Protein AF-0000000074325320 (afdb_homodimer)

Sequence (1544 aa):
MGFNKTQNYIDIVIRLAAIDDVLNDMISSFLSYLEGIYRSEEESKYSKPMLWIGMYIALASLICILAMVGDLLHGLRTRKLWFPCKYFTINAASLTVIAVAMKLPVDLTTSMPGTVDQVAKLGSLAFMCSMMANLLPSLATMDSKELFTNIVALVVLVITLVVNICIEIATGVVKGVVFNEAYVRVYRITRPDIYPMPIGISKYLNKIAAIYVTLLLMLLLIHICSSLAILKSKQIIESKYQNNRARALKAQQSGHLTLQMLKQHVSKYWIMGGTGSPQFITVCSATTSASGVICVLITLSHIVTVLLTRPELKSKYCESDYQWSMLVILVTQCIGVVVGTIAPLSRCFAALSFKMSIKQIWNHINVFKTESYWIQKLSDWKQSSIPIPFRSHKCKVVIENLKFLILIFLIGVQKAVVVTCKMISLIPFFFMICVLYCLRCLKRIDVKCCASGADDTHEPENYNDFSQYVLQLHEEQELHERTLKSLLKSGKSLIQKAEKQQPTNLMKLLAKKSSGFEGLKKFDNNDHELTVLSKEYHCWSLPVVTLTTIVVSLPNFKKIADNFLESVSEAFIYVKLVEESLNATSDYVSIQKAAKTLWLEVDIYHKWLGHKLNDFASKKNIRQILEEFNKTAKNIVTEVGSTESEGPNDDSICRSIVCANSMFRLTKTIMDSYKDNIDQVSEEDLFAELSSMISDIAAACLTNLPQVIALKCHSSEIEKREANVCATAQLLGETSEIINILKDCVPASLINNPGDLPYIDKWRDHLTAPAPMGFNKTQNYIDIVIRLAAIDDVLNDMISSFLSYLEGIYRSEEESKYSKPMLWIGMYIALASLICILAMVGDLLHGLRTRKLWFPCKYFTINAASLTVIAVAMKLPVDLTTSMPGTVDQVAKLGSLAFMCSMMANLLPSLATMDSKELFTNIVALVVLVITLVVNICIEIATGVVKGVVFNEAYVRVYRITRPDIYPMPIGISKYLNKIAAIYVTLLLMLLLIHICSSLAILKSKQIIESKYQNNRARALKAQQSGHLTLQMLKQHVSKYWIMGGTGSPQFITVCSATTSASGVICVLITLSHIVTVLLTRPELKSKYCESDYQWSMLVILVTQCIGVVVGTIAPLSRCFAALSFKMSIKQIWNHINVFKTESYWIQKLSDWKQSSIPIPFRSHKCKVVIENLKFLILIFLIGVQKAVVVTCKMISLIPFFFMICVLYCLRCLKRIDVKCCASGADDTHEPENYNDFSQYVLQLHEEQELHERTLKSLLKSGKSLIQKAEKQQPTNLMKLLAKKSSGFEGLKKFDNNDHELTVLSKEYHCWSLPVVTLTTIVVSLPNFKKIADNFLESVSEAFIYVKLVEESLNATSDYVSIQKAAKTLWLEVDIYHKWLGHKLNDFASKKNIRQILEEFNKTAKNIVTEVGSTESEGPNDDSICRSIVCANSMFRLTKTIMDSYKDNIDQVSEEDLFAELSSMISDIAAACLTNLPQVIALKCHSSEIEKREANVCATAQLLGETSEIINILKDCVPASLINNPGDLPYIDKWRDHLTAPAP

Radius of gyration: 39.44 Å; Cα contacts (8 Å, |Δi|>4): 1846; chains: 2; bounding box: 99×122×86 Å

Nearest PDB structures (foldseek):
  8uby-assembly1_A  TM=1.655E-01  e=1.741E-01  Homo sapiens
  6oop-assembly1_A  TM=1.467E-01  e=3.807E-01  Escherichia coli
  7n6g-assembly1_1T  TM=9.194E-02  e=7.295E+00  Chlamydomonas reinhardtii
  8uby-assembly1_A  TM=1.676E-01  e=1.726E-01  Homo sapiens
  6oop-assembly1_A  TM=1.447E-01  e=4.222E-01  Escherichia coli

Organism: Artemisia annua (NCBI:txid35608)

Structure (mmCIF, N/CA/C/O backbone):
data_AF-0000000074325320-model_v1
#
loop_
_entity.id
_entity.type
_entity.pdbx_description
1 polymer 'Uncharacterized protein'
#
loop_
_atom_site.group_PDB
_atom_site.id
_atom_site.type_symbol
_atom_site.label_atom_id
_atom_site.label_alt_id
_atom_site.label_comp_id
_atom_site.label_asym_id
_atom_site.label_entity_id
_atom_site.label_seq_id
_atom_site.pdbx_PDB_ins_code
_atom_site.Cartn_x
_atom_site.Cartn_y
_atom_site.Cartn_z
_atom_site.occupancy
_atom_site.B_iso_or_equiv
_atom_site.auth_seq_id
_atom_site.auth_comp_id
_atom_site.auth_asym_id
_atom_site.auth_atom_id
_atom_site.pdbx_PDB_model_num
ATOM 1 N N . MET A 1 1 ? 19.406 -37.688 -35.688 1 25.41 1 MET A N 1
ATOM 2 C CA . MET A 1 1 ? 18.219 -38.219 -36.344 1 25.41 1 MET A CA 1
ATOM 3 C C . MET A 1 1 ? 17.391 -39.062 -35.375 1 25.41 1 MET A C 1
ATOM 5 O O . MET A 1 1 ? 17.719 -40.219 -35.125 1 25.41 1 MET A O 1
ATOM 9 N N . GLY A 1 2 ? 17.047 -38.719 -34.156 1 38.66 2 GLY A N 1
ATOM 10 C CA . GLY A 1 2 ? 16.516 -39.5 -33.062 1 38.66 2 GLY A CA 1
ATOM 11 C C . GLY A 1 2 ? 15.305 -40.344 -33.469 1 38.66 2 GLY A C 1
ATOM 12 O O . GLY A 1 2 ? 14.32 -39.781 -33.969 1 38.66 2 GLY A O 1
ATOM 13 N N . PHE A 1 3 ? 15.422 -41.469 -33.781 1 47.88 3 PHE A N 1
ATOM 14 C CA . PHE A 1 3 ? 14.492 -42.5 -34.25 1 47.88 3 PHE A CA 1
ATOM 15 C C . PHE A 1 3 ? 13.242 -42.531 -33.375 1 47.88 3 PHE A C 1
ATOM 17 O O . PHE A 1 3 ? 13.328 -42.5 -32.156 1 47.88 3 PHE A O 1
ATOM 24 N N . ASN A 1 4 ? 11.984 -42.062 -33.875 1 72.12 4 ASN A N 1
ATOM 25 C CA . ASN A 1 4 ? 10.648 -41.969 -33.281 1 72.12 4 ASN A CA 1
ATOM 26 C C . ASN A 1 4 ? 10.227 -43.312 -32.688 1 72.12 4 ASN A C 1
ATOM 28 O O . ASN A 1 4 ? 10.164 -44.312 -33.406 1 72.12 4 ASN A O 1
ATOM 32 N N . LYS A 1 5 ? 10.484 -43.625 -31.359 1 78.44 5 LYS A N 1
ATOM 33 C CA . LYS A 1 5 ? 10.109 -44.812 -30.609 1 78.44 5 LYS A CA 1
ATOM 34 C C . LYS A 1 5 ? 8.789 -45.406 -31.109 1 78.44 5 LYS A C 1
ATOM 36 O O . LYS A 1 5 ? 8.617 -46.625 -31.172 1 78.44 5 LYS A O 1
ATOM 41 N N . THR A 1 6 ? 8.039 -44.5 -31.594 1 82.25 6 THR A N 1
ATOM 42 C CA . THR A 1 6 ? 6.727 -44.938 -32.062 1 82.25 6 THR A CA 1
ATOM 43 C C . THR A 1 6 ? 6.844 -45.688 -33.375 1 82.25 6 THR A C 1
ATOM 45 O O . THR A 1 6 ? 6.246 -46.75 -33.562 1 82.25 6 THR A O 1
ATOM 48 N N . GLN A 1 7 ? 7.719 -45.188 -34.25 1 81.38 7 GLN A N 1
ATOM 49 C CA . GLN A 1 7 ? 7.902 -45.844 -35.531 1 81.38 7 GLN A CA 1
ATOM 50 C C . GLN A 1 7 ? 8.602 -47.188 -35.375 1 81.38 7 GLN A C 1
ATOM 52 O O . GLN A 1 7 ? 8.242 -48.156 -36.062 1 81.38 7 GLN A O 1
ATOM 57 N N . ASN A 1 8 ? 9.453 -47.25 -34.469 1 85.56 8 ASN A N 1
ATOM 58 C CA . ASN A 1 8 ? 10.156 -48.5 -34.219 1 85.56 8 ASN A CA 1
ATOM 59 C C . ASN A 1 8 ? 9.227 -49.562 -33.656 1 85.56 8 ASN A C 1
ATOM 61 O O . ASN A 1 8 ? 9.344 -50.75 -34 1 85.56 8 ASN A O 1
ATOM 65 N N . TYR A 1 9 ? 8.336 -49.125 -32.844 1 88.44 9 TYR A N 1
ATOM 66 C CA . TYR A 1 9 ? 7.375 -50.062 -32.281 1 88.44 9 TYR A CA 1
ATOM 67 C C . TYR A 1 9 ? 6.438 -50.594 -33.344 1 88.44 9 TYR A C 1
ATOM 69 O O . TYR A 1 9 ? 6.129 -51.781 -33.375 1 88.44 9 TYR A O 1
ATOM 77 N N . ILE A 1 10 ? 6.074 -49.75 -34.281 1 84.94 10 ILE A N 1
ATOM 78 C CA . ILE A 1 10 ? 5.203 -50.156 -35.375 1 84.94 10 ILE A CA 1
ATOM 79 C C . ILE A 1 10 ? 5.945 -51.156 -36.281 1 84.94 10 ILE A C 1
ATOM 81 O O . ILE A 1 10 ? 5.383 -52.188 -36.688 1 84.94 10 ILE A O 1
ATOM 85 N N . ASP A 1 11 ? 7.207 -50.906 -36.438 1 85.94 11 ASP A N 1
ATOM 86 C CA . ASP A 1 11 ? 8.016 -51.781 -37.312 1 85.94 11 ASP A CA 1
ATOM 87 C C . ASP A 1 11 ? 8.18 -53.188 -36.688 1 85.94 11 ASP A C 1
ATOM 89 O O . ASP A 1 11 ? 8.141 -54.188 -37.375 1 85.94 11 ASP A O 1
ATOM 93 N N . ILE A 1 12 ? 8.203 -53.188 -35.375 1 88.75 12 ILE A N 1
ATOM 94 C CA . ILE A 1 12 ? 8.367 -54.469 -34.688 1 88.75 12 ILE A CA 1
ATOM 95 C C . ILE A 1 12 ? 7.059 -55.25 -34.75 1 88.75 12 ILE A C 1
ATOM 97 O O . ILE A 1 12 ? 7.07 -56.469 -34.875 1 88.75 12 ILE A O 1
ATOM 101 N N . VAL A 1 13 ? 5.965 -54.625 -34.656 1 88.94 13 VAL A N 1
ATOM 102 C CA . VAL A 1 13 ? 4.672 -55.281 -34.688 1 88.94 13 VAL A CA 1
ATOM 103 C C . VAL A 1 13 ? 4.391 -55.812 -36.094 1 88.94 13 VAL A C 1
ATOM 105 O O . VAL A 1 13 ? 3.836 -56.906 -36.25 1 88.94 13 VAL A O 1
ATOM 108 N N . ILE A 1 14 ? 4.832 -55.062 -37.094 1 85.12 14 ILE A N 1
ATOM 109 C CA . ILE A 1 14 ? 4.656 -55.5 -38.469 1 85.12 14 ILE A CA 1
ATOM 110 C C . ILE A 1 14 ? 5.52 -56.75 -38.719 1 85.12 14 ILE A C 1
ATOM 112 O O . ILE A 1 14 ? 5.082 -57.688 -39.406 1 85.12 14 ILE A O 1
ATOM 116 N N . ARG A 1 15 ? 6.668 -56.875 -38.188 1 88.19 15 ARG A N 1
ATOM 117 C CA . ARG A 1 15 ? 7.543 -58.031 -38.312 1 88.19 15 ARG A CA 1
ATOM 118 C C . ARG A 1 15 ? 6.961 -59.219 -37.594 1 88.19 15 ARG A C 1
ATOM 120 O O . ARG A 1 15 ? 7.074 -60.375 -38.062 1 88.19 15 ARG A O 1
ATOM 127 N N . LEU A 1 16 ? 6.301 -58.875 -36.531 1 89.31 16 LEU A N 1
ATOM 128 C CA . LEU A 1 16 ? 5.648 -59.938 -35.781 1 89.31 16 LEU A CA 1
ATOM 129 C C . LEU A 1 16 ? 4.457 -60.5 -36.562 1 89.31 16 LEU A C 1
ATOM 131 O O . LEU A 1 16 ? 4.211 -61.719 -36.531 1 89.31 16 LEU A O 1
ATOM 135 N N . ALA A 1 17 ? 3.764 -59.625 -37.219 1 86.88 17 ALA A N 1
ATOM 136 C CA . ALA A 1 17 ? 2.588 -60.062 -37.969 1 86.88 17 ALA A CA 1
ATOM 137 C C . ALA A 1 17 ? 2.982 -60.938 -39.156 1 86.88 17 ALA A C 1
ATOM 139 O O . ALA A 1 17 ? 2.17 -61.688 -39.656 1 86.88 17 ALA A O 1
ATOM 140 N N . ALA A 1 18 ? 4.23 -60.875 -39.562 1 83.25 18 ALA A N 1
ATOM 141 C CA . ALA A 1 18 ? 4.711 -61.656 -40.719 1 83.25 18 ALA A CA 1
ATOM 142 C C . ALA A 1 18 ? 5.059 -63.062 -40.281 1 83.25 18 ALA A C 1
ATOM 144 O O . ALA A 1 18 ? 5.266 -63.938 -41.156 1 83.25 18 ALA A O 1
ATOM 145 N N . ILE A 1 19 ? 4.98 -63.281 -39 1 84.5 19 ILE A N 1
ATOM 146 C CA . ILE A 1 19 ? 5.285 -64.625 -38.531 1 84.5 19 ILE A CA 1
ATOM 147 C C . ILE A 1 19 ? 4.004 -65.438 -38.438 1 84.5 19 ILE A C 1
ATOM 149 O O . ILE A 1 19 ? 3.039 -65.062 -37.781 1 84.5 19 ILE A O 1
ATOM 153 N N . ASP A 1 20 ? 3.85 -66.562 -39.156 1 78.44 20 ASP A N 1
ATOM 154 C CA . ASP A 1 20 ? 2.652 -67.375 -39.375 1 78.44 20 ASP A CA 1
ATOM 155 C C . ASP A 1 20 ? 2.127 -67.938 -38.062 1 78.44 20 ASP A C 1
ATOM 157 O O . ASP A 1 20 ? 0.915 -68.062 -37.875 1 78.44 20 ASP A O 1
ATOM 161 N N . ASP A 1 21 ? 2.936 -68.25 -37.031 1 80.25 21 ASP A N 1
ATOM 162 C CA . ASP A 1 21 ? 2.506 -68.938 -35.812 1 80.25 21 ASP A CA 1
ATOM 163 C C . ASP A 1 21 ? 1.921 -67.938 -34.781 1 80.25 21 ASP A C 1
ATOM 165 O O . ASP A 1 21 ? 1.393 -68.312 -33.75 1 80.25 21 ASP A O 1
ATOM 169 N N . VAL A 1 22 ? 1.87 -66.625 -35.125 1 84 22 VAL A N 1
ATOM 170 C CA . VAL A 1 22 ? 1.406 -65.688 -34.125 1 84 22 VAL A CA 1
ATOM 171 C C . VAL A 1 22 ? -0.075 -65.375 -34.344 1 84 22 VAL A C 1
ATOM 173 O O . VAL A 1 22 ? -0.489 -65.062 -35.469 1 84 22 VAL A O 1
ATOM 176 N N . LEU A 1 23 ? -0.894 -65.5 -33.281 1 82.12 23 LEU A N 1
ATOM 177 C CA . LEU A 1 23 ? -2.342 -65.312 -33.312 1 82.12 23 LEU A CA 1
ATOM 178 C C . LEU A 1 23 ? -2.701 -63.875 -33.562 1 82.12 23 LEU A C 1
ATOM 180 O O . LEU A 1 23 ? -2.016 -62.969 -33.062 1 82.12 23 LEU A O 1
ATOM 184 N N . ASN A 1 24 ? -3.729 -63.688 -34.25 1 83.25 24 ASN A N 1
ATOM 185 C CA . ASN A 1 24 ? -4.234 -62.344 -34.562 1 83.25 24 ASN A CA 1
ATOM 186 C C . ASN A 1 24 ? -4.652 -61.594 -33.312 1 83.25 24 ASN A C 1
ATOM 188 O O . ASN A 1 24 ? -4.543 -60.375 -33.25 1 83.25 24 ASN A O 1
ATOM 192 N N . ASP A 1 25 ? -4.984 -62.344 -32.312 1 85.88 25 ASP A N 1
ATOM 193 C CA . ASP A 1 25 ? -5.391 -61.719 -31.062 1 85.88 25 ASP A CA 1
ATOM 194 C C . ASP A 1 25 ? -4.199 -61.062 -30.359 1 85.88 25 ASP A C 1
ATOM 196 O O . ASP A 1 25 ? -4.328 -60 -29.75 1 85.88 25 ASP A O 1
ATOM 200 N N . MET A 1 26 ? -3.121 -61.625 -30.547 1 87.19 26 MET A N 1
ATOM 201 C CA . MET A 1 26 ? -1.904 -61.094 -29.922 1 87.19 26 MET A CA 1
ATOM 202 C C . MET A 1 26 ? -1.443 -59.844 -30.641 1 87.19 26 MET A C 1
ATOM 204 O O . MET A 1 26 ? -1.017 -58.875 -30 1 87.19 26 MET A O 1
ATOM 208 N N . ILE A 1 27 ? -1.6 -59.875 -31.906 1 86.88 27 ILE A N 1
ATOM 209 C CA . ILE A 1 27 ? -1.219 -58.688 -32.688 1 86.88 27 ILE A CA 1
ATOM 210 C C . ILE A 1 27 ? -2.135 -57.531 -32.344 1 86.88 27 ILE A C 1
ATOM 212 O O . ILE A 1 27 ? -1.669 -56.406 -32.156 1 86.88 27 ILE A O 1
ATOM 216 N N . SER A 1 28 ? -3.363 -57.875 -32.156 1 85.44 28 SER A N 1
ATOM 217 C CA . SER A 1 28 ? -4.32 -56.812 -31.781 1 85.44 28 SER A CA 1
ATOM 218 C C . SER A 1 28 ? -4.039 -56.281 -30.391 1 85.44 28 SER A C 1
ATOM 220 O O . SER A 1 28 ? -4.211 -55.062 -30.156 1 85.44 28 SER A O 1
ATOM 222 N N . SER A 1 29 ? -3.561 -57.062 -29.594 1 86.06 29 SER A N 1
ATOM 223 C CA . SER A 1 29 ? -3.23 -56.625 -28.25 1 86.06 29 SER A CA 1
ATOM 224 C C . SER A 1 29 ? -2.01 -55.719 -28.234 1 86.06 29 SER A C 1
ATOM 226 O O . SER A 1 29 ? -1.993 -54.719 -27.531 1 86.06 29 SER A O 1
ATOM 228 N N . PHE A 1 30 ? -1.052 -56 -29.031 1 87.5 30 PHE A N 1
ATOM 229 C CA . PHE A 1 30 ? 0.136 -55.156 -29.109 1 87.5 30 PHE A CA 1
ATOM 230 C C . PHE A 1 30 ? -0.187 -53.812 -29.766 1 87.5 30 PHE A C 1
ATOM 232 O O . PHE A 1 30 ? 0.361 -52.781 -29.375 1 87.5 30 PHE A O 1
ATOM 239 N N . LEU A 1 31 ? -1.115 -53.844 -30.625 1 84.56 31 LEU A N 1
ATOM 240 C CA . LEU A 1 31 ? -1.494 -52.625 -31.297 1 84.56 31 LEU A CA 1
ATOM 241 C C . LEU A 1 31 ? -2.252 -51.688 -30.359 1 84.56 31 LEU A C 1
ATOM 243 O O . LEU A 1 31 ? -2.195 -50.469 -30.516 1 84.56 31 LEU A O 1
ATOM 247 N N . SER A 1 32 ? -2.826 -52.219 -29.344 1 81.44 32 SER A N 1
ATOM 248 C CA . SER A 1 32 ? -3.586 -51.406 -28.391 1 81.44 32 SER A CA 1
ATOM 249 C C . SER A 1 32 ? -2.662 -50.562 -27.531 1 81.44 32 SER A C 1
ATOM 251 O O . SER A 1 32 ? -3.086 -49.562 -26.953 1 81.44 32 SER A O 1
ATOM 253 N N . TYR A 1 33 ? -1.385 -50.906 -27.469 1 84.88 33 TYR A N 1
ATOM 254 C CA . TYR A 1 33 ? -0.439 -50.188 -26.625 1 84.88 33 TYR A CA 1
ATOM 255 C C . TYR A 1 33 ? 0.268 -49.094 -27.422 1 84.88 33 TYR A C 1
ATOM 257 O O . TYR A 1 33 ? 1.038 -48.312 -26.859 1 84.88 33 TYR A O 1
ATOM 265 N N . LEU A 1 34 ? -0.052 -49.094 -28.703 1 81.06 34 LEU A N 1
ATOM 266 C CA . LEU A 1 34 ? 0.57 -48.094 -29.578 1 81.06 34 LEU A CA 1
ATOM 267 C C . LEU A 1 34 ? 0.236 -46.688 -29.109 1 81.06 34 LEU A C 1
ATOM 269 O O . LEU A 1 34 ? 1.097 -45.812 -29.125 1 81.06 34 LEU A O 1
ATOM 273 N N . GLU A 1 35 ? -0.924 -46.438 -28.641 1 75.19 35 GLU A N 1
ATOM 274 C CA . GLU A 1 35 ? -1.331 -45.125 -28.156 1 75.19 35 GLU A CA 1
ATOM 275 C C . GLU A 1 35 ? -0.546 -44.719 -26.922 1 75.19 35 GLU A C 1
ATOM 277 O O . GLU A 1 35 ? -0.151 -43.562 -26.766 1 75.19 35 GLU A O 1
ATOM 282 N N . GLY A 1 36 ? -0.355 -45.656 -26.047 1 74.31 36 GLY A N 1
ATOM 283 C CA . GLY A 1 36 ? 0.408 -45.375 -24.844 1 74.31 36 GLY A CA 1
ATOM 284 C C . GLY A 1 36 ? 1.861 -45.031 -25.125 1 74.31 36 GLY A C 1
ATOM 285 O O . GLY A 1 36 ? 2.43 -44.156 -24.484 1 74.31 36 GLY A O 1
ATOM 286 N N . ILE A 1 37 ? 2.381 -45.719 -26.078 1 79.06 37 ILE A N 1
ATOM 287 C CA . ILE A 1 37 ? 3.773 -45.469 -26.438 1 79.06 37 ILE A CA 1
ATOM 288 C C . ILE A 1 37 ? 3.908 -44.094 -27.094 1 79.06 37 ILE A C 1
ATOM 290 O O . ILE A 1 37 ? 4.855 -43.375 -26.812 1 79.06 37 ILE A O 1
ATOM 294 N N . TYR A 1 38 ? 3.051 -43.781 -27.922 1 74.75 38 TYR A N 1
ATOM 295 C CA . TYR A 1 38 ? 3.055 -42.469 -28.562 1 74.75 38 TYR A CA 1
ATOM 296 C C . TYR A 1 38 ? 2.947 -41.344 -27.516 1 74.75 38 TYR A C 1
ATOM 298 O O . TYR A 1 38 ? 3.672 -40.375 -27.578 1 74.75 38 TYR A O 1
ATOM 306 N N . ARG A 1 39 ? 2.047 -41.5 -26.609 1 73.06 39 ARG A N 1
ATOM 307 C CA . ARG A 1 39 ? 1.854 -40.531 -25.547 1 73.06 39 ARG A CA 1
ATOM 308 C C . ARG A 1 39 ? 3.125 -40.344 -24.734 1 73.06 39 ARG A C 1
ATOM 310 O O . ARG A 1 39 ? 3.482 -39.219 -24.359 1 73.06 39 ARG A O 1
ATOM 317 N N . SER A 1 40 ? 3.734 -41.406 -24.406 1 73.5 40 SER A N 1
ATOM 318 C CA . SER A 1 40 ? 4.965 -41.344 -23.625 1 73.5 40 SER A CA 1
ATOM 319 C C . SER A 1 40 ? 6.066 -40.594 -24.391 1 73.5 40 SER A C 1
ATOM 321 O O . SER A 1 40 ? 6.84 -39.844 -23.781 1 73.5 40 SER A O 1
ATOM 323 N N . GLU A 1 41 ? 6.18 -40.875 -25.688 1 75.81 41 GLU A N 1
ATOM 324 C CA . GLU A 1 41 ? 7.18 -40.188 -26.5 1 75.81 41 GLU A CA 1
ATOM 325 C C . GLU A 1 41 ? 6.914 -38.688 -26.547 1 75.81 41 GLU A C 1
ATOM 327 O O . GLU A 1 41 ? 7.844 -37.875 -26.438 1 75.81 41 GLU A O 1
ATOM 332 N N . GLU A 1 42 ? 5.73 -38.312 -26.688 1 73.31 42 GLU A N 1
ATOM 333 C CA . GLU A 1 42 ? 5.375 -36.875 -26.719 1 73.31 42 GLU A CA 1
ATOM 334 C C . GLU A 1 42 ? 5.625 -36.219 -25.375 1 73.31 42 GLU A C 1
ATOM 336 O O . GLU A 1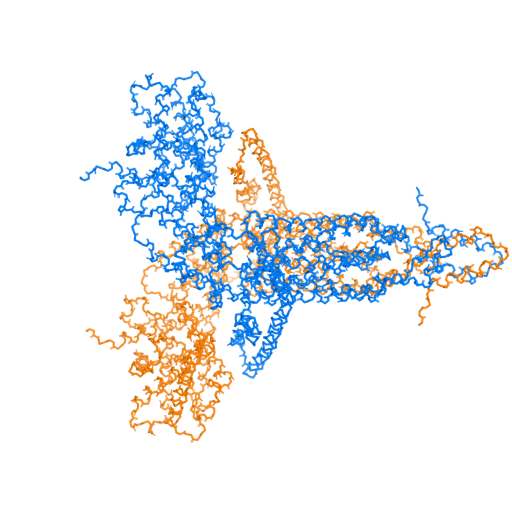 42 ? 6.109 -35.094 -25.312 1 73.31 42 GLU A O 1
ATOM 341 N N . GLU A 1 43 ? 5.27 -36.875 -24.344 1 73 43 GLU A N 1
ATOM 342 C CA . GLU A 1 43 ? 5.465 -36.312 -23.016 1 73 43 GLU A CA 1
ATOM 343 C C . GLU A 1 43 ? 6.949 -36.156 -22.703 1 73 43 GLU A C 1
ATOM 345 O O . GLU A 1 43 ? 7.328 -35.219 -21.984 1 73 43 GLU A O 1
ATOM 350 N N . SER A 1 44 ? 7.723 -37.031 -23.188 1 73.81 44 SER A N 1
ATOM 351 C CA . SER A 1 44 ? 9.164 -36.875 -22.984 1 73.81 44 SER A CA 1
ATOM 352 C C . SER A 1 44 ? 9.688 -35.625 -23.672 1 73.81 44 SER A C 1
ATOM 354 O O . SER A 1 44 ? 10.648 -35 -23.203 1 73.81 44 SER A O 1
ATOM 356 N N . LYS A 1 45 ? 9.062 -35.25 -24.766 1 75 45 LYS A N 1
ATOM 357 C CA . LYS A 1 45 ? 9.43 -34 -25.438 1 75 45 LYS A CA 1
ATOM 358 C C . LYS A 1 45 ? 8.984 -32.781 -24.641 1 75 45 LYS A C 1
ATOM 360 O O . LYS A 1 45 ? 9.703 -31.766 -24.578 1 75 45 LYS A O 1
ATOM 365 N N . TYR A 1 46 ? 7.844 -32.969 -23.969 1 76.19 46 TYR A N 1
ATOM 366 C CA . TYR A 1 46 ? 7.301 -31.859 -23.188 1 76.19 46 TYR A CA 1
ATOM 367 C C . TYR A 1 46 ? 8.156 -31.594 -21.953 1 76.19 46 TYR A C 1
ATOM 369 O O . TYR A 1 46 ? 8.141 -30.484 -21.406 1 76.19 46 TYR A O 1
ATOM 377 N N . SER A 1 47 ? 8.961 -32.562 -21.547 1 78.56 47 SER A N 1
ATOM 378 C CA . SER A 1 47 ? 9.688 -32.469 -20.281 1 78.56 47 SER A CA 1
ATOM 379 C C . SER A 1 47 ? 11.094 -31.891 -20.484 1 78.56 47 SER A C 1
ATOM 381 O O . SER A 1 47 ? 11.812 -31.625 -19.531 1 78.56 47 SER A O 1
ATOM 383 N N . LYS A 1 48 ? 11.508 -31.562 -21.688 1 80.12 48 LYS A N 1
ATOM 384 C CA . LYS A 1 48 ? 12.859 -31.094 -21.984 1 80.12 48 LYS A CA 1
ATOM 385 C C . LYS A 1 48 ? 13.148 -29.766 -21.297 1 80.12 48 LYS A C 1
ATOM 387 O O . LYS A 1 48 ? 14.227 -29.578 -20.719 1 80.12 48 LYS A O 1
ATOM 392 N N . PRO A 1 49 ? 12.203 -28.906 -21.203 1 87.19 49 PRO A N 1
ATOM 393 C CA . PRO A 1 49 ? 12.492 -27.609 -20.594 1 87.19 49 PRO A CA 1
ATOM 394 C C . PRO A 1 49 ? 12.43 -27.656 -19.062 1 87.19 49 PRO A C 1
ATOM 396 O O . PRO A 1 49 ? 12.742 -26.672 -18.406 1 87.19 49 PRO A O 1
ATOM 399 N N . MET A 1 50 ? 12.172 -28.75 -18.469 1 88.88 50 MET A N 1
ATOM 400 C CA . MET A 1 50 ? 11.922 -28.844 -17.031 1 88.88 50 MET A CA 1
ATOM 401 C C . MET A 1 50 ? 13.203 -28.594 -16.25 1 88.88 50 MET A C 1
ATOM 403 O O . MET A 1 50 ? 13.156 -28.125 -15.109 1 88.88 50 MET A O 1
ATOM 407 N N . LEU A 1 51 ? 14.359 -28.938 -16.922 1 89.56 51 LEU A N 1
ATOM 408 C CA . LEU A 1 51 ? 15.633 -28.641 -16.266 1 89.56 51 LEU A CA 1
ATOM 409 C C . LEU A 1 51 ? 15.789 -27.156 -16 1 89.56 51 LEU A C 1
ATOM 411 O O . LEU A 1 51 ? 16.203 -26.75 -14.914 1 89.56 51 LEU A O 1
ATOM 415 N N . TRP A 1 52 ? 15.359 -26.328 -16.969 1 89.12 52 TRP A N 1
ATOM 416 C CA . TRP A 1 52 ? 15.484 -24.875 -16.844 1 89.12 52 TRP A CA 1
ATOM 417 C C . TRP A 1 52 ? 14.438 -24.312 -15.891 1 89.12 52 TRP A C 1
ATOM 419 O O . TRP A 1 52 ? 14.68 -23.328 -15.195 1 89.12 52 TRP A O 1
ATOM 429 N N . ILE A 1 53 ? 13.312 -24.922 -15.836 1 90.12 53 ILE A N 1
ATOM 430 C CA . ILE A 1 53 ? 12.289 -24.516 -14.883 1 90.12 53 ILE A CA 1
ATOM 431 C C . ILE A 1 53 ? 12.766 -24.797 -13.461 1 90.12 53 ILE A C 1
ATOM 433 O O . ILE A 1 53 ? 12.516 -24 -12.555 1 90.12 53 ILE A O 1
ATOM 437 N N . GLY A 1 54 ? 13.492 -25.906 -13.336 1 92.44 54 GLY A N 1
ATOM 438 C CA . GLY A 1 54 ? 14.07 -26.203 -12.031 1 92.44 54 GLY A CA 1
ATOM 439 C C . GLY A 1 54 ? 15.086 -25.156 -11.586 1 92.44 54 GLY A C 1
ATOM 440 O O . GLY A 1 54 ? 15.109 -24.766 -10.422 1 92.44 54 GLY A O 1
ATOM 441 N N . MET A 1 55 ? 15.828 -24.656 -12.547 1 93.81 55 MET A N 1
ATOM 442 C CA . MET A 1 55 ? 16.797 -23.625 -12.219 1 93.81 55 MET A CA 1
ATOM 443 C C . MET A 1 55 ? 16.109 -22.312 -11.859 1 93.81 55 MET A C 1
ATOM 445 O O . MET A 1 55 ? 16.594 -21.562 -11.008 1 93.81 55 MET A O 1
ATOM 449 N N . TYR A 1 56 ? 15.016 -22.078 -12.492 1 93.12 56 TYR A N 1
ATOM 450 C CA . TYR A 1 56 ? 14.227 -20.891 -12.18 1 93.12 56 TYR A CA 1
ATOM 451 C C . TYR A 1 56 ? 13.672 -20.953 -10.758 1 93.12 56 TYR A C 1
ATOM 453 O O . TYR A 1 56 ? 13.664 -19.953 -10.039 1 93.12 56 TYR A O 1
ATOM 461 N N . ILE A 1 57 ? 13.289 -22.125 -10.336 1 94.5 57 ILE A N 1
ATOM 462 C CA . ILE A 1 57 ? 12.789 -22.328 -8.984 1 94.5 57 ILE A CA 1
ATOM 463 C C . ILE A 1 57 ? 13.922 -22.125 -7.98 1 94.5 57 ILE A C 1
ATOM 465 O O . ILE A 1 57 ? 13.734 -21.453 -6.961 1 94.5 57 ILE A O 1
ATOM 469 N N . ALA A 1 58 ? 15.102 -22.609 -8.328 1 97 58 ALA A N 1
ATOM 470 C CA . ALA A 1 58 ? 16.25 -22.453 -7.441 1 97 58 ALA A CA 1
ATOM 471 C C . ALA A 1 58 ? 16.672 -21 -7.32 1 97 58 ALA A C 1
ATOM 473 O O . ALA A 1 58 ? 17 -20.531 -6.23 1 97 58 ALA A O 1
ATOM 474 N N . LEU A 1 59 ? 16.594 -20.312 -8.445 1 96.31 59 LEU A N 1
ATOM 475 C CA . LEU A 1 59 ? 16.969 -18.891 -8.43 1 96.31 59 LEU A CA 1
ATOM 476 C C . LEU A 1 59 ? 15.969 -18.078 -7.602 1 96.31 59 LEU A C 1
ATOM 478 O O . LEU A 1 59 ? 16.359 -17.203 -6.836 1 96.31 59 LEU A O 1
ATOM 482 N N . ALA A 1 60 ? 14.719 -18.328 -7.762 1 96.31 60 ALA A N 1
ATOM 483 C CA . ALA A 1 60 ? 13.695 -17.656 -6.965 1 96.31 60 ALA A CA 1
ATOM 484 C C . ALA A 1 60 ? 13.891 -17.938 -5.477 1 96.31 60 ALA A C 1
ATOM 486 O O . ALA A 1 60 ? 13.742 -17.031 -4.645 1 96.31 60 ALA A O 1
ATOM 487 N N . SER A 1 61 ? 14.242 -19.188 -5.125 1 97.75 61 SER A N 1
ATOM 488 C CA . SER A 1 61 ? 14.508 -19.547 -3.736 1 97.75 61 SER A CA 1
ATOM 489 C C . SER A 1 61 ? 15.727 -18.812 -3.195 1 97.75 61 SER A C 1
ATOM 491 O O . SER A 1 61 ? 15.734 -18.375 -2.045 1 97.75 61 SER A O 1
ATOM 493 N N . LEU A 1 62 ? 16.703 -18.656 -4.078 1 97.81 62 LEU A N 1
ATOM 494 C CA . LEU A 1 62 ? 17.906 -17.938 -3.668 1 97.81 62 LEU A CA 1
ATOM 495 C C . LEU A 1 62 ? 17.609 -16.484 -3.377 1 97.81 62 LEU A C 1
ATOM 497 O O . LEU A 1 62 ? 18.156 -15.906 -2.434 1 97.81 62 LEU A O 1
ATOM 501 N N . ILE A 1 63 ? 16.719 -15.875 -4.113 1 97 63 ILE A N 1
ATOM 502 C CA . ILE A 1 63 ? 16.344 -14.484 -3.9 1 97 63 ILE A CA 1
ATOM 503 C C . ILE A 1 63 ? 15.656 -14.336 -2.545 1 97 63 ILE A C 1
ATOM 505 O O . ILE A 1 63 ? 15.93 -13.391 -1.803 1 97 63 ILE A O 1
ATOM 509 N N . CYS A 1 64 ? 14.82 -15.289 -2.195 1 97 64 CYS A N 1
ATOM 510 C CA . CYS A 1 64 ? 14.156 -15.266 -0.897 1 97 64 CYS A CA 1
ATOM 511 C C . CYS A 1 64 ? 15.164 -15.445 0.234 1 97 64 CYS A C 1
ATOM 513 O O . CYS A 1 64 ? 15.086 -14.758 1.254 1 97 64 CYS A O 1
ATOM 515 N N . ILE A 1 65 ? 16.172 -16.344 0.022 1 98.12 65 ILE A N 1
ATOM 516 C CA . ILE A 1 65 ? 17.188 -16.594 1.034 1 98.12 65 ILE A CA 1
ATOM 517 C C . ILE A 1 65 ? 18.047 -15.359 1.229 1 98.12 65 ILE A C 1
ATOM 519 O O . ILE A 1 65 ? 18.344 -14.969 2.361 1 98.12 65 ILE A O 1
ATOM 523 N N . LEU A 1 66 ? 18.359 -14.727 0.148 1 97.19 66 LEU A N 1
ATOM 524 C CA . LEU A 1 66 ? 19.188 -13.531 0.237 1 97.19 66 LEU A CA 1
ATOM 525 C C . LEU A 1 66 ? 18.453 -12.414 0.975 1 97.19 66 LEU A C 1
ATOM 527 O O . LEU A 1 66 ? 19.062 -11.664 1.739 1 97.19 66 LEU A O 1
ATOM 531 N N . ALA A 1 67 ? 17.203 -12.32 0.778 1 96.75 67 ALA A N 1
ATOM 532 C CA . ALA A 1 67 ? 16.422 -11.32 1.494 1 96.75 67 ALA A CA 1
ATOM 533 C C . ALA A 1 67 ? 16.359 -11.633 2.988 1 96.75 67 ALA A C 1
ATOM 535 O O . ALA A 1 67 ? 16.484 -10.734 3.82 1 96.75 67 ALA A O 1
ATOM 536 N N . MET A 1 68 ? 16.234 -12.867 3.352 1 96.56 68 MET A N 1
ATOM 537 C CA . MET A 1 68 ? 16.203 -13.266 4.758 1 96.56 68 MET A CA 1
ATOM 538 C C . MET A 1 68 ? 17.562 -13.023 5.41 1 96.56 68 MET A C 1
ATOM 540 O O . MET A 1 68 ? 17.641 -12.547 6.547 1 96.56 68 MET A O 1
ATOM 544 N N . VAL A 1 69 ? 18.609 -13.344 4.629 1 96.31 69 VAL A N 1
ATOM 545 C CA . VAL A 1 69 ? 19.953 -13.125 5.137 1 96.31 69 VAL A CA 1
ATOM 546 C C . VAL A 1 69 ? 20.219 -11.625 5.27 1 96.31 69 VAL A C 1
ATOM 548 O O . VAL A 1 69 ? 20.891 -11.188 6.203 1 96.31 69 VAL A O 1
ATOM 551 N N . GLY A 1 70 ? 19.703 -10.875 4.34 1 95.62 70 GLY A N 1
ATOM 552 C CA . GLY A 1 70 ? 19.812 -9.43 4.453 1 95.62 70 GLY A CA 1
ATOM 553 C C . GLY A 1 70 ? 19.234 -8.883 5.746 1 95.62 70 GLY A C 1
ATOM 554 O O . GLY A 1 70 ? 19.812 -8 6.375 1 95.62 70 GLY A O 1
ATOM 555 N N . ASP A 1 71 ? 18.141 -9.406 6.172 1 94.62 71 ASP A N 1
ATOM 556 C CA . ASP A 1 71 ? 17.516 -8.992 7.43 1 94.62 71 ASP A CA 1
ATOM 557 C C . ASP A 1 71 ? 18.375 -9.414 8.625 1 94.62 71 ASP A C 1
ATOM 559 O O . ASP A 1 71 ? 18.484 -8.68 9.609 1 94.62 71 ASP A O 1
ATOM 563 N N . LEU A 1 72 ? 18.938 -10.602 8.547 1 94.12 72 LEU A N 1
ATOM 564 C CA . LEU A 1 72 ? 19.812 -11.094 9.609 1 94.12 72 LEU A CA 1
ATOM 565 C C . LEU A 1 72 ? 21.031 -10.203 9.766 1 94.12 72 LEU A C 1
ATOM 567 O O . LEU A 1 72 ? 21.375 -9.805 10.875 1 94.12 72 LEU A O 1
ATOM 571 N N . LEU A 1 73 ? 21.594 -9.859 8.688 1 92.62 73 LEU A N 1
ATOM 572 C CA . LEU A 1 73 ? 22.797 -9.023 8.719 1 92.62 73 LEU A CA 1
ATOM 573 C C . LEU A 1 73 ? 22.453 -7.613 9.188 1 92.62 73 LEU A C 1
ATOM 575 O O . LEU A 1 73 ? 23.219 -7 9.93 1 92.62 73 LEU A O 1
ATOM 579 N N . HIS A 1 74 ? 21.344 -7.191 8.758 1 89.62 74 HIS A N 1
ATOM 580 C CA . HIS A 1 74 ? 20.906 -5.867 9.195 1 89.62 74 HIS A CA 1
ATOM 581 C C . HIS A 1 74 ? 20.656 -5.84 10.695 1 89.62 74 HIS A C 1
ATOM 583 O O . HIS A 1 74 ? 21.031 -4.875 11.375 1 89.62 74 HIS A O 1
ATOM 589 N N . GLY A 1 75 ? 20.047 -6.875 11.18 1 86.56 75 GLY A N 1
ATOM 590 C CA . GLY A 1 75 ? 19.812 -6.961 12.609 1 86.56 75 GLY A CA 1
ATOM 591 C C . GLY A 1 75 ? 21.094 -7.059 13.422 1 86.56 75 GLY A C 1
ATOM 592 O O . GLY A 1 75 ? 21.219 -6.418 14.469 1 86.56 75 GLY A O 1
ATOM 593 N N . LEU A 1 76 ? 22.078 -7.738 12.867 1 86.56 76 LEU A N 1
ATOM 594 C CA . LEU A 1 76 ? 23.359 -7.895 13.555 1 86.56 76 LEU A CA 1
ATOM 595 C C . LEU A 1 76 ? 24.156 -6.602 13.508 1 86.56 76 LEU A C 1
ATOM 597 O O . LEU A 1 76 ? 24.797 -6.223 14.492 1 86.56 76 LEU A O 1
ATOM 601 N N . ARG A 1 77 ? 24.031 -5.875 12.43 1 81.44 77 ARG A N 1
ATOM 602 C CA . ARG A 1 77 ? 24.75 -4.617 12.266 1 81.44 77 ARG A CA 1
ATOM 603 C C . ARG A 1 77 ? 24.172 -3.529 13.164 1 81.44 77 ARG A C 1
ATOM 605 O O . ARG A 1 77 ? 24.906 -2.719 13.727 1 81.44 77 ARG A O 1
ATOM 612 N N . THR A 1 78 ? 22.891 -3.549 13.344 1 77.06 78 THR A N 1
ATOM 613 C CA . THR A 1 78 ? 22.234 -2.521 14.148 1 77.06 78 THR A CA 1
ATOM 614 C C . THR A 1 78 ? 22.031 -3.006 15.578 1 77.06 78 THR A C 1
ATOM 616 O O . THR A 1 78 ? 21.453 -2.293 16.406 1 77.06 78 THR A O 1
ATOM 619 N N . ARG A 1 79 ? 22.516 -4.246 15.961 1 76.56 79 ARG A N 1
ATOM 620 C CA . ARG A 1 79 ? 22.438 -4.852 17.281 1 76.56 79 ARG A CA 1
ATOM 621 C C . ARG A 1 79 ? 21 -4.953 17.766 1 76.56 79 ARG A C 1
ATOM 623 O O . ARG A 1 79 ? 20.688 -4.609 18.906 1 76.56 79 ARG A O 1
ATOM 630 N N . LYS A 1 80 ? 20.141 -5.137 16.859 1 80.81 80 LYS A N 1
ATOM 631 C CA . LYS A 1 80 ? 18.75 -5.453 17.188 1 80.81 80 LYS A CA 1
ATOM 632 C C . LYS A 1 80 ? 18.5 -6.957 17.109 1 80.81 80 LYS A C 1
ATOM 634 O O . LYS A 1 80 ? 18.219 -7.5 16.047 1 80.81 80 LYS A O 1
ATOM 639 N N . LEU A 1 81 ? 18.469 -7.594 18.203 1 77.94 81 LEU A N 1
ATOM 640 C CA . LEU A 1 81 ? 18.453 -9.055 18.266 1 77.94 81 LEU A CA 1
ATOM 641 C C . LEU A 1 81 ? 17.047 -9.594 18 1 77.94 81 LEU A C 1
ATOM 643 O O . LEU A 1 81 ? 16.859 -10.805 17.938 1 77.94 81 LEU A O 1
ATOM 647 N N . TRP A 1 82 ? 16.109 -8.703 17.766 1 82.38 82 TRP A N 1
ATOM 648 C CA . TRP A 1 82 ? 14.797 -9.18 17.375 1 82.38 82 TRP A CA 1
ATOM 649 C C . TRP A 1 82 ? 14.617 -9.117 15.867 1 82.38 82 TRP A C 1
ATOM 651 O O . TRP A 1 82 ? 13.609 -9.594 15.336 1 82.38 82 TRP A O 1
ATOM 661 N N . PHE A 1 83 ? 15.555 -8.734 15.055 1 86.69 83 PHE A N 1
ATOM 662 C CA . PHE A 1 83 ? 15.711 -8.828 13.609 1 86.69 83 PHE A CA 1
ATOM 663 C C . PHE A 1 83 ? 14.453 -8.328 12.898 1 86.69 83 PHE A C 1
ATOM 665 O O . PHE A 1 83 ? 13.633 -9.125 12.445 1 86.69 83 PHE A O 1
ATOM 672 N N . PRO A 1 84 ? 14.336 -7.043 12.742 1 88.5 84 PRO A N 1
ATOM 673 C CA . PRO A 1 84 ? 13.203 -6.492 11.992 1 88.5 84 PRO A CA 1
ATOM 674 C C . PRO A 1 84 ? 13.227 -6.879 10.516 1 88.5 84 PRO A C 1
ATOM 676 O O . PRO A 1 84 ? 14.281 -7.219 9.977 1 88.5 84 PRO A O 1
ATOM 679 N N . CYS A 1 85 ? 12.086 -6.969 9.93 1 91.88 85 CYS A N 1
ATOM 680 C CA . CYS A 1 85 ? 11.961 -7.27 8.508 1 91.88 85 CYS A CA 1
ATOM 681 C C . CYS A 1 85 ? 12.102 -6.004 7.672 1 91.88 85 CYS A C 1
ATOM 683 O O . CYS A 1 85 ? 11.18 -5.191 7.609 1 91.88 85 CYS A O 1
ATOM 685 N N . LYS A 1 86 ? 13.25 -5.785 7.094 1 90.12 86 LYS A N 1
ATOM 686 C CA . LYS A 1 86 ? 13.477 -4.617 6.246 1 90.12 86 LYS A CA 1
ATOM 687 C C . LYS A 1 86 ? 13.461 -5 4.77 1 90.12 86 LYS A C 1
ATOM 689 O O . LYS A 1 86 ? 12.914 -4.273 3.941 1 90.12 86 LYS A O 1
ATOM 694 N N . TYR A 1 87 ? 14 -6.184 4.484 1 92.19 87 TYR A N 1
ATOM 695 C CA . TYR A 1 87 ? 14.164 -6.578 3.088 1 92.19 87 TYR A CA 1
ATOM 696 C C . TYR A 1 87 ? 13.133 -7.633 2.701 1 92.19 87 TYR A C 1
ATOM 698 O O . TYR A 1 87 ? 12.492 -7.527 1.652 1 92.19 87 TYR A O 1
ATOM 706 N N . PHE A 1 88 ? 12.922 -8.578 3.516 1 94.88 88 PHE A N 1
ATOM 707 C CA . PHE A 1 88 ? 11.945 -9.625 3.232 1 94.88 88 PHE A CA 1
ATOM 708 C C . PHE A 1 88 ? 10.586 -9.281 3.818 1 94.88 88 PHE A C 1
ATOM 710 O O . PHE A 1 88 ? 10.25 -9.711 4.922 1 94.88 88 PHE A O 1
ATOM 717 N N . THR A 1 89 ? 9.805 -8.57 3.088 1 94.88 89 THR A N 1
ATOM 718 C CA . THR A 1 89 ? 8.477 -8.125 3.506 1 94.88 89 THR A CA 1
ATOM 719 C C . THR A 1 89 ? 7.398 -8.695 2.592 1 94.88 89 THR A C 1
ATOM 721 O O . THR A 1 89 ? 7.66 -8.984 1.422 1 94.88 89 THR A O 1
ATOM 724 N N . ILE A 1 90 ? 6.285 -8.883 3.176 1 94.81 90 ILE A N 1
ATOM 725 C CA . ILE A 1 90 ? 5.176 -9.43 2.398 1 94.81 90 ILE A CA 1
ATOM 726 C C . ILE A 1 90 ? 4.594 -8.344 1.497 1 94.81 90 ILE A C 1
ATOM 728 O O . ILE A 1 90 ? 4.098 -7.324 1.983 1 94.81 90 ILE A O 1
ATOM 732 N N . ASN A 1 91 ? 4.738 -8.414 0.309 1 93.75 91 ASN A N 1
ATOM 733 C CA . ASN A 1 91 ? 4.16 -7.547 -0.711 1 93.75 91 ASN A CA 1
ATOM 734 C C . ASN A 1 91 ? 3.887 -8.305 -2.006 1 93.75 91 ASN A C 1
ATOM 736 O O . ASN A 1 91 ? 4.102 -9.523 -2.076 1 93.75 91 ASN A O 1
ATOM 740 N N . ALA A 1 92 ? 3.373 -7.652 -2.984 1 94 92 ALA A N 1
ATOM 741 C CA . ALA A 1 92 ? 3.008 -8.312 -4.238 1 94 92 ALA A CA 1
ATOM 742 C C . ALA A 1 92 ? 4.23 -8.922 -4.91 1 94 92 ALA A C 1
ATOM 744 O O . ALA A 1 92 ? 4.16 -10.031 -5.449 1 94 92 ALA A O 1
ATOM 745 N N . ALA A 1 93 ? 5.383 -8.242 -4.84 1 94.38 93 ALA A N 1
ATOM 746 C CA . ALA A 1 93 ? 6.605 -8.734 -5.477 1 94.38 93 ALA A CA 1
ATOM 747 C C . ALA A 1 93 ? 7.133 -9.977 -4.758 1 94.38 93 ALA A C 1
ATOM 749 O O . ALA A 1 93 ? 7.469 -10.977 -5.398 1 94.38 93 ALA A O 1
ATOM 750 N N . SER A 1 94 ? 7.219 -9.891 -3.459 1 95.38 94 SER A N 1
ATOM 751 C CA . SER A 1 94 ? 7.719 -11.039 -2.701 1 95.38 94 SER A CA 1
ATOM 752 C C . SER A 1 94 ? 6.785 -12.234 -2.834 1 95.38 94 SER A C 1
ATOM 754 O O . SER A 1 94 ? 7.246 -13.375 -2.959 1 95.38 94 SER A O 1
ATOM 756 N N . LEU A 1 95 ? 5.465 -12.008 -2.832 1 95.81 95 LEU A N 1
ATOM 757 C CA . LEU A 1 95 ? 4.512 -13.102 -2.953 1 95.81 95 LEU A CA 1
ATOM 758 C C . LEU A 1 95 ? 4.609 -13.758 -4.328 1 95.81 95 LEU A C 1
ATOM 760 O O . LEU A 1 95 ? 4.441 -14.977 -4.453 1 95.81 95 LEU A O 1
ATOM 764 N N . THR A 1 96 ? 4.918 -12.984 -5.297 1 93.81 96 THR A N 1
ATOM 765 C CA . THR A 1 96 ? 5.09 -13.539 -6.633 1 93.81 96 THR A CA 1
ATOM 766 C C . THR A 1 96 ? 6.363 -14.383 -6.707 1 93.81 96 THR A C 1
ATOM 768 O O . THR A 1 96 ? 6.359 -15.469 -7.289 1 93.81 96 THR A O 1
ATOM 771 N N . VAL A 1 97 ? 7.441 -13.938 -6.113 1 94.38 97 VAL A N 1
ATOM 772 C CA . VAL A 1 97 ? 8.695 -14.68 -6.098 1 94.38 97 VAL A CA 1
ATOM 773 C C . VAL A 1 97 ? 8.523 -15.961 -5.281 1 94.38 97 VAL A C 1
ATOM 775 O O . VAL A 1 97 ? 9.031 -17.016 -5.66 1 94.38 97 VAL A O 1
ATOM 778 N N . ILE A 1 98 ? 7.766 -15.859 -4.223 1 96 98 ILE A N 1
ATOM 779 C CA . ILE A 1 98 ? 7.496 -17.031 -3.393 1 96 98 ILE A CA 1
ATOM 780 C C . ILE A 1 98 ? 6.676 -18.047 -4.18 1 96 98 ILE A C 1
ATOM 782 O O . ILE A 1 98 ? 6.934 -19.25 -4.117 1 96 98 ILE A O 1
ATOM 786 N N . ALA A 1 99 ? 5.727 -17.531 -4.926 1 93.81 99 ALA A N 1
ATOM 787 C CA . ALA A 1 99 ? 4.91 -18.438 -5.734 1 93.81 99 ALA A CA 1
ATOM 788 C C . ALA A 1 99 ? 5.762 -19.188 -6.75 1 93.81 99 ALA A C 1
ATOM 790 O O . ALA A 1 99 ? 5.531 -20.359 -7.012 1 93.81 99 ALA A O 1
ATOM 791 N N . VAL A 1 100 ? 6.785 -18.531 -7.27 1 92.5 100 VAL A N 1
ATOM 792 C CA . VAL A 1 100 ? 7.688 -19.188 -8.211 1 92.5 100 VAL A CA 1
ATOM 793 C C . VAL A 1 100 ? 8.555 -20.203 -7.48 1 92.5 100 VAL A C 1
ATOM 795 O O . VAL A 1 100 ? 8.797 -21.297 -7.988 1 92.5 100 VAL A O 1
ATOM 798 N N . ALA A 1 101 ? 8.953 -19.875 -6.332 1 95.25 101 ALA A N 1
ATOM 799 C CA . ALA A 1 101 ? 9.789 -20.781 -5.535 1 95.25 101 ALA A CA 1
ATOM 800 C C . ALA A 1 101 ? 9.008 -22.031 -5.129 1 95.25 101 ALA A C 1
ATOM 802 O O . ALA A 1 101 ? 9.602 -23.078 -4.883 1 95.25 101 ALA A O 1
ATOM 803 N N . MET A 1 102 ? 7.66 -21.906 -5.109 1 94.94 102 MET A N 1
ATOM 804 C CA . MET A 1 102 ? 6.812 -23.016 -4.66 1 94.94 102 MET A CA 1
ATOM 805 C C . MET A 1 102 ? 6.191 -23.734 -5.852 1 94.94 102 MET A C 1
ATOM 807 O O . MET A 1 102 ? 5.195 -24.453 -5.699 1 94.94 102 MET A O 1
ATOM 811 N N . LYS A 1 103 ? 6.789 -23.641 -6.949 1 90.25 103 LYS A N 1
ATOM 812 C CA . LYS A 1 103 ? 6.23 -24.25 -8.156 1 90.25 103 LYS A CA 1
ATOM 813 C C . LYS A 1 103 ? 6.32 -25.781 -8.094 1 90.25 103 LYS A C 1
ATOM 815 O O . LYS A 1 103 ? 5.473 -26.469 -8.648 1 90.25 103 LYS A O 1
ATOM 820 N N . LEU A 1 104 ? 7.273 -26.312 -7.332 1 89.5 104 LEU A N 1
ATOM 821 C CA . LEU A 1 104 ? 7.488 -27.766 -7.289 1 89.5 104 LEU A CA 1
ATOM 822 C C . LEU A 1 104 ? 6.297 -28.469 -6.648 1 89.5 104 LEU A C 1
ATOM 824 O O . LEU A 1 104 ? 5.742 -29.406 -7.227 1 89.5 104 LEU A O 1
ATOM 828 N N . PRO A 1 105 ? 5.824 -27.953 -5.512 1 88.06 105 PRO A N 1
ATOM 829 C CA . PRO A 1 105 ? 4.652 -28.594 -4.914 1 88.06 105 PRO A CA 1
ATOM 830 C C . PRO A 1 105 ? 3.375 -28.344 -5.719 1 88.06 105 PRO A C 1
ATOM 832 O O . PRO A 1 105 ? 2.385 -29.062 -5.539 1 88.06 105 PRO A O 1
ATOM 835 N N . VAL A 1 106 ? 3.387 -27.422 -6.621 1 85.25 106 VAL A N 1
ATOM 836 C CA . VAL A 1 106 ? 2.195 -27.094 -7.398 1 85.25 106 VAL A CA 1
ATOM 837 C C . VAL A 1 106 ? 2.203 -27.875 -8.711 1 85.25 106 VAL A C 1
ATOM 839 O O . VAL A 1 106 ? 1.179 -27.969 -9.391 1 85.25 106 VAL A O 1
ATOM 842 N N . ASP A 1 107 ? 3.291 -28.516 -8.977 1 83.38 107 ASP A N 1
ATOM 843 C CA . ASP A 1 107 ? 3.412 -29.328 -10.18 1 83.38 107 ASP A CA 1
ATOM 844 C C . ASP A 1 107 ? 2.795 -30.703 -9.977 1 83.38 107 ASP A C 1
ATOM 846 O O . ASP A 1 107 ? 3.395 -31.562 -9.336 1 83.38 107 ASP A O 1
ATOM 850 N N . LEU A 1 108 ? 1.669 -30.984 -10.555 1 78.75 108 LEU A N 1
ATOM 851 C CA . LEU A 1 108 ? 0.903 -32.188 -10.305 1 78.75 108 LEU A CA 1
ATOM 852 C C . LEU A 1 108 ? 1.139 -33.219 -11.406 1 78.75 108 LEU A C 1
ATOM 854 O O . LEU A 1 108 ? 0.896 -34.438 -11.211 1 78.75 108 LEU A O 1
ATOM 858 N N . THR A 1 109 ? 1.65 -32.812 -12.594 1 76.94 109 THR A N 1
ATOM 859 C CA . THR A 1 109 ? 1.576 -33.688 -13.75 1 76.94 109 THR A CA 1
ATOM 860 C C . THR A 1 109 ? 2.961 -34.219 -14.125 1 76.94 109 THR A C 1
ATOM 862 O O . THR A 1 109 ? 3.084 -35.188 -14.891 1 76.94 109 THR A O 1
ATOM 865 N N . THR A 1 110 ? 3.967 -33.625 -13.523 1 77.38 110 THR A N 1
ATOM 866 C CA . THR A 1 110 ? 5.312 -34.062 -13.883 1 77.38 110 THR A CA 1
ATOM 867 C C . THR A 1 110 ? 5.711 -35.281 -13.062 1 77.38 110 THR A C 1
ATOM 869 O O . THR A 1 110 ? 5.438 -35.375 -11.867 1 77.38 110 THR A O 1
ATOM 872 N N . SER A 1 111 ? 6.254 -36.219 -13.719 1 74 111 SER A N 1
ATOM 873 C CA . SER A 1 111 ? 6.672 -37.438 -13.062 1 74 111 SER A CA 1
ATOM 874 C C . SER A 1 111 ? 7.855 -37.219 -12.133 1 74 111 SER A C 1
ATOM 876 O O . SER A 1 111 ? 8.898 -36.719 -12.562 1 74 111 SER A O 1
ATOM 878 N N . MET A 1 112 ? 7.641 -37.406 -10.883 1 78.62 112 MET A N 1
ATOM 879 C CA . MET A 1 112 ? 8.672 -37.281 -9.859 1 78.62 112 MET A CA 1
ATOM 880 C C . MET A 1 112 ? 8.727 -38.5 -8.969 1 78.62 112 MET A C 1
ATOM 882 O O . MET A 1 112 ? 8.391 -38.438 -7.785 1 78.62 112 MET A O 1
ATOM 886 N N . PRO A 1 113 ? 9.203 -39.562 -9.547 1 69.88 113 PRO A N 1
ATOM 887 C CA . PRO A 1 113 ? 9.125 -40.844 -8.812 1 69.88 113 PRO A CA 1
ATOM 888 C C . PRO A 1 113 ? 10.273 -41.031 -7.828 1 69.88 113 PRO A C 1
ATOM 890 O O . PRO A 1 113 ? 10.18 -41.844 -6.91 1 69.88 113 PRO A O 1
ATOM 893 N N . GLY A 1 114 ? 11.344 -40.281 -7.891 1 72.94 114 GLY A N 1
ATOM 894 C CA . GLY A 1 114 ? 12.516 -40.5 -7.055 1 72.94 114 GLY A CA 1
ATOM 895 C C . GLY A 1 114 ? 12.32 -40 -5.625 1 72.94 114 GLY A C 1
ATOM 896 O O . GLY A 1 114 ? 11.453 -39.188 -5.359 1 72.94 114 GLY A O 1
ATOM 897 N N . THR A 1 115 ? 12.992 -40.594 -4.703 1 77.06 115 THR A N 1
ATOM 898 C CA . THR A 1 115 ? 12.961 -40.188 -3.307 1 77.06 115 THR A CA 1
ATOM 899 C C . THR A 1 115 ? 13.438 -38.75 -3.162 1 77.06 115 THR A C 1
ATOM 901 O O . THR A 1 115 ? 12.922 -38 -2.328 1 77.06 115 THR A O 1
ATOM 904 N N . VAL A 1 116 ? 14.414 -38.438 -4.039 1 80.69 116 VAL A N 1
ATOM 905 C CA . VAL A 1 116 ? 14.938 -37.062 -4 1 80.69 116 VAL A CA 1
ATOM 906 C C . VAL A 1 116 ? 13.836 -36.062 -4.375 1 80.69 116 VAL A C 1
ATOM 908 O O . VAL A 1 116 ? 13.75 -35 -3.807 1 80.69 116 VAL A O 1
ATOM 911 N N . ASP A 1 117 ? 12.969 -36.469 -5.258 1 83.62 117 ASP A N 1
ATOM 912 C CA . ASP A 1 117 ? 11.859 -35.625 -5.684 1 83.62 117 ASP A CA 1
ATOM 913 C C . ASP A 1 117 ? 10.875 -35.406 -4.539 1 83.62 117 ASP A C 1
ATOM 915 O O . ASP A 1 117 ? 10.406 -34.281 -4.332 1 83.62 117 ASP A O 1
ATOM 919 N N . GLN A 1 118 ? 10.656 -36.406 -3.795 1 83.12 118 GLN A N 1
ATOM 920 C CA . GLN A 1 118 ? 9.703 -36.281 -2.693 1 83.12 118 GLN A CA 1
ATOM 921 C C . GLN A 1 118 ? 10.266 -35.438 -1.555 1 83.12 118 GLN A C 1
ATOM 923 O O . GLN A 1 118 ? 9.555 -34.656 -0.958 1 83.12 118 GLN A O 1
ATOM 928 N N . VAL A 1 119 ? 11.5 -35.719 -1.323 1 87.31 119 VAL A N 1
ATOM 929 C CA . VAL A 1 119 ? 12.133 -34.938 -0.252 1 87.31 119 VAL A CA 1
ATOM 930 C C . VAL A 1 119 ? 12.242 -33.469 -0.657 1 87.31 119 VAL A C 1
ATOM 932 O O . VAL A 1 119 ? 12.109 -32.594 0.184 1 87.31 119 VAL A O 1
ATOM 935 N N . ALA A 1 120 ? 12.438 -33.25 -1.934 1 89.81 120 ALA A N 1
ATOM 936 C CA . ALA A 1 120 ? 12.492 -31.875 -2.42 1 89.81 120 ALA A CA 1
ATOM 937 C C . ALA A 1 120 ? 11.141 -31.188 -2.281 1 89.81 120 ALA A C 1
ATOM 939 O O . ALA A 1 120 ? 11.07 -30.016 -1.929 1 89.81 120 ALA A O 1
ATOM 940 N N . LYS A 1 121 ? 10.102 -31.859 -2.562 1 89.31 121 LYS A N 1
ATOM 941 C CA . LYS A 1 121 ? 8.758 -31.312 -2.406 1 89.31 121 LYS A CA 1
ATOM 942 C C . LYS A 1 121 ? 8.461 -31 -0.942 1 89.31 121 LYS A C 1
ATOM 944 O O . LYS A 1 121 ? 7.887 -29.953 -0.628 1 89.31 121 LYS A O 1
ATOM 949 N N . LEU A 1 122 ? 8.852 -31.906 -0.089 1 90.19 122 LEU A N 1
ATOM 950 C CA . LEU A 1 122 ? 8.695 -31.672 1.341 1 90.19 122 LEU A CA 1
ATOM 951 C C . LEU A 1 122 ? 9.57 -30.5 1.796 1 90.19 122 LEU A C 1
ATOM 953 O O . LEU A 1 122 ? 9.18 -29.719 2.666 1 90.19 122 LEU A O 1
ATOM 957 N N . GLY A 1 123 ? 10.742 -30.516 1.188 1 93.44 123 GLY A N 1
ATOM 958 C CA . GLY A 1 123 ? 11.633 -29.406 1.489 1 93.44 123 GLY A CA 1
ATOM 959 C C . GLY A 1 123 ? 11.047 -28.062 1.115 1 93.44 123 GLY A C 1
ATOM 960 O O . GLY A 1 123 ? 11.242 -27.062 1.826 1 93.44 123 GLY A O 1
ATOM 961 N N . SER A 1 124 ? 10.281 -28 0.063 1 95.31 124 SER A N 1
ATOM 962 C CA . SER A 1 124 ? 9.625 -26.766 -0.34 1 95.31 124 SER A CA 1
ATOM 963 C C . SER A 1 124 ? 8.57 -26.344 0.673 1 95.31 124 SER A C 1
ATOM 965 O O . SER A 1 124 ? 8.398 -25.156 0.944 1 95.31 124 SER A O 1
ATOM 967 N N . LEU A 1 125 ? 7.914 -27.312 1.258 1 95.69 125 LEU A N 1
ATOM 968 C CA . LEU A 1 125 ? 6.922 -27 2.281 1 95.69 125 LEU A CA 1
ATOM 969 C C . LEU A 1 125 ? 7.598 -26.469 3.541 1 95.69 125 LEU A C 1
ATOM 971 O O . LEU A 1 125 ? 7.113 -25.516 4.148 1 95.69 125 LEU A O 1
ATOM 975 N N . ALA A 1 126 ? 8.695 -27.141 3.83 1 96.88 126 ALA A N 1
ATOM 976 C CA . ALA A 1 126 ? 9.453 -26.656 4.98 1 96.88 126 ALA A CA 1
ATOM 977 C C . ALA A 1 126 ? 9.984 -25.25 4.738 1 96.88 126 ALA A C 1
ATOM 979 O O . ALA A 1 126 ? 9.969 -24.406 5.645 1 96.88 126 ALA A O 1
ATOM 980 N N . PHE A 1 127 ? 10.414 -24.984 3.531 1 97.5 127 PHE A N 1
ATOM 981 C CA . PHE A 1 127 ? 10.906 -23.672 3.15 1 97.5 127 PHE A CA 1
ATOM 982 C C . PHE A 1 127 ? 9.797 -22.625 3.24 1 97.5 127 PHE A C 1
ATOM 984 O O . PHE A 1 127 ? 10.031 -21.5 3.689 1 97.5 127 PHE A O 1
ATOM 991 N N . MET A 1 128 ? 8.578 -23 2.861 1 98.06 128 MET A N 1
ATOM 992 C CA . MET A 1 128 ? 7.43 -22.094 2.959 1 98.06 128 MET A CA 1
ATOM 993 C C . MET A 1 128 ? 7.137 -21.75 4.414 1 98.06 128 MET A C 1
ATOM 995 O O . MET A 1 128 ? 6.859 -20.594 4.73 1 98.06 128 MET A O 1
ATOM 999 N N . CYS A 1 129 ? 7.262 -22.719 5.273 1 97.25 129 CYS A N 1
ATOM 1000 C CA . CYS A 1 129 ? 7.043 -22.469 6.695 1 97.25 129 CYS A CA 1
ATOM 1001 C C . CYS A 1 129 ? 8.094 -21.516 7.254 1 97.25 129 CYS A C 1
ATOM 1003 O O . CYS A 1 129 ? 7.762 -20.594 7.988 1 97.25 129 CYS A O 1
ATOM 1005 N N . SER A 1 130 ? 9.297 -21.75 6.832 1 97.25 130 SER A N 1
ATOM 1006 C CA . SER A 1 130 ? 10.375 -20.891 7.301 1 97.25 130 SER A CA 1
ATOM 1007 C C . SER A 1 130 ? 10.188 -19.453 6.809 1 97.25 130 SER A C 1
ATOM 1009 O O . SER A 1 130 ? 10.391 -18.5 7.566 1 97.25 130 SER A O 1
ATOM 1011 N N . MET A 1 131 ? 9.797 -19.344 5.594 1 97.69 131 MET A N 1
ATOM 1012 C CA . MET A 1 131 ? 9.57 -18.016 5.043 1 97.69 131 MET A CA 1
ATOM 1013 C C . MET A 1 131 ? 8.414 -17.328 5.758 1 97.69 131 MET A C 1
ATOM 1015 O O . MET A 1 131 ? 8.5 -16.141 6.082 1 97.69 131 MET A O 1
ATOM 1019 N N . MET A 1 132 ? 7.336 -18.031 6.047 1 97.56 132 MET A N 1
ATOM 1020 C CA . MET A 1 132 ? 6.172 -17.453 6.715 1 97.56 132 MET A CA 1
ATOM 1021 C C . MET A 1 132 ? 6.527 -17 8.125 1 97.56 132 MET A C 1
ATOM 1023 O O . MET A 1 132 ? 6.074 -15.945 8.57 1 97.56 132 MET A O 1
ATOM 1027 N N . ALA A 1 133 ? 7.355 -17.781 8.766 1 96.81 133 ALA A N 1
ATOM 1028 C CA . ALA A 1 133 ? 7.789 -17.391 10.102 1 96.81 133 ALA A CA 1
ATOM 1029 C C . ALA A 1 133 ? 8.633 -16.125 10.055 1 96.81 133 ALA A C 1
ATOM 1031 O O . ALA A 1 133 ? 8.531 -15.273 10.938 1 96.81 133 ALA A O 1
ATOM 1032 N N . ASN A 1 134 ? 9.422 -15.977 9 1 96.19 134 ASN A N 1
ATOM 1033 C CA . ASN A 1 134 ? 10.258 -14.789 8.828 1 96.19 134 ASN A CA 1
ATOM 1034 C C . ASN A 1 134 ? 9.43 -13.57 8.453 1 96.19 134 ASN A C 1
ATOM 1036 O O . ASN A 1 134 ? 9.789 -12.438 8.797 1 96.19 134 ASN A O 1
ATOM 1040 N N . LEU A 1 135 ? 8.281 -13.773 7.844 1 96.81 135 LEU A N 1
ATOM 1041 C CA . LEU A 1 135 ? 7.48 -12.68 7.289 1 96.81 135 LEU A CA 1
ATOM 1042 C C . LEU A 1 135 ? 6.496 -12.148 8.32 1 96.81 135 LEU A C 1
ATOM 1044 O O . LEU A 1 135 ? 5.883 -11.102 8.117 1 96.81 135 LEU A O 1
ATOM 1048 N N . LEU A 1 136 ? 6.348 -12.719 9.453 1 96.25 136 LEU A N 1
ATOM 1049 C CA . LEU A 1 136 ? 5.301 -12.398 10.414 1 96.25 136 LEU A CA 1
ATOM 1050 C C . LEU A 1 136 ? 5.426 -10.953 10.891 1 96.25 136 LEU A C 1
ATOM 1052 O O . LEU A 1 136 ? 4.453 -10.195 10.844 1 96.25 136 LEU A O 1
ATOM 1056 N N . PRO A 1 137 ? 6.629 -10.484 11.211 1 94.19 137 PRO A N 1
ATOM 1057 C CA . PRO A 1 137 ? 6.719 -9.102 11.68 1 94.19 137 PRO A CA 1
ATOM 1058 C C . PRO A 1 137 ? 6.469 -8.078 10.57 1 94.19 137 PRO A C 1
ATOM 1060 O O . PRO A 1 137 ? 6.156 -6.922 10.844 1 94.19 137 PRO A O 1
ATOM 1063 N N . SER A 1 138 ? 6.598 -8.484 9.32 1 94.88 138 SER A N 1
ATOM 1064 C CA . SER A 1 138 ? 6.418 -7.57 8.203 1 94.88 138 SER A CA 1
ATOM 1065 C C . SER A 1 138 ? 4.961 -7.133 8.07 1 94.88 138 SER A C 1
ATOM 1067 O O . SER A 1 138 ? 4.664 -6.129 7.426 1 94.88 138 SER A O 1
ATOM 1069 N N . LEU A 1 139 ? 4.008 -7.836 8.719 1 95.44 139 LEU A N 1
ATOM 1070 C CA . LEU A 1 139 ? 2.59 -7.496 8.688 1 95.44 139 LEU A CA 1
ATOM 1071 C C . LEU A 1 139 ? 2.342 -6.152 9.367 1 95.44 139 LEU A C 1
ATOM 1073 O O . LEU A 1 139 ? 1.361 -5.473 9.062 1 95.44 139 LEU A O 1
ATOM 1077 N N . ALA A 1 140 ? 3.229 -5.77 10.18 1 94.06 140 ALA A N 1
ATOM 1078 C CA . ALA A 1 140 ? 3.033 -4.57 11 1 94.06 140 ALA A CA 1
ATOM 1079 C C . ALA A 1 140 ? 3.482 -3.318 10.25 1 94.06 140 ALA A C 1
ATOM 1081 O O . ALA A 1 140 ? 3.221 -2.197 10.695 1 94.06 140 ALA A O 1
ATOM 1082 N N . THR A 1 141 ? 4.129 -3.436 9.125 1 90.31 141 THR A N 1
ATOM 1083 C CA . THR A 1 141 ? 4.66 -2.283 8.406 1 90.31 141 THR A CA 1
ATOM 1084 C C . THR A 1 141 ? 3.688 -1.836 7.312 1 90.31 141 THR A C 1
ATOM 1086 O O . THR A 1 141 ? 3.953 -0.867 6.598 1 90.31 141 THR A O 1
ATOM 1089 N N . MET A 1 142 ? 2.586 -2.455 7.238 1 90.38 142 MET A N 1
ATOM 1090 C CA . MET A 1 142 ? 1.665 -2.199 6.133 1 90.38 142 MET A CA 1
ATOM 1091 C C . MET A 1 142 ? 0.425 -1.456 6.621 1 90.38 142 MET A C 1
ATOM 1093 O O . MET A 1 142 ? 0.083 -1.518 7.801 1 90.38 142 MET A O 1
ATOM 1097 N N . ASP A 1 143 ? -0.2 -0.744 5.625 1 88.19 143 ASP A N 1
ATOM 1098 C CA . ASP A 1 143 ? -1.487 -0.117 5.906 1 88.19 143 ASP A CA 1
ATOM 1099 C C . ASP A 1 143 ? -2.613 -1.15 5.906 1 88.19 143 ASP A C 1
ATOM 1101 O O . ASP A 1 143 ? -2.414 -2.293 5.488 1 88.19 143 ASP A O 1
ATOM 1105 N N . SER A 1 144 ? -3.729 -0.76 6.418 1 89.44 144 SER A N 1
ATOM 1106 C CA . SER A 1 144 ? -4.84 -1.688 6.609 1 89.44 144 SER A CA 1
ATOM 1107 C C . SER A 1 144 ? -5.277 -2.303 5.285 1 89.44 144 SER A C 1
ATOM 1109 O O . SER A 1 144 ? -5.547 -3.504 5.211 1 89.44 144 SER A O 1
ATOM 1111 N N . LYS A 1 145 ? -5.367 -1.612 4.211 1 86.88 145 LYS A N 1
ATOM 1112 C CA . LYS A 1 145 ? -5.781 -2.135 2.914 1 86.88 145 LYS A CA 1
ATOM 1113 C C . LYS A 1 145 ? -4.738 -3.09 2.344 1 86.88 145 LYS A C 1
ATOM 1115 O O . LYS A 1 145 ? -5.078 -4.156 1.833 1 86.88 145 LYS A O 1
ATOM 1120 N N . GLU A 1 146 ? -3.488 -2.629 2.404 1 90.62 146 GLU A N 1
ATOM 1121 C CA . GLU A 1 146 ? -2.395 -3.475 1.937 1 90.62 146 GLU A CA 1
ATOM 1122 C C . GLU A 1 146 ? -2.318 -4.77 2.738 1 90.62 146 GLU A C 1
ATOM 1124 O O . GLU A 1 146 ? -2.09 -5.844 2.174 1 90.62 146 GLU A O 1
ATOM 1129 N N . LEU A 1 147 ? -2.557 -4.59 4.059 1 93.88 147 LEU A N 1
ATOM 1130 C CA . LEU A 1 147 ? -2.539 -5.754 4.938 1 93.88 147 LEU A CA 1
ATOM 1131 C C . LEU A 1 147 ? -3.623 -6.754 4.539 1 93.88 147 LEU A C 1
ATOM 1133 O O . LEU A 1 147 ? -3.367 -7.957 4.469 1 93.88 147 LEU A O 1
ATOM 1137 N N . PHE A 1 148 ? -4.828 -6.301 4.207 1 93.56 148 PHE A N 1
ATOM 1138 C CA . PHE A 1 148 ? -5.941 -7.164 3.826 1 93.56 148 PHE A CA 1
ATOM 1139 C C . PHE A 1 148 ? -5.645 -7.883 2.516 1 93.56 148 PHE A C 1
ATOM 1141 O O . PHE A 1 148 ? -5.816 -9.102 2.416 1 93.56 148 PHE A O 1
ATOM 1148 N N . THR A 1 149 ? -5.172 -7.191 1.477 1 93.81 149 THR A N 1
ATOM 1149 C CA . THR A 1 149 ? -4.922 -7.801 0.174 1 93.81 149 THR A CA 1
ATOM 1150 C C . THR A 1 149 ? -3.75 -8.773 0.25 1 93.81 149 THR A C 1
ATOM 1152 O O . THR A 1 149 ? -3.773 -9.836 -0.386 1 93.81 149 THR A O 1
ATOM 1155 N N . ASN A 1 150 ? -2.709 -8.414 1.024 1 95.5 150 ASN A N 1
ATOM 1156 C CA . ASN A 1 150 ? -1.562 -9.305 1.164 1 95.5 150 ASN A CA 1
ATOM 1157 C C . ASN A 1 150 ? -1.934 -10.586 1.9 1 95.5 150 ASN A C 1
ATOM 1159 O O . ASN A 1 150 ? -1.475 -11.672 1.538 1 95.5 150 ASN A O 1
ATOM 1163 N N . ILE A 1 151 ? -2.793 -10.469 2.932 1 96.12 151 ILE A N 1
ATOM 1164 C CA . ILE A 1 151 ? -3.197 -11.656 3.678 1 96.12 151 ILE A CA 1
ATOM 1165 C C . ILE A 1 151 ? -4.09 -12.539 2.805 1 96.12 151 ILE A C 1
ATOM 1167 O O . ILE A 1 151 ? -3.963 -13.766 2.816 1 96.12 151 ILE A O 1
ATOM 1171 N N . VAL A 1 152 ? -4.953 -11.914 2.031 1 94.94 152 VAL A N 1
ATOM 1172 C CA . VAL A 1 152 ? -5.805 -12.688 1.128 1 94.94 152 VAL A CA 1
ATOM 1173 C C . VAL A 1 152 ? -4.938 -13.43 0.113 1 94.94 152 VAL A C 1
ATOM 1175 O O . VAL A 1 152 ? -5.164 -14.609 -0.161 1 94.94 152 VAL A O 1
ATOM 1178 N N . ALA A 1 153 ? -3.959 -12.727 -0.381 1 96.38 153 ALA A N 1
ATOM 1179 C CA . ALA A 1 153 ? -3.043 -13.352 -1.331 1 96.38 153 ALA A CA 1
ATOM 1180 C C . ALA A 1 153 ? -2.293 -14.516 -0.687 1 96.38 153 ALA A C 1
ATOM 1182 O O . ALA A 1 153 ? -2.141 -15.578 -1.294 1 96.38 153 ALA A O 1
ATOM 1183 N N . LEU A 1 154 ? -1.855 -14.328 0.519 1 96.62 154 LEU A N 1
ATOM 1184 C CA . LEU A 1 154 ? -1.141 -15.375 1.238 1 96.62 154 LEU A CA 1
ATOM 1185 C C . LEU A 1 154 ? -2.047 -16.578 1.491 1 96.62 154 LEU A C 1
ATOM 1187 O O . LEU A 1 154 ? -1.618 -17.719 1.345 1 96.62 154 LEU A O 1
ATOM 1191 N N . VAL A 1 155 ? -3.314 -16.312 1.827 1 96.12 155 VAL A N 1
ATOM 1192 C CA . VAL A 1 155 ? -4.273 -17.391 2.086 1 96.12 155 VAL A CA 1
ATOM 1193 C C . VAL A 1 155 ? -4.488 -18.203 0.815 1 96.12 155 VAL A C 1
ATOM 1195 O O . VAL A 1 155 ? -4.461 -19.438 0.851 1 96.12 155 VAL A O 1
ATOM 1198 N N . VAL A 1 156 ? -4.582 -17.547 -0.268 1 92.94 156 VAL A N 1
ATOM 1199 C CA . VAL A 1 156 ? -4.805 -18.25 -1.531 1 92.94 156 VAL A CA 1
ATOM 1200 C C . VAL A 1 156 ? -3.574 -19.078 -1.888 1 92.94 156 VAL A C 1
ATOM 1202 O O . VAL A 1 156 ? -3.695 -20.234 -2.314 1 92.94 156 VAL A O 1
ATOM 1205 N N . LEU A 1 157 ? -2.443 -18.531 -1.676 1 94.06 157 LEU A N 1
ATOM 1206 C CA . LEU A 1 157 ? -1.203 -19.219 -1.993 1 94.06 157 LEU A CA 1
ATOM 1207 C C . LEU A 1 157 ? -1.04 -20.469 -1.124 1 94.06 157 LEU A C 1
ATOM 1209 O O . LEU A 1 157 ? -0.805 -21.562 -1.638 1 94.06 157 LEU A O 1
ATOM 1213 N N . VAL A 1 158 ? -1.262 -20.344 0.178 1 95.75 158 VAL A N 1
ATOM 1214 C CA . VAL A 1 158 ? -1.036 -21.438 1.114 1 95.75 158 VAL A CA 1
ATOM 1215 C C . VAL A 1 158 ? -2.111 -22.5 0.929 1 95.75 158 VAL A C 1
ATOM 1217 O O . VAL A 1 158 ? -1.812 -23.703 0.928 1 95.75 158 VAL A O 1
ATOM 1220 N N . ILE A 1 159 ? -3.312 -22.094 0.704 1 92.5 159 ILE A N 1
ATOM 1221 C CA . ILE A 1 159 ? -4.383 -23.078 0.515 1 92.5 159 ILE A CA 1
ATOM 1222 C C . ILE A 1 159 ? -4.168 -23.828 -0.792 1 92.5 159 ILE A C 1
ATOM 1224 O O . ILE A 1 159 ? -4.418 -25.031 -0.865 1 92.5 159 ILE A O 1
ATOM 1228 N N . THR A 1 160 ? -3.695 -23.141 -1.791 1 89.81 160 THR A N 1
ATOM 1229 C CA . THR A 1 160 ? -3.385 -23.812 -3.049 1 89.81 160 THR A CA 1
ATOM 1230 C C . THR A 1 160 ? -2.273 -24.844 -2.852 1 89.81 160 THR A C 1
ATOM 1232 O O . THR A 1 160 ? -2.346 -25.953 -3.385 1 89.81 160 THR A O 1
ATOM 1235 N N . LEU A 1 161 ? -1.289 -24.531 -2.086 1 92.56 161 LEU A N 1
ATOM 1236 C CA . LEU A 1 161 ? -0.188 -25.438 -1.802 1 92.56 161 LEU A CA 1
ATOM 1237 C C . LEU A 1 161 ? -0.683 -26.672 -1.04 1 92.56 161 LEU A C 1
ATOM 1239 O O . LEU A 1 161 ? -0.337 -27.797 -1.386 1 92.56 161 LEU A O 1
ATOM 1243 N N . VAL A 1 162 ? -1.523 -26.422 -0.069 1 92.19 162 VAL A N 1
ATOM 1244 C CA . VAL A 1 162 ? -2.025 -27.484 0.783 1 92.19 162 VAL A CA 1
ATOM 1245 C C . VAL A 1 162 ? -2.916 -28.422 -0.034 1 92.19 162 VAL A C 1
ATOM 1247 O O . VAL A 1 162 ? -2.777 -29.641 0.041 1 92.19 162 VAL A O 1
ATOM 1250 N N . VAL A 1 163 ? -3.76 -27.891 -0.874 1 89 163 VAL A N 1
ATOM 1251 C CA . VAL A 1 163 ? -4.66 -28.703 -1.69 1 89 163 VAL A CA 1
ATOM 1252 C C . VAL A 1 163 ? -3.848 -29.531 -2.689 1 89 163 VAL A C 1
ATOM 1254 O O . VAL A 1 163 ? -4.125 -30.703 -2.896 1 89 163 VAL A O 1
ATOM 1257 N N . ASN A 1 164 ? -2.807 -28.938 -3.209 1 87.88 164 ASN A N 1
ATOM 1258 C CA . ASN A 1 164 ? -1.984 -29.656 -4.184 1 87.88 164 ASN A CA 1
ATOM 1259 C C . ASN A 1 164 ? -1.218 -30.797 -3.537 1 87.88 164 ASN A C 1
ATOM 1261 O O . ASN A 1 164 ? -1.115 -31.891 -4.117 1 87.88 164 ASN A O 1
ATOM 1265 N N . ILE A 1 165 ? -0.748 -30.578 -2.367 1 87.25 165 ILE A N 1
ATOM 1266 C CA . ILE A 1 165 ? -0.019 -31.641 -1.678 1 87.25 165 ILE A CA 1
ATOM 1267 C C . ILE A 1 165 ? -0.981 -32.75 -1.29 1 87.25 165 ILE A C 1
ATOM 1269 O O . ILE A 1 165 ? -0.638 -33.938 -1.382 1 87.25 165 ILE A O 1
ATOM 1273 N N . CYS A 1 166 ? -2.16 -32.406 -0.975 1 85.19 166 CYS A N 1
ATOM 1274 C CA . CYS A 1 166 ? -3.16 -33.406 -0.639 1 85.19 166 CYS A CA 1
ATOM 1275 C C . CYS A 1 166 ? -3.543 -34.219 -1.866 1 85.19 166 CYS A C 1
ATOM 1277 O O . CYS A 1 166 ? -3.729 -35.438 -1.773 1 85.19 166 CYS A O 1
ATOM 1279 N N . ILE A 1 167 ? -3.58 -33.562 -2.98 1 85.06 167 ILE A N 1
ATOM 1280 C CA . ILE A 1 167 ? -3.873 -34.25 -4.227 1 85.06 167 ILE A CA 1
ATOM 1281 C C . ILE A 1 167 ? -2.717 -35.188 -4.578 1 85.06 167 ILE A C 1
ATOM 1283 O O . ILE A 1 167 ? -2.938 -36.312 -4.996 1 85.06 167 ILE A O 1
ATOM 1287 N N . GLU A 1 168 ? -1.549 -34.75 -4.328 1 82.75 168 GLU A N 1
ATOM 1288 C CA . GLU A 1 168 ? -0.374 -35.562 -4.637 1 82.75 168 GLU A CA 1
ATOM 1289 C C . GLU A 1 168 ? -0.292 -36.781 -3.729 1 82.75 168 GLU A C 1
ATOM 1291 O O . GLU A 1 168 ? 0.125 -37.844 -4.164 1 82.75 168 GLU A O 1
ATOM 1296 N N . ILE A 1 169 ? -0.689 -36.594 -2.521 1 77.38 169 ILE A N 1
ATOM 1297 C CA . ILE A 1 169 ? -0.71 -37.719 -1.589 1 77.38 169 ILE A CA 1
ATOM 1298 C C . ILE A 1 169 ? -1.792 -38.719 -2.004 1 77.38 169 ILE A C 1
ATOM 1300 O O . ILE A 1 169 ? -1.568 -39.938 -1.984 1 77.38 169 ILE A O 1
ATOM 1304 N N . ALA A 1 170 ? -2.879 -38.219 -2.551 1 78.19 170 ALA A N 1
ATOM 1305 C CA . ALA A 1 170 ? -4.008 -39.062 -2.924 1 78.19 170 ALA A CA 1
ATOM 1306 C C . ALA A 1 170 ? -3.727 -39.781 -4.23 1 78.19 170 ALA A C 1
ATOM 1308 O O . ALA A 1 170 ? -4.145 -40.938 -4.402 1 78.19 170 ALA A O 1
ATOM 1309 N N . THR A 1 171 ? -3.004 -39.125 -5.215 1 75.06 171 THR A N 1
ATOM 1310 C CA . THR A 1 171 ? -2.754 -39.688 -6.527 1 75.06 171 THR A CA 1
ATOM 1311 C C . THR A 1 171 ? -1.48 -40.531 -6.508 1 75.06 171 THR A C 1
ATOM 1313 O O . THR A 1 171 ? -1.252 -41.344 -7.406 1 75.06 171 THR A O 1
ATOM 1316 N N . GLY A 1 172 ? -0.779 -40.406 -5.504 1 63.12 172 GLY A N 1
ATOM 1317 C CA . GLY A 1 172 ? 0.404 -41.25 -5.34 1 63.12 172 GLY A CA 1
ATOM 1318 C C . GLY A 1 172 ? 1.64 -40.656 -6 1 63.12 172 GLY A C 1
ATOM 1319 O O . GLY A 1 172 ? 2.611 -41.375 -6.254 1 63.12 172 GLY A O 1
ATOM 1320 N N . VAL A 1 173 ? 1.46 -39.406 -6.52 1 57.75 173 VAL A N 1
ATOM 1321 C CA . VAL A 1 173 ? 2.641 -38.781 -7.074 1 57.75 173 VAL A CA 1
ATOM 1322 C C . VAL A 1 173 ? 3.738 -38.688 -6.016 1 57.75 173 VAL A C 1
ATOM 1324 O O . VAL A 1 173 ? 4.918 -38.875 -6.324 1 57.75 173 VAL A O 1
ATOM 1327 N N . VAL A 1 174 ? 3.332 -38.344 -4.867 1 53.44 174 VAL A N 1
ATOM 1328 C CA . VAL A 1 174 ? 4.25 -38.312 -3.732 1 53.44 174 VAL A CA 1
ATOM 1329 C C . VAL A 1 174 ? 4.297 -39.688 -3.08 1 53.44 174 VAL A C 1
ATOM 1331 O O . VAL A 1 174 ? 5 -39.875 -2.088 1 53.44 174 VAL A O 1
ATOM 1334 N N . LYS A 1 175 ? 3.467 -40.625 -3.725 1 48.66 175 LYS A N 1
ATOM 1335 C CA . LYS A 1 175 ? 3.566 -41.969 -3.133 1 48.66 175 LYS A CA 1
ATOM 1336 C C . LYS A 1 175 ? 4.992 -42.5 -3.217 1 48.66 175 LYS A C 1
ATOM 1338 O O . LYS A 1 175 ? 5.668 -42.344 -4.234 1 48.66 175 LYS A O 1
ATOM 1343 N N . GLY A 1 176 ? 5.582 -42.469 -2.293 1 39.91 176 GLY A N 1
ATOM 1344 C CA . GLY A 1 176 ? 6.711 -43.375 -2.15 1 39.91 176 GLY A CA 1
ATOM 1345 C C . GLY A 1 176 ? 6.613 -44.594 -3.047 1 39.91 176 GLY A C 1
ATOM 1346 O O . GLY A 1 176 ? 5.52 -44.969 -3.455 1 39.91 176 GLY A O 1
ATOM 1347 N N . VAL A 1 177 ? 7.598 -44.688 -3.857 1 38.81 177 VAL A N 1
ATOM 1348 C CA . VAL A 1 177 ? 7.859 -45.906 -4.652 1 38.81 177 VAL A CA 1
ATOM 1349 C C . VAL A 1 177 ? 7.109 -47.094 -4.059 1 38.81 177 VAL A C 1
ATOM 1351 O O . VAL A 1 177 ? 7.543 -47.656 -3.059 1 38.81 177 VAL A O 1
ATOM 1354 N N . VAL A 1 178 ? 6.062 -46.906 -3.471 1 38.19 178 VAL A N 1
ATOM 1355 C CA . VAL A 1 178 ? 5.641 -48.281 -3.387 1 38.19 178 VAL A CA 1
ATOM 1356 C C . VAL A 1 178 ? 5.988 -49.031 -4.688 1 38.19 178 VAL A C 1
ATOM 1358 O O . VAL A 1 178 ? 5.48 -48.656 -5.754 1 38.19 178 VAL A O 1
ATOM 1361 N N . PHE A 1 179 ? 7.156 -49.125 -4.941 1 40.97 179 PHE A N 1
ATOM 1362 C CA . PHE A 1 179 ? 7.492 -50.062 -6 1 40.97 179 PHE A CA 1
ATOM 1363 C C . PHE A 1 179 ? 6.344 -51.031 -6.254 1 40.97 179 PHE A C 1
ATOM 1365 O O . PHE A 1 179 ? 6.105 -51.938 -5.461 1 40.97 179 PHE A O 1
ATOM 1372 N N . ASN A 1 180 ? 5.34 -50.438 -6.695 1 45.78 180 ASN A N 1
ATOM 1373 C CA . ASN A 1 180 ? 4.316 -51.312 -7.246 1 45.78 180 ASN A CA 1
ATOM 1374 C C . ASN A 1 180 ? 4.926 -52.594 -7.789 1 45.78 180 ASN A C 1
ATOM 1376 O O . ASN A 1 180 ? 6.043 -52.594 -8.32 1 45.78 180 ASN A O 1
ATOM 1380 N N . GLU A 1 181 ? 4.578 -53.625 -7.207 1 53.44 181 GLU A N 1
ATOM 1381 C CA . GLU A 1 181 ? 4.996 -54.938 -7.695 1 53.44 181 GLU A CA 1
ATOM 1382 C C . GLU A 1 181 ? 5.25 -54.938 -9.203 1 53.44 181 GLU A C 1
ATOM 1384 O O . GLU A 1 181 ? 6.191 -55.562 -9.688 1 53.44 181 GLU A O 1
ATOM 1389 N N . ALA A 1 182 ? 4.582 -53.938 -9.758 1 55.16 182 ALA A N 1
ATOM 1390 C CA . ALA A 1 182 ? 4.734 -53.875 -11.211 1 55.16 182 ALA A CA 1
ATOM 1391 C C . ALA A 1 182 ? 6.043 -53.188 -11.594 1 55.16 182 ALA A C 1
ATOM 1393 O O . ALA A 1 182 ? 6.727 -53.625 -12.531 1 55.16 182 ALA A O 1
ATOM 1394 N N . TYR A 1 183 ? 6.426 -52.156 -10.789 1 58.59 183 TYR A N 1
ATOM 1395 C CA . TYR A 1 183 ? 7.68 -51.469 -11.07 1 58.59 183 TYR A CA 1
ATOM 1396 C C . TYR A 1 183 ? 8.875 -52.406 -10.859 1 58.59 183 TYR A C 1
ATOM 1398 O O . TYR A 1 183 ? 9.773 -52.469 -11.695 1 58.59 183 TYR A O 1
ATOM 1406 N N . VAL A 1 184 ? 8.734 -52.969 -9.688 1 60.22 184 VAL A N 1
ATOM 1407 C CA . VAL A 1 184 ? 9.797 -53.906 -9.367 1 60.22 184 VAL A CA 1
ATOM 1408 C C . VAL A 1 184 ? 9.898 -54.969 -10.461 1 60.22 184 VAL A C 1
ATOM 1410 O O . VAL A 1 184 ? 10.992 -55.375 -10.867 1 60.22 184 VAL A O 1
ATOM 1413 N N . ARG A 1 185 ? 8.852 -55.438 -10.953 1 64.19 185 ARG A N 1
ATOM 1414 C CA . ARG A 1 185 ? 8.836 -56.469 -11.984 1 64.19 185 ARG A CA 1
ATOM 1415 C C . ARG A 1 185 ? 9.414 -55.938 -13.297 1 64.19 185 ARG A C 1
ATOM 1417 O O . ARG A 1 185 ? 10.211 -56.625 -13.945 1 64.19 185 ARG A O 1
ATOM 1424 N N . VAL A 1 186 ? 8.977 -54.688 -13.523 1 64.38 186 VAL A N 1
ATOM 1425 C CA . VAL A 1 186 ? 9.469 -54.094 -14.766 1 64.38 186 VAL A CA 1
ATOM 1426 C C . VAL A 1 186 ? 10.984 -53.875 -14.672 1 64.38 186 VAL A C 1
ATOM 1428 O O . VAL A 1 186 ? 11.711 -54.188 -15.617 1 64.38 186 VAL A O 1
ATOM 1431 N N . TYR A 1 187 ? 11.359 -53.469 -13.5 1 62.62 187 TYR A N 1
ATOM 1432 C CA . TYR A 1 187 ? 12.781 -53.188 -13.352 1 62.62 187 TYR A CA 1
ATOM 1433 C C . TYR A 1 187 ? 13.586 -54.469 -13.297 1 62.62 187 TYR A C 1
ATOM 1435 O O . TYR A 1 187 ? 14.695 -54.562 -13.82 1 62.62 187 TYR A O 1
ATOM 1443 N N . ARG A 1 188 ? 13.023 -55.438 -12.633 1 64.62 188 ARG A N 1
ATOM 1444 C CA . ARG A 1 188 ? 13.688 -56.719 -12.555 1 64.62 188 ARG A CA 1
ATOM 1445 C C . ARG A 1 188 ? 13.859 -57.344 -13.945 1 64.62 188 ARG A C 1
ATOM 1447 O O . ARG A 1 188 ? 14.859 -58 -14.227 1 64.62 188 ARG A O 1
ATOM 1454 N N . ILE A 1 189 ? 12.898 -56.969 -14.664 1 66.81 189 ILE A N 1
ATOM 1455 C CA . ILE A 1 189 ? 12.914 -57.562 -16 1 66.81 189 ILE A CA 1
ATOM 1456 C C . ILE A 1 189 ? 13.836 -56.75 -16.906 1 66.81 189 ILE A C 1
ATOM 1458 O O . ILE A 1 189 ? 14.625 -57.312 -17.656 1 66.81 189 ILE A O 1
ATOM 1462 N N . THR A 1 190 ? 13.695 -55.406 -16.734 1 63 190 THR A N 1
ATOM 1463 C CA . THR A 1 190 ? 14.406 -54.562 -17.703 1 63 190 THR A CA 1
ATOM 1464 C C . THR A 1 190 ? 15.828 -54.281 -17.219 1 63 190 THR A C 1
ATOM 1466 O O . THR A 1 190 ? 16.734 -54.062 -18.016 1 63 190 THR A O 1
ATOM 1469 N N . ARG A 1 191 ? 16.031 -54 -15.852 1 61.19 191 ARG A N 1
ATOM 1470 C CA . ARG A 1 191 ? 17.344 -53.75 -15.305 1 61.19 191 ARG A CA 1
ATOM 1471 C C . ARG A 1 191 ? 17.656 -54.656 -14.117 1 61.19 191 ARG A C 1
ATOM 1473 O O . ARG A 1 191 ? 17.609 -54.219 -12.969 1 61.19 191 ARG A O 1
ATOM 1480 N N . PRO A 1 192 ? 17.844 -55.906 -14.375 1 55.91 192 PRO A N 1
ATOM 1481 C CA . PRO A 1 192 ? 18.078 -56.875 -13.281 1 55.91 192 PRO A CA 1
ATOM 1482 C C . PRO A 1 192 ? 19.219 -56.438 -12.367 1 55.91 192 PRO A C 1
ATOM 1484 O O . PRO A 1 192 ? 19.328 -56.906 -11.234 1 55.91 192 PRO A O 1
ATOM 1487 N N . ASP A 1 193 ? 20.031 -55.594 -12.742 1 54.16 193 ASP A N 1
ATOM 1488 C CA . ASP A 1 193 ? 21.219 -55.25 -11.969 1 54.16 193 ASP A CA 1
ATOM 1489 C C . ASP A 1 193 ? 20.875 -54.219 -10.898 1 54.16 193 ASP A C 1
ATOM 1491 O O . ASP A 1 193 ? 21.703 -53.906 -10.031 1 54.16 193 ASP A O 1
ATOM 1495 N N . ILE A 1 194 ? 19.812 -53.625 -11.055 1 50.12 194 ILE A N 1
ATOM 1496 C CA . ILE A 1 194 ? 19.562 -52.531 -10.133 1 50.12 194 ILE A CA 1
ATOM 1497 C C . ILE A 1 194 ? 18.625 -53 -9.016 1 50.12 194 ILE A C 1
ATOM 1499 O O . ILE A 1 194 ? 17.516 -53.438 -9.281 1 50.12 194 ILE A O 1
ATOM 1503 N N . TYR A 1 195 ? 19.156 -53.344 -7.867 1 46.19 195 TYR A N 1
ATOM 1504 C CA . TYR A 1 195 ? 18.422 -53.719 -6.684 1 46.19 195 TYR A CA 1
ATOM 1505 C C . TYR A 1 195 ? 17.469 -52.625 -6.227 1 46.19 195 TYR A C 1
ATOM 1507 O O . TYR A 1 195 ? 17.891 -51.469 -6.074 1 46.19 195 TYR A O 1
ATOM 1515 N N . PRO A 1 196 ? 16.172 -52.906 -6.352 1 48.88 196 PRO A N 1
ATOM 1516 C CA . PRO A 1 196 ? 15.219 -51.875 -5.906 1 48.88 196 PRO A CA 1
ATOM 1517 C C . PRO A 1 196 ? 15.406 -51.5 -4.441 1 48.88 196 PRO A C 1
ATOM 1519 O O . PRO A 1 196 ? 15.625 -52.375 -3.596 1 48.88 196 PRO A O 1
ATOM 1522 N N . MET A 1 197 ? 15.906 -50.5 -4.078 1 47.66 197 MET A N 1
ATOM 1523 C CA . MET A 1 197 ? 16.125 -50.031 -2.719 1 47.66 197 MET A CA 1
ATOM 1524 C C . MET A 1 197 ? 14.867 -50.219 -1.866 1 47.66 197 MET A C 1
ATOM 1526 O O . MET A 1 197 ? 13.75 -50.125 -2.361 1 47.66 197 MET A O 1
ATOM 1530 N N . PRO A 1 198 ? 15.094 -50.688 -0.601 1 45.72 198 PRO A N 1
ATOM 1531 C CA . PRO A 1 198 ? 14.055 -51 0.377 1 45.72 198 PRO A CA 1
ATOM 1532 C C . PRO A 1 198 ? 13.016 -49.906 0.522 1 45.72 198 PRO A C 1
ATOM 1534 O O . PRO A 1 198 ? 13.344 -48.719 0.381 1 45.72 198 PRO A O 1
ATOM 1537 N N . ILE A 1 199 ? 11.648 -50.156 0.531 1 45.91 199 ILE A N 1
ATOM 1538 C CA . ILE A 1 199 ? 10.273 -49.688 0.704 1 45.91 199 ILE A CA 1
ATOM 1539 C C . ILE A 1 199 ? 10.203 -48.75 1.913 1 45.91 199 ILE A C 1
ATOM 1541 O O . ILE A 1 199 ? 9.273 -47.969 2.031 1 45.91 199 ILE A O 1
ATOM 1545 N N . GLY A 1 200 ? 11.023 -48.812 2.885 1 46.56 200 GLY A N 1
ATOM 1546 C CA . GLY A 1 200 ? 10.695 -48.406 4.242 1 46.56 200 GLY A CA 1
ATOM 1547 C C . GLY A 1 200 ? 10.547 -46.906 4.398 1 46.56 200 GLY A C 1
ATOM 1548 O O . GLY A 1 200 ? 9.711 -46.438 5.172 1 46.56 200 GLY A O 1
ATOM 1549 N N . ILE A 1 201 ? 11.164 -46.094 3.635 1 54.72 201 ILE A N 1
ATOM 1550 C CA . ILE A 1 201 ? 11.172 -44.688 4.004 1 54.72 201 ILE A CA 1
ATOM 1551 C C . ILE A 1 201 ? 9.961 -44 3.393 1 54.72 201 ILE A C 1
ATOM 1553 O O . ILE A 1 201 ? 9.453 -43 3.943 1 54.72 201 ILE A O 1
ATOM 1557 N N . SER A 1 202 ? 9.406 -44.625 2.383 1 59.44 202 SER A N 1
ATOM 1558 C CA . SER A 1 202 ? 8.32 -44 1.662 1 59.44 202 SER A CA 1
ATOM 1559 C C . SER A 1 202 ? 7.051 -43.938 2.508 1 59.44 202 SER A C 1
ATOM 1561 O O . SER A 1 202 ? 6.266 -43 2.398 1 59.44 202 SER A O 1
ATOM 1563 N N . LYS A 1 203 ? 6.855 -45.031 3.414 1 62.25 203 LYS A N 1
ATOM 1564 C CA . LYS A 1 203 ? 5.664 -45.031 4.258 1 62.25 203 LYS A CA 1
ATOM 1565 C C . LYS A 1 203 ? 5.684 -43.844 5.238 1 62.25 203 LYS A C 1
ATOM 1567 O O . LYS A 1 203 ? 4.629 -43.312 5.598 1 62.25 203 LYS A O 1
ATOM 1572 N N . TYR A 1 204 ? 6.812 -43.344 5.574 1 74.06 204 TYR A N 1
ATOM 1573 C CA . TYR A 1 204 ? 6.879 -42.312 6.609 1 74.06 204 TYR A CA 1
ATOM 1574 C C . TYR A 1 204 ? 6.809 -40.938 6.004 1 74.06 204 TYR A C 1
ATOM 1576 O O . TYR A 1 204 ? 6.559 -39.938 6.707 1 74.06 204 TYR A O 1
ATOM 1584 N N . LEU A 1 205 ? 6.898 -40.938 4.727 1 78.12 205 LEU A N 1
ATOM 1585 C CA . LEU A 1 205 ? 6.91 -39.625 4.07 1 78.12 205 LEU A CA 1
ATOM 1586 C C . LEU A 1 205 ? 5.516 -39.031 4.062 1 78.12 205 LEU A C 1
ATOM 1588 O O . LEU A 1 205 ? 5.371 -37.812 4.176 1 78.12 205 LEU A O 1
ATOM 1592 N N . ASN A 1 206 ? 4.477 -39.875 4.051 1 79.75 206 ASN A N 1
ATOM 1593 C CA . ASN A 1 206 ? 3.113 -39.375 4.09 1 79.75 206 ASN A CA 1
ATOM 1594 C C . ASN A 1 206 ? 2.777 -38.781 5.453 1 79.75 206 ASN A C 1
ATOM 1596 O O . ASN A 1 206 ? 2.094 -37.75 5.539 1 79.75 206 ASN A O 1
ATOM 1600 N N . LYS A 1 207 ? 3.305 -39.406 6.414 1 83.75 207 LYS A N 1
ATOM 1601 C CA . LYS A 1 207 ? 3.064 -38.906 7.754 1 83.75 207 LYS A CA 1
ATOM 1602 C C . LYS A 1 207 ? 3.818 -37.594 7.98 1 83.75 207 LYS A C 1
ATOM 1604 O O . LYS A 1 207 ? 3.301 -36.656 8.617 1 83.75 207 LYS A O 1
ATOM 1609 N N . ILE A 1 208 ? 4.984 -37.5 7.48 1 87.31 208 ILE A N 1
ATOM 1610 C CA . ILE A 1 208 ? 5.785 -36.312 7.602 1 87.31 208 ILE A CA 1
ATOM 1611 C C . ILE A 1 208 ? 5.125 -35.156 6.824 1 87.31 208 ILE A C 1
ATOM 1613 O O . ILE A 1 208 ? 5.102 -34.031 7.281 1 87.31 208 ILE A O 1
ATOM 1617 N N . ALA A 1 209 ? 4.527 -35.5 5.664 1 88.62 209 ALA A N 1
ATOM 1618 C CA . ALA A 1 209 ? 3.824 -34.5 4.867 1 88.62 209 ALA A CA 1
ATOM 1619 C C . ALA A 1 209 ? 2.623 -33.938 5.625 1 88.62 209 ALA A C 1
ATOM 1621 O O . ALA A 1 209 ? 2.35 -32.75 5.57 1 88.62 209 ALA A O 1
ATOM 1622 N N . ALA A 1 210 ? 1.927 -34.844 6.332 1 88.94 210 ALA A N 1
ATOM 1623 C CA . ALA A 1 210 ? 0.769 -34.406 7.109 1 88.94 210 ALA A CA 1
ATOM 1624 C C . ALA A 1 210 ? 1.185 -33.469 8.234 1 88.94 210 ALA A C 1
ATOM 1626 O O . ALA A 1 210 ? 0.478 -32.5 8.531 1 88.94 210 ALA A O 1
ATOM 1627 N N . ILE A 1 211 ? 2.32 -33.719 8.789 1 91.69 211 ILE A N 1
ATOM 1628 C CA . ILE A 1 211 ? 2.836 -32.875 9.844 1 91.69 211 ILE A CA 1
ATOM 1629 C C . ILE A 1 211 ? 3.191 -31.5 9.273 1 91.69 211 ILE A C 1
ATOM 1631 O O . ILE A 1 211 ? 2.848 -30.469 9.852 1 91.69 211 ILE A O 1
ATOM 1635 N N . TYR A 1 212 ? 3.846 -31.5 8.141 1 93.81 212 TYR A N 1
ATOM 1636 C CA . TYR A 1 212 ? 4.242 -30.234 7.523 1 93.81 212 TYR A CA 1
ATOM 1637 C C . TYR A 1 212 ? 3.02 -29.406 7.164 1 93.81 212 TYR A C 1
ATOM 1639 O O . TYR A 1 212 ? 3.006 -28.188 7.387 1 93.81 212 TYR A O 1
ATOM 1647 N N . VAL A 1 213 ? 1.959 -30.047 6.66 1 94.12 213 VAL A N 1
ATOM 1648 C CA . VAL A 1 213 ? 0.738 -29.359 6.266 1 94.12 213 VAL A CA 1
ATOM 1649 C C . VAL A 1 213 ? 0.062 -28.766 7.5 1 94.12 213 VAL A C 1
ATOM 1651 O O . VAL A 1 213 ? -0.414 -27.625 7.465 1 94.12 213 VAL A O 1
ATOM 1654 N N . THR A 1 214 ? 0.039 -29.531 8.586 1 94.31 214 THR A N 1
ATOM 1655 C CA . THR A 1 214 ? -0.584 -29.047 9.812 1 94.31 214 THR A CA 1
ATOM 1656 C C . THR A 1 214 ? 0.156 -27.828 10.344 1 94.31 214 THR A C 1
ATOM 1658 O O . THR A 1 214 ? -0.468 -26.844 10.75 1 94.31 214 THR A O 1
ATOM 1661 N N . LEU A 1 215 ? 1.484 -27.875 10.289 1 95.44 215 LEU A N 1
ATOM 1662 C CA . LEU A 1 215 ? 2.279 -26.75 10.766 1 95.44 215 LEU A CA 1
ATOM 1663 C C . LEU A 1 215 ? 2.098 -25.531 9.867 1 95.44 215 LEU A C 1
ATOM 1665 O O . LEU A 1 215 ? 2.039 -24.406 10.352 1 95.44 215 LEU A O 1
ATOM 1669 N N . LEU A 1 216 ? 1.994 -25.781 8.594 1 96.5 216 LEU A N 1
ATOM 1670 C CA . LEU A 1 216 ? 1.777 -24.703 7.637 1 96.5 216 LEU A CA 1
ATOM 1671 C C . LEU A 1 216 ? 0.431 -24.016 7.875 1 96.5 216 LEU A C 1
ATOM 1673 O O . LEU A 1 216 ? 0.337 -22.797 7.855 1 96.5 216 LEU A O 1
ATOM 1677 N N . LEU A 1 217 ? -0.59 -24.797 8.148 1 96.44 217 LEU A N 1
ATOM 1678 C CA . LEU A 1 217 ? -1.921 -24.25 8.398 1 96.44 217 LEU A CA 1
ATOM 1679 C C . LEU A 1 217 ? -1.957 -23.5 9.727 1 96.44 217 LEU A C 1
ATOM 1681 O O . LEU A 1 217 ? -2.631 -22.484 9.852 1 96.44 217 LEU A O 1
ATOM 1685 N N . MET A 1 218 ? -1.255 -24.016 10.695 1 96 218 MET A N 1
ATOM 1686 C CA . MET A 1 218 ? -1.162 -23.312 11.977 1 96 218 MET A CA 1
ATOM 1687 C C . MET A 1 218 ? -0.493 -21.953 11.797 1 96 218 MET A C 1
ATOM 1689 O O . MET A 1 218 ? -0.943 -20.953 12.367 1 96 218 MET A O 1
ATOM 1693 N N . LEU A 1 219 ? 0.53 -21.953 11.016 1 97.25 219 LEU A N 1
ATOM 1694 C CA . LEU A 1 219 ? 1.213 -20.688 10.758 1 97.25 219 LEU A CA 1
ATOM 1695 C C . LEU A 1 219 ? 0.297 -19.719 10.023 1 97.25 219 LEU A C 1
ATOM 1697 O O . LEU A 1 219 ? 0.322 -18.516 10.289 1 97.25 219 LEU A O 1
ATOM 1701 N N . LEU A 1 220 ? -0.483 -20.234 9.102 1 97.69 220 LEU A N 1
ATOM 1702 C CA . LEU A 1 220 ? -1.431 -19.375 8.383 1 97.69 220 LEU A CA 1
ATOM 1703 C C . LEU A 1 220 ? -2.443 -18.766 9.344 1 97.69 220 LEU A C 1
ATOM 1705 O O . LEU A 1 220 ? -2.746 -17.578 9.258 1 97.69 220 LEU A O 1
ATOM 1709 N N . LEU A 1 221 ? -2.932 -19.578 10.281 1 96.94 221 LEU A N 1
ATOM 1710 C CA . LEU A 1 221 ? -3.879 -19.078 11.273 1 96.94 221 LEU A CA 1
ATOM 1711 C C . LEU A 1 221 ? -3.236 -18 12.148 1 96.94 221 LEU A C 1
ATOM 1713 O O . LEU A 1 221 ? -3.879 -17 12.484 1 96.94 221 LEU A O 1
ATOM 1717 N N . ILE A 1 222 ? -1.982 -18.203 12.445 1 97.12 222 ILE A N 1
ATOM 1718 C CA . ILE A 1 222 ? -1.244 -17.234 13.25 1 97.12 222 ILE A CA 1
ATOM 1719 C C . ILE A 1 222 ? -1.13 -15.914 12.484 1 97.12 222 ILE A C 1
ATOM 1721 O O . ILE A 1 222 ? -1.297 -14.844 13.062 1 97.12 222 ILE A O 1
ATOM 1725 N N . HIS A 1 223 ? -0.873 -16 11.188 1 97.5 223 HIS A N 1
ATOM 1726 C CA . HIS A 1 223 ? -0.777 -14.797 10.367 1 97.5 223 HIS A CA 1
ATOM 1727 C C . HIS A 1 223 ? -2.102 -14.039 10.336 1 97.5 223 HIS A C 1
ATOM 1729 O O . HIS A 1 223 ? -2.127 -12.812 10.477 1 97.5 223 HIS A O 1
ATOM 1735 N N . ILE A 1 224 ? -3.197 -14.75 10.242 1 96.44 224 ILE A N 1
ATOM 1736 C CA . ILE A 1 224 ? -4.516 -14.133 10.164 1 96.44 224 ILE A CA 1
ATOM 1737 C C . ILE A 1 224 ? -4.859 -13.484 11.5 1 96.44 224 ILE A C 1
ATOM 1739 O O . ILE A 1 224 ? -5.273 -12.32 11.547 1 96.44 224 ILE A O 1
ATOM 1743 N N . CYS A 1 225 ? -4.586 -14.141 12.555 1 96.19 225 CYS A N 1
ATOM 1744 C CA . CYS A 1 225 ? -4.898 -13.641 13.891 1 96.19 225 CYS A CA 1
ATOM 1745 C C . CYS A 1 225 ? -4.016 -12.445 14.242 1 96.19 225 CYS A C 1
ATOM 1747 O O . CYS A 1 225 ? -4.492 -11.461 14.812 1 96.19 225 CYS A O 1
ATOM 1749 N N . SER A 1 226 ? -2.787 -12.562 13.883 1 95.62 226 SER A N 1
ATOM 1750 C CA . SER A 1 226 ? -1.867 -11.469 14.172 1 95.62 226 SER A CA 1
ATOM 1751 C C . SER A 1 226 ? -2.24 -10.211 13.398 1 95.62 226 SER A C 1
ATOM 1753 O O . SER A 1 226 ? -2.08 -9.094 13.898 1 95.62 226 SER A O 1
ATOM 1755 N N . SER A 1 227 ? -2.729 -10.344 12.172 1 95.69 227 SER A N 1
ATOM 1756 C CA . SER A 1 227 ? -3.113 -9.195 11.359 1 95.69 227 SER A CA 1
ATOM 1757 C C . SER A 1 227 ? -4.238 -8.398 12.023 1 95.69 227 SER A C 1
ATOM 1759 O O . SER A 1 227 ? -4.23 -7.168 12 1 95.69 227 SER A O 1
ATOM 1761 N N . LEU A 1 228 ? -5.184 -9.047 12.68 1 94.06 228 LEU A N 1
ATOM 1762 C CA . LEU A 1 228 ? -6.297 -8.383 13.352 1 94.06 228 LEU A CA 1
ATOM 1763 C C . LEU A 1 228 ? -5.82 -7.668 14.609 1 94.06 228 LEU A C 1
ATOM 1765 O O . LEU A 1 228 ? -6.27 -6.559 14.906 1 94.06 228 LEU A O 1
ATOM 1769 N N . ALA A 1 229 ? -4.898 -8.242 15.266 1 93.75 229 ALA A N 1
ATOM 1770 C CA . ALA A 1 229 ? -4.367 -7.652 16.484 1 93.75 229 ALA A CA 1
ATOM 1771 C C . ALA A 1 229 ? -3.502 -6.438 16.172 1 93.75 229 ALA A C 1
ATOM 1773 O O . ALA A 1 229 ? -3.471 -5.477 16.953 1 93.75 229 ALA A O 1
ATOM 1774 N N . ILE A 1 230 ? -2.793 -6.484 15.078 1 94.19 230 ILE A N 1
ATOM 1775 C CA . ILE A 1 230 ? -1.892 -5.406 14.695 1 94.19 230 ILE A CA 1
ATOM 1776 C C . ILE A 1 230 ? -2.697 -4.141 14.406 1 94.19 230 ILE A C 1
ATOM 1778 O O . ILE A 1 230 ? -2.275 -3.037 14.75 1 94.19 230 ILE A O 1
ATOM 1782 N N . LEU A 1 231 ? -3.859 -4.289 13.82 1 92.62 231 LEU A N 1
ATOM 1783 C CA . LEU A 1 231 ? -4.699 -3.143 13.5 1 92.62 231 LEU A CA 1
ATOM 1784 C C . LEU A 1 231 ? -5.082 -2.379 14.758 1 92.62 231 LEU A C 1
ATOM 1786 O O . LEU A 1 231 ? -4.969 -1.15 14.805 1 92.62 231 LEU A O 1
ATOM 1790 N N . LYS A 1 232 ? -5.414 -3.021 15.773 1 89.38 232 LYS A N 1
ATOM 1791 C CA . LYS A 1 232 ? -5.82 -2.365 17.016 1 89.38 232 LYS A CA 1
ATOM 1792 C C . LYS A 1 232 ? -4.609 -1.872 17.797 1 89.38 232 LYS A C 1
ATOM 1794 O O . LYS A 1 232 ? -4.645 -0.791 18.391 1 89.38 232 LYS A O 1
ATOM 1799 N N . SER A 1 233 ? -3.59 -2.705 17.781 1 91 233 SER A N 1
ATOM 1800 C CA . SER A 1 233 ? -2.383 -2.301 18.5 1 91 233 SER A CA 1
ATOM 1801 C C . SER A 1 233 ? -1.82 -0.998 17.938 1 91 233 SER A C 1
ATOM 1803 O O . SER A 1 233 ? -1.331 -0.154 18.688 1 91 233 SER A O 1
ATOM 1805 N N . LYS A 1 234 ? -1.878 -0.823 16.672 1 91.25 234 LYS A N 1
ATOM 1806 C CA . LYS A 1 234 ? -1.4 0.407 16.047 1 91.25 234 LYS A CA 1
ATOM 1807 C C . LYS A 1 234 ? -2.225 1.609 16.5 1 91.25 234 LYS A C 1
ATOM 1809 O O . LYS A 1 234 ? -1.677 2.684 16.75 1 91.25 234 LYS A O 1
ATOM 1814 N N . GLN A 1 235 ? -3.486 1.377 16.641 1 87.06 235 GLN A N 1
ATOM 1815 C CA . GLN A 1 235 ? -4.363 2.461 17.078 1 87.06 235 GLN A CA 1
ATOM 1816 C C . GLN A 1 235 ? -4.078 2.863 18.516 1 87.06 235 GLN A C 1
ATOM 1818 O O . GLN A 1 235 ? -4.02 4.051 18.844 1 87.06 235 GLN A O 1
ATOM 1823 N N . ILE A 1 236 ? -3.836 1.911 19.312 1 85.88 236 ILE A N 1
ATOM 1824 C CA . ILE A 1 236 ? -3.57 2.17 20.734 1 85.88 236 ILE A CA 1
ATOM 1825 C C . ILE A 1 236 ? -2.234 2.893 20.875 1 85.88 236 ILE A C 1
ATOM 1827 O O . ILE A 1 236 ? -2.133 3.885 21.609 1 85.88 236 ILE A O 1
ATOM 1831 N N . ILE A 1 237 ? -1.295 2.447 20.156 1 90.75 237 ILE A N 1
ATOM 1832 C CA . ILE A 1 237 ? 0.049 3.006 20.25 1 90.75 237 ILE A CA 1
ATOM 1833 C C . ILE A 1 237 ? 0.063 4.422 19.688 1 90.75 237 ILE A C 1
ATOM 1835 O O . ILE A 1 237 ? 0.765 5.297 20.203 1 90.75 237 ILE A O 1
ATOM 1839 N N . GLU A 1 238 ? -0.716 4.605 18.641 1 89.5 238 GLU A N 1
ATOM 1840 C CA . GLU A 1 238 ? -0.798 5.941 18.062 1 89.5 238 GLU A CA 1
ATOM 1841 C C . GLU A 1 238 ? -1.395 6.938 19.047 1 89.5 238 GLU A C 1
ATOM 1843 O O . GLU A 1 238 ? -0.918 8.07 19.156 1 89.5 238 GLU A O 1
ATOM 1848 N N . SER A 1 239 ? -2.379 6.496 19.75 1 84 239 SER A N 1
ATOM 1849 C CA . SER A 1 239 ? -2.99 7.371 20.734 1 84 239 SER A CA 1
ATOM 1850 C C . SER A 1 239 ? -2.02 7.684 21.875 1 84 239 SER A C 1
ATOM 1852 O O . SER A 1 239 ? -1.9 8.836 22.297 1 84 239 SER A O 1
ATOM 1854 N N . LYS A 1 240 ? -1.366 6.734 22.297 1 85.19 240 LYS A N 1
ATOM 1855 C CA . LYS A 1 240 ? -0.393 6.93 23.375 1 85.19 240 LYS A CA 1
ATOM 1856 C C . LYS A 1 240 ? 0.764 7.809 22.906 1 85.19 240 LYS A C 1
ATOM 1858 O O . LYS A 1 240 ? 1.271 8.633 23.672 1 85.19 240 LYS A O 1
ATOM 1863 N N . TYR A 1 241 ? 1.196 7.641 21.656 1 91.19 241 TYR A N 1
ATOM 1864 C CA . TYR A 1 241 ? 2.275 8.445 21.094 1 91.19 241 TYR A CA 1
ATOM 1865 C C . TYR A 1 241 ? 1.891 9.914 21.031 1 91.19 241 TYR A C 1
ATOM 1867 O O . TYR A 1 241 ? 2.691 10.789 21.391 1 91.19 241 TYR A O 1
ATOM 1875 N N . GLN A 1 242 ? 0.713 10.141 20.656 1 86.94 242 GLN A N 1
ATOM 1876 C CA . GLN A 1 242 ? 0.269 11.523 20.547 1 86.94 242 GLN A CA 1
ATOM 1877 C C . GLN A 1 242 ? 0.215 12.188 21.922 1 86.94 242 GLN A C 1
ATOM 1879 O O . GLN A 1 242 ? 0.584 13.359 22.062 1 86.94 242 GLN A O 1
ATOM 1884 N N . ASN A 1 243 ? -0.166 11.445 22.891 1 83.56 243 ASN A N 1
ATOM 1885 C CA . ASN A 1 243 ? -0.215 11.969 24.25 1 83.56 243 ASN A CA 1
ATOM 1886 C C . ASN A 1 243 ? 1.183 12.266 24.781 1 83.56 243 ASN A C 1
ATOM 1888 O O . ASN A 1 243 ? 1.416 13.328 25.375 1 83.56 243 ASN A O 1
ATOM 1892 N N . ASN A 1 244 ? 2.025 11.344 24.531 1 88.31 244 ASN A N 1
ATOM 1893 C CA . ASN A 1 244 ? 3.389 11.516 25.031 1 88.31 244 ASN A CA 1
ATOM 1894 C C . ASN A 1 244 ? 4.137 12.586 24.25 1 88.31 244 ASN A C 1
ATOM 1896 O O . ASN A 1 244 ? 4.992 13.281 24.797 1 88.31 244 ASN A O 1
ATOM 1900 N N . ARG A 1 245 ? 3.844 12.719 23 1 88.88 245 ARG A N 1
ATOM 1901 C CA . ARG A 1 245 ? 4.445 13.781 22.188 1 88.88 245 ARG A CA 1
ATOM 1902 C C . ARG A 1 245 ? 4.027 15.156 22.703 1 88.88 245 ARG A C 1
ATOM 1904 O O . ARG A 1 245 ? 4.855 16.062 22.781 1 88.88 245 ARG A O 1
ATOM 1911 N N . ALA A 1 246 ? 2.748 15.281 23.031 1 84.62 246 ALA A N 1
ATOM 1912 C CA . ALA A 1 246 ? 2.268 16.547 23.578 1 84.62 246 ALA A CA 1
ATOM 1913 C C . ALA A 1 246 ? 2.984 16.891 24.891 1 84.62 246 ALA A C 1
ATOM 1915 O O . ALA A 1 246 ? 3.342 18.047 25.125 1 84.62 246 ALA A O 1
ATOM 1916 N N . ARG A 1 247 ? 3.279 15.953 25.625 1 83.94 247 ARG A N 1
ATOM 1917 C CA . ARG A 1 247 ? 4.008 16.141 26.875 1 83.94 247 ARG A CA 1
ATOM 1918 C C . ARG A 1 247 ? 5.449 16.562 26.609 1 83.94 247 ARG A C 1
ATOM 1920 O O . ARG A 1 247 ? 5.984 17.438 27.297 1 83.94 247 ARG A O 1
ATOM 1927 N N . ALA A 1 248 ? 5.98 15.891 25.609 1 85.44 248 ALA A N 1
ATOM 1928 C CA . ALA A 1 248 ? 7.367 16.188 25.266 1 85.44 248 ALA A CA 1
ATOM 1929 C C . ALA A 1 248 ? 7.508 17.594 24.703 1 85.44 248 ALA A C 1
ATOM 1931 O O . ALA A 1 248 ? 8.492 18.297 24.984 1 85.44 248 ALA A O 1
ATOM 1932 N N . LEU A 1 249 ? 6.551 18.016 23.906 1 84.44 249 LEU A N 1
ATOM 1933 C CA . LEU A 1 249 ? 6.574 19.359 23.328 1 84.44 249 LEU A CA 1
ATOM 1934 C C . LEU A 1 249 ? 6.379 20.422 24.391 1 84.44 249 LEU A C 1
ATOM 1936 O O . LEU A 1 249 ? 6.992 21.5 24.328 1 84.44 249 LEU A O 1
ATOM 1940 N N . LYS A 1 250 ? 5.598 20.156 25.312 1 77.25 250 LYS A N 1
ATOM 1941 C CA . LYS A 1 250 ? 5.375 21.094 26.406 1 77.25 250 LYS A CA 1
ATOM 1942 C C . LYS A 1 250 ? 6.637 21.266 27.234 1 77.25 250 LYS A C 1
ATOM 1944 O O . LYS A 1 250 ? 6.934 22.375 27.703 1 77.25 250 LYS A O 1
ATOM 1949 N N . ALA A 1 251 ? 7.348 20.25 27.281 1 71.88 251 ALA A N 1
ATOM 1950 C CA . ALA A 1 251 ? 8.57 20.297 28.078 1 71.88 251 ALA A CA 1
ATOM 1951 C C . ALA A 1 251 ? 9.68 21.047 27.344 1 71.88 251 ALA A C 1
ATOM 1953 O O . ALA A 1 251 ? 10.594 21.578 27.969 1 71.88 251 ALA A O 1
ATOM 1954 N N . GLN A 1 252 ? 9.633 21.156 25.938 1 67.44 252 GLN A N 1
ATOM 1955 C CA . GLN A 1 252 ? 10.664 21.766 25.094 1 67.44 252 GLN A CA 1
ATOM 1956 C C . GLN A 1 252 ? 10.461 23.281 25 1 67.44 252 GLN A C 1
ATOM 1958 O O . GLN A 1 252 ? 11.406 24.016 24.703 1 67.44 252 GLN A O 1
ATOM 1963 N N . GLN A 1 253 ? 9.234 23.891 25.094 1 59.59 253 GLN A N 1
ATOM 1964 C CA . GLN A 1 253 ? 8.891 25.266 24.766 1 59.59 253 GLN A CA 1
ATOM 1965 C C . GLN A 1 253 ? 9.805 26.25 25.5 1 59.59 253 GLN A C 1
ATOM 1967 O O . GLN A 1 253 ? 9.93 27.406 25.094 1 59.59 253 GLN A O 1
ATOM 1972 N N . SER A 1 254 ? 10.688 25.812 26.453 1 55.34 254 SER A N 1
ATOM 1973 C CA . SER A 1 254 ? 11.336 26.953 27.078 1 55.34 254 SER A CA 1
ATOM 1974 C C . SER A 1 254 ? 12.766 27.125 26.594 1 55.34 254 SER A C 1
ATOM 1976 O O . SER A 1 254 ? 13.578 26.188 26.688 1 55.34 254 SER A O 1
ATOM 1978 N N . GLY A 1 255 ? 13.195 28.234 25.656 1 57.47 255 GLY A N 1
ATOM 1979 C CA . GLY A 1 255 ? 14.477 28.906 25.453 1 57.47 255 GLY A CA 1
ATOM 1980 C C . GLY A 1 255 ? 15.242 28.344 24.266 1 57.47 255 GLY A C 1
ATOM 1981 O O . GLY A 1 255 ? 14.68 27.625 23.438 1 57.47 255 GLY A O 1
ATOM 1982 N N . HIS A 1 256 ? 16.516 28.625 24.078 1 65.5 256 HIS A N 1
ATOM 1983 C CA . HIS A 1 256 ? 17.516 28.234 23.094 1 65.5 256 HIS A CA 1
ATOM 1984 C C . HIS A 1 256 ? 17.859 26.75 23.203 1 65.5 256 HIS A C 1
ATOM 1986 O O . HIS A 1 256 ? 18.109 26.25 24.312 1 65.5 256 HIS A O 1
ATOM 1992 N N . LEU A 1 257 ? 17.609 25.938 22.062 1 80 257 LEU A N 1
ATOM 1993 C CA . LEU A 1 257 ? 17.859 24.5 22.031 1 80 257 LEU A CA 1
ATOM 1994 C C . LEU A 1 257 ? 19.359 24.219 22.188 1 80 257 LEU A C 1
ATOM 1996 O O . LEU A 1 257 ? 20.125 24.469 21.266 1 80 257 LEU A O 1
ATOM 2000 N N . THR A 1 258 ? 19.781 23.922 23.422 1 84.56 258 THR A N 1
ATOM 2001 C CA . THR A 1 258 ? 21.156 23.516 23.688 1 84.56 258 THR A CA 1
ATOM 2002 C C . THR A 1 258 ? 21.391 22.062 23.25 1 84.56 258 THR A C 1
ATOM 2004 O O . THR A 1 258 ? 20.438 21.344 22.938 1 84.56 258 THR A O 1
ATOM 2007 N N . LEU A 1 259 ? 22.641 21.75 23.062 1 90.75 259 LEU A N 1
ATOM 2008 C CA . LEU A 1 259 ? 23 20.391 22.641 1 90.75 259 LEU A CA 1
ATOM 2009 C C . LEU A 1 259 ? 22.484 19.359 23.641 1 90.75 259 LEU A C 1
ATOM 2011 O O . LEU A 1 259 ? 22.016 18.297 23.234 1 90.75 259 LEU A O 1
ATOM 2015 N N . GLN A 1 260 ? 22.531 19.625 24.875 1 88.12 260 GLN A N 1
ATOM 2016 C CA . GLN A 1 260 ? 22.062 18.703 25.906 1 88.12 260 GLN A CA 1
ATOM 2017 C C . GLN A 1 260 ? 20.547 18.531 25.828 1 88.12 260 GLN A C 1
ATOM 2019 O O . GLN A 1 260 ? 20.031 17.422 26.031 1 88.12 260 GLN A O 1
ATOM 2024 N N . MET A 1 261 ? 19.953 19.625 25.547 1 88.38 261 MET A N 1
ATOM 2025 C CA . MET A 1 261 ? 18.5 19.562 25.391 1 88.38 261 MET A CA 1
ATOM 2026 C C . MET A 1 261 ? 18.109 18.734 24.172 1 88.38 261 MET A C 1
ATOM 2028 O O . MET A 1 261 ? 17.125 18 24.203 1 88.38 261 MET A O 1
ATOM 2032 N N . LEU A 1 262 ? 18.922 18.875 23.172 1 92.19 262 LEU A N 1
AT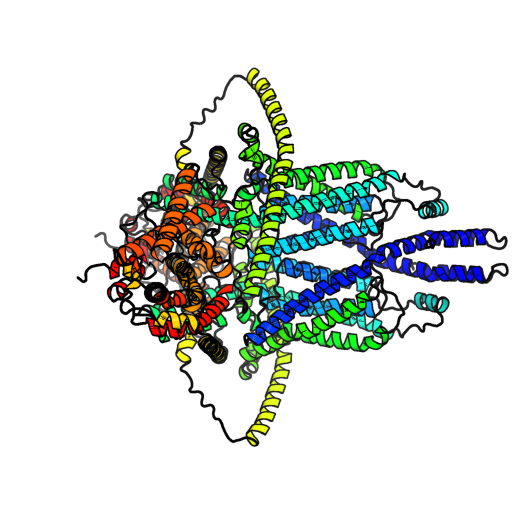OM 2033 C CA . LEU A 1 262 ? 18.672 18.125 21.953 1 92.19 262 LEU A CA 1
ATOM 2034 C C . LEU A 1 262 ? 18.891 16.625 22.172 1 92.19 262 LEU A C 1
ATOM 2036 O O . LEU A 1 262 ? 18.141 15.797 21.656 1 92.19 262 LEU A O 1
ATOM 2040 N N . LYS A 1 263 ? 19.922 16.328 22.906 1 91.25 263 LYS A N 1
ATOM 2041 C CA . LYS A 1 263 ? 20.188 14.93 23.219 1 91.25 263 LYS A CA 1
ATOM 2042 C C . LYS A 1 263 ? 19.047 14.312 24.016 1 91.25 263 LYS A C 1
ATOM 2044 O O . LYS A 1 263 ? 18.641 13.18 23.766 1 91.25 263 LYS A O 1
ATOM 2049 N N . GLN A 1 264 ? 18.5 15.062 24.922 1 89.25 264 GLN A N 1
ATOM 2050 C CA . GLN A 1 264 ? 17.359 14.586 25.703 1 89.25 264 GLN A CA 1
ATOM 2051 C C . GLN A 1 264 ? 16.109 14.438 24.828 1 89.25 264 GLN A C 1
ATOM 2053 O O . GLN A 1 264 ? 15.359 13.477 24.984 1 89.25 264 GLN A O 1
ATOM 2058 N N . HIS A 1 265 ? 16 15.414 23.969 1 90.69 265 HIS A N 1
ATOM 2059 C CA . HIS A 1 265 ? 14.859 15.383 23.062 1 90.69 265 HIS A CA 1
ATOM 2060 C C . HIS A 1 265 ? 14.922 14.172 22.141 1 90.69 265 HIS A C 1
ATOM 2062 O O . HIS A 1 265 ? 13.93 13.453 21.984 1 90.69 265 HIS A O 1
ATOM 2068 N N . VAL A 1 266 ? 16.031 13.922 21.609 1 92.88 266 VAL A N 1
ATOM 2069 C CA . VAL A 1 266 ? 16.203 12.797 20.703 1 92.88 266 VAL A CA 1
ATOM 2070 C C . VAL A 1 266 ? 16.047 11.477 21.453 1 92.88 266 VAL A C 1
ATOM 2072 O O . VAL A 1 266 ? 15.469 10.523 20.938 1 92.88 266 VAL A O 1
ATOM 2075 N N . SER A 1 267 ? 16.5 11.445 22.672 1 91.69 267 SER A N 1
ATOM 2076 C CA . SER A 1 267 ? 16.375 10.234 23.484 1 91.69 267 SER A CA 1
ATOM 2077 C C . SER A 1 267 ? 14.922 9.922 23.797 1 91.69 267 SER A C 1
ATOM 2079 O O . SER A 1 267 ? 14.516 8.758 23.797 1 91.69 267 SER A O 1
ATOM 2081 N N . LYS A 1 268 ? 14.164 10.953 24.109 1 90.75 268 LYS A N 1
ATOM 2082 C CA . LYS A 1 268 ? 12.742 10.758 24.359 1 90.75 268 LYS A CA 1
ATOM 2083 C C . LYS A 1 268 ? 12.047 10.156 23.141 1 90.75 268 LYS A C 1
ATOM 2085 O O . LYS A 1 268 ? 11.297 9.18 23.266 1 90.75 268 LYS A O 1
ATOM 2090 N N . TYR A 1 269 ? 12.344 10.703 21.984 1 93 269 TYR A N 1
ATOM 2091 C CA . TYR A 1 269 ? 11.727 10.211 20.75 1 93 269 TYR A CA 1
ATOM 2092 C C . TYR A 1 269 ? 12.281 8.844 20.375 1 93 269 TYR A C 1
ATOM 2094 O O . TYR A 1 269 ? 11.586 8.031 19.766 1 93 269 TYR A O 1
ATOM 2102 N N . TRP A 1 270 ? 13.523 8.625 20.766 1 92.69 270 TRP A N 1
ATOM 2103 C CA . TRP A 1 270 ? 14.133 7.32 20.547 1 92.69 270 TRP A CA 1
ATOM 2104 C C . TRP A 1 270 ? 13.391 6.227 21.297 1 92.69 270 TRP A C 1
ATOM 2106 O O . TRP A 1 270 ? 13.109 5.164 20.75 1 92.69 270 TRP A O 1
ATOM 2116 N N . ILE A 1 271 ? 13.047 6.5 22.453 1 91 271 ILE A N 1
ATOM 2117 C CA . ILE A 1 271 ? 12.336 5.539 23.297 1 91 271 ILE A CA 1
ATOM 2118 C C . ILE A 1 271 ? 10.914 5.344 22.75 1 91 271 ILE A C 1
ATOM 2120 O O . ILE A 1 271 ? 10.445 4.211 22.609 1 91 271 ILE A O 1
ATOM 2124 N N . MET A 1 272 ? 10.273 6.445 22.359 1 91.69 272 MET A N 1
ATOM 2125 C CA . MET A 1 272 ? 8.922 6.352 21.828 1 91.69 272 MET A CA 1
ATOM 2126 C C . MET A 1 272 ? 8.914 5.625 20.484 1 91.69 272 MET A C 1
ATOM 2128 O O . MET A 1 272 ? 8.031 4.805 20.234 1 91.69 272 MET A O 1
ATOM 2132 N N . GLY A 1 273 ? 9.875 5.957 19.688 1 90.75 273 GLY A N 1
ATOM 2133 C CA . GLY A 1 273 ? 9.961 5.32 18.375 1 90.75 273 GLY A CA 1
ATOM 2134 C C . GLY A 1 273 ? 10.312 3.848 18.453 1 90.75 273 GLY A C 1
ATOM 2135 O O . GLY A 1 273 ? 9.773 3.035 17.703 1 90.75 273 GLY A O 1
ATOM 2136 N N . GLY A 1 274 ? 11.172 3.439 19.344 1 88.44 274 GLY A N 1
ATOM 2137 C CA . GLY A 1 274 ? 11.578 2.051 19.5 1 88.44 274 GLY A CA 1
ATOM 2138 C C . GLY A 1 274 ? 10.5 1.179 20.109 1 88.44 274 GLY A C 1
ATOM 2139 O O . GLY A 1 274 ? 10.195 0.103 19.594 1 88.44 274 GLY A O 1
ATOM 2140 N N . THR A 1 275 ? 9.891 1.698 21.125 1 88.25 275 THR A N 1
ATOM 2141 C CA . THR A 1 275 ? 8.867 0.914 21.812 1 88.25 275 THR A CA 1
ATOM 2142 C C . THR A 1 275 ? 7.543 0.973 21.062 1 88.25 275 THR A C 1
ATOM 2144 O O . THR A 1 275 ? 6.719 0.064 21.172 1 88.25 275 THR A O 1
ATOM 2147 N N . GLY A 1 276 ? 7.379 2.047 20.359 1 89.06 276 GLY A N 1
ATOM 2148 C CA . GLY A 1 276 ? 6.133 2.203 19.625 1 89.06 276 GLY A CA 1
ATOM 2149 C C . GLY A 1 276 ? 6.207 1.656 18.203 1 89.06 276 GLY A C 1
ATOM 2150 O O . GLY A 1 276 ? 5.27 1.818 17.422 1 89.06 276 GLY A O 1
ATOM 2151 N N . SER A 1 277 ? 7.32 1.012 17.906 1 90.25 277 SER A N 1
ATOM 2152 C CA . SER A 1 277 ? 7.426 0.404 16.594 1 90.25 277 SER A CA 1
ATOM 2153 C C . SER A 1 277 ? 6.488 -0.789 16.453 1 90.25 277 SER A C 1
ATOM 2155 O O . SER A 1 277 ? 6.492 -1.692 17.297 1 90.25 277 SER A O 1
ATOM 2157 N N . PRO A 1 278 ? 5.672 -0.758 15.406 1 92 278 PRO A N 1
ATOM 2158 C CA . PRO A 1 278 ? 4.723 -1.86 15.242 1 92 278 PRO A CA 1
ATOM 2159 C C . PRO A 1 278 ? 5.41 -3.215 15.086 1 92 278 PRO A C 1
ATOM 2161 O O . PRO A 1 278 ? 4.883 -4.234 15.539 1 92 278 PRO A O 1
ATOM 2164 N N . GLN A 1 279 ? 6.559 -3.305 14.492 1 92.25 279 GLN A N 1
ATOM 2165 C CA . GLN A 1 279 ? 7.27 -4.57 14.344 1 92.25 279 GLN A CA 1
ATOM 2166 C C . GLN A 1 279 ? 7.746 -5.09 15.695 1 92.25 279 GLN A C 1
ATOM 2168 O O . GLN A 1 279 ? 7.707 -6.297 15.953 1 92.25 279 GLN A O 1
ATOM 2173 N N . PHE A 1 280 ? 8.211 -4.203 16.5 1 89.06 280 PHE A N 1
ATOM 2174 C CA . PHE A 1 280 ? 8.68 -4.598 17.828 1 89.06 280 PHE A CA 1
ATOM 2175 C C . PHE A 1 280 ? 7.539 -5.16 18.672 1 89.06 280 PHE A C 1
ATOM 2177 O O . PHE A 1 280 ? 7.703 -6.172 19.359 1 89.06 280 PHE A O 1
ATOM 2184 N N . ILE A 1 281 ? 6.438 -4.543 18.594 1 88.62 281 ILE A N 1
ATOM 2185 C CA . ILE A 1 281 ? 5.262 -4.98 19.344 1 88.62 281 ILE A CA 1
ATOM 2186 C C . ILE A 1 281 ? 4.836 -6.367 18.875 1 88.62 281 ILE A C 1
ATOM 2188 O O . ILE A 1 281 ? 4.477 -7.223 19.688 1 88.62 281 ILE A O 1
ATOM 2192 N N . THR A 1 282 ? 4.871 -6.582 17.594 1 90.88 282 THR A N 1
ATOM 2193 C CA . THR A 1 282 ? 4.5 -7.875 17.031 1 90.88 282 THR A CA 1
ATOM 2194 C C . THR A 1 282 ? 5.5 -8.953 17.453 1 90.88 282 THR A C 1
ATOM 2196 O O . THR A 1 282 ? 5.113 -10.086 17.734 1 90.88 282 THR A O 1
ATOM 2199 N N . VAL A 1 283 ? 6.758 -8.633 17.469 1 90.12 283 VAL A N 1
ATOM 2200 C CA . VAL A 1 283 ? 7.809 -9.586 17.828 1 90.12 283 VAL A CA 1
ATOM 2201 C C . VAL A 1 283 ? 7.66 -9.992 19.297 1 90.12 283 VAL A C 1
ATOM 2203 O O . VAL A 1 283 ? 7.949 -11.133 19.672 1 90.12 283 VAL A O 1
ATOM 2206 N N . CYS A 1 284 ? 7.129 -9.07 20.094 1 84.38 284 CYS A N 1
ATOM 2207 C CA . CYS A 1 284 ? 6.965 -9.344 21.531 1 84.38 284 CYS A CA 1
ATOM 2208 C C . CYS A 1 284 ? 5.66 -10.086 21.797 1 84.38 284 CYS A C 1
ATOM 2210 O O . CYS A 1 284 ? 5.367 -10.445 22.938 1 84.38 284 CYS A O 1
ATOM 2212 N N . SER A 1 285 ? 5.023 -10.445 20.859 1 86.69 285 SER A N 1
ATOM 2213 C CA . SER A 1 285 ? 3.74 -11.125 21.016 1 86.69 285 SER A CA 1
ATOM 2214 C C . SER A 1 285 ? 3.926 -12.633 21.141 1 86.69 285 SER A C 1
ATOM 2216 O O . SER A 1 285 ? 4.969 -13.172 20.75 1 86.69 285 SER A O 1
ATOM 2218 N N . ALA A 1 286 ? 2.896 -13.258 21.688 1 86.44 286 ALA A N 1
ATOM 2219 C CA . ALA A 1 286 ? 2.912 -14.703 21.875 1 86.44 286 ALA A CA 1
ATOM 2220 C C . ALA A 1 286 ? 2.867 -15.422 20.531 1 86.44 286 ALA A C 1
ATOM 2222 O O . ALA A 1 286 ? 3.43 -16.516 20.375 1 86.44 286 ALA A O 1
ATOM 2223 N N . THR A 1 287 ? 2.307 -14.844 19.531 1 91.19 287 THR A N 1
ATOM 2224 C CA . THR A 1 287 ? 2.164 -15.484 18.219 1 91.19 287 THR A CA 1
ATOM 2225 C C . THR A 1 287 ? 3.516 -15.586 17.516 1 91.19 287 THR A C 1
ATOM 2227 O O . THR A 1 287 ? 3.795 -16.562 16.828 1 91.19 287 THR A O 1
ATOM 2230 N N . THR A 1 288 ? 4.348 -14.586 17.688 1 91.25 288 THR A N 1
ATOM 2231 C CA . THR A 1 288 ? 5.664 -14.641 17.062 1 91.25 288 THR A CA 1
ATOM 2232 C C . THR A 1 288 ? 6.551 -15.672 17.766 1 91.25 288 THR A C 1
ATOM 2234 O O . THR A 1 288 ? 7.344 -16.359 17.109 1 91.25 288 THR A O 1
ATOM 2237 N N . SER A 1 289 ? 6.426 -15.805 19.047 1 90.19 289 SER A N 1
ATOM 2238 C CA . SER A 1 289 ? 7.164 -16.844 19.766 1 90.19 289 SER A CA 1
ATOM 2239 C C . SER A 1 289 ? 6.746 -18.234 19.312 1 90.19 289 SER A C 1
ATOM 2241 O O . SER A 1 289 ? 7.594 -19.094 19.078 1 90.19 289 SER A O 1
ATOM 2243 N N . ALA A 1 290 ? 5.457 -18.375 19.219 1 93.12 290 ALA A N 1
ATOM 2244 C CA . ALA A 1 290 ? 4.949 -19.672 18.75 1 93.12 290 ALA A CA 1
ATOM 2245 C C . ALA A 1 290 ? 5.438 -19.969 17.328 1 93.12 290 ALA A C 1
ATOM 2247 O O . ALA A 1 290 ? 5.785 -21.109 17.016 1 93.12 290 ALA A O 1
ATOM 2248 N N . SER A 1 291 ? 5.465 -18.984 16.484 1 94.56 291 SER A N 1
ATOM 2249 C CA . SER A 1 291 ? 5.938 -19.172 15.109 1 94.56 291 SER A CA 1
ATOM 2250 C C . SER A 1 291 ? 7.406 -19.578 15.078 1 94.56 291 SER A C 1
ATOM 2252 O O . SER A 1 291 ? 7.816 -20.375 14.227 1 94.56 291 SER A O 1
ATOM 2254 N N . GLY A 1 292 ? 8.188 -19.047 16.031 1 94.25 292 GLY A N 1
ATOM 2255 C CA . GLY A 1 292 ? 9.578 -19.469 16.141 1 94.25 292 GLY A CA 1
ATOM 2256 C C . GLY A 1 292 ? 9.727 -20.938 16.547 1 94.25 292 GLY A C 1
ATOM 2257 O O . GLY A 1 292 ? 10.562 -21.641 15.977 1 94.25 292 GLY A O 1
ATOM 2258 N N . VAL A 1 293 ? 8.898 -21.375 17.406 1 93.56 293 VAL A N 1
ATOM 2259 C CA . VAL A 1 293 ? 8.938 -22.766 17.844 1 93.56 293 VAL A CA 1
ATOM 2260 C C . VAL A 1 293 ? 8.523 -23.672 16.688 1 93.56 293 VAL A C 1
ATOM 2262 O O . VAL A 1 293 ? 9.156 -24.703 16.438 1 93.56 293 VAL A O 1
ATOM 2265 N N . ILE A 1 294 ? 7.52 -23.25 15.984 1 94.81 294 ILE A N 1
ATOM 2266 C CA . ILE A 1 294 ? 7.035 -24.031 14.852 1 94.81 294 ILE A CA 1
ATOM 2267 C C . ILE A 1 294 ? 8.117 -24.109 13.773 1 94.81 294 ILE A C 1
ATOM 2269 O O . ILE A 1 294 ? 8.32 -25.156 13.164 1 94.81 294 ILE A O 1
ATOM 2273 N N . CYS A 1 295 ? 8.773 -23.016 13.594 1 95.19 295 CYS A N 1
ATOM 2274 C CA . CYS A 1 295 ? 9.844 -22.969 12.602 1 95.19 295 CYS A CA 1
ATOM 2275 C C . CYS A 1 295 ? 10.977 -23.922 12.984 1 95.19 295 CYS A C 1
ATOM 2277 O O . CYS A 1 295 ? 11.508 -24.625 12.125 1 95.19 295 CYS A O 1
ATOM 2279 N N . VAL A 1 296 ? 11.328 -24.078 14.242 1 94.06 296 VAL A N 1
ATOM 2280 C CA . VAL A 1 296 ? 12.383 -24.969 14.703 1 94.06 296 VAL A CA 1
ATOM 2281 C C . VAL A 1 296 ? 11.938 -26.422 14.555 1 94.06 296 VAL A C 1
ATOM 2283 O O . VAL A 1 296 ? 12.711 -27.266 14.117 1 94.06 296 VAL A O 1
ATOM 2286 N N . LEU A 1 297 ? 10.703 -26.641 14.891 1 93.5 297 LEU A N 1
ATOM 2287 C CA . LEU A 1 297 ? 10.172 -27.984 14.766 1 93.5 297 LEU A CA 1
ATOM 2288 C C . LEU A 1 297 ? 10.219 -28.469 13.32 1 93.5 297 LEU A C 1
ATOM 2290 O O . LEU A 1 297 ? 10.609 -29.594 13.039 1 93.5 297 LEU A O 1
ATOM 2294 N N . ILE A 1 298 ? 9.906 -27.594 12.406 1 95.19 298 ILE A N 1
ATOM 2295 C CA . ILE A 1 298 ? 9.883 -27.953 10.992 1 95.19 298 ILE A CA 1
ATOM 2296 C C . ILE A 1 298 ? 11.312 -28.125 10.484 1 95.19 298 ILE A C 1
ATOM 2298 O O . ILE A 1 298 ? 11.578 -29.016 9.672 1 95.19 298 ILE A O 1
ATOM 2302 N N . THR A 1 299 ? 12.18 -27.328 10.969 1 96.06 299 THR A N 1
ATOM 2303 C CA . THR A 1 299 ? 13.578 -27.438 10.547 1 96.06 299 THR A CA 1
ATOM 2304 C C . THR A 1 299 ? 14.195 -28.734 11.039 1 96.06 299 THR A C 1
ATOM 2306 O O . THR A 1 299 ? 14.867 -29.438 10.281 1 96.06 299 THR A O 1
ATOM 2309 N N . LEU A 1 300 ? 13.945 -29.109 12.258 1 93.62 300 LEU A N 1
ATOM 2310 C CA . LEU A 1 300 ? 14.477 -30.359 12.812 1 93.62 300 LEU A CA 1
ATOM 2311 C C . LEU A 1 300 ? 13.898 -31.562 12.078 1 93.62 300 LEU A C 1
ATOM 2313 O O . LEU A 1 300 ? 14.625 -32.5 11.734 1 93.62 300 LEU A O 1
ATOM 2317 N N . SER A 1 301 ? 12.602 -31.484 11.844 1 92.62 301 SER A N 1
ATOM 2318 C CA . SER A 1 301 ? 11.961 -32.562 11.117 1 92.62 301 SER A CA 1
ATOM 2319 C C . SER A 1 301 ? 12.531 -32.688 9.711 1 92.62 301 SER A C 1
ATOM 2321 O O . SER A 1 301 ? 12.734 -33.812 9.219 1 92.62 301 SER A O 1
ATOM 2323 N N . HIS A 1 302 ? 12.812 -31.594 9.109 1 93.69 302 HIS A N 1
ATOM 2324 C CA . HIS A 1 302 ? 13.328 -31.609 7.75 1 93.69 302 HIS A CA 1
ATOM 2325 C C . HIS A 1 302 ? 14.766 -32.125 7.715 1 93.69 302 HIS A C 1
ATOM 2327 O O . HIS A 1 302 ? 15.133 -32.906 6.82 1 93.69 302 HIS A O 1
ATOM 2333 N N . ILE A 1 303 ? 15.594 -31.75 8.68 1 93.25 303 ILE A N 1
ATOM 2334 C CA . ILE A 1 303 ? 16.984 -32.219 8.75 1 93.25 303 ILE A CA 1
ATOM 2335 C C . ILE A 1 303 ? 17 -33.719 8.961 1 93.25 303 ILE A C 1
ATOM 2337 O O . ILE A 1 303 ? 17.766 -34.438 8.305 1 93.25 303 ILE A O 1
ATOM 2341 N N . VAL A 1 304 ? 16.156 -34.219 9.766 1 89.44 304 VAL A N 1
ATOM 2342 C CA . VAL A 1 304 ? 16.078 -35.656 10.031 1 89.44 304 VAL A CA 1
ATOM 2343 C C . VAL A 1 304 ? 15.633 -36.375 8.766 1 89.44 304 VAL A C 1
ATOM 2345 O O . VAL A 1 304 ? 16.172 -37.438 8.43 1 89.44 304 VAL A O 1
ATOM 2348 N N . THR A 1 305 ? 14.688 -35.781 8.078 1 88.5 305 THR A N 1
ATOM 2349 C CA . THR A 1 305 ? 14.188 -36.375 6.855 1 88.5 305 THR A CA 1
ATOM 2350 C C . THR A 1 305 ? 15.273 -36.438 5.789 1 88.5 305 THR A C 1
ATOM 2352 O O . THR A 1 305 ? 15.445 -37.438 5.098 1 88.5 305 THR A O 1
ATOM 2355 N N . VAL A 1 306 ? 16.047 -35.375 5.688 1 87.88 306 VAL A N 1
ATOM 2356 C CA . VAL A 1 306 ? 17.109 -35.312 4.695 1 87.88 306 VAL A CA 1
ATOM 2357 C C . VAL A 1 306 ? 18.219 -36.281 5.07 1 87.88 306 VAL A C 1
ATOM 2359 O O . VAL A 1 306 ? 18.781 -36.969 4.207 1 87.88 306 VAL A O 1
ATOM 2362 N N . LEU A 1 307 ? 18.531 -36.438 6.324 1 86.44 307 LEU A N 1
ATOM 2363 C CA . LEU A 1 307 ? 19.578 -37.344 6.781 1 86.44 307 LEU A CA 1
ATOM 2364 C C . LEU A 1 307 ? 19.172 -38.812 6.605 1 86.44 307 LEU A C 1
ATOM 2366 O O . LEU A 1 307 ? 20 -39.656 6.258 1 86.44 307 LEU A O 1
ATOM 2370 N N . LEU A 1 308 ? 17.953 -39.062 6.758 1 80.38 308 LEU A N 1
ATOM 2371 C CA . LEU A 1 308 ? 17.453 -40.438 6.613 1 80.38 308 LEU A CA 1
ATOM 2372 C C . LEU A 1 308 ? 17.406 -40.844 5.145 1 80.38 308 LEU A C 1
ATOM 2374 O O . LEU A 1 308 ? 17.516 -42.031 4.824 1 80.38 308 LEU A O 1
ATOM 2378 N N . THR A 1 309 ? 17.312 -39.844 4.27 1 77.62 309 THR A N 1
ATOM 2379 C CA . THR A 1 309 ? 17.188 -40.156 2.85 1 77.62 309 THR A CA 1
ATOM 2380 C C . THR A 1 309 ? 18.531 -40 2.146 1 77.62 309 THR A C 1
ATOM 2382 O O . THR A 1 309 ? 18.656 -40.281 0.95 1 77.62 309 THR A O 1
ATOM 2385 N N . ARG A 1 310 ? 19.625 -39.719 2.752 1 77.5 310 ARG A N 1
ATOM 2386 C CA . ARG A 1 310 ? 20.938 -39.469 2.199 1 77.5 310 ARG A CA 1
ATOM 2387 C C . ARG A 1 310 ? 21.469 -40.656 1.421 1 77.5 310 ARG A C 1
ATOM 2389 O O . ARG A 1 310 ? 21.984 -40.5 0.312 1 77.5 310 ARG A O 1
ATOM 2396 N N . PRO A 1 311 ? 21.219 -41.844 1.857 1 70.38 311 PRO A N 1
ATOM 2397 C CA . PRO A 1 311 ? 21.75 -43 1.093 1 70.38 311 PRO A CA 1
ATOM 2398 C C . PRO A 1 311 ? 21.047 -43.156 -0.252 1 70.38 311 PRO A C 1
ATOM 2400 O O . PRO A 1 311 ? 21.656 -43.688 -1.203 1 70.38 311 PRO A O 1
ATOM 2403 N N . GLU A 1 312 ? 19.953 -42.656 -0.325 1 67.5 312 GLU A N 1
ATOM 2404 C CA . GLU A 1 312 ? 19.172 -42.812 -1.549 1 67.5 312 GLU A CA 1
ATOM 2405 C C . GLU A 1 312 ? 19.469 -41.719 -2.541 1 67.5 312 GLU A C 1
ATOM 2407 O O . GLU A 1 312 ? 19.156 -41.812 -3.729 1 67.5 312 GLU A O 1
ATOM 2412 N N . LEU A 1 313 ? 19.984 -40.594 -2.109 1 68.69 313 LEU A N 1
ATOM 2413 C CA . LEU A 1 313 ? 20.297 -39.469 -2.961 1 68.69 313 LEU A CA 1
ATOM 2414 C C . LEU A 1 313 ? 21.328 -39.844 -4.016 1 68.69 313 LEU A C 1
ATOM 2416 O O . LEU A 1 313 ? 21.344 -39.281 -5.113 1 68.69 313 LEU A O 1
ATOM 2420 N N . LYS A 1 314 ? 22.188 -40.844 -3.756 1 57.16 314 LYS A N 1
ATOM 2421 C CA . LYS A 1 314 ? 23.266 -41.25 -4.656 1 57.16 314 LYS A CA 1
ATOM 2422 C C . LYS A 1 314 ? 22.766 -42.312 -5.645 1 57.16 314 LYS A C 1
ATOM 2424 O O . LYS A 1 314 ? 23.469 -42.656 -6.602 1 57.16 314 LYS A O 1
ATOM 2429 N N . SER A 1 315 ? 21.562 -42.781 -5.379 1 54.97 315 SER A N 1
ATOM 2430 C CA . SER A 1 315 ? 21.156 -43.875 -6.242 1 54.97 315 SER A CA 1
ATOM 2431 C C . SER A 1 315 ? 20.578 -43.375 -7.559 1 54.97 315 SER A C 1
ATOM 2433 O O . SER A 1 315 ? 19.828 -42.406 -7.574 1 54.97 315 SER A O 1
ATOM 2435 N N . LYS A 1 316 ? 21.312 -43.438 -8.703 1 52.03 316 LYS A N 1
ATOM 2436 C CA . LYS A 1 316 ? 21.109 -43.031 -10.094 1 52.03 316 LYS A CA 1
ATOM 2437 C C . LYS A 1 316 ? 19.75 -43.531 -10.609 1 52.03 316 LYS A C 1
ATOM 2439 O O . LYS A 1 316 ? 19.516 -43.562 -11.812 1 52.03 316 LYS A O 1
ATOM 2444 N N . TYR A 1 317 ? 18.891 -44.062 -9.734 1 47.78 317 TYR A N 1
ATOM 2445 C CA . TYR A 1 317 ? 17.828 -44.906 -10.289 1 47.78 317 TYR A CA 1
ATOM 2446 C C . TYR A 1 317 ? 16.859 -44.062 -11.125 1 47.78 317 TYR A C 1
ATOM 2448 O O . TYR A 1 317 ? 16.406 -44.5 -12.18 1 47.78 317 TYR A O 1
ATOM 2456 N N . CYS A 1 318 ? 16 -43.188 -10.648 1 54.38 318 CYS A N 1
ATOM 2457 C CA . CYS A 1 318 ? 14.828 -42.688 -11.359 1 54.38 318 CYS A CA 1
ATOM 2458 C C . CYS A 1 318 ? 15.047 -41.25 -11.797 1 54.38 318 CYS A C 1
ATOM 2460 O O . CYS A 1 318 ? 15.375 -40.375 -10.969 1 54.38 318 CYS A O 1
ATOM 2462 N N . GLU A 1 319 ? 15.281 -41.219 -13.141 1 63.47 319 GLU A N 1
ATOM 2463 C CA . GLU A 1 319 ? 15.594 -39.906 -13.734 1 63.47 319 GLU A CA 1
ATOM 2464 C C . GLU A 1 319 ? 14.398 -38.969 -13.648 1 63.47 319 GLU A C 1
ATOM 2466 O O . GLU A 1 319 ? 13.305 -39.312 -14.109 1 63.47 319 GLU A O 1
ATOM 2471 N N . SER A 1 320 ? 14.234 -38.094 -12.688 1 76.38 320 SER A N 1
ATOM 2472 C CA . SER A 1 320 ? 13.289 -37 -12.609 1 76.38 320 SER A CA 1
ATOM 2473 C C . SER A 1 320 ? 13.305 -36.156 -13.883 1 76.38 320 SER A C 1
ATOM 2475 O O . SER A 1 320 ? 14.328 -36.094 -14.57 1 76.38 320 SER A O 1
ATOM 2477 N N . ASP A 1 321 ? 12.156 -35.781 -14.344 1 80.12 321 ASP A N 1
ATOM 2478 C CA . ASP A 1 321 ? 12.102 -34.875 -15.492 1 80.12 321 ASP A CA 1
ATOM 2479 C C . ASP A 1 321 ? 12.898 -33.594 -15.219 1 80.12 321 ASP A C 1
ATOM 2481 O O . ASP A 1 321 ? 13.391 -32.969 -16.156 1 80.12 321 ASP A O 1
ATOM 2485 N N . TYR A 1 322 ? 13.031 -33.312 -13.891 1 88.31 322 TYR A N 1
ATOM 2486 C CA . TYR A 1 322 ? 13.805 -32.125 -13.516 1 88.31 322 TYR A CA 1
ATOM 2487 C C . TYR A 1 322 ? 15.297 -32.406 -13.57 1 88.31 322 TYR A C 1
ATOM 2489 O O . TYR A 1 322 ? 16.109 -31.484 -13.492 1 88.31 322 TYR A O 1
ATOM 2497 N N . GLN A 1 323 ? 15.672 -33.656 -13.742 1 86.38 323 GLN A N 1
ATOM 2498 C CA . GLN A 1 323 ? 17.062 -34.094 -13.852 1 86.38 323 GLN A CA 1
ATOM 2499 C C . GLN A 1 323 ? 17.891 -33.594 -12.664 1 86.38 323 GLN A C 1
ATOM 2501 O O . GLN A 1 323 ? 17.469 -33.75 -11.516 1 86.38 323 GLN A O 1
ATOM 2506 N N . TRP A 1 324 ? 19.062 -32.906 -12.867 1 87.06 324 TRP A N 1
ATOM 2507 C CA . TRP A 1 324 ? 19.953 -32.562 -11.773 1 87.06 324 TRP A CA 1
ATOM 2508 C C . TRP A 1 324 ? 19.484 -31.266 -11.094 1 87.06 324 TRP A C 1
ATOM 2510 O O . TRP A 1 324 ? 19.938 -30.938 -10 1 87.06 324 TRP A O 1
ATOM 2520 N N . SER A 1 325 ? 18.562 -30.531 -11.711 1 91.62 325 SER A N 1
ATOM 2521 C CA . SER A 1 325 ? 18.062 -29.312 -11.086 1 91.62 325 SER A CA 1
ATOM 2522 C C . SER A 1 325 ? 17.281 -29.625 -9.812 1 91.62 325 SER A C 1
ATOM 2524 O O . SER A 1 325 ? 17.141 -28.766 -8.938 1 91.62 325 SER A O 1
ATOM 2526 N N . MET A 1 326 ? 16.828 -30.875 -9.656 1 90.88 326 MET A N 1
ATOM 2527 C CA . MET A 1 326 ? 16.125 -31.281 -8.445 1 90.88 326 MET A CA 1
ATOM 2528 C C . MET A 1 326 ? 17.047 -31.25 -7.238 1 90.88 326 MET A C 1
ATOM 2530 O O . MET A 1 326 ? 16.641 -30.859 -6.148 1 90.88 326 MET A O 1
ATOM 2534 N N . LEU A 1 327 ? 18.25 -31.688 -7.449 1 89.94 327 LEU A N 1
ATOM 2535 C CA . LEU A 1 327 ? 19.234 -31.672 -6.367 1 89.94 327 LEU A CA 1
ATOM 2536 C C . LEU A 1 327 ? 19.594 -30.234 -5.992 1 89.94 327 LEU A C 1
ATOM 2538 O O . LEU A 1 327 ? 19.797 -29.922 -4.812 1 89.94 327 LEU A O 1
ATOM 2542 N N . VAL A 1 328 ? 19.641 -29.359 -7.004 1 93.88 328 VAL A N 1
ATOM 2543 C CA . VAL A 1 328 ? 19.953 -27.969 -6.754 1 93.88 328 VAL A CA 1
ATOM 2544 C C . VAL A 1 328 ? 18.844 -27.312 -5.934 1 93.88 328 VAL A C 1
ATOM 2546 O O . VAL A 1 328 ? 19.109 -26.562 -5 1 93.88 328 VAL A O 1
ATOM 2549 N N . ILE A 1 329 ? 17.594 -27.641 -6.262 1 95.38 329 ILE A N 1
ATOM 2550 C CA . ILE A 1 329 ? 16.453 -27.109 -5.52 1 95.38 329 ILE A CA 1
ATOM 2551 C C . ILE A 1 329 ? 16.5 -27.625 -4.082 1 95.38 329 ILE A C 1
ATOM 2553 O O . ILE A 1 329 ? 16.328 -26.844 -3.137 1 95.38 329 ILE A O 1
ATOM 2557 N N . LEU A 1 330 ? 16.797 -28.938 -3.895 1 93.56 330 LEU A N 1
ATOM 2558 C CA . LEU A 1 330 ? 16.828 -29.547 -2.568 1 93.56 330 LEU A CA 1
ATOM 2559 C C . LEU A 1 330 ? 17.891 -28.891 -1.699 1 93.56 330 LEU A C 1
ATOM 2561 O O . LEU A 1 330 ? 17.625 -28.516 -0.557 1 93.56 330 LEU A O 1
ATOM 2565 N N . VAL A 1 331 ? 19.062 -28.672 -2.252 1 93.88 331 VAL A N 1
ATOM 2566 C CA . VAL A 1 331 ? 20.172 -28.109 -1.483 1 93.88 331 VAL A CA 1
ATOM 2567 C C . VAL A 1 331 ? 19.891 -26.641 -1.173 1 93.88 331 VAL A C 1
ATOM 2569 O O . VAL A 1 331 ? 20.062 -26.203 -0.037 1 93.88 331 VAL A O 1
ATOM 2572 N N . THR A 1 332 ? 19.391 -25.875 -2.15 1 96.81 332 THR A N 1
ATOM 2573 C CA . THR A 1 332 ? 19.125 -24.453 -1.964 1 96.81 332 THR A CA 1
ATOM 2574 C C . THR A 1 332 ? 18.047 -24.234 -0.911 1 96.81 332 THR A C 1
ATOM 2576 O O . THR A 1 332 ? 18.203 -23.422 0.002 1 96.81 332 THR A O 1
ATOM 2579 N N . GLN A 1 333 ? 17.031 -25 -0.999 1 97.25 333 GLN A N 1
ATOM 2580 C CA . GLN A 1 333 ? 15.93 -24.797 -0.068 1 97.25 333 GLN A CA 1
ATOM 2581 C C . GLN A 1 333 ? 16.266 -25.359 1.313 1 97.25 333 GLN A C 1
ATOM 2583 O O . GLN A 1 333 ? 15.781 -24.844 2.328 1 97.25 333 GLN A O 1
ATOM 2588 N N . CYS A 1 334 ? 17.125 -26.328 1.392 1 96.06 334 CYS A N 1
ATOM 2589 C CA . CYS A 1 334 ? 17.594 -26.797 2.689 1 96.06 334 CYS A CA 1
ATOM 2590 C C . CYS A 1 334 ? 18.406 -25.734 3.404 1 96.06 334 CYS A C 1
ATOM 2592 O O . CYS A 1 334 ? 18.203 -25.484 4.598 1 96.06 334 CYS A O 1
ATOM 2594 N N . ILE A 1 335 ? 19.234 -25.078 2.633 1 96.38 335 ILE A N 1
ATOM 2595 C CA . ILE A 1 335 ? 20 -23.969 3.189 1 96.38 335 ILE A CA 1
ATOM 2596 C C . ILE A 1 335 ? 19.047 -22.859 3.633 1 96.38 335 ILE A C 1
ATOM 2598 O O . ILE A 1 335 ? 19.219 -22.266 4.699 1 96.38 335 ILE A O 1
ATOM 2602 N N . GLY A 1 336 ? 18.062 -22.625 2.82 1 97.5 336 GLY A N 1
ATOM 2603 C CA . GLY A 1 336 ? 17.094 -21.609 3.152 1 97.5 336 GLY A CA 1
ATOM 2604 C C . GLY A 1 336 ? 16.328 -21.891 4.434 1 97.5 336 GLY A C 1
ATOM 2605 O O . GLY A 1 336 ? 16.062 -20.984 5.227 1 97.5 336 GLY A O 1
ATOM 2606 N N . VAL A 1 337 ? 15.992 -23.125 4.68 1 97.56 337 VAL A N 1
ATOM 2607 C CA . VAL A 1 337 ? 15.266 -23.531 5.879 1 97.56 337 VAL A CA 1
ATOM 2608 C C . VAL A 1 337 ? 16.156 -23.344 7.109 1 97.56 337 VAL A C 1
ATOM 2610 O O . VAL A 1 337 ? 15.703 -22.781 8.117 1 97.56 337 VAL A O 1
ATOM 2613 N N . VAL A 1 338 ? 17.406 -23.672 7.02 1 96.31 338 VAL A N 1
ATOM 2614 C CA . VAL A 1 338 ? 18.312 -23.594 8.156 1 96.31 338 VAL A CA 1
ATOM 2615 C C . VAL A 1 338 ? 18.625 -22.125 8.461 1 96.31 338 VAL A C 1
ATOM 2617 O O . VAL A 1 338 ? 18.453 -21.672 9.594 1 96.31 338 VAL A O 1
ATOM 2620 N N . VAL A 1 339 ? 18.906 -21.391 7.438 1 95.69 339 VAL A N 1
ATOM 2621 C CA . VAL A 1 339 ? 19.234 -19.969 7.621 1 95.69 339 VAL A CA 1
ATOM 2622 C C . VAL A 1 339 ? 17.984 -19.188 8.023 1 95.69 339 VAL A C 1
ATOM 2624 O O . VAL A 1 339 ? 18.062 -18.281 8.852 1 95.69 339 VAL A O 1
ATOM 2627 N N . GLY A 1 340 ? 16.922 -19.562 7.453 1 96.19 340 GLY A N 1
ATOM 2628 C CA . GLY A 1 340 ? 15.664 -18.875 7.73 1 96.19 340 GLY A CA 1
ATOM 2629 C C . GLY A 1 340 ? 15.156 -19.109 9.141 1 96.19 340 GLY A C 1
ATOM 2630 O O . GLY A 1 340 ? 14.312 -18.359 9.633 1 96.19 340 GLY A O 1
ATOM 2631 N N . THR A 1 341 ? 15.625 -20.031 9.859 1 95.88 341 THR A N 1
ATOM 2632 C CA . THR A 1 341 ? 15.164 -20.359 11.203 1 95.88 341 THR A CA 1
ATOM 2633 C C . THR A 1 341 ? 15.891 -19.516 12.25 1 95.88 341 THR A C 1
ATOM 2635 O O . THR A 1 341 ? 15.398 -19.344 13.367 1 95.88 341 THR A O 1
ATOM 2638 N N . ILE A 1 342 ? 16.891 -18.891 11.906 1 94.38 342 ILE A N 1
ATOM 2639 C CA . ILE A 1 342 ? 17.719 -18.172 12.859 1 94.38 342 ILE A CA 1
ATOM 2640 C C . ILE A 1 342 ? 16.969 -16.953 13.391 1 94.38 342 ILE A C 1
ATOM 2642 O O . ILE A 1 342 ? 16.875 -16.766 14.602 1 94.38 342 ILE A O 1
ATOM 2646 N N . ALA A 1 343 ? 16.391 -16.188 12.5 1 94.81 343 ALA A N 1
ATOM 2647 C CA . ALA A 1 343 ? 15.703 -14.969 12.906 1 94.81 343 ALA A CA 1
ATOM 2648 C C . ALA A 1 343 ? 14.469 -15.281 13.742 1 94.81 343 ALA A C 1
ATOM 2650 O O . ALA A 1 343 ? 14.297 -14.734 14.836 1 94.81 343 ALA A O 1
ATOM 2651 N N . PRO A 1 344 ? 13.633 -16.203 13.336 1 94.19 344 PRO A N 1
ATOM 2652 C CA . PRO A 1 344 ? 12.461 -16.516 14.148 1 94.19 344 PRO A CA 1
ATOM 2653 C C . PRO A 1 344 ? 12.828 -17.109 15.508 1 94.19 344 PRO A C 1
ATOM 2655 O O . PRO A 1 344 ? 12.148 -16.844 16.5 1 94.19 344 PRO A O 1
ATOM 2658 N N . LEU A 1 345 ? 13.867 -17.891 15.578 1 92 345 LEU A N 1
ATOM 2659 C CA . LEU A 1 345 ? 14.328 -18.453 16.844 1 92 345 LEU A CA 1
ATOM 2660 C C . LEU A 1 345 ? 14.82 -17.344 17.781 1 92 345 LEU A C 1
ATOM 2662 O O . LEU A 1 345 ? 14.508 -17.344 18.969 1 92 345 LEU A O 1
ATOM 2666 N N . SER A 1 346 ? 15.516 -16.453 17.234 1 89.88 346 SER A N 1
ATOM 2667 C CA . SER A 1 346 ? 16 -15.328 18.031 1 89.88 346 SER A CA 1
ATOM 2668 C C . SER A 1 346 ? 14.859 -14.453 18.516 1 89.88 346 SER A C 1
ATOM 2670 O O . SER A 1 346 ? 14.891 -13.961 19.656 1 89.88 346 SER A O 1
ATOM 2672 N N . ARG A 1 347 ? 13.93 -14.266 17.703 1 90.31 347 ARG A N 1
ATOM 2673 C CA . ARG A 1 347 ? 12.75 -13.5 18.094 1 90.31 347 ARG A CA 1
ATOM 2674 C C . ARG A 1 347 ? 12 -14.18 19.234 1 90.31 347 ARG A C 1
ATOM 2676 O O . ARG A 1 347 ? 11.469 -13.516 20.109 1 90.31 347 ARG A O 1
ATOM 2683 N N . CYS A 1 348 ? 11.906 -15.469 19.094 1 88.31 348 CYS A N 1
ATOM 2684 C CA . CYS A 1 348 ? 11.25 -16.25 20.141 1 88.31 348 CYS A CA 1
ATOM 2685 C C . CYS A 1 348 ? 11.922 -16.031 21.484 1 88.31 348 CYS A C 1
ATOM 2687 O O . CYS A 1 348 ? 11.258 -15.766 22.484 1 88.31 348 CYS A O 1
ATOM 2689 N N . PHE A 1 349 ? 13.227 -15.992 21.516 1 80.62 349 PHE A N 1
ATOM 2690 C CA . PHE A 1 349 ? 13.961 -15.812 22.766 1 80.62 349 PHE A CA 1
ATOM 2691 C C . PHE A 1 349 ? 13.891 -14.359 23.234 1 80.62 349 PHE A C 1
ATOM 2693 O O . PHE A 1 349 ? 13.836 -14.094 24.438 1 80.62 349 PHE A O 1
ATOM 2700 N N . ALA A 1 350 ? 13.836 -13.492 22.25 1 76.5 350 ALA A N 1
ATOM 2701 C CA . ALA A 1 350 ? 13.703 -12.078 22.609 1 76.5 350 ALA A CA 1
ATOM 2702 C C . ALA A 1 350 ? 12.344 -11.797 23.234 1 76.5 350 ALA A C 1
ATOM 2704 O O . ALA A 1 350 ? 12.25 -11.078 24.234 1 76.5 350 ALA A O 1
ATOM 2705 N N . ALA A 1 351 ? 11.352 -12.336 22.703 1 76.06 351 ALA A N 1
ATOM 2706 C CA . ALA A 1 351 ? 10 -12.156 23.234 1 76.06 351 ALA A CA 1
ATOM 2707 C C . ALA A 1 351 ? 9.883 -12.719 24.641 1 76.06 351 ALA A C 1
ATOM 2709 O O . ALA A 1 351 ? 9.258 -12.109 25.516 1 76.06 351 ALA A O 1
ATOM 2710 N N . LEU A 1 352 ? 10.5 -13.82 24.891 1 72.25 352 LEU A N 1
ATOM 2711 C CA . LEU A 1 352 ? 10.445 -14.469 26.203 1 72.25 352 LEU A CA 1
ATOM 2712 C C . LEU A 1 352 ? 11.273 -13.695 27.219 1 72.25 352 LEU A C 1
ATOM 2714 O O . LEU A 1 352 ? 10.891 -13.617 28.391 1 72.25 352 LEU A O 1
ATOM 2718 N N . SER A 1 353 ? 12.32 -13.156 26.734 1 67.25 353 SER A N 1
ATOM 2719 C CA . SER A 1 353 ? 13.172 -12.391 27.641 1 67.25 353 SER A CA 1
ATOM 2720 C C . SER A 1 353 ? 12.492 -11.102 28.094 1 67.25 353 SER A C 1
ATOM 2722 O O . SER A 1 353 ? 12.703 -10.641 29.203 1 67.25 353 SER A O 1
ATOM 2724 N N . PHE A 1 354 ? 11.625 -10.609 27.156 1 61.84 354 PHE A N 1
ATOM 2725 C CA . PHE A 1 354 ? 10.945 -9.359 27.469 1 61.84 354 PHE A CA 1
ATOM 2726 C C . PHE A 1 354 ? 9.734 -9.609 28.359 1 61.84 354 PHE A C 1
ATOM 2728 O O . PHE A 1 354 ? 9.383 -8.766 29.188 1 61.84 354 PHE A O 1
ATOM 2735 N N . LYS A 1 355 ? 8.969 -10.625 28.172 1 57.88 355 LYS A N 1
ATOM 2736 C CA . LYS A 1 355 ? 7.723 -10.867 28.875 1 57.88 355 LYS A CA 1
ATOM 2737 C C . LYS A 1 355 ? 7.977 -11.555 30.219 1 57.88 355 LYS A C 1
ATOM 2739 O O . LYS A 1 355 ? 7.234 -11.344 31.172 1 57.88 355 LYS A O 1
ATOM 2744 N N . MET A 1 356 ? 8.727 -12.688 30.328 1 51.81 356 MET A N 1
ATOM 2745 C CA . MET A 1 356 ? 8.555 -13.672 31.391 1 51.81 356 MET A CA 1
ATOM 2746 C C . MET A 1 356 ? 9.516 -13.391 32.531 1 51.81 356 MET A C 1
ATOM 2748 O O . MET A 1 356 ? 10.734 -13.414 32.344 1 51.81 356 MET A O 1
ATOM 2752 N N . SER A 1 357 ? 9.078 -12.422 33.344 1 50.12 357 SER A N 1
ATOM 2753 C CA . SER A 1 357 ? 9.672 -12.688 34.656 1 50.12 357 SER A CA 1
ATOM 2754 C C . SER A 1 357 ? 9.281 -14.062 35.188 1 50.12 357 SER A C 1
ATOM 2756 O O . SER A 1 357 ? 8.141 -14.5 35 1 50.12 357 SER A O 1
ATOM 2758 N N . ILE A 1 358 ? 10.211 -14.914 35.344 1 50.94 358 ILE A N 1
ATOM 2759 C CA . ILE A 1 358 ? 10.031 -16.266 35.844 1 50.94 358 ILE A CA 1
ATOM 2760 C C . ILE A 1 358 ? 8.859 -16.281 36.844 1 50.94 358 ILE A C 1
ATOM 2762 O O . ILE A 1 358 ? 8.062 -17.219 36.844 1 50.94 358 ILE A O 1
ATOM 2766 N N . LYS A 1 359 ? 8.781 -15.258 37.531 1 50.81 359 LYS A N 1
ATOM 2767 C CA . LYS A 1 359 ? 7.793 -15.211 38.594 1 50.81 359 LYS A CA 1
ATOM 2768 C C . LYS A 1 359 ? 6.375 -15.133 38.031 1 50.81 359 LYS A C 1
ATOM 2770 O O . LYS A 1 359 ? 5.445 -15.703 38.625 1 50.81 359 LYS A O 1
ATOM 2775 N N . GLN A 1 360 ? 6.219 -14.375 36.969 1 52.66 360 GLN A N 1
ATOM 2776 C CA . GLN A 1 360 ? 4.875 -14.18 36.438 1 52.66 360 GLN A CA 1
ATOM 2777 C C . GLN A 1 360 ? 4.363 -15.453 35.781 1 52.66 360 GLN A C 1
ATOM 2779 O O . GLN A 1 360 ? 3.156 -15.711 35.781 1 52.66 360 GLN A O 1
ATOM 2784 N N . ILE A 1 361 ? 5.297 -16.156 35.25 1 53.88 361 ILE A N 1
ATOM 2785 C CA . ILE A 1 361 ? 4.902 -17.406 34.625 1 53.88 361 ILE A CA 1
ATOM 2786 C C . ILE A 1 361 ? 4.316 -18.359 35.688 1 53.88 361 ILE A C 1
ATOM 2788 O O . ILE A 1 361 ? 3.383 -19.109 35.406 1 53.88 361 ILE A O 1
ATOM 2792 N N . TRP A 1 362 ? 5.027 -18.172 36.844 1 49.78 362 TRP A N 1
ATOM 2793 C CA . TRP A 1 362 ? 4.535 -19.062 37.875 1 49.78 362 TRP A CA 1
ATOM 2794 C C . TRP A 1 362 ? 3.133 -18.672 38.344 1 49.78 362 TRP A C 1
ATOM 2796 O O . TRP A 1 362 ? 2.434 -19.453 38.969 1 49.78 362 TRP A O 1
ATOM 2806 N N . ASN A 1 363 ? 2.941 -17.453 38.281 1 50.5 363 ASN A N 1
ATOM 2807 C CA . ASN A 1 363 ? 1.562 -17.141 38.625 1 50.5 363 ASN A CA 1
ATOM 2808 C C . ASN A 1 363 ? 0.595 -17.5 37.5 1 50.5 363 ASN A C 1
ATOM 2810 O O . ASN A 1 363 ? 0.361 -16.703 36.594 1 50.5 363 ASN A O 1
ATOM 2814 N N . HIS A 1 364 ? 0.473 -18.828 37.188 1 53 364 HIS A N 1
ATOM 2815 C CA . HIS A 1 364 ? -0.019 -19.781 36.188 1 53 364 HIS A CA 1
ATOM 2816 C C . HIS A 1 364 ? -1.256 -19.25 35.469 1 53 364 HIS A C 1
ATOM 2818 O O . HIS A 1 364 ? -1.357 -19.344 34.25 1 53 364 HIS A O 1
ATOM 2824 N N . ILE A 1 365 ? -2.309 -18.797 36.281 1 53.44 365 ILE A N 1
ATOM 2825 C CA . ILE A 1 365 ? -3.654 -18.672 35.719 1 53.44 365 ILE A CA 1
ATOM 2826 C C . ILE A 1 365 ? -3.744 -17.438 34.844 1 53.44 365 ILE A C 1
ATOM 2828 O O . ILE A 1 365 ? -4.422 -17.438 33.812 1 53.44 365 ILE A O 1
ATOM 2832 N N . ASN A 1 366 ? -2.918 -16.516 35.094 1 60.53 366 ASN A N 1
ATOM 2833 C CA . ASN A 1 366 ? -3.121 -15.25 34.406 1 60.53 366 ASN A CA 1
ATOM 2834 C C . ASN A 1 366 ? -2.316 -15.18 33.094 1 60.53 366 ASN A C 1
ATOM 2836 O O . ASN A 1 366 ? -2.521 -14.273 32.281 1 60.53 366 ASN A O 1
ATOM 2840 N N . VAL A 1 367 ? -1.532 -16.297 32.969 1 66.25 367 VAL A N 1
ATOM 2841 C CA . VAL A 1 367 ? -0.665 -16.266 31.781 1 66.25 367 VAL A CA 1
ATOM 2842 C C . VAL A 1 367 ? -1.473 -16.609 30.531 1 66.25 367 VAL A C 1
ATOM 2844 O O . VAL A 1 367 ? -1.153 -16.141 29.438 1 66.25 367 VAL A O 1
ATOM 2847 N N . PHE A 1 368 ? -2.535 -17.328 30.75 1 76.06 368 PHE A N 1
ATOM 2848 C CA . PHE A 1 368 ? -3.295 -17.781 29.594 1 76.06 368 PHE A CA 1
ATOM 2849 C C . PHE A 1 368 ? -4.457 -16.828 29.297 1 76.06 368 PHE A C 1
ATOM 2851 O O . PHE A 1 368 ? -5.25 -17.078 28.391 1 76.06 368 PHE A O 1
ATOM 2858 N N . LYS A 1 369 ? -4.426 -15.742 30.047 1 78.62 369 LYS A N 1
ATOM 2859 C CA . LYS A 1 369 ? -5.469 -14.758 29.781 1 78.62 369 LYS A CA 1
ATOM 2860 C C . LYS A 1 369 ? -5.152 -13.961 28.516 1 78.62 369 LYS A C 1
ATOM 2862 O O . LYS A 1 369 ? -4.008 -13.57 28.281 1 78.62 369 LYS A O 1
ATOM 2867 N N . THR A 1 370 ? -6.156 -13.906 27.672 1 85.56 370 THR A N 1
ATOM 2868 C CA . THR A 1 370 ? -5.992 -13.188 26.422 1 85.56 370 THR A CA 1
ATOM 2869 C C . THR A 1 370 ? -6.148 -11.688 26.625 1 85.56 370 THR A C 1
ATOM 2871 O O . THR A 1 370 ? -7.137 -11.234 27.219 1 85.56 370 THR A O 1
ATOM 2874 N N . GLU A 1 371 ? -5.164 -10.945 26.25 1 83.5 371 GLU A N 1
ATOM 2875 C CA . GLU A 1 371 ? -5.234 -9.492 26.344 1 83.5 371 GLU A CA 1
ATOM 2876 C C . GLU A 1 371 ? -6.375 -8.938 25.5 1 83.5 371 GLU A C 1
ATOM 2878 O O . GLU A 1 371 ? -6.719 -9.516 24.453 1 83.5 371 GLU A O 1
ATOM 2883 N N . SER A 1 372 ? -6.863 -7.805 25.812 1 82.88 372 SER A N 1
ATOM 2884 C CA . SER A 1 372 ? -8.07 -7.254 25.203 1 82.88 372 SER A CA 1
ATOM 2885 C C . SER A 1 372 ? -7.805 -6.805 23.766 1 82.88 372 SER A C 1
ATOM 2887 O O . SER A 1 372 ? -8.703 -6.836 22.922 1 82.88 372 SER A O 1
ATOM 2889 N N . TYR A 1 373 ? -6.559 -6.434 23.469 1 86.31 373 TYR A N 1
ATOM 2890 C CA . TYR A 1 373 ? -6.293 -5.883 22.141 1 86.31 373 TYR A CA 1
ATOM 2891 C C . TYR A 1 373 ? -6.395 -6.961 21.078 1 86.31 373 TYR A C 1
ATOM 2893 O O . TYR A 1 373 ? -6.562 -6.656 19.891 1 86.31 373 TYR A O 1
ATOM 2901 N N . TRP A 1 374 ? -6.328 -8.281 21.484 1 90.12 374 TRP A N 1
ATOM 2902 C CA . TRP A 1 374 ? -6.445 -9.383 20.531 1 90.12 374 TRP A CA 1
ATOM 2903 C C . TRP A 1 374 ? -7.871 -9.5 20 1 90.12 374 TRP A C 1
ATOM 2905 O O . TRP A 1 374 ? -8.086 -9.938 18.875 1 90.12 374 TRP A O 1
ATOM 2915 N N . ILE A 1 375 ? -8.812 -9.094 20.828 1 91.38 375 ILE A N 1
ATOM 2916 C CA . ILE A 1 375 ? -10.203 -9.359 20.469 1 91.38 375 ILE A CA 1
ATOM 2917 C C . ILE A 1 375 ? -10.953 -8.039 20.281 1 91.38 375 ILE A C 1
ATOM 2919 O O . ILE A 1 375 ? -12.094 -8.023 19.828 1 91.38 375 ILE A O 1
ATOM 2923 N N . GLN A 1 376 ? -10.367 -6.969 20.5 1 87.19 376 GLN A N 1
ATOM 2924 C CA . GLN A 1 376 ? -11.07 -5.691 20.578 1 87.19 376 GLN A CA 1
ATOM 2925 C C . GLN A 1 376 ? -11.648 -5.305 19.219 1 87.19 376 GLN A C 1
ATOM 2927 O O . GLN A 1 376 ? -12.758 -4.777 19.141 1 87.19 376 GLN A O 1
ATOM 2932 N N . LYS A 1 377 ? -10.938 -5.57 18.156 1 88.56 377 LYS A N 1
ATOM 2933 C CA . LYS A 1 377 ? -11.445 -5.199 16.844 1 88.56 377 LYS A CA 1
ATOM 2934 C C . LYS A 1 377 ? -12.695 -5.996 16.484 1 88.56 377 LYS A C 1
ATOM 2936 O O . LYS A 1 377 ? -13.656 -5.445 15.945 1 88.56 377 LYS A O 1
ATOM 2941 N N . LEU A 1 378 ? -12.648 -7.238 16.797 1 92 378 LEU A N 1
ATOM 2942 C CA . LEU A 1 378 ? -13.805 -8.094 16.547 1 92 378 LEU A CA 1
ATOM 2943 C C . LEU A 1 378 ? -14.969 -7.719 17.453 1 92 378 LEU A C 1
ATOM 2945 O O . LEU A 1 378 ? -16.125 -7.738 17.031 1 92 378 LEU A O 1
ATOM 2949 N N . SER A 1 379 ? -14.602 -7.312 18.625 1 88.25 379 SER A N 1
ATOM 2950 C CA . SER A 1 379 ? -15.633 -6.871 19.562 1 88.25 379 SER A CA 1
ATOM 2951 C C . SER A 1 379 ? -16.25 -5.555 19.125 1 88.25 379 SER A C 1
ATOM 2953 O O . SER A 1 379 ? -17.469 -5.355 19.266 1 88.25 379 SER A O 1
ATOM 2955 N N . ASP A 1 380 ? -15.414 -4.727 18.578 1 84.38 380 ASP A N 1
ATOM 2956 C CA . ASP A 1 380 ? -15.93 -3.467 18.047 1 84.38 380 ASP A CA 1
ATOM 2957 C C . ASP A 1 380 ? -16.875 -3.705 16.875 1 84.38 380 ASP A C 1
ATOM 2959 O O . ASP A 1 380 ? -17.906 -3.033 16.75 1 84.38 380 ASP A O 1
ATOM 2963 N N . TRP A 1 381 ? -16.531 -4.621 16.078 1 87.06 381 TRP A N 1
ATOM 2964 C CA . TRP A 1 381 ? -17.375 -4.941 14.938 1 87.06 381 TRP A CA 1
ATOM 2965 C C . TRP A 1 381 ? -18.688 -5.578 15.391 1 87.06 381 TRP A C 1
ATOM 2967 O O . TRP A 1 381 ? -19.734 -5.375 14.766 1 87.06 381 TRP A O 1
ATOM 2977 N N . LYS A 1 382 ? -18.578 -6.324 16.422 1 86.31 382 LYS A N 1
ATOM 2978 C CA . LYS A 1 382 ? -19.75 -6.98 16.969 1 86.31 382 LYS A CA 1
ATOM 2979 C C . LYS A 1 382 ? -20.75 -5.961 17.484 1 86.31 382 LYS A C 1
ATOM 2981 O O . LYS A 1 382 ? -21.969 -6.133 17.312 1 86.31 382 LYS A O 1
ATOM 2986 N N . GLN A 1 383 ? -20.219 -4.816 17.984 1 79.88 383 GLN A N 1
ATOM 2987 C CA . GLN A 1 383 ? -21.062 -3.809 18.609 1 79.88 383 GLN A CA 1
ATOM 2988 C C . GLN A 1 383 ? -21.5 -2.742 17.609 1 79.88 383 GLN A C 1
ATOM 2990 O O . GLN A 1 383 ? -22.328 -1.885 17.922 1 79.88 383 GLN A O 1
ATOM 2995 N N . SER A 1 384 ? -20.938 -2.828 16.422 1 79.5 384 SER A N 1
ATOM 2996 C CA . SER A 1 384 ? -21.312 -1.842 15.414 1 79.5 384 SER A CA 1
ATOM 2997 C C . SER A 1 384 ? -22.438 -2.352 14.531 1 79.5 384 SER A C 1
ATOM 2999 O O . SER A 1 384 ? -22.641 -3.562 14.406 1 79.5 384 SER A O 1
ATOM 3001 N N . SER A 1 385 ? -23.234 -1.352 14.07 1 78.12 385 SER A N 1
ATOM 3002 C CA . SER A 1 385 ? -24.328 -1.729 13.188 1 78.12 385 SER A CA 1
ATOM 3003 C C . SER A 1 385 ? -23.891 -1.782 11.734 1 78.12 385 SER A C 1
ATOM 3005 O O . SER A 1 385 ? -22.906 -1.133 11.352 1 78.12 385 SER A O 1
ATOM 3007 N N . ILE A 1 386 ? -24.516 -2.584 11.016 1 76.94 386 ILE A N 1
ATOM 3008 C CA . ILE A 1 386 ? -24.25 -2.654 9.578 1 76.94 386 ILE A CA 1
ATOM 3009 C C . ILE A 1 386 ? -24.828 -1.422 8.891 1 76.94 386 ILE A C 1
ATOM 3011 O O . ILE A 1 386 ? -26 -1.089 9.086 1 76.94 386 ILE A O 1
ATOM 3015 N N . PRO A 1 387 ? -23.969 -0.729 8.172 1 69.81 387 PRO A N 1
ATOM 3016 C CA . PRO A 1 387 ? -24.438 0.512 7.551 1 69.81 387 PRO A CA 1
ATOM 3017 C C . PRO A 1 387 ? -25.328 0.264 6.336 1 69.81 387 PRO A C 1
ATOM 3019 O O . PRO A 1 387 ? -25.062 0.788 5.25 1 69.81 387 PRO A O 1
ATOM 3022 N N . ILE A 1 388 ? -26.172 -0.8 6.344 1 66.38 388 ILE A N 1
ATOM 3023 C CA . ILE A 1 388 ? -27.078 -1.039 5.23 1 66.38 388 ILE A CA 1
ATOM 3024 C C . ILE A 1 388 ? -28.516 -0.771 5.672 1 66.38 388 ILE A C 1
ATOM 3026 O O . ILE A 1 388 ? -28.938 -1.233 6.73 1 66.38 388 ILE A O 1
ATOM 3030 N N . PRO A 1 389 ? -29.172 0.146 4.883 1 70.31 389 PRO A N 1
ATOM 3031 C CA . PRO A 1 389 ? -30.578 0.388 5.223 1 70.31 389 PRO A CA 1
ATOM 3032 C C . PRO A 1 389 ? -31.469 -0.818 4.934 1 70.31 389 PRO A C 1
ATOM 3034 O O . PRO A 1 389 ? -31.391 -1.402 3.85 1 70.31 389 PRO A O 1
ATOM 3037 N N . PHE A 1 390 ? -31.969 -1.396 5.988 1 70.44 390 PHE A N 1
ATOM 3038 C CA . PHE A 1 390 ? -32.875 -2.512 5.793 1 70.44 390 PHE A CA 1
ATOM 3039 C C . PHE A 1 390 ? -34.312 -2.021 5.75 1 70.44 390 PHE A C 1
ATOM 3041 O O . PHE A 1 390 ? -34.688 -1.082 6.461 1 70.44 390 PHE A O 1
ATOM 3048 N N . ARG A 1 391 ? -35.25 -2.621 4.773 1 65.12 391 ARG A N 1
ATOM 3049 C CA . ARG A 1 391 ? -36.625 -2.254 4.621 1 65.12 391 ARG A CA 1
ATOM 3050 C C . ARG A 1 391 ? -37.469 -2.84 5.75 1 65.12 391 ARG A C 1
ATOM 3052 O O . ARG A 1 391 ? -38.375 -2.168 6.281 1 65.12 391 ARG A O 1
ATOM 3059 N N . SER A 1 392 ? -37 -4.055 6.055 1 79.94 392 SER A N 1
ATOM 3060 C CA . SER A 1 392 ? -37.812 -4.742 7.066 1 79.94 392 SER A CA 1
ATOM 3061 C C . SER A 1 392 ? -37.031 -4.91 8.367 1 79.94 392 SER A C 1
ATOM 3063 O O . SER A 1 392 ? -35.844 -5.227 8.344 1 79.94 392 SER A O 1
ATOM 3065 N N . HIS A 1 393 ? -37.719 -4.586 9.484 1 79.12 393 HIS A N 1
ATOM 3066 C CA . HIS A 1 393 ? -37.125 -4.723 10.805 1 79.12 393 HIS A CA 1
ATOM 3067 C C . HIS A 1 393 ? -36.75 -6.172 11.094 1 79.12 393 HIS A C 1
ATOM 3069 O O . HIS A 1 393 ? -35.688 -6.438 11.695 1 79.12 393 HIS A O 1
ATOM 3075 N N . LYS A 1 394 ? -37.562 -7.016 10.594 1 81.75 394 LYS A N 1
ATOM 3076 C CA . LYS A 1 394 ? -37.281 -8.43 10.836 1 81.75 394 LYS A CA 1
ATOM 3077 C C . LYS A 1 394 ? -35.969 -8.852 10.164 1 81.75 394 LYS A C 1
ATOM 3079 O O . LYS A 1 394 ? -35.188 -9.586 10.75 1 81.75 394 LYS A O 1
ATOM 3084 N N . CYS A 1 395 ? -35.812 -8.398 8.961 1 84.06 395 CYS A N 1
ATOM 3085 C CA . CYS A 1 395 ? -34.594 -8.719 8.234 1 84.06 395 CYS A CA 1
ATOM 3086 C C . CYS A 1 395 ? -33.375 -8.109 8.922 1 84.06 395 CYS A C 1
ATOM 3088 O O . CYS A 1 395 ? -32.312 -8.727 8.977 1 84.06 395 CYS A O 1
ATOM 3090 N N . LYS A 1 396 ? -33.594 -6.992 9.469 1 83.88 396 LYS A N 1
ATOM 3091 C CA . LYS A 1 396 ? -32.531 -6.32 10.18 1 83.88 396 LYS A CA 1
ATOM 3092 C C . LYS A 1 396 ? -32.125 -7.09 11.43 1 83.88 396 LYS A C 1
ATOM 3094 O O . LYS A 1 396 ? -30.922 -7.246 11.711 1 83.88 396 LYS A O 1
ATOM 3099 N N . VAL A 1 397 ? -33.031 -7.582 12.094 1 86.38 397 VAL A N 1
ATOM 3100 C CA . VAL A 1 397 ? -32.75 -8.312 13.328 1 86.38 397 VAL A CA 1
ATOM 3101 C C . VAL A 1 397 ? -32.031 -9.625 13.008 1 86.38 397 VAL A C 1
ATOM 3103 O O . VAL A 1 397 ? -31.094 -10.008 13.703 1 86.38 397 VAL A O 1
ATOM 3106 N N . VAL A 1 398 ? -32.406 -10.227 11.906 1 89.31 398 VAL A N 1
ATOM 3107 C CA . VAL A 1 398 ? -31.828 -11.516 11.539 1 89.31 398 VAL A CA 1
ATOM 3108 C C . VAL A 1 398 ? -30.375 -11.312 11.109 1 89.31 398 VAL A C 1
ATOM 3110 O O . VAL A 1 398 ? -29.484 -12.078 11.5 1 89.31 398 VAL A O 1
ATOM 3113 N N . ILE A 1 399 ? -30.141 -10.328 10.305 1 89.44 399 ILE A N 1
ATOM 3114 C CA . ILE A 1 399 ? -28.797 -10.07 9.797 1 89.44 399 ILE A CA 1
ATOM 3115 C C . ILE A 1 399 ? -27.891 -9.664 10.945 1 89.44 399 ILE A C 1
ATOM 3117 O O . ILE A 1 399 ? -26.734 -10.094 11.008 1 89.44 399 ILE A O 1
ATOM 3121 N N . GLU A 1 400 ? -28.422 -8.938 11.82 1 87.56 400 GLU A N 1
ATOM 3122 C CA . GLU A 1 400 ? -27.625 -8.516 12.953 1 87.56 400 GLU A CA 1
ATOM 3123 C C . GLU A 1 400 ? -27.328 -9.695 13.891 1 87.56 400 GLU A C 1
ATOM 3125 O O . GLU A 1 400 ? -26.234 -9.789 14.445 1 87.56 400 GLU A O 1
ATOM 3130 N N . ASN A 1 401 ? -28.25 -10.562 13.992 1 88.19 401 ASN A N 1
ATOM 3131 C CA . ASN A 1 401 ? -28.016 -11.75 14.805 1 88.19 401 ASN A CA 1
ATOM 3132 C C . ASN A 1 401 ? -26.984 -12.68 14.172 1 88.19 401 ASN A C 1
ATOM 3134 O O . ASN A 1 401 ? -26.156 -13.258 14.867 1 88.19 401 ASN A O 1
ATOM 3138 N N . LEU A 1 402 ? -27.156 -12.766 12.891 1 91.88 402 LEU A N 1
ATOM 3139 C CA . LEU A 1 402 ? -26.172 -13.586 12.18 1 91.88 402 LEU A CA 1
ATOM 3140 C C . LEU A 1 402 ? -24.766 -12.992 12.32 1 91.88 402 LEU A C 1
ATOM 3142 O O . LEU A 1 402 ? -23.812 -13.727 12.547 1 91.88 402 LEU A O 1
ATOM 3146 N N . LYS A 1 403 ? -24.703 -11.773 12.156 1 90.69 403 LYS A N 1
ATOM 3147 C CA . LYS A 1 403 ? -23.422 -11.102 12.344 1 90.69 403 LYS A CA 1
ATOM 3148 C C . LYS A 1 403 ? -22.891 -11.312 13.758 1 90.69 403 LYS A C 1
ATOM 3150 O O . LYS A 1 403 ? -21.719 -11.609 13.945 1 90.69 403 LYS A O 1
ATOM 3155 N N . PHE A 1 404 ? -23.734 -11.242 14.688 1 90.19 404 PHE A N 1
ATOM 3156 C CA . PHE A 1 404 ? -23.359 -11.414 16.094 1 90.19 404 PHE A CA 1
ATOM 3157 C C . PHE A 1 404 ? -22.828 -12.82 16.344 1 90.19 404 PHE A C 1
ATOM 3159 O O . PHE A 1 404 ? -21.797 -13 16.984 1 90.19 404 PHE A O 1
ATOM 3166 N N . LEU A 1 405 ? -23.469 -13.75 15.734 1 92.75 405 LEU A N 1
ATOM 3167 C CA . LEU A 1 405 ? -23.078 -15.141 15.938 1 92.75 405 LEU A CA 1
ATOM 3168 C C . LEU A 1 405 ? -21.75 -15.43 15.258 1 92.75 405 LEU A C 1
ATOM 3170 O O . LEU A 1 405 ? -20.891 -16.125 15.828 1 92.75 405 LEU A O 1
ATOM 3174 N N . ILE A 1 406 ? -21.594 -14.93 14.125 1 94.62 406 ILE A N 1
ATOM 3175 C CA . ILE A 1 406 ? -20.344 -15.133 13.383 1 94.62 406 ILE A CA 1
ATOM 3176 C C . ILE A 1 406 ? -19.188 -14.477 14.117 1 94.62 406 ILE A C 1
ATOM 3178 O O . ILE A 1 406 ? -18.109 -15.062 14.242 1 94.62 406 ILE A O 1
ATOM 3182 N N . LEU A 1 407 ? -19.453 -13.383 14.648 1 94.19 407 LEU A N 1
ATOM 3183 C CA . LEU A 1 407 ? -18.391 -12.641 15.312 1 94.19 407 LEU A CA 1
ATOM 3184 C C . LEU A 1 407 ? -18.047 -13.266 16.656 1 94.19 407 LEU A C 1
ATOM 3186 O O . LEU A 1 407 ? -16.891 -13.266 17.078 1 94.19 407 LEU A O 1
ATOM 3190 N N . ILE A 1 408 ? -19 -13.875 17.297 1 93.88 408 ILE A N 1
ATOM 3191 C CA . ILE A 1 408 ? -18.734 -14.594 18.531 1 93.88 408 ILE A CA 1
ATOM 3192 C C . ILE A 1 408 ? -17.875 -15.812 18.25 1 93.88 408 ILE A C 1
ATOM 3194 O O . ILE A 1 408 ? -16.938 -16.109 19 1 93.88 408 ILE A O 1
ATOM 3198 N N . PHE A 1 409 ? -18.219 -16.422 17.172 1 94.19 409 PHE A N 1
ATOM 3199 C CA . PHE A 1 409 ? -17.453 -17.594 16.781 1 94.19 409 PHE A CA 1
ATOM 3200 C C . PHE A 1 409 ? -16.016 -17.188 16.422 1 94.19 409 PHE A C 1
ATOM 3202 O O . PHE A 1 409 ? -15.062 -17.844 16.859 1 94.19 409 PHE A O 1
ATOM 3209 N N . LEU A 1 410 ? -15.859 -16.094 15.742 1 95.19 410 LEU A N 1
ATOM 3210 C CA . LEU A 1 410 ? -14.539 -15.617 15.344 1 95.19 410 LEU A CA 1
ATOM 3211 C C . LEU A 1 410 ? -13.742 -15.156 16.562 1 95.19 410 LEU A C 1
ATOM 3213 O O . LEU A 1 410 ? -12.523 -15.336 16.625 1 95.19 410 LEU A O 1
ATOM 3217 N N . ILE A 1 411 ? -14.359 -14.555 17.484 1 95.75 411 ILE A N 1
ATOM 3218 C CA . ILE A 1 411 ? -13.703 -14.148 18.734 1 95.75 411 ILE A CA 1
ATOM 3219 C C . ILE A 1 411 ? -13.219 -15.383 19.484 1 95.75 411 ILE A C 1
ATOM 3221 O O . ILE A 1 411 ? -12.102 -15.398 20.016 1 95.75 411 ILE A O 1
ATOM 3225 N N . GLY A 1 412 ? -14.062 -16.422 19.453 1 94.56 412 GLY A N 1
ATOM 3226 C CA . GLY A 1 412 ? -13.648 -17.672 20.078 1 94.56 412 GLY A CA 1
ATOM 3227 C C . GLY A 1 412 ? -12.43 -18.297 19.422 1 94.56 412 GLY A C 1
ATOM 3228 O O . GLY A 1 412 ? -11.516 -18.766 20.109 1 94.56 412 GLY A O 1
ATOM 3229 N N . VAL A 1 413 ? -12.422 -18.281 18.172 1 94.5 413 VAL A N 1
ATOM 3230 C CA . VAL A 1 413 ? -11.297 -18.828 17.438 1 94.5 413 VAL A CA 1
ATOM 3231 C C . VAL A 1 413 ? -10.039 -18.016 17.719 1 94.5 413 VAL A C 1
ATOM 3233 O O . VAL A 1 413 ? -8.961 -18.578 17.922 1 94.5 413 VAL A O 1
ATOM 3236 N N . GLN A 1 414 ? -10.18 -16.703 17.734 1 95.31 414 GLN A N 1
ATOM 3237 C CA . GLN A 1 414 ? -9.055 -15.828 18.031 1 95.31 414 GLN A CA 1
ATOM 3238 C C . GLN A 1 414 ? -8.484 -16.109 19.422 1 95.31 414 GLN A C 1
ATOM 3240 O O . GLN A 1 414 ? -7.262 -16.203 19.594 1 95.31 414 GLN A O 1
ATOM 3245 N N . LYS A 1 415 ? -9.297 -16.312 20.375 1 94.19 415 LYS A N 1
ATOM 3246 C CA . LYS A 1 415 ? -8.859 -16.625 21.719 1 94.19 415 LYS A CA 1
ATOM 3247 C C . LYS A 1 415 ? -8.164 -17.984 21.766 1 94.19 415 LYS A C 1
ATOM 3249 O O . LYS A 1 415 ? -7.129 -18.141 22.422 1 94.19 415 LYS A O 1
ATOM 3254 N N . ALA A 1 416 ? -8.742 -18.859 21.078 1 94.44 416 ALA A N 1
ATOM 3255 C CA . ALA A 1 416 ? -8.188 -20.203 21.062 1 94.44 416 ALA A CA 1
ATOM 3256 C C . ALA A 1 416 ? -6.793 -20.219 20.438 1 94.44 416 ALA A C 1
ATOM 3258 O O . ALA A 1 416 ? -5.891 -20.906 20.922 1 94.44 416 ALA A O 1
ATOM 3259 N N . VAL A 1 417 ? -6.594 -19.5 19.406 1 94.31 417 VAL A N 1
ATOM 3260 C CA . VAL A 1 417 ? -5.301 -19.453 18.719 1 94.31 417 VAL A CA 1
ATOM 3261 C C . VAL A 1 417 ? -4.262 -18.812 19.641 1 94.31 417 VAL A C 1
ATOM 3263 O O . VAL A 1 417 ? -3.137 -19.297 19.75 1 94.31 417 VAL A O 1
ATOM 3266 N N . VAL A 1 418 ? -4.645 -17.734 20.266 1 93 418 VAL A N 1
ATOM 3267 C CA . VAL A 1 418 ? -3.713 -17.016 21.141 1 93 418 VAL A CA 1
ATOM 3268 C C . VAL A 1 418 ? -3.326 -17.906 22.312 1 93 418 VAL A C 1
ATOM 3270 O O . VAL A 1 418 ? -2.148 -18 22.672 1 93 418 VAL A O 1
ATOM 3273 N N . VAL A 1 419 ? -4.258 -18.641 22.891 1 92 419 VAL A N 1
ATOM 3274 C CA . VAL A 1 419 ? -3.982 -19.531 24.016 1 92 419 VAL A CA 1
ATOM 3275 C C . VAL A 1 419 ? -3.076 -20.672 23.562 1 92 419 VAL A C 1
ATOM 3277 O O . VAL A 1 419 ? -2.135 -21.031 24.266 1 92 419 VAL A O 1
ATOM 3280 N N . THR A 1 420 ? -3.393 -21.172 22.438 1 93.31 420 THR A N 1
ATOM 3281 C CA . THR A 1 420 ? -2.561 -22.25 21.891 1 93.31 420 THR A CA 1
ATOM 3282 C C . THR A 1 420 ? -1.134 -21.75 21.656 1 93.31 420 THR A C 1
ATOM 3284 O O . THR A 1 420 ? -0.172 -22.469 21.953 1 93.31 420 THR A O 1
ATOM 3287 N N . CYS A 1 421 ? -1.014 -20.562 21.172 1 92.25 421 CYS A N 1
ATOM 3288 C CA . CYS A 1 421 ? 0.31 -20 20.938 1 92.25 421 CYS A CA 1
ATOM 3289 C C . CYS A 1 421 ? 1.056 -19.781 22.25 1 92.25 421 CYS A C 1
ATOM 3291 O O . CYS A 1 421 ? 2.264 -20.016 22.312 1 92.25 421 CYS A O 1
ATOM 3293 N N . LYS A 1 422 ? 0.392 -19.359 23.25 1 88.38 422 LYS A N 1
ATOM 3294 C CA . LYS A 1 422 ? 1.01 -19.203 24.562 1 88.38 422 LYS A CA 1
ATOM 3295 C C . LYS A 1 422 ? 1.463 -20.547 25.125 1 88.38 422 LYS A C 1
ATOM 3297 O O . LYS A 1 422 ? 2.52 -20.641 25.75 1 88.38 422 LYS A O 1
ATOM 3302 N N . MET A 1 423 ? 0.712 -21.609 24.828 1 88.25 423 MET A N 1
ATOM 3303 C CA . MET A 1 423 ? 1.086 -22.953 25.25 1 88.25 423 MET A CA 1
ATOM 3304 C C . MET A 1 423 ? 2.334 -23.438 24.516 1 88.25 423 MET A C 1
ATOM 3306 O O . MET A 1 423 ? 3.23 -24.016 25.125 1 88.25 423 MET A O 1
ATOM 3310 N N . ILE A 1 424 ? 2.344 -23.125 23.297 1 88.88 424 ILE A N 1
ATOM 3311 C CA . ILE A 1 424 ? 3.486 -23.516 22.484 1 88.88 424 ILE A CA 1
ATOM 3312 C C . ILE A 1 424 ? 4.73 -22.766 22.922 1 88.88 424 ILE A C 1
ATOM 3314 O O . ILE A 1 424 ? 5.832 -23.312 22.953 1 88.88 424 ILE A O 1
ATOM 3318 N N . SER A 1 425 ? 4.547 -21.578 23.266 1 83.62 425 SER A N 1
ATOM 3319 C CA . SER A 1 425 ? 5.668 -20.719 23.641 1 83.62 425 SER A CA 1
ATOM 3320 C C . SER A 1 425 ? 6.254 -21.141 24.984 1 83.62 425 SER A C 1
ATOM 3322 O O . SER A 1 425 ? 7.363 -20.719 25.344 1 83.62 425 SER A O 1
ATOM 3324 N N . LEU A 1 426 ? 5.52 -21.953 25.719 1 79.81 426 LEU A N 1
ATOM 3325 C CA . LEU A 1 426 ? 6.016 -22.422 27 1 79.81 426 LEU A CA 1
ATOM 3326 C C . LEU A 1 426 ? 7.098 -23.484 26.812 1 79.81 426 LEU A C 1
ATOM 3328 O O . LEU A 1 426 ? 7.938 -23.672 27.703 1 79.81 426 LEU A O 1
ATOM 3332 N N . ILE A 1 427 ? 7.117 -24.031 25.688 1 78.19 427 ILE A N 1
ATOM 3333 C CA . ILE A 1 427 ? 8.078 -25.109 25.438 1 78.19 427 ILE A CA 1
ATOM 3334 C C . ILE A 1 427 ? 9.5 -24.547 25.484 1 78.19 427 ILE A C 1
ATOM 3336 O O . ILE A 1 427 ? 10.32 -25 26.281 1 78.19 427 ILE A O 1
ATOM 3340 N N . PRO A 1 428 ? 9.82 -23.609 24.656 1 74.5 428 PRO A N 1
ATOM 3341 C CA . PRO A 1 428 ? 11.172 -23.062 24.75 1 74.5 428 PRO A CA 1
ATOM 3342 C C . PRO A 1 428 ? 11.438 -22.375 26.078 1 74.5 428 PRO A C 1
ATOM 3344 O O . PRO A 1 428 ? 12.586 -22.266 26.516 1 74.5 428 PRO A O 1
ATOM 3347 N N . PHE A 1 429 ? 10.352 -21.953 26.656 1 69.56 429 PHE A N 1
ATOM 3348 C CA . PHE A 1 429 ? 10.492 -21.297 27.953 1 69.56 429 PHE A CA 1
ATOM 3349 C C . PHE A 1 429 ? 11.117 -22.25 28.969 1 69.56 429 PHE A C 1
ATOM 3351 O O . PHE A 1 429 ? 12.031 -21.859 29.703 1 69.56 429 PHE A O 1
ATOM 3358 N N . PHE A 1 430 ? 10.641 -23.422 28.938 1 69.81 430 PHE A N 1
ATOM 3359 C CA . PHE A 1 430 ? 11.188 -24.422 29.859 1 69.81 430 PHE A CA 1
ATOM 3360 C C . PHE A 1 430 ? 12.648 -24.719 29.516 1 69.81 430 PHE A C 1
ATOM 3362 O O . PHE A 1 430 ? 13.477 -24.891 30.406 1 69.81 430 PHE A O 1
ATOM 3369 N N . PHE A 1 431 ? 12.875 -24.625 28.297 1 69.38 431 PHE A N 1
ATOM 3370 C CA . PHE A 1 431 ? 14.242 -24.844 27.859 1 69.38 431 PHE A CA 1
ATOM 3371 C C . PHE A 1 431 ? 15.148 -23.688 28.281 1 69.38 431 PHE A C 1
ATOM 3373 O O . PHE A 1 431 ? 16.266 -23.906 28.734 1 69.38 431 PHE A O 1
ATOM 3380 N N . MET A 1 432 ? 14.648 -22.578 28.141 1 66.5 432 MET A N 1
ATOM 3381 C CA . MET A 1 432 ? 15.422 -21.391 28.5 1 66.5 432 MET A CA 1
ATOM 3382 C C . MET A 1 432 ? 15.695 -21.359 30 1 66.5 432 MET A C 1
ATOM 3384 O O . MET A 1 432 ? 16.797 -20.984 30.422 1 66.5 432 MET A O 1
ATOM 3388 N N . ILE A 1 433 ? 14.672 -21.719 30.75 1 63.97 433 ILE A N 1
ATOM 3389 C CA . ILE A 1 433 ? 14.852 -21.781 32.188 1 63.97 433 ILE A CA 1
ATOM 3390 C C . ILE A 1 433 ? 15.977 -22.766 32.531 1 63.97 433 ILE A C 1
ATOM 3392 O O . ILE A 1 433 ? 16.828 -22.484 33.375 1 63.97 433 ILE A O 1
ATOM 3396 N N . CYS A 1 434 ? 15.953 -23.766 31.75 1 64.12 434 CYS A N 1
ATOM 3397 C CA . CYS A 1 434 ? 16.984 -24.797 31.969 1 64.12 434 CYS A CA 1
ATOM 3398 C C . CYS A 1 434 ? 18.359 -24.266 31.594 1 64.12 434 CYS A C 1
ATOM 3400 O O . CYS A 1 434 ? 19.328 -24.469 32.312 1 64.12 434 CYS A O 1
ATOM 3402 N N . VAL A 1 435 ? 18.328 -23.516 30.531 1 62.88 435 VAL A N 1
ATOM 3403 C CA . VAL A 1 435 ? 19.594 -22.984 30.062 1 62.88 435 VAL A CA 1
ATOM 3404 C C . VAL A 1 435 ? 20.094 -21.906 31.016 1 62.88 435 VAL A C 1
ATOM 3406 O O . VAL A 1 435 ? 21.281 -21.875 31.359 1 62.88 435 VAL A O 1
ATOM 3409 N N . LEU A 1 436 ? 19.172 -21.031 31.359 1 60.91 436 LEU A N 1
ATOM 3410 C CA . LEU A 1 436 ? 19.547 -19.969 32.281 1 60.91 436 LEU A CA 1
ATOM 3411 C C . LEU A 1 436 ? 20 -20.562 33.625 1 60.91 436 LEU A C 1
ATOM 3413 O O . LEU A 1 436 ? 20.938 -20.062 34.25 1 60.91 436 LEU A O 1
ATOM 3417 N N . TYR A 1 437 ? 19.266 -21.531 34 1 61 437 TYR A N 1
ATOM 3418 C CA . TYR A 1 437 ? 19.656 -22.219 35.219 1 61 437 TYR A CA 1
ATOM 3419 C C . TYR A 1 437 ? 21.047 -22.828 35.062 1 61 437 TYR A C 1
ATOM 3421 O O . TYR A 1 437 ? 21.875 -22.734 36 1 61 437 TYR A O 1
ATOM 3429 N N . CYS A 1 438 ? 21.234 -23.312 33.906 1 61.78 438 CYS A N 1
ATOM 3430 C CA . CYS A 1 438 ? 22.547 -23.906 33.625 1 61.78 438 CYS A CA 1
ATOM 3431 C C . CYS A 1 438 ? 23.625 -22.828 33.594 1 61.78 438 CYS A C 1
ATOM 3433 O O . CYS A 1 438 ? 24.719 -23.016 34.125 1 61.78 438 CYS A O 1
ATOM 3435 N N . LEU A 1 439 ? 23.25 -21.781 33 1 59.62 439 LEU A N 1
ATOM 3436 C CA . LEU A 1 439 ? 24.219 -20.688 32.906 1 59.62 439 LEU A CA 1
ATOM 3437 C C . LEU A 1 439 ? 24.469 -20.094 34.281 1 59.62 439 LEU A C 1
ATOM 3439 O O . LEU A 1 439 ? 25.594 -19.719 34.594 1 59.62 439 LEU A O 1
ATOM 3443 N N . ARG A 1 440 ? 23.516 -19.844 35.062 1 59.53 440 ARG A N 1
ATOM 3444 C CA . ARG A 1 440 ? 23.672 -19.391 36.438 1 59.53 440 ARG A CA 1
ATOM 3445 C C . ARG A 1 440 ? 24.516 -20.375 37.25 1 59.53 440 ARG A C 1
ATOM 3447 O O . ARG A 1 440 ? 25.344 -19.969 38.062 1 59.53 440 ARG A O 1
ATOM 3454 N N . CYS A 1 441 ? 24.219 -21.562 36.938 1 60.25 441 CYS A N 1
ATOM 3455 C CA . CYS A 1 441 ? 25.031 -22.594 37.594 1 60.25 441 CYS A CA 1
ATOM 3456 C C . CYS A 1 441 ? 26.484 -22.484 37.156 1 60.25 441 CYS A C 1
ATOM 3458 O O . CYS A 1 441 ? 27.391 -22.609 38 1 60.25 441 CYS A O 1
ATOM 3460 N N . LEU A 1 442 ? 26.547 -22.141 35.938 1 59.56 442 LEU A N 1
ATOM 3461 C CA . LEU A 1 442 ? 27.906 -22 35.438 1 59.56 442 LEU A CA 1
ATOM 3462 C C . LEU A 1 442 ? 28.547 -20.719 35.969 1 59.56 442 LEU A C 1
ATOM 3464 O O . LEU A 1 442 ? 29.734 -20.719 36.312 1 59.56 442 LEU A O 1
ATOM 3468 N N . LYS A 1 443 ? 27.844 -19.703 35.844 1 59.03 443 LYS A N 1
ATOM 3469 C CA . LYS A 1 443 ? 28.359 -18.453 36.406 1 59.03 443 LYS A CA 1
ATOM 3470 C C . LYS A 1 443 ? 28.641 -18.594 37.875 1 59.03 443 LYS A C 1
ATOM 3472 O O . LYS A 1 443 ? 29.625 -18.031 38.406 1 59.03 443 LYS A O 1
ATOM 3477 N N . ARG A 1 444 ? 27.734 -19.141 38.562 1 57.56 444 ARG A N 1
ATOM 3478 C CA . ARG A 1 444 ? 28 -19.406 39.969 1 57.56 444 ARG A CA 1
ATOM 3479 C C . ARG A 1 444 ? 29.297 -20.203 40.125 1 57.56 444 ARG A C 1
ATOM 3481 O O . ARG A 1 444 ? 30.062 -19.984 41.094 1 57.56 444 ARG A O 1
ATOM 3488 N N . ILE A 1 445 ? 29.453 -20.969 39.219 1 57.06 445 ILE A N 1
ATOM 3489 C CA . ILE A 1 445 ? 30.703 -21.703 39.25 1 57.06 445 ILE A CA 1
ATOM 3490 C C . ILE A 1 445 ? 31.875 -20.766 38.938 1 57.06 445 ILE A C 1
ATOM 3492 O O . ILE A 1 445 ? 32.938 -20.844 39.562 1 57.06 445 ILE A O 1
ATOM 3496 N N . ASP A 1 446 ? 31.516 -19.906 37.938 1 52.22 446 ASP A N 1
ATOM 3497 C CA . ASP A 1 446 ? 32.562 -18.969 37.562 1 52.22 446 ASP A CA 1
ATOM 3498 C C . ASP A 1 446 ? 32.75 -17.891 38.656 1 52.22 446 ASP A C 1
ATOM 3500 O O . ASP A 1 446 ? 33.875 -17.5 38.938 1 52.22 446 ASP A O 1
ATOM 3504 N N . VAL A 1 447 ? 31.625 -17.219 39.031 1 53.62 447 VAL A N 1
ATOM 3505 C CA . VAL A 1 447 ? 31.781 -16.234 40.094 1 53.62 447 VAL A CA 1
ATOM 3506 C C . VAL A 1 447 ? 32.469 -16.875 41.312 1 53.62 447 VAL A C 1
ATOM 3508 O O . VAL A 1 447 ? 33.188 -16.219 42.062 1 53.62 447 VAL A O 1
ATOM 3511 N N . LYS A 1 448 ? 32.219 -18.125 41.719 1 49.56 448 LYS A N 1
ATOM 3512 C CA . LYS A 1 448 ? 33 -18.734 42.75 1 49.56 448 LYS A CA 1
ATOM 3513 C C . LYS A 1 448 ? 34.5 -18.719 42.406 1 49.56 448 LYS A C 1
ATOM 3515 O O . LYS A 1 448 ? 35.344 -18.578 43.281 1 49.56 448 LYS A O 1
ATOM 3520 N N . CYS A 1 449 ? 34.781 -18.984 41.156 1 40.62 449 CYS A N 1
ATOM 3521 C CA . CYS A 1 449 ? 36.156 -18.844 40.781 1 40.62 449 CYS A CA 1
ATOM 3522 C C . CYS A 1 449 ? 36.562 -17.391 40.656 1 40.62 449 CYS A C 1
ATOM 3524 O O . CYS A 1 449 ? 37.688 -17 41 1 40.62 449 CYS A O 1
ATOM 3526 N N . CYS A 1 450 ? 36.062 -16.562 39.688 1 39.47 450 CYS A N 1
ATOM 3527 C CA . CYS A 1 450 ? 36.594 -15.211 39.5 1 39.47 450 CYS A CA 1
ATOM 3528 C C . CYS A 1 450 ? 35.844 -14.203 40.344 1 39.47 450 CYS A C 1
ATOM 3530 O O . CYS A 1 450 ? 34.719 -13.797 39.969 1 39.47 450 CYS A O 1
ATOM 3532 N N . ALA A 1 451 ? 35.688 -14.289 41.656 1 42.78 451 ALA A N 1
ATOM 3533 C CA . ALA A 1 451 ? 35.125 -13.375 42.656 1 42.78 451 ALA A CA 1
ATOM 3534 C C . ALA A 1 451 ? 35.594 -11.945 42.406 1 42.78 451 ALA A C 1
ATOM 3536 O O . ALA A 1 451 ? 35.281 -11.039 43.188 1 42.78 451 ALA A O 1
ATOM 3537 N N . SER A 1 452 ? 36.844 -11.82 41.719 1 36.19 452 SER A N 1
ATOM 3538 C CA . SER A 1 452 ? 37.344 -10.469 41.969 1 36.19 452 SER A CA 1
ATOM 3539 C C . SER A 1 452 ? 36.344 -9.422 41.5 1 36.19 452 SER A C 1
ATOM 3541 O O . SER A 1 452 ? 36 -8.492 42.219 1 36.19 452 SER A O 1
ATOM 3543 N N . GLY A 1 453 ? 36.625 -8.812 40.219 1 33.22 453 GLY A N 1
ATOM 3544 C CA . GLY A 1 453 ? 36.656 -7.375 40.031 1 33.22 453 GLY A CA 1
ATOM 3545 C C . GLY A 1 453 ? 35.281 -6.734 39.938 1 33.22 453 GLY A C 1
ATOM 3546 O O . GLY A 1 453 ? 34.969 -5.844 40.719 1 33.22 453 GLY A O 1
ATOM 3547 N N . ALA A 1 454 ? 34.875 -6.297 38.656 1 37.78 454 ALA A N 1
ATOM 3548 C CA . ALA A 1 454 ? 34.312 -5.004 38.281 1 37.78 454 ALA A CA 1
ATOM 3549 C C . ALA A 1 454 ? 32.844 -4.938 38.625 1 37.78 454 ALA A C 1
ATOM 3551 O O . ALA A 1 454 ? 32.031 -5.73 38.125 1 37.78 454 ALA A O 1
ATOM 3552 N N . ASP A 1 455 ? 32.531 -4.727 39.812 1 36.59 455 ASP A N 1
ATOM 3553 C CA . ASP A 1 455 ? 31.234 -4.102 40.156 1 36.59 455 ASP A CA 1
ATOM 3554 C C . ASP A 1 455 ? 30.891 -3.016 39.125 1 36.59 455 ASP A C 1
ATOM 3556 O O . ASP A 1 455 ? 31.516 -1.952 39.125 1 36.59 455 ASP A O 1
ATOM 3560 N N . ASP A 1 456 ? 30.859 -3.197 37.844 1 36.38 456 ASP A N 1
ATOM 3561 C CA . ASP A 1 456 ? 30.328 -2.131 37 1 36.38 456 ASP A CA 1
ATOM 3562 C C . ASP A 1 456 ? 29.125 -1.462 37.656 1 36.38 456 ASP A C 1
ATOM 3564 O O . ASP A 1 456 ? 28.016 -2.014 37.656 1 36.38 456 ASP A O 1
ATOM 3568 N N . THR A 1 457 ? 29.359 -0.897 38.875 1 36.5 457 THR A N 1
ATOM 3569 C CA . THR A 1 457 ? 28.453 0.088 39.438 1 36.5 457 THR A CA 1
ATOM 3570 C C . THR A 1 457 ? 27.938 1.049 38.375 1 36.5 457 THR A C 1
ATOM 3572 O O . THR A 1 457 ? 28.562 2.078 38.094 1 36.5 457 THR A O 1
ATOM 3575 N N . HIS A 1 458 ? 27.656 0.619 37.188 1 38.16 458 HIS A N 1
ATOM 3576 C CA . HIS A 1 458 ? 27.016 1.637 36.344 1 38.16 458 HIS A CA 1
ATOM 3577 C C . HIS A 1 458 ? 25.969 2.41 37.156 1 38.16 458 HIS A C 1
ATOM 3579 O O . HIS A 1 458 ? 25.219 1.823 37.938 1 38.16 458 HIS A O 1
ATOM 3585 N N . GLU A 1 459 ? 26.266 3.539 37.625 1 39.69 459 GLU A N 1
ATOM 3586 C CA . GLU A 1 459 ? 25.391 4.582 38.156 1 39.69 459 GLU A CA 1
ATOM 3587 C C . GLU A 1 459 ? 23.969 4.43 37.594 1 39.69 459 GLU A C 1
ATOM 3589 O O . GLU A 1 459 ? 23.781 4.262 36.375 1 39.69 459 GLU A O 1
ATOM 3594 N N . PRO A 1 460 ? 23.078 4.008 38.406 1 44.38 460 PRO A N 1
ATOM 3595 C CA . PRO A 1 460 ? 21.672 3.961 38.031 1 44.38 460 PRO A CA 1
ATOM 3596 C C . PRO A 1 460 ? 21.234 5.207 37.25 1 44.38 460 PRO A C 1
ATOM 3598 O O . PRO A 1 460 ? 21.25 6.312 37.812 1 44.38 460 PRO A O 1
ATOM 3601 N N . GLU A 1 461 ? 21.75 5.562 36.156 1 49.16 461 GLU A N 1
ATOM 3602 C CA . GLU A 1 461 ? 21.234 6.707 35.406 1 49.16 461 GLU A CA 1
ATOM 3603 C C . GLU A 1 461 ? 19.719 6.836 35.594 1 49.16 461 GLU A C 1
ATOM 3605 O O . GLU A 1 461 ? 19.016 5.836 35.719 1 49.16 461 GLU A O 1
ATOM 3610 N N . ASN A 1 462 ? 19.297 7.887 36.156 1 53.19 462 ASN A N 1
ATOM 3611 C CA . ASN A 1 462 ? 17.938 8.344 36.406 1 53.19 462 ASN A CA 1
ATOM 3612 C C . ASN A 1 462 ? 17.016 8.055 35.25 1 53.19 462 ASN A C 1
ATOM 3614 O O . ASN A 1 462 ? 16.797 8.922 34.375 1 53.19 462 ASN A O 1
ATOM 3618 N N . TYR A 1 463 ? 16.906 6.812 34.938 1 63.72 463 TYR A N 1
ATOM 3619 C CA . TYR A 1 463 ? 16 6.297 33.906 1 63.72 463 TYR A CA 1
ATOM 3620 C C . TYR A 1 463 ? 14.562 6.691 34.188 1 63.72 463 TYR A C 1
ATOM 3622 O O . TYR A 1 463 ? 13.688 6.562 33.344 1 63.72 463 TYR A O 1
ATOM 3630 N N . ASN A 1 464 ? 14.328 7.336 35.375 1 67.25 464 ASN A N 1
ATOM 3631 C CA . ASN A 1 464 ? 12.953 7.598 35.812 1 67.25 464 ASN A CA 1
ATOM 3632 C C . ASN A 1 464 ? 12.289 8.656 34.938 1 67.25 464 ASN A C 1
ATOM 3634 O O . ASN A 1 464 ? 11.086 8.594 34.688 1 67.25 464 ASN A O 1
ATOM 3638 N N . ASP A 1 465 ? 13.195 9.492 34.344 1 75.69 465 ASP A N 1
ATOM 3639 C CA . ASP A 1 465 ? 12.586 10.578 33.594 1 75.69 465 ASP A CA 1
ATOM 3640 C C . ASP A 1 465 ? 12.094 10.078 32.25 1 75.69 465 ASP A C 1
ATOM 3642 O O . ASP A 1 465 ? 11.164 10.648 31.656 1 75.69 465 ASP A O 1
ATOM 3646 N N . PHE A 1 466 ? 12.648 8.883 31.828 1 85.06 466 PHE A N 1
ATOM 3647 C CA . PHE A 1 466 ? 12.312 8.43 30.469 1 85.06 466 PHE A CA 1
ATOM 3648 C C . PHE A 1 466 ? 11.25 7.34 30.516 1 85.06 466 PHE A C 1
ATOM 3650 O O . PHE A 1 466 ? 10.695 6.969 29.484 1 85.06 466 PHE A O 1
ATOM 3657 N N . SER A 1 467 ? 10.875 6.879 31.656 1 82 467 SER A N 1
ATOM 3658 C CA . SER A 1 467 ? 9.953 5.758 31.797 1 82 467 SER A CA 1
ATOM 3659 C C . SER A 1 467 ? 8.547 6.141 31.344 1 82 467 SER A C 1
ATOM 3661 O O . SER A 1 467 ? 7.785 5.285 30.891 1 82 467 SER A O 1
ATOM 3663 N N . GLN A 1 468 ? 8.344 7.41 31.422 1 81.56 468 GLN A N 1
ATOM 3664 C CA . GLN A 1 468 ? 7.008 7.875 31.062 1 81.56 468 GLN A CA 1
ATOM 3665 C C . GLN A 1 468 ? 6.82 7.863 29.547 1 81.56 468 GLN A C 1
ATOM 3667 O O . GLN A 1 468 ? 5.688 7.891 29.062 1 81.56 468 GLN A O 1
ATOM 3672 N N . TYR A 1 469 ? 7.898 7.738 28.844 1 87.44 469 TYR A N 1
ATOM 3673 C CA . TYR A 1 469 ? 7.801 7.836 27.391 1 87.44 469 TYR A CA 1
ATOM 3674 C C . TYR A 1 469 ? 7.828 6.457 26.734 1 87.44 469 TYR A C 1
ATOM 3676 O O . TYR A 1 469 ? 7.852 6.34 25.516 1 87.44 469 TYR A O 1
ATOM 3684 N N . VAL A 1 470 ? 7.805 5.418 27.578 1 86.5 470 VAL A N 1
ATOM 3685 C CA . VAL A 1 470 ? 7.723 4.055 27.062 1 86.5 470 VAL A CA 1
ATOM 3686 C C . VAL A 1 470 ? 6.285 3.742 26.656 1 86.5 470 VAL A C 1
ATOM 3688 O O . VAL A 1 470 ? 5.355 3.916 27.438 1 86.5 470 VAL A O 1
ATOM 3691 N N . LEU A 1 471 ? 6.141 3.375 25.344 1 86 471 LEU A N 1
ATOM 3692 C CA . LEU A 1 471 ? 4.82 3.027 24.844 1 86 471 LEU A CA 1
ATOM 3693 C C . LEU A 1 471 ? 4.562 1.529 24.969 1 86 471 LEU A C 1
ATOM 3695 O O . LEU A 1 471 ? 5.336 0.715 24.469 1 86 471 LEU A O 1
ATOM 3699 N N . GLN A 1 472 ? 3.693 1.116 25.766 1 76.56 472 GLN A N 1
ATOM 3700 C CA . GLN A 1 472 ? 3.355 -0.292 25.938 1 76.56 472 GLN A CA 1
ATOM 3701 C C . GLN A 1 472 ? 1.857 -0.526 25.766 1 76.56 472 GLN A C 1
ATOM 3703 O O . GLN A 1 472 ? 1.051 0.376 26 1 76.56 472 GLN A O 1
ATOM 3708 N N . LEU A 1 473 ? 1.605 -1.588 25.188 1 74.38 473 LEU A N 1
ATOM 3709 C CA . LEU A 1 473 ? 0.198 -1.941 25.031 1 74.38 473 LEU A CA 1
ATOM 3710 C C . LEU A 1 473 ? -0.442 -2.213 26.391 1 74.38 473 LEU A C 1
ATOM 3712 O O . LEU A 1 473 ? -1.515 -1.686 26.688 1 74.38 473 LEU A O 1
ATOM 3716 N N . HIS A 1 474 ? 0.034 -3.279 27.141 1 64.31 474 HIS A N 1
ATOM 3717 C CA . HIS A 1 474 ? -0.53 -3.611 28.453 1 64.31 474 HIS A CA 1
ATOM 3718 C C . HIS A 1 474 ? 0.42 -3.221 29.578 1 64.31 474 HIS A C 1
ATOM 3720 O O . HIS A 1 474 ? 1.629 -3.107 29.359 1 64.31 474 HIS A O 1
ATOM 3726 N N . GLU A 1 475 ? -0.071 -2.633 30.688 1 52.91 475 GLU A N 1
ATOM 3727 C CA . GLU A 1 475 ? 0.545 -2.098 31.906 1 52.91 475 GLU A CA 1
ATOM 3728 C C . GLU A 1 475 ? 1.601 -3.053 32.469 1 52.91 475 GLU A C 1
ATOM 3730 O O . GLU A 1 475 ? 1.973 -2.969 33.625 1 52.91 475 GLU A O 1
ATOM 3735 N N . GLU A 1 476 ? 2.111 -3.971 31.75 1 50.91 476 GLU A N 1
ATOM 3736 C CA . GLU A 1 476 ? 3.029 -4.773 32.562 1 50.91 476 GLU A CA 1
ATOM 3737 C C . GLU A 1 476 ? 4.312 -4.004 32.844 1 50.91 476 GLU A C 1
ATOM 3739 O O . GLU A 1 476 ? 5.02 -3.58 31.938 1 50.91 476 GLU A O 1
ATOM 3744 N N . GLN A 1 477 ? 4.527 -3.541 33.906 1 48.66 477 GLN A N 1
ATOM 3745 C CA . GLN A 1 477 ? 5.52 -2.65 34.5 1 48.66 477 GLN A CA 1
ATOM 3746 C C . GLN A 1 477 ? 6.938 -3.135 34.188 1 48.66 477 GLN A C 1
ATOM 3748 O O . GLN A 1 477 ? 7.828 -2.33 33.938 1 48.66 477 GLN A O 1
ATOM 3753 N N . GLU A 1 478 ? 7.207 -4.438 34.406 1 49.84 478 GLU A N 1
ATOM 3754 C CA . GLU A 1 478 ? 8.609 -4.84 34.5 1 49.84 478 GLU A CA 1
ATOM 3755 C C . GLU A 1 478 ? 9.273 -4.785 33.125 1 49.84 478 GLU A C 1
ATOM 3757 O O . GLU A 1 478 ? 10.461 -4.477 33 1 49.84 478 GLU A O 1
ATOM 3762 N N . LEU A 1 479 ? 8.555 -5.117 31.984 1 54.91 479 LEU A N 1
ATOM 3763 C CA . LEU A 1 479 ? 9.031 -5.055 30.609 1 54.91 479 LEU A CA 1
ATOM 3764 C C . LEU A 1 479 ? 9.578 -3.67 30.281 1 54.91 479 LEU A C 1
ATOM 3766 O O . LEU A 1 479 ? 10.492 -3.535 29.469 1 54.91 479 LEU A O 1
ATOM 3770 N N . HIS A 1 480 ? 9.305 -2.832 31.219 1 63.94 480 HIS A N 1
ATOM 3771 C CA . HIS A 1 480 ? 9.477 -1.401 30.984 1 63.94 480 HIS A CA 1
ATOM 3772 C C . HIS A 1 480 ? 10.922 -0.979 31.234 1 63.94 480 HIS A C 1
ATOM 3774 O O . HIS A 1 480 ? 11.523 -0.278 30.422 1 63.94 480 HIS A O 1
ATOM 3780 N N . GLU A 1 481 ? 11.57 -1.696 32.219 1 68.06 481 GLU A N 1
ATOM 3781 C CA . GLU A 1 481 ? 12.859 -1.128 32.625 1 68.06 481 GLU A CA 1
ATOM 3782 C C . GLU A 1 481 ? 13.992 -1.675 31.75 1 68.06 481 GLU A C 1
ATOM 3784 O O . GLU A 1 481 ? 14.883 -0.929 31.344 1 68.06 481 GLU A O 1
ATOM 3789 N N . ARG A 1 482 ? 13.945 -2.992 31.422 1 70.25 482 ARG A N 1
ATOM 3790 C CA . ARG A 1 482 ? 15.008 -3.588 30.609 1 70.25 482 ARG A CA 1
ATOM 3791 C C . ARG A 1 482 ? 14.977 -3.047 29.188 1 70.25 482 ARG A C 1
ATOM 3793 O O . ARG A 1 482 ? 16.031 -2.768 28.609 1 70.25 482 ARG A O 1
ATOM 3800 N N . THR A 1 483 ? 13.766 -2.898 28.703 1 74.38 483 THR A N 1
ATOM 3801 C CA . THR A 1 483 ? 13.633 -2.369 27.344 1 74.38 483 THR A CA 1
ATOM 3802 C C . THR A 1 483 ? 14.125 -0.929 27.281 1 74.38 483 THR A C 1
ATOM 3804 O O . THR A 1 483 ? 14.812 -0.548 26.328 1 74.38 483 THR A O 1
ATOM 3807 N N . LEU A 1 484 ? 13.812 -0.291 28.344 1 82.25 484 LEU A N 1
ATOM 3808 C CA . LEU A 1 484 ? 14.234 1.103 28.422 1 82.25 484 LEU A CA 1
ATOM 3809 C C . LEU A 1 484 ? 15.758 1.206 28.469 1 82.25 484 LEU A C 1
ATOM 3811 O O . LEU A 1 484 ? 16.359 1.993 27.719 1 82.25 484 LEU A O 1
ATOM 3815 N N . LYS A 1 485 ? 16.359 0.338 29.25 1 78.88 485 LYS A N 1
ATOM 3816 C CA . LYS A 1 485 ? 17.812 0.37 29.391 1 78.88 485 LYS A CA 1
ATOM 3817 C C . LYS A 1 485 ? 18.5 -0.016 28.094 1 78.88 485 LYS A C 1
ATOM 3819 O O . LYS A 1 485 ? 19.469 0.626 27.688 1 78.88 485 LYS A O 1
ATOM 3824 N N . SER A 1 486 ? 17.984 -0.967 27.469 1 77.94 486 SER A N 1
ATOM 3825 C CA . SER A 1 486 ? 18.578 -1.433 26.219 1 77.94 486 SER A CA 1
ATOM 3826 C C . SER A 1 486 ? 18.438 -0.394 25.125 1 77.94 486 SER A C 1
ATOM 3828 O O . SER A 1 486 ? 19.359 -0.162 24.344 1 77.94 486 SER A O 1
ATOM 3830 N N . LEU A 1 487 ? 17.312 0.217 25.109 1 83.56 487 LEU A N 1
ATOM 3831 C CA . LEU A 1 487 ? 17.062 1.214 24.078 1 83.56 487 LEU A CA 1
ATOM 3832 C C . LEU A 1 487 ? 17.891 2.467 24.312 1 83.56 487 LEU A C 1
ATOM 3834 O O . LEU A 1 487 ? 18.438 3.043 23.375 1 83.56 487 LEU A O 1
ATOM 3838 N N . LEU A 1 488 ? 18 2.822 25.547 1 86 488 LEU A N 1
ATOM 3839 C CA . LEU A 1 488 ? 18.797 4.008 25.859 1 86 488 LEU A CA 1
ATOM 3840 C C . LEU A 1 488 ? 20.266 3.771 25.562 1 86 488 LEU A C 1
ATOM 3842 O O . LEU A 1 488 ? 20.953 4.66 25.047 1 86 488 LEU A O 1
ATOM 3846 N N . LYS A 1 489 ? 20.703 2.592 25.844 1 83.69 489 LYS A N 1
ATOM 3847 C CA . LYS A 1 489 ? 22.094 2.254 25.547 1 83.69 489 LYS A CA 1
ATOM 3848 C C . LYS A 1 489 ? 22.344 2.227 24.047 1 83.69 489 LYS A C 1
ATOM 3850 O O . LYS A 1 489 ? 23.391 2.705 23.578 1 83.69 489 LYS A O 1
ATOM 3855 N N . SER A 1 490 ? 21.469 1.697 23.375 1 84.62 490 SER A N 1
ATOM 3856 C CA . SER A 1 490 ? 21.625 1.633 21.922 1 84.62 490 SER A CA 1
ATOM 3857 C C . SER A 1 490 ? 21.594 3.025 21.297 1 84.62 490 SER A C 1
ATOM 3859 O O . SER A 1 490 ? 22.344 3.316 20.375 1 84.62 490 SER A O 1
ATOM 3861 N N . GLY A 1 491 ? 20.719 3.852 21.766 1 87.25 491 GLY A N 1
ATOM 3862 C CA . GLY A 1 491 ? 20.641 5.219 21.266 1 87.25 491 GLY A CA 1
ATOM 3863 C C . GLY A 1 491 ? 21.906 6.02 21.562 1 87.25 491 GLY A C 1
ATOM 3864 O O . GLY A 1 491 ? 22.406 6.727 20.688 1 87.25 491 GLY A O 1
ATOM 3865 N N . LYS A 1 492 ? 22.375 5.844 22.766 1 87.94 492 LYS A N 1
ATOM 3866 C CA . LYS A 1 492 ? 23.594 6.543 23.172 1 87.94 492 LYS A CA 1
ATOM 3867 C C . LYS A 1 492 ? 24.797 6.047 22.359 1 87.94 492 LYS A C 1
ATOM 3869 O O . LYS A 1 492 ? 25.641 6.84 21.953 1 87.94 492 LYS A O 1
ATOM 3874 N N . SER A 1 493 ? 24.812 4.812 22.172 1 88 493 SER A N 1
ATOM 3875 C CA . SER A 1 493 ? 25.906 4.242 21.406 1 88 493 SER A CA 1
ATOM 3876 C C . SER A 1 493 ? 25.891 4.738 19.969 1 88 493 SER A C 1
ATOM 3878 O O . SER A 1 493 ? 26.953 4.977 19.375 1 88 493 SER A O 1
ATOM 3880 N N . LEU A 1 494 ? 24.75 4.898 19.438 1 90.12 494 LEU A N 1
ATOM 3881 C CA . LEU A 1 494 ? 24.641 5.391 18.062 1 90.12 494 LEU A CA 1
ATOM 3882 C C . LEU A 1 494 ? 25.109 6.84 17.969 1 90.12 494 LEU A C 1
ATOM 3884 O O . LEU A 1 494 ? 25.828 7.207 17.031 1 90.12 494 LEU A O 1
ATOM 3888 N N . ILE A 1 495 ? 24.75 7.605 18.906 1 92.19 495 ILE A N 1
ATOM 3889 C CA . ILE A 1 495 ? 25.141 9.008 18.922 1 92.19 495 ILE A CA 1
ATOM 3890 C C . ILE A 1 495 ? 26.656 9.117 19.109 1 92.19 495 ILE A C 1
ATOM 3892 O O . ILE A 1 495 ? 27.312 9.898 18.422 1 92.19 495 ILE A O 1
ATOM 3896 N N . GLN A 1 496 ? 27.203 8.266 19.953 1 91.12 496 GLN A N 1
ATOM 3897 C CA . GLN A 1 496 ? 28.625 8.281 20.203 1 91.12 496 GLN A CA 1
ATOM 3898 C C . GLN A 1 496 ? 29.422 7.836 18.969 1 91.12 496 GLN A C 1
ATOM 3900 O O . GLN A 1 496 ? 30.453 8.414 18.656 1 91.12 496 GLN A O 1
ATOM 3905 N N . LYS A 1 497 ? 28.922 6.891 18.391 1 90.44 497 LYS A N 1
ATOM 3906 C CA . LYS A 1 497 ? 29.578 6.445 17.172 1 90.44 497 LYS A CA 1
ATOM 3907 C C . LYS A 1 497 ? 29.516 7.52 16.094 1 90.44 497 LYS A C 1
ATOM 3909 O O . LYS A 1 497 ? 30.469 7.703 15.328 1 90.44 497 LYS A O 1
ATOM 3914 N N . ALA A 1 498 ? 28.391 8.172 16.016 1 93.06 498 ALA A N 1
ATOM 3915 C CA . ALA A 1 498 ? 28.219 9.227 15.023 1 93.06 498 ALA A CA 1
ATOM 3916 C C . ALA A 1 498 ? 29.094 10.43 15.336 1 93.06 498 ALA A C 1
ATOM 3918 O O . ALA A 1 498 ? 29.516 11.156 14.43 1 93.06 498 ALA A O 1
ATOM 3919 N N . GLU A 1 499 ? 29.328 10.648 16.609 1 92.62 499 GLU A N 1
ATOM 3920 C CA . GLU A 1 499 ? 30.203 11.75 17.031 1 92.62 499 GLU A CA 1
ATOM 3921 C C . GLU A 1 499 ? 31.625 11.555 16.516 1 92.62 499 GLU A C 1
ATOM 3923 O O . GLU A 1 499 ? 32.344 12.523 16.281 1 92.62 499 GLU A O 1
ATOM 3928 N N . LYS A 1 500 ? 31.906 10.32 16.266 1 90.75 500 LYS A N 1
ATOM 3929 C CA . LYS A 1 500 ? 33.25 10.023 15.742 1 90.75 500 LYS A CA 1
ATOM 3930 C C . LYS A 1 500 ? 33.312 10.227 14.234 1 90.75 500 LYS A C 1
ATOM 3932 O O . LYS A 1 500 ? 34.375 10.352 13.664 1 90.75 500 LYS A O 1
ATOM 3937 N N . GLN A 1 501 ? 32.219 10.297 13.633 1 90.69 501 GLN A N 1
ATOM 3938 C CA . GLN A 1 501 ? 32.125 10.492 12.188 1 90.69 501 GLN A CA 1
ATOM 3939 C C . GLN A 1 501 ? 31.828 11.953 11.844 1 90.69 501 GLN A C 1
ATOM 3941 O O . GLN A 1 501 ? 31.016 12.227 10.953 1 90.69 501 GLN A O 1
ATOM 3946 N N . GLN A 1 502 ? 32.5 12.859 12.422 1 90.88 502 GLN A N 1
ATOM 3947 C CA . GLN A 1 502 ? 32.25 14.273 12.18 1 90.88 502 GLN A CA 1
ATOM 3948 C C . GLN A 1 502 ? 32.875 14.719 10.852 1 90.88 502 GLN A C 1
ATOM 3950 O O . GLN A 1 502 ? 33.906 14.18 10.422 1 90.88 502 GLN A O 1
ATOM 3955 N N . PRO A 1 503 ? 32.156 15.555 10.188 1 92.25 503 PRO A N 1
ATOM 3956 C CA . PRO A 1 503 ? 32.75 16.094 8.953 1 92.25 503 PRO A CA 1
ATOM 3957 C C . PRO A 1 503 ? 33.938 17 9.219 1 92.25 503 PRO A C 1
ATOM 3959 O O . PRO A 1 503 ? 33.781 18.219 9.359 1 92.25 503 PRO A O 1
ATOM 3962 N N . THR A 1 504 ? 35.125 16.516 9.102 1 90.94 504 THR A N 1
ATOM 3963 C CA . THR A 1 504 ? 36.344 17.203 9.484 1 90.94 504 THR A CA 1
ATOM 3964 C C . THR A 1 504 ? 36.656 18.344 8.523 1 90.94 504 THR A C 1
ATOM 3966 O O . THR A 1 504 ? 37.156 19.391 8.938 1 90.94 504 THR A O 1
ATOM 3969 N N . ASN A 1 505 ? 36.375 18.125 7.305 1 91.38 505 ASN A N 1
ATOM 3970 C CA . ASN A 1 505 ? 36.656 19.156 6.32 1 91.38 505 ASN A CA 1
ATOM 3971 C C . ASN A 1 505 ? 35.719 20.359 6.492 1 91.38 505 ASN A C 1
ATOM 3973 O O . ASN A 1 505 ? 36.125 21.516 6.305 1 91.38 505 ASN A O 1
ATOM 3977 N N . LEU A 1 506 ? 34.562 20.062 6.805 1 94.75 506 LEU A N 1
ATOM 3978 C CA . LEU A 1 506 ? 33.594 21.156 7.059 1 94.75 506 LEU A CA 1
ATOM 3979 C C . LEU A 1 506 ? 34.031 21.953 8.281 1 94.75 506 LEU A C 1
ATOM 3981 O O . LEU A 1 506 ? 33.875 23.188 8.297 1 94.75 506 LEU A O 1
ATOM 3985 N N . MET A 1 507 ? 34.562 21.297 9.242 1 93.19 507 MET A N 1
ATOM 3986 C CA . MET A 1 507 ? 35 21.984 10.453 1 93.19 507 MET A CA 1
ATOM 3987 C C . MET A 1 507 ? 36.156 22.938 10.156 1 93.19 507 MET A C 1
ATOM 3989 O O . MET A 1 507 ? 36.219 24.031 10.727 1 93.19 507 MET A O 1
ATOM 3993 N N . LYS A 1 508 ? 36.969 22.516 9.211 1 91.25 508 LYS A N 1
ATOM 3994 C CA . LYS A 1 508 ? 38.062 23.391 8.789 1 91.25 508 LYS A CA 1
ATOM 3995 C C . LYS A 1 508 ? 37.531 24.625 8.07 1 91.25 508 LYS A C 1
ATOM 3997 O O . LYS A 1 508 ? 38.094 25.719 8.234 1 91.25 508 LYS A O 1
ATOM 4002 N N . LEU A 1 509 ? 36.531 24.438 7.371 1 93.31 509 LEU A N 1
ATOM 4003 C CA . LEU A 1 509 ? 35.906 25.562 6.66 1 93.31 509 LEU A CA 1
ATOM 4004 C C . LEU A 1 509 ? 35.25 26.516 7.633 1 93.31 509 LEU A C 1
ATOM 4006 O O . LEU A 1 509 ? 35.344 27.734 7.477 1 93.31 509 LEU A O 1
ATOM 4010 N N . LEU A 1 510 ? 34.625 26.016 8.664 1 93.88 510 LEU A N 1
ATOM 4011 C CA . LEU A 1 510 ? 33.906 26.828 9.625 1 93.88 510 LEU A CA 1
ATOM 4012 C C . LEU A 1 510 ? 34.844 27.625 10.508 1 93.88 510 LEU A C 1
ATOM 4014 O O . LEU A 1 510 ? 34.469 28.641 11.078 1 93.88 510 LEU A O 1
ATOM 4018 N N . ALA A 1 511 ? 36.062 27.094 10.602 1 89 511 ALA A N 1
ATOM 4019 C CA . ALA A 1 511 ? 37.062 27.797 11.383 1 89 511 ALA A CA 1
ATOM 4020 C C . ALA A 1 511 ? 37.469 29.109 10.719 1 89 511 ALA A C 1
ATOM 4022 O O . ALA A 1 511 ? 37.938 30.031 11.375 1 89 511 ALA A O 1
ATOM 4023 N N . LYS A 1 512 ? 37.156 29.266 9.461 1 86.25 512 LYS A N 1
ATOM 4024 C CA . LYS A 1 512 ? 37.531 30.453 8.695 1 86.25 512 LYS A CA 1
ATOM 4025 C C . LYS A 1 512 ? 36.438 31.516 8.758 1 86.25 512 LYS A C 1
ATOM 4027 O O . LYS A 1 512 ? 36.531 32.562 8.117 1 86.25 512 LYS A O 1
ATOM 4032 N N . LYS A 1 513 ? 35.469 31.234 9.516 1 85.56 513 LYS A N 1
ATOM 4033 C CA . LYS A 1 513 ? 34.344 32.156 9.594 1 85.56 513 LYS A CA 1
ATOM 4034 C C . LYS A 1 513 ? 34.75 33.469 10.281 1 85.56 513 LYS A C 1
ATOM 4036 O O . LYS A 1 513 ? 35.625 33.469 11.156 1 85.56 513 LYS A O 1
ATOM 4041 N N . SER A 1 514 ? 34.188 34.531 9.82 1 83.5 514 SER A N 1
ATOM 4042 C CA . SER A 1 514 ? 34.5 35.844 10.398 1 83.5 514 SER A CA 1
ATOM 4043 C C . SER A 1 514 ? 33.688 36.094 11.672 1 83.5 514 SER A C 1
ATOM 4045 O O . SER A 1 514 ? 32.688 35.406 11.914 1 83.5 514 SER A O 1
ATOM 4047 N N . SER A 1 515 ? 34.312 37.094 12.375 1 80 515 SER A N 1
ATOM 4048 C CA . SER A 1 515 ? 33.562 37.5 13.57 1 80 515 SER A CA 1
ATOM 4049 C C . SER A 1 515 ? 32.344 38.312 13.203 1 80 515 SER A C 1
ATOM 4051 O O . SER A 1 515 ? 32.438 39.281 12.438 1 80 515 SER A O 1
ATOM 4053 N N . GLY A 1 516 ? 31.156 37.938 13.219 1 81.06 516 GLY A N 1
ATOM 4054 C CA . GLY A 1 516 ? 29.922 38.656 12.977 1 81.06 516 GLY A CA 1
ATOM 4055 C C . GLY A 1 516 ? 29.312 38.375 11.625 1 81.06 516 GLY A C 1
ATOM 4056 O O . GLY A 1 516 ? 28.484 39.125 11.133 1 81.06 516 GLY A O 1
ATOM 4057 N N . PHE A 1 517 ? 29.75 37.5 10.852 1 91.25 517 PHE A N 1
ATOM 4058 C CA . PHE A 1 517 ? 29.203 37.062 9.578 1 91.25 517 PHE A CA 1
ATOM 4059 C C . PHE A 1 517 ? 29.266 38.188 8.547 1 91.25 517 PHE A C 1
ATOM 4061 O O . PHE A 1 517 ? 28.266 38.5 7.891 1 91.25 517 PHE A O 1
ATOM 4068 N N . GLU A 1 518 ? 30.422 38.75 8.391 1 89.06 518 GLU A N 1
ATOM 4069 C CA . GLU A 1 518 ? 30.625 39.844 7.473 1 89.06 518 GLU A CA 1
ATOM 4070 C C . GLU A 1 518 ? 30.406 39.406 6.023 1 89.06 518 GLU A C 1
ATOM 4072 O O . GLU A 1 518 ? 29.922 40.188 5.199 1 89.06 518 GLU A O 1
ATOM 4077 N N . GLY A 1 519 ? 30.703 38.188 5.82 1 89.62 519 GLY A N 1
ATOM 4078 C CA . GLY A 1 519 ? 30.516 37.688 4.477 1 89.62 519 GLY A CA 1
ATOM 4079 C C . GLY A 1 519 ? 29.062 37.625 4.047 1 89.62 519 GLY A C 1
ATOM 4080 O O . GLY A 1 519 ? 28.766 37.812 2.867 1 89.62 519 GLY A O 1
ATOM 4081 N N . LEU A 1 520 ? 28.203 37.438 4.941 1 90.75 520 LEU A N 1
ATOM 4082 C CA . LEU A 1 520 ? 26.781 37.375 4.652 1 90.75 520 LEU A CA 1
ATOM 4083 C C . LEU A 1 520 ? 26.25 38.781 4.297 1 90.75 520 LEU A C 1
ATOM 4085 O O . LEU A 1 520 ? 25.297 38.906 3.523 1 90.75 520 LEU A O 1
ATOM 4089 N N . LYS A 1 521 ? 26.906 39.719 4.828 1 86.06 521 LYS A N 1
ATOM 4090 C CA . LYS A 1 521 ? 26.516 41.094 4.559 1 86.06 521 LYS A CA 1
ATOM 4091 C C . LYS A 1 521 ? 27 41.562 3.182 1 86.06 521 LYS A C 1
ATOM 4093 O O . LYS A 1 521 ? 26.281 42.25 2.463 1 86.06 521 LYS A O 1
ATOM 4098 N N . LYS A 1 522 ? 28.141 41.062 2.812 1 86.38 522 LYS A N 1
ATOM 4099 C CA . LYS A 1 522 ? 28.859 41.625 1.676 1 86.38 522 LYS A CA 1
ATOM 4100 C C . LYS A 1 522 ? 28.625 40.781 0.413 1 86.38 522 LYS A C 1
ATOM 4102 O O . LYS A 1 522 ? 28.953 41.25 -0.692 1 86.38 522 LYS A O 1
ATOM 4107 N N . PHE A 1 523 ? 28.031 39.625 0.537 1 86.88 523 PHE A N 1
ATOM 4108 C CA . PHE A 1 523 ? 28.078 38.75 -0.613 1 86.88 523 PHE A CA 1
ATOM 4109 C C . PHE A 1 523 ? 27.156 39.25 -1.726 1 86.88 523 PHE A C 1
ATOM 4111 O O . PHE A 1 523 ? 27.375 38.906 -2.898 1 86.88 523 PHE A O 1
ATOM 4118 N N . ASP A 1 524 ? 26.031 39.906 -1.43 1 84.56 524 ASP A N 1
ATOM 4119 C CA . ASP A 1 524 ? 25.109 40.406 -2.447 1 84.56 524 ASP A CA 1
ATOM 4120 C C . ASP A 1 524 ? 24.734 41.844 -2.209 1 84.56 524 ASP A C 1
ATOM 4122 O O . ASP A 1 524 ? 24.875 42.375 -1.093 1 84.56 524 ASP A O 1
ATOM 4126 N N . ASN A 1 525 ? 24.547 42.531 -3.369 1 78.62 525 ASN A N 1
ATOM 4127 C CA . ASN A 1 525 ? 24.094 43.906 -3.324 1 78.62 525 ASN A CA 1
ATOM 4128 C C . ASN A 1 525 ? 22.766 44.094 -4.031 1 78.62 525 ASN A C 1
ATOM 4130 O O . ASN A 1 525 ? 22.625 43.75 -5.207 1 78.62 525 ASN A O 1
ATOM 4134 N N . ASN A 1 526 ? 21.781 44.562 -3.375 1 72.31 526 ASN A N 1
ATOM 4135 C CA . ASN A 1 526 ? 20.422 44.719 -3.893 1 72.31 526 ASN A CA 1
ATOM 4136 C C . ASN A 1 526 ? 20.359 45.719 -5.051 1 72.31 526 ASN A C 1
ATOM 4138 O O . ASN A 1 526 ? 19.422 45.688 -5.836 1 72.31 526 ASN A O 1
ATOM 4142 N N . ASP A 1 527 ? 21.375 46.375 -5.207 1 71.62 527 ASP A N 1
ATOM 4143 C CA . ASP A 1 527 ? 21.359 47.406 -6.25 1 71.62 527 ASP A CA 1
ATOM 4144 C C . ASP A 1 527 ? 21.656 46.781 -7.621 1 71.62 527 ASP A C 1
ATOM 4146 O O . ASP A 1 527 ? 21.391 47.406 -8.648 1 71.62 527 ASP A O 1
ATOM 4150 N N . HIS A 1 528 ? 22.188 45.594 -7.562 1 71.19 528 HIS A N 1
ATOM 4151 C CA . HIS A 1 528 ? 22.594 44.969 -8.82 1 71.19 528 HIS A CA 1
ATOM 4152 C C . HIS A 1 528 ? 21.516 44.062 -9.359 1 71.19 528 HIS A C 1
ATOM 4154 O O . HIS A 1 528 ? 21.516 42.844 -9.078 1 71.19 528 HIS A O 1
ATOM 4160 N N . GLU A 1 529 ? 20.281 44.562 -9.641 1 66.88 529 GLU A N 1
ATOM 4161 C CA . GLU A 1 529 ? 19.203 43.719 -10.148 1 66.88 529 GLU A CA 1
ATOM 4162 C C . GLU A 1 529 ? 19.109 43.781 -11.672 1 66.88 529 GLU A C 1
ATOM 4164 O O . GLU A 1 529 ? 19.219 44.875 -12.242 1 66.88 529 GLU A O 1
ATOM 4169 N N . LEU A 1 530 ? 19.25 42.531 -12.188 1 62.91 530 LEU A N 1
ATOM 4170 C CA . LEU A 1 530 ? 18.875 42.5 -13.602 1 62.91 530 LEU A CA 1
ATOM 4171 C C . LEU A 1 530 ? 17.359 42.625 -13.766 1 62.91 530 LEU A C 1
ATOM 4173 O O . LEU A 1 530 ? 16.609 41.938 -13.078 1 62.91 530 LEU A O 1
ATOM 4177 N N . THR A 1 531 ? 16.781 43.562 -14.289 1 53.44 531 THR A N 1
ATOM 4178 C CA . THR A 1 531 ? 15.414 44.031 -14.469 1 53.44 531 THR A CA 1
ATOM 4179 C C . THR A 1 531 ? 14.508 42.875 -14.875 1 53.44 531 THR A C 1
ATOM 4181 O O . THR A 1 531 ? 13.289 42.938 -14.711 1 53.44 531 THR A O 1
ATOM 4184 N N . VAL A 1 532 ? 14.969 41.906 -15.422 1 53.28 532 VAL A N 1
ATOM 4185 C CA . VAL A 1 532 ? 14.086 40.969 -16.109 1 53.28 532 VAL A CA 1
ATOM 4186 C C . VAL A 1 532 ? 13.477 40 -15.094 1 53.28 532 VAL A C 1
ATOM 4188 O O . VAL A 1 532 ? 12.445 39.406 -15.359 1 53.28 532 VAL A O 1
ATOM 4191 N N . LEU A 1 533 ? 14.07 39.938 -13.984 1 57.66 533 LEU A N 1
ATOM 4192 C CA . LEU A 1 533 ? 13.547 38.875 -13.109 1 57.66 533 LEU A CA 1
ATOM 4193 C C . LEU A 1 533 ? 12.93 39.469 -11.859 1 57.66 533 LEU A C 1
ATOM 4195 O O . LEU A 1 533 ? 13.438 40.469 -11.312 1 57.66 533 LEU A O 1
ATOM 4199 N N . SER A 1 534 ? 11.633 39.312 -11.695 1 52.78 534 SER A N 1
ATOM 4200 C CA . SER A 1 534 ? 10.945 39.75 -10.477 1 52.78 534 SER A CA 1
ATOM 4201 C C . SER A 1 534 ? 11.75 39.375 -9.234 1 52.78 534 SER A C 1
ATOM 4203 O O . SER A 1 534 ? 12.719 38.625 -9.312 1 52.78 534 SER A O 1
ATOM 4205 N N . LYS A 1 535 ? 11.156 39.875 -8 1 54.09 535 LYS A N 1
ATOM 4206 C CA . LYS A 1 535 ? 11.773 39.844 -6.68 1 54.09 535 LYS A CA 1
ATOM 4207 C C . LYS A 1 535 ? 12.336 38.438 -6.387 1 54.09 535 LYS A C 1
ATOM 4209 O O . LYS A 1 535 ? 11.609 37.469 -6.402 1 54.09 535 LYS A O 1
ATOM 4214 N N . GLU A 1 536 ? 13.711 38.188 -6.543 1 60.69 536 GLU A N 1
ATOM 4215 C CA . GLU A 1 536 ? 14.344 36.875 -6.527 1 60.69 536 GLU A CA 1
ATOM 4216 C C . GLU A 1 536 ? 14.766 36.469 -5.113 1 60.69 536 GLU A C 1
ATOM 4218 O O . GLU A 1 536 ? 15.406 37.281 -4.414 1 60.69 536 GLU A O 1
ATOM 4223 N N . TYR A 1 537 ? 14.242 35.562 -4.5 1 68.62 537 TYR A N 1
ATOM 4224 C CA . TYR A 1 537 ? 14.57 34.906 -3.236 1 68.62 537 TYR A CA 1
ATOM 4225 C C . TYR A 1 537 ? 15.859 34.125 -3.361 1 68.62 537 TYR A C 1
ATOM 4227 O O . TYR A 1 537 ? 16.141 33.531 -4.418 1 68.62 537 TYR A O 1
ATOM 4235 N N . HIS A 1 538 ? 16.844 34.469 -2.348 1 81.88 538 HIS A N 1
ATOM 4236 C CA . HIS A 1 538 ? 18.031 33.625 -2.27 1 81.88 538 HIS A CA 1
ATOM 4237 C C . HIS A 1 538 ? 17.781 32.406 -1.415 1 81.88 538 HIS A C 1
ATOM 4239 O O . HIS A 1 538 ? 17.016 32.438 -0.454 1 81.88 538 HIS A O 1
ATOM 4245 N N . CYS A 1 539 ? 18.297 31.375 -1.954 1 91.38 539 CYS A N 1
ATOM 4246 C CA . CYS A 1 539 ? 18.438 30.234 -1.064 1 91.38 539 CYS A CA 1
ATOM 4247 C C . CYS A 1 539 ? 19.844 30.125 -0.511 1 91.38 539 CYS A C 1
ATOM 4249 O O . CYS A 1 539 ? 20.734 30.875 -0.921 1 91.38 539 CYS A O 1
ATOM 4251 N N . TRP A 1 540 ? 20.125 29.344 0.454 1 94.62 540 TRP A N 1
ATOM 4252 C CA . TRP A 1 540 ? 21.438 29.219 1.084 1 94.62 540 TRP A CA 1
ATOM 4253 C C . TRP A 1 540 ? 22.438 28.562 0.138 1 94.62 540 TRP A C 1
ATOM 4255 O O . TRP A 1 540 ? 23.594 28.969 0.062 1 94.62 540 TRP A O 1
ATOM 4265 N N . SER A 1 541 ? 22.016 27.594 -0.622 1 95.12 541 SER A N 1
ATOM 4266 C CA . SER A 1 541 ? 22.906 26.719 -1.377 1 95.12 541 SER A CA 1
ATOM 4267 C C . SER A 1 541 ? 23.422 27.406 -2.637 1 95.12 541 SER A C 1
ATOM 4269 O O . SER A 1 541 ? 24.578 27.219 -3.031 1 95.12 541 SER A O 1
ATOM 4271 N N . LEU A 1 542 ? 22.641 28.266 -3.207 1 94.62 542 LEU A N 1
ATOM 4272 C CA . LEU A 1 542 ? 22.984 28.812 -4.512 1 94.62 542 LEU A CA 1
ATOM 4273 C C . LEU A 1 542 ? 24.188 29.75 -4.406 1 94.62 542 LEU A C 1
ATOM 4275 O O . LEU A 1 542 ? 25.141 29.641 -5.18 1 94.62 542 LEU A O 1
ATOM 4279 N N . PRO A 1 543 ? 24.219 30.688 -3.465 1 95 543 PRO A N 1
ATOM 4280 C CA . PRO A 1 543 ? 25.406 31.531 -3.33 1 95 543 PRO A CA 1
ATOM 4281 C C . PRO A 1 543 ? 26.672 30.734 -2.988 1 95 543 PRO A C 1
ATOM 4283 O O . PRO A 1 543 ? 27.766 31.078 -3.434 1 95 543 PRO A O 1
ATOM 4286 N N . VAL A 1 544 ? 26.484 29.656 -2.213 1 96.06 544 VAL A N 1
ATOM 4287 C CA . VAL A 1 544 ? 27.625 28.828 -1.846 1 96.06 544 VAL A CA 1
ATOM 4288 C C . VAL A 1 544 ? 28.219 28.172 -3.094 1 96.06 544 VAL A C 1
ATOM 4290 O O . VAL A 1 544 ? 29.438 28.188 -3.295 1 96.06 544 VAL A O 1
ATOM 4293 N N . VAL A 1 545 ? 27.359 27.703 -3.914 1 95.94 545 VAL A N 1
ATOM 4294 C CA . VAL A 1 545 ? 27.812 27.016 -5.121 1 95.94 545 VAL A CA 1
ATOM 4295 C C . VAL A 1 545 ? 28.406 28.016 -6.102 1 95.94 545 VAL A C 1
ATOM 4297 O O . VAL A 1 545 ? 29.438 27.75 -6.73 1 95.94 545 VAL A O 1
ATOM 4300 N N . THR A 1 546 ? 27.812 29.156 -6.25 1 95.81 546 THR A N 1
ATOM 4301 C CA . THR A 1 546 ? 28.281 30.172 -7.184 1 95.81 546 THR A CA 1
ATOM 4302 C C . THR A 1 546 ? 29.641 30.703 -6.766 1 95.81 546 THR A C 1
ATOM 4304 O O . THR A 1 546 ? 30.547 30.844 -7.594 1 95.81 546 THR A O 1
ATOM 4307 N N . LEU A 1 547 ? 29.828 31.047 -5.508 1 95.94 547 LEU A N 1
ATOM 4308 C CA . LEU A 1 547 ? 31.109 31.531 -5.004 1 95.94 547 LEU A CA 1
ATOM 4309 C C . LEU A 1 547 ? 32.188 30.469 -5.164 1 95.94 547 LEU A C 1
ATOM 4311 O O . LEU A 1 547 ? 33.344 30.797 -5.492 1 95.94 547 LEU A O 1
ATOM 4315 N N . THR A 1 548 ? 31.812 29.172 -4.93 1 95.56 548 THR A N 1
ATOM 4316 C CA . THR A 1 548 ? 32.75 28.078 -5.09 1 95.56 548 THR A CA 1
ATOM 4317 C C . THR A 1 548 ? 33.188 27.953 -6.547 1 95.56 548 THR A C 1
ATOM 4319 O O . THR A 1 548 ? 34.344 27.625 -6.832 1 95.56 548 THR A O 1
ATOM 4322 N N . THR A 1 549 ? 32.219 28.172 -7.414 1 95.25 549 THR A N 1
ATOM 4323 C CA . THR A 1 549 ? 32.531 28.109 -8.836 1 95.25 549 THR A CA 1
ATOM 4324 C C . THR A 1 549 ? 33.594 29.156 -9.203 1 95.25 549 THR A C 1
ATOM 4326 O O . THR A 1 549 ? 34.5 28.859 -9.977 1 95.25 549 THR A O 1
ATOM 4329 N N . ILE A 1 550 ? 33.531 30.328 -8.641 1 93.25 550 ILE A N 1
ATOM 4330 C CA . ILE A 1 550 ? 34.5 31.391 -8.883 1 93.25 550 ILE A CA 1
ATOM 4331 C C . ILE A 1 550 ? 35.875 30.984 -8.32 1 93.25 550 ILE A C 1
ATOM 4333 O O . ILE A 1 550 ? 36.906 31.188 -8.969 1 93.25 550 ILE A O 1
ATOM 4337 N N . VAL A 1 551 ? 35.875 30.344 -7.191 1 92.81 551 VAL A N 1
ATOM 4338 C CA . VAL A 1 551 ? 37.125 29.938 -6.531 1 92.81 551 VAL A CA 1
ATOM 4339 C C . VAL A 1 551 ? 37.812 28.875 -7.363 1 92.81 551 VAL A C 1
ATOM 4341 O O . VAL A 1 551 ? 39.031 28.922 -7.543 1 92.81 551 VAL A O 1
ATOM 4344 N N . VAL A 1 552 ? 37.062 27.891 -7.844 1 91.5 552 VAL A N 1
ATOM 4345 C CA . VAL A 1 552 ? 37.625 26.781 -8.594 1 91.5 552 VAL A CA 1
ATOM 4346 C C . VAL A 1 552 ? 38.156 27.281 -9.93 1 91.5 552 VAL A C 1
ATOM 4348 O O . VAL A 1 552 ? 39.062 26.656 -10.516 1 91.5 552 VAL A O 1
ATOM 4351 N N . SER A 1 553 ? 37.719 28.453 -10.398 1 91.19 553 SER A N 1
ATOM 4352 C CA . SER A 1 553 ? 38.156 29 -11.688 1 91.19 553 SER A CA 1
ATOM 4353 C C . SER A 1 553 ? 39.406 29.859 -11.555 1 91.19 553 SER A C 1
ATOM 4355 O O . SER A 1 553 ? 39.906 30.359 -12.555 1 91.19 553 SER A O 1
ATOM 4357 N N . LEU A 1 554 ? 39.906 29.953 -10.398 1 89.12 554 LEU A N 1
ATOM 4358 C CA . LEU A 1 554 ? 41.156 30.688 -10.203 1 89.12 554 LEU A CA 1
ATOM 4359 C C . LEU A 1 554 ? 42.344 29.906 -10.766 1 89.12 554 LEU A C 1
ATOM 4361 O O . LEU A 1 554 ? 42.375 28.672 -10.648 1 89.12 554 LEU A O 1
ATOM 4365 N N . PRO A 1 555 ? 43.25 30.531 -11.461 1 83.5 555 PRO A N 1
ATOM 4366 C CA . PRO A 1 555 ? 44.344 29.859 -12.156 1 83.5 555 PRO A CA 1
ATOM 4367 C C . PRO A 1 555 ? 45.156 28.969 -11.234 1 83.5 555 PRO A C 1
ATOM 4369 O O . PRO A 1 555 ? 45.531 27.859 -11.617 1 83.5 555 PRO A O 1
ATOM 4372 N N . ASN A 1 556 ? 45.5 29.297 -9.992 1 81.69 556 ASN A N 1
ATOM 4373 C CA . ASN A 1 556 ? 46.344 28.484 -9.094 1 81.69 556 ASN A CA 1
ATOM 4374 C C . ASN A 1 556 ? 45.5 27.859 -7.973 1 81.69 556 ASN A C 1
ATOM 43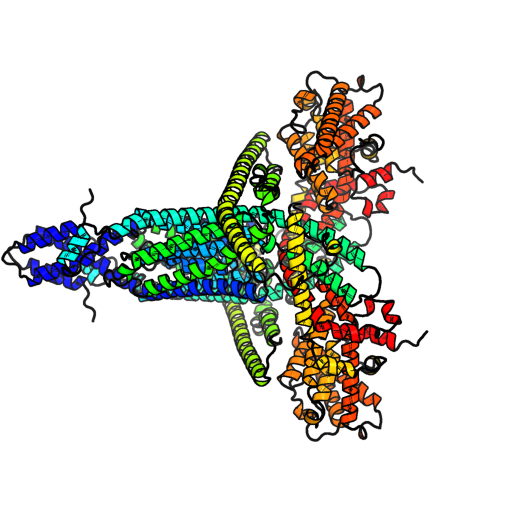76 O O . ASN A 1 556 ? 45.969 27.766 -6.832 1 81.69 556 ASN A O 1
ATOM 4380 N N . PHE A 1 557 ? 44.312 27.453 -8.414 1 81.88 557 PHE A N 1
ATOM 4381 C CA . PHE A 1 557 ? 43.406 26.922 -7.414 1 81.88 557 PHE A CA 1
ATOM 4382 C C . PHE A 1 557 ? 43.969 25.641 -6.797 1 81.88 557 PHE A C 1
ATOM 4384 O O . PHE A 1 557 ? 43.844 25.438 -5.586 1 81.88 557 PHE A O 1
ATOM 4391 N N . LYS A 1 558 ? 44.469 24.703 -7.582 1 74.5 558 LYS A N 1
ATOM 4392 C CA . LYS A 1 558 ? 44.938 23.406 -7.109 1 74.5 558 LYS A CA 1
ATOM 4393 C C . LYS A 1 558 ? 46.062 23.562 -6.094 1 74.5 558 LYS A C 1
ATOM 4395 O O . LYS A 1 558 ? 46.219 22.766 -5.18 1 74.5 558 LYS A O 1
ATOM 4400 N N . LYS A 1 559 ? 46.781 24.656 -6.211 1 72.88 559 LYS A N 1
ATOM 4401 C CA . LYS A 1 559 ? 47.906 24.906 -5.316 1 72.88 559 LYS A CA 1
ATOM 4402 C C . LYS A 1 559 ? 47.469 25.609 -4.035 1 72.88 559 LYS A C 1
ATOM 4404 O O . LYS A 1 559 ? 48 25.344 -2.957 1 72.88 559 LYS A O 1
ATOM 4409 N N . ILE A 1 560 ? 46.469 26.359 -4.176 1 69.88 560 ILE A N 1
ATOM 4410 C CA . ILE A 1 560 ? 46.062 27.234 -3.078 1 69.88 560 ILE A CA 1
ATOM 4411 C C . ILE A 1 560 ? 44.969 26.547 -2.238 1 69.88 560 ILE A C 1
ATOM 4413 O O . ILE A 1 560 ? 44.906 26.75 -1.021 1 69.88 560 ILE A O 1
ATOM 4417 N N . ALA A 1 561 ? 44.281 25.781 -2.789 1 69.44 561 ALA A N 1
ATOM 4418 C CA . ALA A 1 561 ? 43.062 25.375 -2.096 1 69.44 561 ALA A CA 1
ATOM 4419 C C . ALA A 1 561 ? 43 23.859 -1.895 1 69.44 561 ALA A C 1
ATOM 4421 O O . ALA A 1 561 ? 42.312 23.141 -2.625 1 69.44 561 ALA A O 1
ATOM 4422 N N . ASP A 1 562 ? 43.844 23.516 -0.893 1 74.56 562 ASP A N 1
ATOM 4423 C CA . ASP A 1 562 ? 43.875 22.094 -0.572 1 74.56 562 ASP A CA 1
ATOM 4424 C C . ASP A 1 562 ? 42.594 21.656 0.133 1 74.56 562 ASP A C 1
ATOM 4426 O O . ASP A 1 562 ? 42.219 22.203 1.168 1 74.56 562 ASP A O 1
ATOM 4430 N N . ASN A 1 563 ? 41.875 20.75 -0.312 1 84.44 563 ASN A N 1
ATOM 4431 C CA . ASN A 1 563 ? 40.688 20.094 0.262 1 84.44 563 ASN A CA 1
ATOM 4432 C C . ASN A 1 563 ? 39.5 21.062 0.377 1 84.44 563 ASN A C 1
ATOM 4434 O O . ASN A 1 563 ? 38.625 20.844 1.197 1 84.44 563 ASN A O 1
ATOM 4438 N N . PHE A 1 564 ? 39.594 22.219 -0.352 1 91.25 564 PHE A N 1
ATOM 4439 C CA . PHE A 1 564 ? 38.5 23.203 -0.284 1 91.25 564 PHE A CA 1
ATOM 4440 C C . PHE A 1 564 ? 37.219 22.641 -0.896 1 91.25 564 PHE A C 1
ATOM 4442 O O . PHE A 1 564 ? 36.156 22.781 -0.323 1 91.25 564 PHE A O 1
ATOM 4449 N N . LEU A 1 565 ? 37.375 21.969 -1.937 1 89.19 565 LEU A N 1
ATOM 4450 C CA . LEU A 1 565 ? 36.188 21.422 -2.621 1 89.19 565 LEU A CA 1
ATOM 4451 C C . LEU A 1 565 ? 35.531 20.344 -1.779 1 89.19 565 LEU A C 1
ATOM 4453 O O . LEU A 1 565 ? 34.312 20.219 -1.778 1 89.19 565 LEU A O 1
ATOM 4457 N N . GLU A 1 566 ? 36.312 19.625 -1.056 1 88.62 566 GLU A N 1
ATOM 4458 C CA . GLU A 1 566 ? 35.75 18.609 -0.169 1 88.62 566 GLU A CA 1
ATOM 4459 C C . GLU A 1 566 ? 35.031 19.234 1.023 1 88.62 566 GLU A C 1
ATOM 4461 O O . GLU A 1 566 ? 34.031 18.703 1.485 1 88.62 566 GLU A O 1
ATOM 4466 N N . SER A 1 567 ? 35.656 20.297 1.441 1 93.12 567 SER A N 1
ATOM 4467 C CA . SER A 1 567 ? 35.031 21 2.557 1 93.12 567 SER A CA 1
ATOM 4468 C C . SER A 1 567 ? 33.656 21.578 2.154 1 93.12 567 SER A C 1
ATOM 4470 O O . SER A 1 567 ? 32.688 21.5 2.916 1 93.12 567 SER A O 1
ATOM 4472 N N . VAL A 1 568 ? 33.656 22.094 0.976 1 94.44 568 VAL A N 1
ATOM 4473 C CA . VAL A 1 568 ? 32.406 22.688 0.506 1 94.44 568 VAL A CA 1
ATOM 4474 C C . VAL A 1 568 ? 31.406 21.578 0.208 1 94.44 568 VAL A C 1
ATOM 4476 O O . VAL A 1 568 ? 30.203 21.766 0.433 1 94.44 568 VAL A O 1
ATOM 4479 N N . SER A 1 569 ? 31.875 20.516 -0.297 1 90.88 569 SER A N 1
ATOM 4480 C CA . SER A 1 569 ? 30.984 19.391 -0.572 1 90.88 569 SER A CA 1
ATOM 4481 C C . SER A 1 569 ? 30.328 18.875 0.705 1 90.88 569 SER A C 1
ATOM 4483 O O . SER A 1 569 ? 29.125 18.562 0.713 1 90.88 569 SER A O 1
ATOM 4485 N N . GLU A 1 570 ? 31.078 18.766 1.764 1 92.38 570 GLU A N 1
ATOM 4486 C CA . GLU A 1 570 ? 30.516 18.359 3.049 1 92.38 570 GLU A CA 1
ATOM 4487 C C . GLU A 1 570 ? 29.531 19.391 3.584 1 92.38 570 GLU A C 1
ATOM 4489 O O . GLU A 1 570 ? 28.484 19.031 4.137 1 92.38 570 GLU A O 1
ATOM 4494 N N . ALA A 1 571 ? 29.891 20.609 3.359 1 94.94 571 ALA A N 1
ATOM 4495 C CA . ALA A 1 571 ? 29 21.672 3.805 1 94.94 571 ALA A CA 1
ATOM 4496 C C . ALA A 1 571 ? 27.688 21.641 3.029 1 94.94 571 ALA A C 1
ATOM 4498 O O . ALA A 1 571 ? 26.609 21.844 3.604 1 94.94 571 ALA A O 1
ATOM 4499 N N . PHE A 1 572 ? 27.812 21.359 1.8 1 94 572 PHE A N 1
ATOM 4500 C CA . PHE A 1 572 ? 26.672 21.391 0.91 1 94 572 PHE A CA 1
ATOM 4501 C C . PHE A 1 572 ? 25.641 20.328 1.32 1 94 572 PHE A C 1
ATOM 4503 O O . PHE A 1 572 ? 24.438 20.547 1.198 1 94 572 PHE A O 1
ATOM 4510 N N . ILE A 1 573 ? 26.062 19.25 1.873 1 92.19 573 ILE A N 1
ATOM 4511 C CA . ILE A 1 573 ? 25.172 18.172 2.311 1 92.19 573 ILE A CA 1
ATOM 4512 C C . ILE A 1 573 ? 24.281 18.688 3.441 1 92.19 573 ILE A C 1
ATOM 4514 O O . ILE A 1 573 ? 23.062 18.469 3.422 1 92.19 573 ILE A O 1
ATOM 4518 N N . TYR A 1 574 ? 24.844 19.406 4.324 1 94.81 574 TYR A N 1
ATOM 4519 C CA . TYR A 1 574 ? 24.094 19.875 5.484 1 94.81 574 TYR A CA 1
ATOM 4520 C C . TYR A 1 574 ? 23.281 21.109 5.148 1 94.81 574 TYR A C 1
ATOM 4522 O O . TYR A 1 574 ? 22.172 21.297 5.676 1 94.81 574 TYR A O 1
ATOM 4530 N N . VAL A 1 575 ? 23.766 21.938 4.262 1 95.62 575 VAL A N 1
ATOM 4531 C CA . VAL A 1 575 ? 23.031 23.109 3.838 1 95.62 575 VAL A CA 1
ATOM 4532 C C . VAL A 1 575 ? 21.75 22.688 3.123 1 95.62 575 VAL A C 1
ATOM 4534 O O . VAL A 1 575 ? 20.672 23.234 3.367 1 95.62 575 VAL A O 1
ATOM 4537 N N . LYS A 1 576 ? 21.922 21.734 2.322 1 92.69 576 LYS A N 1
ATOM 4538 C CA . LYS A 1 576 ? 20.766 21.203 1.611 1 92.69 576 LYS A CA 1
ATOM 4539 C C . LYS A 1 576 ? 19.75 20.609 2.582 1 92.69 576 LYS A C 1
ATOM 4541 O O . LYS A 1 576 ? 18.531 20.781 2.393 1 92.69 576 LYS A O 1
ATOM 4546 N N . LEU A 1 577 ? 20.203 19.953 3.551 1 93.31 577 LEU A N 1
ATOM 4547 C CA . LEU A 1 577 ? 19.344 19.344 4.555 1 93.31 577 LEU A CA 1
ATOM 4548 C C . LEU A 1 577 ? 18.516 20.422 5.27 1 93.31 577 LEU A C 1
ATOM 4550 O O . LEU A 1 577 ? 17.312 20.25 5.484 1 93.31 577 LEU A O 1
ATOM 4554 N N . VAL A 1 578 ? 19.188 21.531 5.605 1 94.56 578 VAL A N 1
ATOM 4555 C CA . VAL A 1 578 ? 18.516 22.625 6.305 1 94.56 578 VAL A CA 1
ATOM 4556 C C . VAL A 1 578 ? 17.469 23.25 5.391 1 94.56 578 VAL A C 1
ATOM 4558 O O . VAL A 1 578 ? 16.328 23.484 5.805 1 94.56 578 VAL A O 1
ATOM 4561 N N . GLU A 1 579 ? 17.828 23.422 4.156 1 93.56 579 GLU A N 1
ATOM 4562 C CA . GLU A 1 579 ? 16.922 24.062 3.197 1 93.56 579 GLU A CA 1
ATOM 4563 C C . GLU A 1 579 ? 15.711 23.172 2.92 1 93.56 579 GLU A C 1
ATOM 4565 O O . GLU A 1 579 ? 14.586 23.672 2.848 1 93.56 579 GLU A O 1
ATOM 4570 N N . GLU A 1 580 ? 15.93 21.984 2.771 1 90.31 580 GLU A N 1
ATOM 4571 C CA . GLU A 1 580 ? 14.852 21.062 2.453 1 90.31 580 GLU A CA 1
ATOM 4572 C C . GLU A 1 580 ? 13.891 20.906 3.629 1 90.31 580 GLU A C 1
ATOM 4574 O O . GLU A 1 580 ? 12.703 20.625 3.439 1 90.31 580 GLU A O 1
ATOM 4579 N N . SER A 1 581 ? 14.398 21.094 4.84 1 90.94 581 SER A N 1
ATOM 4580 C CA . SER A 1 581 ? 13.586 20.859 6.027 1 90.94 581 SER A CA 1
ATOM 4581 C C . SER A 1 581 ? 12.82 22.125 6.418 1 90.94 581 SER A C 1
ATOM 4583 O O . SER A 1 581 ? 11.672 22.047 6.867 1 90.94 581 SER A O 1
ATOM 4585 N N . LEU A 1 582 ? 13.391 23.281 6.227 1 89.56 582 LEU A N 1
ATOM 4586 C CA . LEU A 1 582 ? 12.805 24.5 6.773 1 89.56 582 LEU A CA 1
ATOM 4587 C C . LEU A 1 582 ? 12.234 25.375 5.664 1 89.56 582 LEU A C 1
ATOM 4589 O O . LEU A 1 582 ? 11.312 26.156 5.898 1 89.56 582 LEU A O 1
ATOM 4593 N N . ASN A 1 583 ? 12.758 25.266 4.484 1 82.38 583 ASN A N 1
ATOM 4594 C CA . ASN A 1 583 ? 12.328 26.109 3.367 1 82.38 583 ASN A CA 1
ATOM 4595 C C . ASN A 1 583 ? 11.695 25.266 2.256 1 82.38 583 ASN A C 1
ATOM 4597 O O . ASN A 1 583 ? 12.188 25.25 1.126 1 82.38 583 ASN A O 1
ATOM 4601 N N . ALA A 1 584 ? 10.547 24.703 2.521 1 73.31 584 ALA A N 1
ATOM 4602 C CA . ALA A 1 584 ? 9.992 23.75 1.563 1 73.31 584 ALA A CA 1
ATOM 4603 C C . ALA A 1 584 ? 8.898 24.406 0.714 1 73.31 584 ALA A C 1
ATOM 4605 O O . ALA A 1 584 ? 8.125 23.719 0.054 1 73.31 584 ALA A O 1
ATOM 4606 N N . THR A 1 585 ? 8.906 25.703 0.612 1 74.12 585 THR A N 1
ATOM 4607 C CA . THR A 1 585 ? 7.934 26.359 -0.258 1 74.12 585 THR A CA 1
ATOM 4608 C C . THR A 1 585 ? 8.312 26.172 -1.725 1 74.12 585 THR A C 1
ATOM 4610 O O . THR A 1 585 ? 9.477 25.922 -2.045 1 74.12 585 THR A O 1
ATOM 4613 N N . SER A 1 586 ? 7.41 26.219 -2.621 1 70.56 586 SER A N 1
ATOM 4614 C CA . SER A 1 586 ? 7.598 25.922 -4.035 1 70.56 586 SER A CA 1
ATOM 4615 C C . SER A 1 586 ? 8.648 26.828 -4.664 1 70.56 586 SER A C 1
ATOM 4617 O O . SER A 1 586 ? 9.445 26.391 -5.488 1 70.56 586 SER A O 1
ATOM 4619 N N . ASP A 1 587 ? 8.664 28.078 -4.227 1 72.06 587 ASP A N 1
ATOM 4620 C CA . ASP A 1 587 ? 9.609 29.031 -4.801 1 72.06 587 ASP A CA 1
ATOM 4621 C C . ASP A 1 587 ? 11.047 28.672 -4.434 1 72.06 587 ASP A C 1
ATOM 4623 O O . ASP A 1 587 ? 11.953 28.781 -5.262 1 72.06 587 ASP A O 1
ATOM 4627 N N . TYR A 1 588 ? 11.148 28.172 -3.336 1 84.31 588 TYR A N 1
ATOM 4628 C CA . TYR A 1 588 ? 12.492 27.844 -2.875 1 84.31 588 TYR A CA 1
ATOM 4629 C C . TYR A 1 588 ? 12.945 26.5 -3.432 1 84.31 588 TYR A C 1
ATOM 4631 O O . TYR A 1 588 ? 14.133 26.297 -3.689 1 84.31 588 TYR A O 1
ATOM 4639 N N . VAL A 1 589 ? 11.977 25.719 -3.709 1 83 589 VAL A N 1
ATOM 4640 C CA . VAL A 1 589 ? 12.312 24.359 -4.164 1 83 589 VAL A CA 1
ATOM 4641 C C . VAL A 1 589 ? 12.938 24.438 -5.555 1 83 589 VAL A C 1
ATOM 4643 O O . VAL A 1 589 ? 13.875 23.703 -5.855 1 83 589 VAL A O 1
ATOM 4646 N N . SER A 1 590 ? 12.516 25.312 -6.371 1 81.25 590 SER A N 1
ATOM 4647 C CA . SER A 1 590 ? 13.047 25.438 -7.727 1 81.25 590 SER A CA 1
ATOM 4648 C C . SER A 1 590 ? 14.477 25.969 -7.711 1 81.25 590 SER A C 1
ATOM 4650 O O . SER A 1 590 ? 15.32 25.5 -8.477 1 81.25 590 SER A O 1
ATOM 4652 N N . ILE A 1 591 ? 14.758 26.875 -6.82 1 88.56 591 ILE A N 1
ATOM 4653 C CA . ILE A 1 591 ? 16.094 27.469 -6.715 1 88.56 591 ILE A CA 1
ATOM 4654 C C . ILE A 1 591 ? 17.062 26.438 -6.121 1 88.56 591 ILE A C 1
ATOM 4656 O O . ILE A 1 591 ? 18.203 26.344 -6.551 1 88.56 591 ILE A O 1
ATOM 4660 N N . GLN A 1 592 ? 16.547 25.688 -5.215 1 91 592 GLN A N 1
ATOM 4661 C CA . GLN A 1 592 ? 17.359 24.656 -4.578 1 91 592 GLN A CA 1
ATOM 4662 C C . GLN A 1 592 ? 17.734 23.562 -5.574 1 91 592 GLN A C 1
ATOM 4664 O O . GLN A 1 592 ? 18.859 23.062 -5.547 1 91 592 GLN A O 1
ATOM 4669 N N . LYS A 1 593 ? 16.797 23.281 -6.379 1 86.75 593 LYS A N 1
ATOM 4670 C CA . LYS A 1 593 ? 17.078 22.281 -7.414 1 86.75 593 LYS A CA 1
ATOM 4671 C C . LYS A 1 593 ? 18.141 22.797 -8.391 1 86.75 593 LYS A C 1
ATOM 4673 O O . LYS A 1 593 ? 18.984 22.016 -8.852 1 86.75 593 LYS A O 1
ATOM 4678 N N . ALA A 1 594 ? 18.031 24 -8.703 1 89.5 594 ALA A N 1
ATOM 4679 C CA . ALA A 1 594 ? 19.016 24.594 -9.578 1 89.5 594 ALA A CA 1
ATOM 4680 C C . ALA A 1 594 ? 20.406 24.547 -8.953 1 89.5 594 ALA A C 1
ATOM 4682 O O . ALA A 1 594 ? 21.391 24.25 -9.625 1 89.5 594 ALA A O 1
ATOM 4683 N N . ALA A 1 595 ? 20.438 24.812 -7.68 1 92.75 595 ALA A N 1
ATOM 4684 C CA . ALA A 1 595 ? 21.703 24.797 -6.969 1 92.75 595 ALA A CA 1
ATOM 4685 C C . ALA A 1 595 ? 22.297 23.391 -6.941 1 92.75 595 ALA A C 1
ATOM 4687 O O . ALA A 1 595 ? 23.5 23.203 -7.105 1 92.75 595 ALA A O 1
ATOM 4688 N N . LYS A 1 596 ? 21.438 22.391 -6.762 1 90.19 596 LYS A N 1
ATOM 4689 C CA . LYS A 1 596 ? 21.875 20.984 -6.715 1 90.19 596 LYS A CA 1
ATOM 4690 C C . LYS A 1 596 ? 22.438 20.547 -8.062 1 90.19 596 LYS A C 1
ATOM 4692 O O . LYS A 1 596 ? 23.469 19.859 -8.117 1 90.19 596 LYS A O 1
ATOM 4697 N N . THR A 1 597 ? 21.828 20.969 -9.086 1 88.94 597 THR A N 1
ATOM 4698 C CA . THR A 1 597 ? 22.266 20.594 -10.422 1 88.94 597 THR A CA 1
ATOM 4699 C C . THR A 1 597 ? 23.594 21.281 -10.766 1 88.94 597 THR A C 1
ATOM 4701 O O . THR A 1 597 ? 24.484 20.688 -11.359 1 88.94 597 THR A O 1
ATOM 4704 N N . LEU A 1 598 ? 23.656 22.484 -10.383 1 92.88 598 LEU A N 1
ATOM 4705 C CA . LEU A 1 598 ? 24.875 23.25 -10.633 1 92.88 598 LEU A CA 1
ATOM 4706 C C . LEU A 1 598 ? 26.047 22.641 -9.875 1 92.88 598 LEU A C 1
ATOM 4708 O O . LEU A 1 598 ? 27.172 22.578 -10.398 1 92.88 598 LEU A O 1
ATOM 4712 N N . TRP A 1 599 ? 25.781 22.25 -8.672 1 92.69 599 TRP A N 1
ATOM 4713 C CA . TRP A 1 599 ? 26.859 21.672 -7.859 1 92.69 599 TRP A CA 1
ATOM 4714 C C . TRP A 1 599 ? 27.375 20.391 -8.484 1 92.69 599 TRP A C 1
ATOM 4716 O O . TRP A 1 599 ? 28.578 20.125 -8.461 1 92.69 599 TRP A O 1
ATOM 4726 N N . LEU A 1 600 ? 26.5 19.641 -9.008 1 88.44 600 LEU A N 1
ATOM 4727 C CA . LEU A 1 600 ? 26.922 18.406 -9.672 1 88.44 600 LEU A CA 1
ATOM 4728 C C . LEU A 1 600 ? 27.828 18.703 -10.852 1 88.44 600 LEU A C 1
ATOM 4730 O O . LEU A 1 600 ? 28.828 18 -11.07 1 88.44 600 LEU A O 1
ATOM 4734 N N . GLU A 1 601 ? 27.547 19.766 -11.508 1 90.06 601 GLU A N 1
ATOM 4735 C CA . GLU A 1 601 ? 28.359 20.156 -12.656 1 90.06 601 GLU A CA 1
ATOM 4736 C C . GLU A 1 601 ? 29.734 20.641 -12.227 1 90.06 601 GLU A C 1
ATOM 4738 O O . GLU A 1 601 ? 30.75 20.344 -12.867 1 90.06 601 GLU A O 1
ATOM 4743 N N . VAL A 1 602 ? 29.703 21.344 -11.133 1 91 602 VAL A N 1
ATOM 4744 C CA . VAL A 1 602 ? 30.953 21.953 -10.656 1 91 602 VAL A CA 1
ATOM 4745 C C . VAL A 1 602 ? 31.828 20.906 -9.984 1 91 602 VAL A C 1
ATOM 4747 O O . VAL A 1 602 ? 33.031 20.812 -10.258 1 91 602 VAL A O 1
ATOM 4750 N N . ASP A 1 603 ? 31.25 20.062 -9.164 1 86.69 603 ASP A N 1
ATOM 4751 C CA . ASP A 1 603 ? 31.969 19.109 -8.344 1 86.69 603 ASP A CA 1
ATOM 4752 C C . ASP A 1 603 ? 32.469 17.922 -9.18 1 86.69 603 ASP A C 1
ATOM 4754 O O . ASP A 1 603 ? 33.625 17.484 -9.016 1 86.69 603 ASP A O 1
ATOM 4758 N N . ILE A 1 604 ? 31.656 17.516 -10.148 1 85.06 604 ILE A N 1
ATOM 4759 C CA . ILE A 1 604 ? 32 16.281 -10.844 1 85.06 604 ILE A CA 1
ATOM 4760 C C . ILE A 1 604 ? 32.656 16.609 -12.188 1 85.06 604 ILE A C 1
ATOM 4762 O O . ILE A 1 604 ? 33.656 16.016 -12.547 1 85.06 604 ILE A O 1
ATOM 4766 N N . TYR A 1 605 ? 32.125 17.578 -12.914 1 85.94 605 TYR A N 1
ATOM 4767 C CA . TYR A 1 605 ? 32.562 17.766 -14.297 1 85.94 605 TYR A CA 1
ATOM 4768 C C . TYR A 1 605 ? 33.438 19.016 -14.422 1 85.94 605 TYR A C 1
ATOM 4770 O O . TYR A 1 605 ? 34.031 19.25 -15.469 1 85.94 605 TYR A O 1
ATOM 4778 N N . HIS A 1 606 ? 33.5 19.797 -13.398 1 88 606 HIS A N 1
ATOM 4779 C CA . HIS A 1 606 ? 34.25 21.047 -13.422 1 88 606 HIS A CA 1
ATOM 4780 C C . HIS A 1 606 ? 33.781 21.953 -14.555 1 88 606 HIS A C 1
ATOM 4782 O O . HIS A 1 606 ? 34.562 22.453 -15.336 1 88 606 HIS A O 1
ATOM 4788 N N . LYS A 1 607 ? 32.469 22 -14.586 1 90.38 607 LYS A N 1
ATOM 4789 C CA . LYS A 1 607 ? 31.797 22.859 -15.562 1 90.38 607 LYS A CA 1
ATOM 4790 C C . LYS A 1 607 ? 30.797 23.797 -14.883 1 90.38 607 LYS A C 1
ATOM 4792 O O . LYS A 1 607 ? 30.359 23.531 -13.766 1 90.38 607 LYS A O 1
ATOM 4797 N N . TRP A 1 608 ? 30.578 24.922 -15.477 1 94.12 608 TRP A N 1
ATOM 4798 C CA . TRP A 1 608 ? 29.516 25.844 -15.07 1 94.12 608 TRP A CA 1
ATOM 4799 C C . TRP A 1 608 ? 28.547 26.094 -16.219 1 94.12 608 TRP A C 1
ATOM 4801 O O . TRP A 1 608 ? 28.875 26.766 -17.203 1 94.12 608 TRP A O 1
ATOM 4811 N N . LEU A 1 609 ? 27.344 25.594 -16.125 1 92.12 609 LEU A N 1
ATOM 4812 C CA . LEU A 1 609 ? 26.266 25.688 -17.109 1 92.12 609 LEU A CA 1
ATOM 4813 C C . LEU A 1 609 ? 26.75 25.25 -18.484 1 92.12 609 LEU A C 1
ATOM 4815 O O . LEU A 1 609 ? 26.562 25.938 -19.469 1 92.12 609 LEU A O 1
ATOM 4819 N N . GLY A 1 610 ? 27.516 24.125 -18.453 1 87.25 610 GLY A N 1
ATOM 4820 C CA . GLY A 1 610 ? 27.969 23.531 -19.703 1 87.25 610 GLY A CA 1
ATOM 4821 C C . GLY A 1 610 ? 29.344 24.031 -20.125 1 87.25 610 GLY A C 1
ATOM 4822 O O . GLY A 1 610 ? 30.016 23.391 -20.953 1 87.25 610 GLY A O 1
ATOM 4823 N N . HIS A 1 611 ? 29.859 25.094 -19.5 1 91.5 611 HIS A N 1
ATOM 4824 C CA . HIS A 1 611 ? 31.172 25.656 -19.844 1 91.5 611 HIS A CA 1
ATOM 4825 C C . HIS A 1 611 ? 32.25 25.078 -18.938 1 91.5 611 HIS A C 1
ATOM 4827 O O . HIS A 1 611 ? 32.094 25.016 -17.719 1 91.5 611 HIS A O 1
ATOM 4833 N N . LYS A 1 612 ? 33.375 24.703 -19.484 1 90.94 612 LYS A N 1
ATOM 4834 C CA . LYS A 1 612 ? 34.469 24.188 -18.703 1 90.94 612 LYS A CA 1
ATOM 4835 C C . LYS A 1 612 ? 35.156 25.312 -17.891 1 90.94 612 LYS A C 1
ATOM 4837 O O . LYS A 1 612 ? 35.406 26.391 -18.422 1 90.94 612 LYS A O 1
ATOM 4842 N N . LEU A 1 613 ? 35.344 25.078 -16.734 1 91.31 613 LEU A N 1
ATOM 4843 C CA . LEU A 1 613 ? 35.906 26.094 -15.828 1 91.31 613 LEU A CA 1
ATOM 4844 C C . LEU A 1 613 ? 37.344 26.422 -16.203 1 91.31 613 LEU A C 1
ATOM 4846 O O . LEU A 1 613 ? 37.812 27.547 -16 1 91.31 613 LEU A O 1
ATOM 4850 N N . ASN A 1 614 ? 38 25.422 -16.844 1 85.94 614 ASN A N 1
ATOM 4851 C CA . ASN A 1 614 ? 39.375 25.641 -17.266 1 85.94 614 ASN A CA 1
ATOM 4852 C C . ASN A 1 614 ? 39.469 26.688 -18.375 1 85.94 614 ASN A C 1
ATOM 4854 O O . ASN A 1 614 ? 40.469 27.344 -18.547 1 85.94 614 ASN A O 1
ATOM 4858 N N . ASP A 1 615 ? 38.406 26.859 -19.078 1 86.06 615 ASP A N 1
ATOM 4859 C CA . ASP A 1 615 ? 38.375 27.859 -20.156 1 86.06 615 ASP A CA 1
ATOM 4860 C C . ASP A 1 615 ? 38.344 29.266 -19.578 1 86.06 615 ASP A C 1
ATOM 4862 O O . ASP A 1 615 ? 38.781 30.219 -20.234 1 86.06 615 ASP A O 1
ATOM 4866 N N . PHE A 1 616 ? 37.781 29.469 -18.422 1 85.44 616 PHE A N 1
ATOM 4867 C CA . PHE A 1 616 ? 37.719 30.766 -17.766 1 85.44 616 PHE A CA 1
ATOM 4868 C C . PHE A 1 616 ? 39.062 31.109 -17.125 1 85.44 616 PHE A C 1
ATOM 4870 O O . PHE A 1 616 ? 39.406 32.281 -17 1 85.44 616 PHE A O 1
ATOM 4877 N N . ALA A 1 617 ? 39.812 30.094 -16.672 1 74.69 617 ALA A N 1
ATOM 4878 C CA . ALA A 1 617 ? 41 30.25 -15.852 1 74.69 617 ALA A CA 1
ATOM 4879 C C . ALA A 1 617 ? 42.25 30.484 -16.719 1 74.69 617 ALA A C 1
ATOM 4881 O O . ALA A 1 617 ? 43.188 31.141 -16.297 1 74.69 617 ALA A O 1
ATOM 4882 N N . SER A 1 618 ? 42.25 29.984 -17.938 1 76.06 618 SER A N 1
ATOM 4883 C CA . SER A 1 618 ? 43.5 29.938 -18.719 1 76.06 618 SER A CA 1
ATOM 4884 C C . SER A 1 618 ? 43.938 31.344 -19.109 1 76.06 618 SER A C 1
ATOM 4886 O O . SER A 1 618 ? 43.219 32.062 -19.812 1 76.06 618 SER A O 1
ATOM 4888 N N . LYS A 1 619 ? 45.125 31.781 -18.547 1 64 619 LYS A N 1
ATOM 4889 C CA . LYS A 1 619 ? 45.969 32.906 -18.938 1 64 619 LYS A CA 1
ATOM 4890 C C . LYS A 1 619 ? 45.25 34.25 -18.656 1 64 619 LYS A C 1
ATOM 4892 O O . LYS A 1 619 ? 45.438 35.188 -19.422 1 64 619 LYS A O 1
ATOM 4897 N N . LYS A 1 620 ? 44.344 34.281 -17.641 1 75.12 620 LYS A N 1
ATOM 4898 C CA . LYS A 1 620 ? 43.656 35.531 -17.422 1 75.12 620 LYS A CA 1
ATOM 4899 C C . LYS A 1 620 ? 43.844 36.031 -15.984 1 75.12 620 LYS A C 1
ATOM 4901 O O . LYS A 1 620 ? 44.156 35.219 -15.094 1 75.12 620 LYS A O 1
ATOM 4906 N N . ASN A 1 621 ? 43.906 37.344 -15.867 1 81.69 621 ASN A N 1
ATOM 4907 C CA . ASN A 1 621 ? 43.906 37.969 -14.547 1 81.69 621 ASN A CA 1
ATOM 4908 C C . ASN A 1 621 ? 42.562 37.844 -13.859 1 81.69 621 ASN A C 1
ATOM 4910 O O . ASN A 1 621 ? 41.562 37.438 -14.484 1 81.69 621 ASN A O 1
ATOM 4914 N N . ILE A 1 622 ? 42.531 38.062 -12.602 1 89 622 ILE A N 1
ATOM 4915 C CA . ILE A 1 622 ? 41.344 37.906 -11.766 1 89 622 ILE A CA 1
ATOM 4916 C C . ILE A 1 622 ? 40.219 38.781 -12.32 1 89 622 ILE A C 1
ATOM 4918 O O . ILE A 1 622 ? 39.062 38.344 -12.375 1 89 622 ILE A O 1
ATOM 4922 N N . ARG A 1 623 ? 40.531 39.938 -12.742 1 88.94 623 ARG A N 1
ATOM 4923 C CA . ARG A 1 623 ? 39.531 40.844 -13.273 1 88.94 623 ARG A CA 1
ATOM 4924 C C . ARG A 1 623 ? 38.906 40.312 -14.547 1 88.94 623 ARG A C 1
ATOM 4926 O O . ARG A 1 623 ? 37.688 40.375 -14.719 1 88.94 623 ARG A O 1
ATOM 4933 N N . GLN A 1 624 ? 39.688 39.812 -15.328 1 90.12 624 GLN A N 1
ATOM 4934 C CA . GLN A 1 624 ? 39.188 39.281 -16.594 1 90.12 624 GLN A CA 1
ATOM 4935 C C . GLN A 1 624 ? 38.312 38.062 -16.391 1 90.12 624 GLN A C 1
ATOM 4937 O O . GLN A 1 624 ? 37.312 37.875 -17.109 1 90.12 624 GLN A O 1
ATOM 4942 N N . ILE A 1 625 ? 38.688 37.281 -15.414 1 91.25 625 ILE A N 1
ATOM 4943 C CA . ILE A 1 625 ? 37.875 36.094 -15.102 1 91.25 625 ILE A CA 1
ATOM 4944 C C . ILE A 1 625 ? 36.5 36.5 -14.625 1 91.25 625 ILE A C 1
ATOM 4946 O O . ILE A 1 625 ? 35.469 36 -15.109 1 91.25 625 ILE A O 1
ATOM 4950 N N . LEU A 1 626 ? 36.406 37.5 -13.734 1 92.94 626 LEU A N 1
ATOM 4951 C CA . LEU A 1 626 ? 35.156 37.969 -13.18 1 92.94 626 LEU A CA 1
ATOM 4952 C C . LEU A 1 626 ? 34.312 38.656 -14.25 1 92.94 626 LEU A C 1
ATOM 4954 O O . LEU A 1 626 ? 33.094 38.5 -14.305 1 92.94 626 LEU A O 1
ATOM 4958 N N . GLU A 1 627 ? 35 39.375 -15.094 1 92.19 627 GLU A N 1
ATOM 4959 C CA . GLU A 1 627 ? 34.281 40.062 -16.172 1 92.19 627 GLU A CA 1
ATOM 4960 C C . GLU A 1 627 ? 33.75 39.062 -17.188 1 92.19 627 GLU A C 1
ATOM 4962 O O . GLU A 1 627 ? 32.656 39.281 -17.719 1 92.19 627 GLU A O 1
ATOM 4967 N N . GLU A 1 628 ? 34.469 38.062 -17.438 1 93.19 628 GLU A N 1
ATOM 4968 C CA . GLU A 1 628 ? 34 37.031 -18.359 1 93.19 628 GLU A CA 1
ATOM 4969 C C . GLU A 1 628 ? 32.781 36.281 -17.812 1 93.19 628 GLU A C 1
ATOM 4971 O O . GLU A 1 628 ? 31.828 36 -18.547 1 93.19 628 GLU A O 1
ATOM 4976 N N . PHE A 1 629 ? 32.906 35.938 -16.547 1 94.56 629 PHE A N 1
ATOM 4977 C CA . PHE A 1 629 ? 31.734 35.312 -15.914 1 94.56 629 PHE A CA 1
ATOM 4978 C C . PHE A 1 629 ? 30.531 36.25 -15.969 1 94.56 629 PHE A C 1
ATOM 4980 O O . PHE A 1 629 ? 29.422 35.812 -16.266 1 94.56 629 PHE A O 1
ATOM 4987 N N . ASN A 1 630 ? 30.75 37.438 -15.625 1 93.38 630 ASN A N 1
ATOM 4988 C CA . ASN A 1 630 ? 29.672 38.438 -15.609 1 93.38 630 ASN A CA 1
ATOM 4989 C C . ASN A 1 630 ? 29.047 38.594 -17 1 93.38 630 ASN A C 1
ATOM 4991 O O . ASN A 1 630 ? 27.828 38.656 -17.125 1 93.38 630 ASN A O 1
ATOM 4995 N N . LYS A 1 631 ? 29.906 38.688 -18 1 92.75 631 LYS A N 1
ATOM 4996 C CA . LYS A 1 631 ? 29.438 38.844 -19.375 1 92.75 631 LYS A CA 1
ATOM 4997 C C . LYS A 1 631 ? 28.672 37.594 -19.844 1 92.75 631 LYS A C 1
ATOM 4999 O O . LYS A 1 631 ? 27.609 37.688 -20.469 1 92.75 631 LYS A O 1
ATOM 5004 N N . THR A 1 632 ? 29.219 36.438 -19.562 1 93.06 632 THR A N 1
ATOM 5005 C CA . THR A 1 632 ? 28.578 35.188 -19.953 1 93.06 632 THR A CA 1
ATOM 5006 C C . THR A 1 632 ? 27.234 35.031 -19.234 1 93.06 632 THR A C 1
ATOM 5008 O O . THR A 1 632 ? 26.25 34.594 -19.844 1 93.06 632 THR A O 1
ATOM 5011 N N . ALA A 1 633 ? 27.203 35.312 -17.953 1 93.38 633 ALA A N 1
ATOM 5012 C CA . ALA A 1 633 ? 25.969 35.25 -17.172 1 93.38 633 ALA A CA 1
ATOM 5013 C C . ALA A 1 633 ? 24.906 36.188 -17.719 1 93.38 633 ALA A C 1
ATOM 5015 O O . ALA A 1 633 ? 23.734 35.812 -17.859 1 93.38 633 ALA A O 1
ATOM 5016 N N . LYS A 1 634 ? 25.312 37.344 -18.016 1 90.25 634 LYS A N 1
ATOM 5017 C CA . LYS A 1 634 ? 24.406 38.344 -18.594 1 90.25 634 LYS A CA 1
ATOM 5018 C C . LYS A 1 634 ? 23.844 37.875 -19.938 1 90.25 634 LYS A C 1
ATOM 5020 O O . LYS A 1 634 ? 22.656 38.031 -20.219 1 90.25 634 LYS A O 1
ATOM 5025 N N . ASN A 1 635 ? 24.656 37.312 -20.688 1 89.69 635 ASN A N 1
ATOM 5026 C CA . ASN A 1 635 ? 24.25 36.781 -21.984 1 89.69 635 ASN A CA 1
ATOM 5027 C C . ASN A 1 635 ? 23.234 35.656 -21.844 1 89.69 635 ASN A C 1
ATOM 5029 O O . ASN A 1 635 ? 22.281 35.562 -22.625 1 89.69 635 ASN A O 1
ATOM 5033 N N . ILE A 1 636 ? 23.469 34.844 -20.938 1 88.69 636 ILE A N 1
ATOM 5034 C CA . ILE A 1 636 ? 22.562 33.719 -20.719 1 88.69 636 ILE A CA 1
ATOM 5035 C C . ILE A 1 636 ? 21.188 34.219 -20.266 1 88.69 636 ILE A C 1
ATOM 5037 O O . ILE A 1 636 ? 20.156 33.75 -20.734 1 88.69 636 ILE A O 1
ATOM 5041 N N . VAL A 1 637 ? 21.156 35.156 -19.375 1 85.88 637 VAL A N 1
ATOM 5042 C CA . VAL A 1 637 ? 19.906 35.719 -18.844 1 85.88 637 VAL A CA 1
ATOM 5043 C C . VAL A 1 637 ? 19.172 36.469 -19.953 1 85.88 637 VAL A C 1
ATOM 5045 O O . VAL A 1 637 ? 17.938 36.344 -20.062 1 85.88 637 VAL A O 1
ATOM 5048 N N . THR A 1 638 ? 19.859 37.125 -20.734 1 81.38 638 THR A N 1
ATOM 5049 C CA . THR A 1 638 ? 19.25 37.938 -21.797 1 81.38 638 THR A CA 1
ATOM 5050 C C . THR A 1 638 ? 18.781 37.031 -22.953 1 81.38 638 THR A C 1
ATOM 5052 O O . THR A 1 638 ? 17.734 37.281 -23.547 1 81.38 638 THR A O 1
ATOM 5055 N N . GLU A 1 639 ? 19.531 36.125 -23.297 1 76.38 639 GLU A N 1
ATOM 5056 C CA . GLU A 1 639 ? 19.156 35.219 -24.375 1 76.38 639 GLU A CA 1
ATOM 5057 C C . GLU A 1 639 ? 17.906 34.438 -24.031 1 76.38 639 GLU A C 1
ATOM 5059 O O . GLU A 1 639 ? 17.016 34.25 -24.859 1 76.38 639 GLU A O 1
ATOM 5064 N N . VAL A 1 640 ? 17.922 33.906 -22.859 1 67.94 640 VAL A N 1
ATOM 5065 C CA . VAL A 1 640 ? 16.797 33.062 -22.453 1 67.94 640 VAL A CA 1
ATOM 5066 C C . VAL A 1 640 ? 15.57 33.938 -22.203 1 67.94 640 VAL A C 1
ATOM 5068 O O . VAL A 1 640 ? 14.438 33.531 -22.484 1 67.94 640 VAL A O 1
ATOM 5071 N N . GLY A 1 641 ? 15.797 35.031 -21.5 1 58.34 641 GLY A N 1
ATOM 5072 C CA . GLY A 1 641 ? 14.703 35.969 -21.297 1 58.34 641 GLY A CA 1
ATOM 5073 C C . GLY A 1 641 ? 14.023 36.375 -22.594 1 58.34 641 GLY A C 1
ATOM 5074 O O . GLY A 1 641 ? 12.812 36.594 -22.641 1 58.34 641 GLY A O 1
ATOM 5075 N N . SER A 1 642 ? 14.789 36.562 -23.578 1 57.94 642 SER A N 1
ATOM 5076 C CA . SER A 1 642 ? 14.242 36.938 -24.875 1 57.94 642 SER A CA 1
ATOM 5077 C C . SER A 1 642 ? 13.523 35.781 -25.531 1 57.94 642 SER A C 1
ATOM 5079 O O . SER A 1 642 ? 12.57 36 -26.297 1 57.94 642 SER A O 1
ATOM 5081 N N . THR A 1 643 ? 14.094 34.719 -25.344 1 51.28 643 THR A N 1
ATOM 5082 C CA . THR A 1 643 ? 13.438 33.562 -25.953 1 51.28 643 THR A CA 1
ATOM 5083 C C . THR A 1 643 ? 12.141 33.219 -25.219 1 51.28 643 THR A C 1
ATOM 5085 O O . THR A 1 643 ? 11.359 32.406 -25.672 1 51.28 643 THR A O 1
ATOM 5088 N N . GLU A 1 644 ? 12.039 33.688 -24.031 1 48.62 644 GLU A N 1
ATOM 5089 C CA . GLU A 1 644 ? 10.969 33.312 -23.109 1 48.62 644 GLU A CA 1
ATOM 5090 C C . GLU A 1 644 ? 9.625 33.875 -23.578 1 48.62 644 GLU A C 1
ATOM 5092 O O . GLU A 1 644 ? 8.609 33.656 -22.906 1 48.62 644 GLU A O 1
ATOM 5097 N N . SER A 1 645 ? 9.672 34.812 -24.484 1 40.5 645 SER A N 1
ATOM 5098 C CA . SER A 1 645 ? 8.281 35.062 -24.859 1 40.5 645 SER A CA 1
ATOM 5099 C C . SER A 1 645 ? 7.5 33.75 -24.922 1 40.5 645 SER A C 1
ATOM 5101 O O . SER A 1 645 ? 6.266 33.781 -24.984 1 40.5 645 SER A O 1
ATOM 5103 N N . GLU A 1 646 ? 8.109 32.812 -25.547 1 38.59 646 GLU A N 1
ATOM 5104 C CA . GLU A 1 646 ? 7.234 31.656 -25.656 1 38.59 646 GLU A CA 1
ATOM 5105 C C . GLU A 1 646 ? 7.297 30.797 -24.406 1 38.59 646 GLU A C 1
ATOM 5107 O O . GLU A 1 646 ? 8.383 30.422 -23.953 1 38.59 646 GLU A O 1
ATOM 5112 N N . GLY A 1 647 ? 6.605 31.031 -23.281 1 41.28 647 GLY A N 1
ATOM 5113 C CA . GLY A 1 647 ? 6.242 30.344 -22.062 1 41.28 647 GLY A CA 1
ATOM 5114 C C . GLY A 1 647 ? 7.191 29.219 -21.703 1 41.28 647 GLY A C 1
ATOM 5115 O O . GLY A 1 647 ? 7.059 28.094 -22.219 1 41.28 647 GLY A O 1
ATOM 5116 N N . PRO A 1 648 ? 8.469 29.359 -21.484 1 44.94 648 PRO A N 1
ATOM 5117 C CA . PRO A 1 648 ? 9.383 28.234 -21.312 1 44.94 648 PRO A CA 1
ATOM 5118 C C . PRO A 1 648 ? 8.922 27.266 -20.219 1 44.94 648 PRO A C 1
ATOM 5120 O O . PRO A 1 648 ? 8.992 27.594 -19.031 1 44.94 648 PRO A O 1
ATOM 5123 N N . ASN A 1 649 ? 7.973 26.625 -20.297 1 48.25 649 ASN A N 1
ATOM 5124 C CA . ASN A 1 649 ? 7.449 25.562 -19.453 1 48.25 649 ASN A CA 1
ATOM 5125 C C . ASN A 1 649 ? 8.531 24.531 -19.109 1 48.25 649 ASN A C 1
ATOM 5127 O O . ASN A 1 649 ? 8.242 23.484 -18.531 1 48.25 649 ASN A O 1
ATOM 5131 N N . ASP A 1 650 ? 9.875 24.734 -19.625 1 57.91 650 ASP A N 1
ATOM 5132 C CA . ASP A 1 650 ? 10.852 23.672 -19.359 1 57.91 650 ASP A CA 1
ATOM 5133 C C . ASP A 1 650 ? 11.633 23.953 -18.078 1 57.91 650 ASP A C 1
ATOM 5135 O O . ASP A 1 650 ? 12.281 25 -17.969 1 57.91 650 ASP A O 1
ATOM 5139 N N . ASP A 1 651 ? 11.516 23.359 -17.016 1 66.06 651 ASP A N 1
ATOM 5140 C CA . ASP A 1 651 ? 12.164 23.375 -15.711 1 66.06 651 ASP A CA 1
ATOM 5141 C C . ASP A 1 651 ? 13.68 23.547 -15.852 1 66.06 651 ASP A C 1
ATOM 5143 O O . ASP A 1 651 ? 14.305 24.219 -15.031 1 66.06 651 ASP A O 1
ATOM 5147 N N . SER A 1 652 ? 14.258 23.312 -17.047 1 70.62 652 SER A N 1
ATOM 5148 C CA . SER A 1 652 ? 15.711 23.391 -17.203 1 70.62 652 SER A CA 1
ATOM 5149 C C . SER A 1 652 ? 16.156 24.797 -17.531 1 70.62 652 SER A C 1
ATOM 5151 O O . SER A 1 652 ? 17.203 25.25 -17.062 1 70.62 652 SER A O 1
ATOM 5153 N N . ILE A 1 653 ? 15.43 25.531 -18.281 1 69.12 653 ILE A N 1
ATOM 5154 C CA . ILE A 1 653 ? 15.773 26.891 -18.672 1 69.12 653 ILE A CA 1
ATOM 5155 C C . ILE A 1 653 ? 15.641 27.812 -17.469 1 69.12 653 ILE A C 1
ATOM 5157 O O . ILE A 1 653 ? 16.5 28.672 -17.234 1 69.12 653 ILE A O 1
ATOM 5161 N N . CYS A 1 654 ? 14.656 27.516 -16.734 1 74.19 654 CYS A N 1
ATOM 5162 C CA . CYS A 1 654 ? 14.453 28.328 -15.547 1 74.19 654 CYS A CA 1
ATOM 5163 C C . CYS A 1 654 ? 15.602 28.141 -14.562 1 74.19 654 CYS A C 1
ATOM 5165 O O . CYS A 1 654 ? 16.062 29.109 -13.945 1 74.19 654 CYS A O 1
ATOM 5167 N N . ARG A 1 655 ? 16.156 27.031 -14.609 1 83.19 655 ARG A N 1
ATOM 5168 C CA . ARG A 1 655 ? 17.266 26.719 -13.703 1 83.19 655 ARG A CA 1
ATOM 5169 C C . ARG A 1 655 ? 18.547 27.422 -14.156 1 83.19 655 ARG A C 1
ATOM 5171 O O . ARG A 1 655 ? 19.297 27.953 -13.328 1 83.19 655 ARG A O 1
ATOM 5178 N N . SER A 1 656 ? 18.688 27.469 -15.391 1 86.25 656 SER A N 1
ATOM 5179 C CA . SER A 1 656 ? 19.875 28.125 -15.914 1 86.25 656 SER A CA 1
ATOM 5180 C C . SER A 1 656 ? 19.828 29.641 -15.703 1 86.25 656 SER A C 1
ATOM 5182 O O . SER A 1 656 ? 20.859 30.266 -15.43 1 86.25 656 SER A O 1
ATOM 5184 N N . ILE A 1 657 ? 18.688 30.172 -15.719 1 86.31 657 ILE A N 1
ATOM 5185 C CA . ILE A 1 657 ? 18.516 31.609 -15.547 1 86.31 657 ILE A CA 1
ATOM 5186 C C . ILE A 1 657 ? 18.797 31.984 -14.102 1 86.31 657 ILE A C 1
ATOM 5188 O O . ILE A 1 657 ? 19.453 33 -13.836 1 86.31 657 ILE A O 1
ATOM 5192 N N . VAL A 1 658 ? 18.344 31.141 -13.242 1 88.69 658 VAL A N 1
ATOM 5193 C CA . VAL A 1 658 ? 18.516 31.422 -11.82 1 88.69 658 VAL A CA 1
ATOM 5194 C C . VAL A 1 658 ? 20 31.359 -11.461 1 88.69 658 VAL A C 1
ATOM 5196 O O . VAL A 1 658 ? 20.516 32.219 -10.727 1 88.69 658 VAL A O 1
ATOM 5199 N N . CYS A 1 659 ? 20.688 30.406 -12 1 92.44 659 CYS A N 1
ATOM 5200 C CA . CYS A 1 659 ? 22.109 30.234 -11.727 1 92.44 659 CYS A CA 1
ATOM 5201 C C . CYS A 1 659 ? 22.922 31.359 -12.352 1 92.44 659 CYS A C 1
ATOM 5203 O O . CYS A 1 659 ? 23.844 31.875 -11.734 1 92.44 659 CYS A O 1
ATOM 5205 N N . ALA A 1 660 ? 22.531 31.734 -13.57 1 92.25 660 ALA A N 1
ATOM 5206 C CA . ALA A 1 660 ? 23.234 32.812 -14.266 1 92.25 660 ALA A CA 1
ATOM 5207 C C . ALA A 1 660 ? 23.016 34.156 -13.562 1 92.25 660 ALA A C 1
ATOM 5209 O O . ALA A 1 660 ? 23.938 34.969 -13.477 1 92.25 660 ALA A O 1
ATOM 5210 N N . ASN A 1 661 ? 21.844 34.344 -13.141 1 90 661 ASN A N 1
ATOM 5211 C CA . ASN A 1 661 ? 21.562 35.562 -12.414 1 90 661 ASN A CA 1
ATOM 5212 C C . ASN A 1 661 ? 22.375 35.656 -11.125 1 90 661 ASN A C 1
ATOM 5214 O O . ASN A 1 661 ? 22.844 36.75 -10.758 1 90 661 ASN A O 1
ATOM 5218 N N . SER A 1 662 ? 22.453 34.562 -10.422 1 91.5 662 SER A N 1
ATOM 5219 C CA . SER A 1 662 ? 23.266 34.531 -9.203 1 91.5 662 SER A CA 1
ATOM 5220 C C . SER A 1 662 ? 24.719 34.844 -9.5 1 91.5 662 SER A C 1
ATOM 5222 O O . SER A 1 662 ? 25.359 35.625 -8.773 1 91.5 662 SER A O 1
ATOM 5224 N N . MET A 1 663 ? 25.25 34.344 -10.57 1 93.94 663 MET A N 1
ATOM 5225 C CA . MET A 1 663 ? 26.625 34.562 -10.969 1 93.94 663 MET A CA 1
ATOM 5226 C C . MET A 1 663 ? 26.828 36.031 -11.352 1 93.94 663 MET A C 1
ATOM 5228 O O . MET A 1 663 ? 27.844 36.656 -10.992 1 93.94 663 MET A O 1
ATOM 5232 N N . PHE A 1 664 ? 25.938 36.594 -11.984 1 92.56 664 PHE A N 1
ATOM 5233 C CA . PHE A 1 664 ? 26.016 38 -12.406 1 92.56 664 PHE A CA 1
ATOM 5234 C C . PHE A 1 664 ? 26.062 38.938 -11.188 1 92.56 664 PHE A C 1
ATOM 5236 O O . PHE A 1 664 ? 26.922 39.781 -11.102 1 92.56 664 PHE A O 1
ATOM 5243 N N . ARG A 1 665 ? 25.141 38.688 -10.32 1 90.94 665 ARG A N 1
ATOM 5244 C CA . ARG A 1 665 ? 25.016 39.562 -9.141 1 90.94 665 ARG A CA 1
ATOM 5245 C C . ARG A 1 665 ? 26.266 39.438 -8.266 1 90.94 665 ARG A C 1
ATOM 5247 O O . ARG A 1 665 ? 26.797 40.469 -7.812 1 90.94 665 ARG A O 1
ATOM 5254 N N . LEU A 1 666 ? 26.75 38.281 -8.062 1 92.81 666 LEU A N 1
ATOM 5255 C CA . LEU A 1 666 ? 27.875 38.062 -7.145 1 92.81 666 LEU A CA 1
ATOM 5256 C C . LEU A 1 666 ? 29.172 38.562 -7.742 1 92.81 666 LEU A C 1
ATOM 5258 O O . LEU A 1 666 ? 29.984 39.156 -7.035 1 92.81 666 LEU A O 1
ATOM 5262 N N . THR A 1 667 ? 29.359 38.344 -8.992 1 92.88 667 THR A N 1
ATOM 5263 C CA . THR A 1 667 ? 30.578 38.812 -9.633 1 92.88 667 THR A CA 1
ATOM 5264 C C . THR A 1 667 ? 30.594 40.344 -9.664 1 92.88 667 THR A C 1
ATOM 5266 O O . THR A 1 667 ? 31.641 40.969 -9.445 1 92.88 667 THR A O 1
ATOM 5269 N N . LYS A 1 668 ? 29.453 40.938 -9.898 1 91.69 668 LYS A N 1
ATOM 5270 C CA . LYS A 1 668 ? 29.359 42.375 -9.891 1 91.69 668 LYS A CA 1
ATOM 5271 C C . LYS A 1 668 ? 29.625 42.938 -8.492 1 91.69 668 LYS A C 1
ATOM 5273 O O . LYS A 1 668 ? 30.281 43.969 -8.344 1 91.69 668 LYS A O 1
ATOM 5278 N N . THR A 1 669 ? 29.094 42.312 -7.512 1 92.06 669 THR A N 1
ATOM 5279 C CA . THR A 1 669 ? 29.281 42.75 -6.133 1 92.06 669 THR A CA 1
ATOM 5280 C C . THR A 1 669 ? 30.75 42.625 -5.727 1 92.06 669 THR A C 1
ATOM 5282 O O . THR A 1 669 ? 31.297 43.5 -5.059 1 92.06 669 THR A O 1
ATOM 5285 N N . ILE A 1 670 ? 31.453 41.562 -6.156 1 91.44 670 ILE A N 1
ATOM 5286 C CA . ILE A 1 670 ? 32.875 41.344 -5.844 1 91.44 670 ILE A CA 1
ATOM 5287 C C . ILE A 1 670 ? 33.719 42.406 -6.539 1 91.44 670 ILE A C 1
ATOM 5289 O O . ILE A 1 670 ? 34.625 42.969 -5.938 1 91.44 670 ILE A O 1
ATOM 5293 N N . MET A 1 671 ? 33.344 42.75 -7.754 1 90.56 671 MET A N 1
ATOM 5294 C CA . MET A 1 671 ? 34.094 43.75 -8.516 1 90.56 671 MET A CA 1
ATOM 5295 C C . MET A 1 671 ? 33.906 45.125 -7.91 1 90.56 671 MET A C 1
ATOM 5297 O O . MET A 1 671 ? 34.844 45.938 -7.855 1 90.56 671 MET A O 1
ATOM 5301 N N . ASP A 1 672 ? 32.688 45.344 -7.434 1 89.19 672 ASP A N 1
ATOM 5302 C CA . ASP A 1 672 ? 32.375 46.656 -6.828 1 89.19 672 ASP A CA 1
ATOM 5303 C C . ASP A 1 672 ? 33.094 46.812 -5.484 1 89.19 672 ASP A C 1
ATOM 5305 O O . ASP A 1 672 ? 33.438 47.938 -5.094 1 89.19 672 ASP A O 1
ATOM 5309 N N . SER A 1 673 ? 33.281 45.75 -4.805 1 86.69 673 SER A N 1
ATOM 5310 C CA . SER A 1 673 ? 33.906 45.812 -3.492 1 86.69 673 SER A CA 1
ATOM 5311 C C . SER A 1 673 ? 35.375 46.156 -3.607 1 86.69 673 SER A C 1
ATOM 5313 O O . SER A 1 673 ? 35.969 46.75 -2.703 1 86.69 673 SER A O 1
ATOM 5315 N N . TYR A 1 674 ? 36.062 45.75 -4.695 1 84.44 674 TYR A N 1
ATOM 5316 C CA . TYR A 1 674 ? 37.5 46 -4.855 1 84.44 674 TYR A CA 1
ATOM 5317 C C . TYR A 1 674 ? 37.719 47.219 -5.746 1 84.44 674 TYR A C 1
ATOM 5319 O O . TYR A 1 674 ? 38.812 47.75 -5.793 1 84.44 674 TYR A O 1
ATOM 5327 N N . LYS A 1 675 ? 36.688 47.781 -6.273 1 74.56 675 LYS A N 1
ATOM 5328 C CA . LYS A 1 675 ? 36.719 48.969 -7.148 1 74.56 675 LYS A CA 1
ATOM 5329 C C . LYS A 1 675 ? 37.938 48.938 -8.055 1 74.56 675 LYS A C 1
ATOM 5331 O O . LYS A 1 675 ? 38.219 47.938 -8.719 1 74.56 675 LYS A O 1
ATOM 5336 N N . ASP A 1 676 ? 38.938 50.031 -7.797 1 66.94 676 ASP A N 1
ATOM 5337 C CA . ASP A 1 676 ? 40.062 50.25 -8.68 1 66.94 676 ASP A CA 1
ATOM 5338 C C . ASP A 1 676 ? 41.281 49.406 -8.266 1 66.94 676 ASP A C 1
ATOM 5340 O O . ASP A 1 676 ? 42.25 49.281 -9.016 1 66.94 676 ASP A O 1
ATOM 5344 N N . ASN A 1 677 ? 41.125 48.531 -7.195 1 78.44 677 ASN A N 1
ATOM 5345 C CA . ASN A 1 677 ? 42.281 47.812 -6.684 1 78.44 677 ASN A CA 1
ATOM 5346 C C . ASN A 1 677 ? 42.219 46.312 -6.992 1 78.44 677 ASN A C 1
ATOM 5348 O O . ASN A 1 677 ? 42.906 45.5 -6.391 1 78.44 677 ASN A O 1
ATOM 5352 N N . ILE A 1 678 ? 41.312 45.906 -7.898 1 81.5 678 ILE A N 1
ATOM 5353 C CA . ILE A 1 678 ? 41.125 44.5 -8.164 1 81.5 678 ILE A CA 1
ATOM 5354 C C . ILE A 1 678 ? 42.344 43.906 -8.836 1 81.5 678 ILE A C 1
ATOM 5356 O O . ILE A 1 678 ? 42.688 42.75 -8.625 1 81.5 678 ILE A O 1
ATOM 5360 N N . ASP A 1 679 ? 43.125 44.781 -9.5 1 78.19 679 ASP A N 1
ATOM 5361 C CA . ASP A 1 679 ? 44.281 44.312 -10.227 1 78.19 679 ASP A CA 1
ATOM 5362 C C . ASP A 1 679 ? 45.469 44.031 -9.273 1 78.19 679 ASP A C 1
ATOM 5364 O O . ASP A 1 679 ? 46.375 43.312 -9.617 1 78.19 679 ASP A O 1
ATOM 5368 N N . GLN A 1 680 ? 45.312 44.625 -8.102 1 80.69 680 GLN A N 1
ATOM 5369 C CA . GLN A 1 680 ? 46.375 44.469 -7.125 1 80.69 680 GLN A CA 1
ATOM 5370 C C . GLN A 1 680 ? 46.094 43.312 -6.176 1 80.69 680 GLN A C 1
ATOM 5372 O O . GLN A 1 680 ? 47 42.875 -5.438 1 80.69 680 GLN A O 1
ATOM 5377 N N . VAL A 1 681 ? 44.938 42.75 -6.285 1 85.44 681 VAL A N 1
ATOM 5378 C CA . VAL A 1 681 ? 44.562 41.688 -5.359 1 85.44 681 VAL A CA 1
ATOM 5379 C C . VAL A 1 681 ? 45.156 40.375 -5.805 1 85.44 681 VAL A C 1
ATOM 5381 O O . VAL A 1 681 ? 45.062 40 -6.977 1 85.44 681 VAL A O 1
ATOM 5384 N N . SER A 1 682 ? 45.906 39.75 -4.902 1 85.75 682 SER A N 1
ATOM 5385 C CA . SER A 1 682 ? 46.5 38.469 -5.195 1 85.75 682 SER A CA 1
ATOM 5386 C C . SER A 1 682 ? 45.438 37.375 -5.184 1 85.75 682 SER A C 1
ATOM 5388 O O . SER A 1 682 ? 44.375 37.531 -4.594 1 85.75 682 SER A O 1
ATOM 5390 N N . GLU A 1 683 ? 45.656 36.344 -5.891 1 87.81 683 GLU A N 1
ATOM 5391 C CA . GLU A 1 683 ? 44.781 35.219 -5.93 1 87.81 683 GLU A CA 1
ATOM 5392 C C . GLU A 1 683 ? 44.562 34.625 -4.535 1 87.81 683 GLU A C 1
ATOM 5394 O O . GLU A 1 683 ? 43.469 34.188 -4.203 1 87.81 683 GLU A O 1
ATOM 5399 N N . GLU A 1 684 ? 45.594 34.688 -3.73 1 89.06 684 GLU A N 1
ATOM 5400 C CA . GLU A 1 684 ? 45.5 34.156 -2.373 1 89.06 684 GLU A CA 1
ATOM 5401 C C . GLU A 1 684 ? 44.594 35 -1.498 1 89.06 684 GLU A C 1
ATOM 5403 O O . GLU A 1 684 ? 43.844 34.5 -0.669 1 89.06 684 GLU A O 1
ATOM 5408 N N . ASP A 1 685 ? 44.625 36.281 -1.746 1 88.94 685 ASP A N 1
ATOM 5409 C CA . ASP A 1 685 ? 43.781 37.188 -0.966 1 88.94 685 ASP A CA 1
ATOM 5410 C C . ASP A 1 685 ? 42.312 37.031 -1.356 1 88.94 685 ASP A C 1
ATOM 5412 O O . ASP A 1 685 ? 41.438 37.062 -0.496 1 88.94 685 ASP A O 1
ATOM 5416 N N . LEU A 1 686 ? 42.125 36.938 -2.617 1 90.19 686 LEU A N 1
ATOM 5417 C CA . LEU A 1 686 ? 40.75 36.75 -3.074 1 90.19 686 LEU A CA 1
ATOM 5418 C C . LEU A 1 686 ? 40.188 35.406 -2.584 1 90.19 686 LEU A C 1
ATOM 5420 O O . LEU A 1 686 ? 39.031 35.344 -2.201 1 90.19 686 LEU A O 1
ATOM 5424 N N . PHE A 1 687 ? 41.094 34.375 -2.609 1 92.56 687 PHE A N 1
ATOM 5425 C CA . PHE A 1 687 ? 40.688 33.062 -2.117 1 92.56 687 PHE A CA 1
ATOM 5426 C C . PHE A 1 687 ? 40.312 33.125 -0.64 1 92.56 687 PHE A C 1
ATOM 5428 O O . PHE A 1 687 ? 39.312 32.562 -0.219 1 92.56 687 PHE A O 1
ATOM 5435 N N . ALA A 1 688 ? 41.031 33.781 0.097 1 91.06 688 ALA A N 1
ATOM 5436 C CA . ALA A 1 688 ? 40.781 33.906 1.53 1 91.06 688 ALA A CA 1
ATOM 5437 C C . ALA A 1 688 ? 39.469 34.656 1.792 1 91.06 688 ALA A C 1
ATOM 5439 O O . ALA A 1 688 ? 38.719 34.281 2.684 1 91.06 688 ALA A O 1
ATOM 5440 N N . GLU A 1 689 ? 39.219 35.656 1.036 1 91 689 GLU A N 1
ATOM 5441 C CA . GLU A 1 689 ? 37.969 36.438 1.212 1 91 689 GLU A CA 1
ATOM 5442 C C . GLU A 1 689 ? 36.75 35.625 0.806 1 91 689 GLU A C 1
ATOM 5444 O O . GLU A 1 689 ? 35.75 35.625 1.521 1 91 689 GLU A O 1
ATOM 5449 N N . LEU A 1 690 ? 36.875 35.031 -0.323 1 93.69 690 LEU A N 1
ATOM 5450 C CA . LEU A 1 690 ? 35.719 34.219 -0.802 1 93.69 690 LEU A CA 1
ATOM 5451 C C . LEU A 1 690 ? 35.5 33.031 0.106 1 93.69 690 LEU A C 1
ATOM 5453 O O . LEU A 1 690 ? 34.344 32.656 0.353 1 93.69 690 LEU A O 1
ATOM 5457 N N . SER A 1 691 ? 36.531 32.406 0.566 1 93.81 691 SER A N 1
ATOM 5458 C CA . SER A 1 691 ? 36.406 31.266 1.487 1 93.81 691 SER A CA 1
ATOM 5459 C C . SER A 1 691 ? 35.75 31.688 2.791 1 93.81 691 SER A C 1
ATOM 5461 O O . SER A 1 691 ? 34.938 30.953 3.352 1 93.81 691 SER A O 1
ATOM 5463 N N . SER A 1 692 ? 36.094 32.844 3.217 1 94.12 692 SER A N 1
ATOM 5464 C CA . SER A 1 692 ? 35.438 33.375 4.422 1 94.12 692 SER A CA 1
ATOM 5465 C C . SER A 1 692 ? 33.969 33.688 4.184 1 94.12 692 SER A C 1
ATOM 5467 O O . SER A 1 692 ? 33.125 33.438 5.062 1 94.12 692 SER A O 1
ATOM 5469 N N . MET A 1 693 ? 33.688 34.219 3.066 1 94.75 693 MET A N 1
ATOM 5470 C CA . MET A 1 693 ? 32.281 34.469 2.717 1 94.75 693 MET A CA 1
ATOM 5471 C C . MET A 1 693 ? 31.469 33.188 2.676 1 94.75 693 MET A C 1
ATOM 5473 O O . MET A 1 693 ? 30.344 33.156 3.195 1 94.75 693 MET A O 1
ATOM 5477 N N . ILE A 1 694 ? 32 32.156 2.053 1 96 694 ILE A N 1
ATOM 5478 C CA . ILE A 1 694 ? 31.344 30.859 1.958 1 96 694 ILE A CA 1
ATOM 5479 C C . ILE A 1 694 ? 31.156 30.281 3.355 1 96 694 ILE A C 1
ATOM 5481 O O . ILE A 1 694 ? 30.094 29.734 3.672 1 96 694 ILE A O 1
ATOM 5485 N N . SER A 1 695 ? 32.156 30.391 4.137 1 95.88 695 SER A N 1
ATOM 5486 C CA . SER A 1 695 ? 32.094 29.891 5.504 1 95.88 695 SER A CA 1
ATOM 5487 C C . SER A 1 695 ? 31.031 30.609 6.316 1 95.88 695 SER A C 1
ATOM 5489 O O . SER A 1 695 ? 30.281 29.969 7.07 1 95.88 695 SER A O 1
ATOM 5491 N N . ASP A 1 696 ? 30.938 31.922 6.141 1 95.88 696 ASP A N 1
ATOM 5492 C CA . ASP A 1 696 ? 29.938 32.719 6.859 1 95.88 696 ASP A CA 1
ATOM 5493 C C . ASP A 1 696 ? 28.516 32.281 6.445 1 95.88 696 ASP A C 1
ATOM 5495 O O . ASP A 1 696 ? 27.641 32.156 7.293 1 95.88 696 ASP A O 1
ATOM 5499 N N . ILE A 1 697 ? 28.344 32.125 5.195 1 95.69 697 ILE A N 1
ATOM 5500 C CA . ILE A 1 697 ? 27.031 31.719 4.695 1 95.69 697 ILE A CA 1
ATOM 5501 C C . ILE A 1 697 ? 26.688 30.328 5.215 1 95.69 697 ILE A C 1
ATOM 5503 O O . ILE A 1 697 ? 25.578 30.094 5.707 1 95.69 697 ILE A O 1
ATOM 5507 N N . ALA A 1 698 ? 27.609 29.422 5.105 1 96.25 698 ALA A N 1
ATOM 5508 C CA . ALA A 1 698 ? 27.375 28.047 5.574 1 96.25 698 ALA A CA 1
ATOM 5509 C C . ALA A 1 698 ? 27.141 28.016 7.082 1 96.25 698 ALA A C 1
ATOM 5511 O O . ALA A 1 698 ? 26.25 27.328 7.562 1 96.25 698 ALA A O 1
ATOM 5512 N N . ALA A 1 699 ? 27.938 28.75 7.781 1 95.69 699 ALA A N 1
ATOM 5513 C CA . ALA A 1 699 ? 27.812 28.781 9.234 1 95.69 699 ALA A CA 1
ATOM 5514 C C . ALA A 1 699 ? 26.453 29.344 9.656 1 95.69 699 ALA A C 1
ATOM 5516 O O . ALA A 1 699 ? 25.812 28.781 10.547 1 95.69 699 ALA A O 1
ATOM 5517 N N . ALA A 1 700 ? 26.047 30.453 9.055 1 94.94 700 ALA A N 1
ATOM 5518 C CA . ALA A 1 700 ? 24.75 31.031 9.367 1 94.94 700 ALA A CA 1
ATOM 5519 C C . ALA A 1 700 ? 23.625 30.047 9.07 1 94.94 700 ALA A C 1
ATOM 5521 O O . ALA A 1 700 ? 22.656 29.938 9.836 1 94.94 700 ALA A O 1
ATOM 5522 N N . CYS A 1 701 ? 23.688 29.344 7.996 1 95.88 701 CYS A N 1
ATOM 5523 C CA . CYS A 1 701 ? 22.703 28.344 7.625 1 95.88 701 CYS A CA 1
ATOM 5524 C C . CYS A 1 701 ? 22.672 27.203 8.648 1 95.88 701 CYS A C 1
ATOM 5526 O O . CYS A 1 701 ? 21.594 26.75 9.039 1 95.88 701 CYS A O 1
ATOM 5528 N N . LEU A 1 702 ? 23.875 26.797 9.117 1 96.12 702 LEU A N 1
ATOM 5529 C CA . LEU A 1 702 ? 23.984 25.625 9.977 1 96.12 702 LEU A CA 1
ATOM 5530 C C . LEU A 1 702 ? 23.562 25.953 11.398 1 96.12 702 LEU A C 1
ATOM 5532 O O . LEU A 1 702 ? 23.391 25.047 12.227 1 96.12 702 LEU A O 1
ATOM 5536 N N . THR A 1 703 ? 23.359 27.219 11.719 1 93.69 703 THR A N 1
ATOM 5537 C CA . THR A 1 703 ? 22.797 27.578 13.016 1 93.69 703 THR A CA 1
ATOM 5538 C C . THR A 1 703 ? 21.359 27.062 13.148 1 93.69 703 THR A C 1
ATOM 5540 O O . THR A 1 703 ? 20.828 26.984 14.258 1 93.69 703 THR A O 1
ATOM 5543 N N . ASN A 1 704 ? 20.781 26.703 12.062 1 93.88 704 ASN A N 1
ATOM 5544 C CA . ASN A 1 704 ? 19.422 26.172 12.055 1 93.88 704 ASN A CA 1
ATOM 5545 C C . ASN A 1 704 ? 19.391 24.672 12.312 1 93.88 704 ASN A C 1
ATOM 5547 O O . ASN A 1 704 ? 18.312 24.078 12.398 1 93.88 704 ASN A O 1
ATOM 5551 N N . LEU A 1 705 ? 20.484 23.984 12.516 1 94.62 705 LEU A N 1
ATOM 5552 C CA . LEU A 1 705 ? 20.578 22.531 12.648 1 94.62 705 LEU A CA 1
ATOM 5553 C C . LEU A 1 705 ? 19.797 22.047 13.859 1 94.62 705 LEU A C 1
ATOM 5555 O O . LEU A 1 705 ? 19.078 21.047 13.781 1 94.62 705 LEU A O 1
ATOM 5559 N N . PRO A 1 706 ? 19.859 22.766 15.023 1 92.31 706 PRO A N 1
ATOM 5560 C CA . PRO A 1 706 ? 19.094 22.312 16.172 1 92.31 706 PRO A CA 1
ATOM 5561 C C . PRO A 1 706 ? 17.594 22.25 15.883 1 92.31 706 PRO A C 1
ATOM 5563 O O . PRO A 1 706 ? 16.922 21.281 16.281 1 92.31 706 PRO A O 1
ATOM 5566 N N . GLN A 1 707 ? 17.141 23.234 15.148 1 91.06 707 GLN A N 1
ATOM 5567 C CA . GLN A 1 707 ? 15.719 23.234 14.797 1 91.06 707 GLN A CA 1
ATOM 5568 C C . GLN A 1 707 ? 15.391 22.094 13.844 1 91.06 707 GLN A C 1
ATOM 5570 O O . GLN A 1 707 ? 14.32 21.484 13.938 1 91.06 707 GLN A O 1
ATOM 5575 N N . VAL A 1 708 ? 16.281 21.828 12.938 1 93.69 708 VAL A N 1
ATOM 5576 C CA . VAL A 1 708 ? 16.094 20.75 11.977 1 93.69 708 VAL A CA 1
ATOM 5577 C C . VAL A 1 708 ? 16.047 19.406 12.711 1 93.69 708 VAL A C 1
ATOM 5579 O O . VAL A 1 708 ? 15.188 18.578 12.422 1 93.69 708 VAL A O 1
ATOM 5582 N N . ILE A 1 709 ? 16.922 19.203 13.633 1 94.06 709 ILE A N 1
ATOM 5583 C CA . ILE A 1 709 ? 17 17.953 14.383 1 94.06 709 ILE A CA 1
ATOM 5584 C C . ILE A 1 709 ? 15.727 17.781 15.211 1 94.06 709 ILE A C 1
ATOM 5586 O O . ILE A 1 709 ? 15.164 16.688 15.266 1 94.06 709 ILE A O 1
ATOM 5590 N N . ALA A 1 710 ? 15.227 18.859 15.812 1 90.56 710 ALA A N 1
ATOM 5591 C CA . ALA A 1 710 ? 14.008 18.797 16.625 1 90.56 710 ALA A CA 1
ATOM 5592 C C . ALA A 1 710 ? 12.797 18.453 15.758 1 90.56 710 ALA A C 1
ATOM 5594 O O . ALA A 1 710 ? 11.93 17.672 16.172 1 90.56 710 ALA A O 1
ATOM 5595 N N . LEU A 1 711 ? 12.82 18.984 14.602 1 89.62 711 LEU A N 1
ATOM 5596 C CA . LEU A 1 711 ? 11.703 18.766 13.703 1 89.62 711 LEU A CA 1
ATOM 5597 C C . LEU A 1 711 ? 11.742 17.344 13.133 1 89.62 711 LEU A C 1
ATOM 5599 O O . LEU A 1 711 ? 10.695 16.719 12.945 1 89.62 711 LEU A O 1
ATOM 5603 N N . LYS A 1 712 ? 12.859 16.812 12.844 1 92 712 LYS A N 1
ATOM 5604 C CA . LYS A 1 712 ? 13.008 15.531 12.172 1 92 712 LYS A CA 1
ATOM 5605 C C . LYS A 1 712 ? 12.805 14.367 13.141 1 92 712 LYS A C 1
ATOM 5607 O O . LYS A 1 712 ? 12.656 13.219 12.719 1 92 712 LYS A O 1
ATOM 5612 N N . CYS A 1 713 ? 12.703 14.633 14.406 1 90.62 713 CYS A N 1
ATOM 5613 C CA . CYS A 1 713 ? 12.469 13.594 15.398 1 90.62 713 CYS A CA 1
ATOM 5614 C C . CYS A 1 713 ? 11.055 13.047 15.305 1 90.62 713 CYS A C 1
ATOM 5616 O O . CYS A 1 713 ? 10.789 11.906 15.695 1 90.62 713 CYS A O 1
ATOM 5618 N N . HIS A 1 714 ? 10.203 13.875 14.797 1 88.88 714 HIS A N 1
ATOM 5619 C CA . HIS A 1 714 ? 8.805 13.461 14.742 1 88.88 714 HIS A CA 1
ATOM 5620 C C . HIS A 1 714 ? 8.398 13.062 13.328 1 88.88 714 HIS A C 1
ATOM 5622 O O . HIS A 1 714 ? 8.859 13.664 12.359 1 88.88 714 HIS A O 1
ATOM 5628 N N . SER A 1 715 ? 7.719 11.961 13.273 1 88.25 715 SER A N 1
ATOM 5629 C CA . SER A 1 715 ? 7.062 11.539 12.039 1 88.25 715 SER A CA 1
ATOM 5630 C C . SER A 1 715 ? 5.605 11.172 12.281 1 88.25 715 SER A C 1
ATOM 5632 O O . SER A 1 715 ? 5.273 10.578 13.312 1 88.25 715 SER A O 1
ATOM 5634 N N . SER A 1 716 ? 4.773 11.562 11.383 1 83.38 716 SER A N 1
ATOM 5635 C CA . SER A 1 716 ? 3.348 11.281 11.508 1 83.38 716 SER A CA 1
ATOM 5636 C C . SER A 1 716 ? 3.039 9.828 11.188 1 83.38 716 SER A C 1
ATOM 5638 O O . SER A 1 716 ? 2.035 9.281 11.648 1 83.38 716 SER A O 1
ATOM 5640 N N . GLU A 1 717 ? 3.875 9.234 10.453 1 86.88 717 GLU A N 1
ATOM 5641 C CA . GLU A 1 717 ? 3.648 7.836 10.094 1 86.88 717 GLU A CA 1
ATOM 5642 C C . GLU A 1 717 ? 4.293 6.895 11.109 1 86.88 717 GLU A C 1
ATOM 5644 O O . GLU A 1 717 ? 5.508 6.926 11.305 1 86.88 717 GLU A O 1
ATOM 5649 N N . ILE A 1 718 ? 3.492 6.047 11.641 1 89.31 718 ILE A N 1
ATOM 5650 C CA . ILE A 1 718 ? 3.928 5.164 12.719 1 89.31 718 ILE A CA 1
ATOM 5651 C C . ILE A 1 718 ? 5.012 4.219 12.203 1 89.31 718 ILE A C 1
ATOM 5653 O O . ILE A 1 718 ? 5.938 3.865 12.938 1 89.31 718 ILE A O 1
ATOM 5657 N N . GLU A 1 719 ? 5.012 3.834 10.945 1 86.75 719 GLU A N 1
ATOM 5658 C CA . GLU A 1 719 ? 5.93 2.85 10.383 1 86.75 719 GLU A CA 1
ATOM 5659 C C . GLU A 1 719 ? 7.305 3.463 10.133 1 86.75 719 GLU A C 1
ATOM 5661 O O . GLU A 1 719 ? 8.305 2.746 10.055 1 86.75 719 GLU A O 1
ATOM 5666 N N . LYS A 1 720 ? 7.398 4.781 10.078 1 87.75 720 LYS A N 1
ATOM 5667 C CA . LYS A 1 720 ? 8.648 5.445 9.719 1 87.75 720 LYS A CA 1
ATOM 5668 C C . LYS A 1 720 ? 9.273 6.137 10.922 1 87.75 720 LYS A C 1
ATOM 5670 O O . LYS A 1 720 ? 10.391 6.652 10.844 1 87.75 720 LYS A O 1
ATOM 5675 N N . ARG A 1 721 ? 8.656 6.145 12.039 1 91.19 721 ARG A N 1
ATOM 5676 C CA . ARG A 1 721 ? 9.102 6.895 13.211 1 91.19 721 ARG A CA 1
ATOM 5677 C C . ARG A 1 721 ? 10.453 6.387 13.703 1 91.19 721 ARG A C 1
ATOM 5679 O O . ARG A 1 721 ? 11.359 7.18 13.977 1 91.19 721 ARG A O 1
ATOM 5686 N N . GLU A 1 722 ? 10.578 5.082 13.75 1 89.56 722 GLU A N 1
ATOM 5687 C CA . GLU A 1 722 ? 11.828 4.508 14.242 1 89.56 722 GLU A CA 1
ATOM 5688 C C . GLU A 1 722 ? 12.992 4.848 13.32 1 89.56 722 GLU A C 1
ATOM 5690 O O . GLU A 1 722 ? 14.07 5.227 13.781 1 89.56 722 GLU A O 1
ATOM 5695 N N . ALA A 1 723 ? 12.758 4.723 12.102 1 87.75 723 ALA A N 1
ATOM 5696 C CA . ALA A 1 723 ? 13.812 5.02 11.141 1 87.75 723 ALA A CA 1
ATOM 5697 C C . ALA A 1 723 ? 14.164 6.504 11.141 1 87.75 723 ALA A C 1
ATOM 5699 O O . ALA A 1 723 ? 15.328 6.875 10.992 1 87.75 723 ALA A O 1
ATOM 5700 N N . ASN A 1 724 ? 13.188 7.301 11.297 1 91.75 724 ASN A N 1
ATOM 5701 C CA . ASN A 1 724 ? 13.414 8.742 11.32 1 91.75 724 ASN A CA 1
ATOM 5702 C C . ASN A 1 724 ? 14.242 9.156 12.539 1 91.75 724 ASN A C 1
ATOM 5704 O O . ASN A 1 724 ? 15.148 9.984 12.43 1 91.75 724 ASN A O 1
ATOM 5708 N N . VAL A 1 725 ? 13.914 8.633 13.656 1 93.25 725 VAL A N 1
ATOM 5709 C CA . VAL A 1 725 ? 14.633 9.008 14.867 1 93.25 725 VAL A CA 1
ATOM 5710 C C . VAL A 1 725 ? 16.062 8.469 14.805 1 93.25 725 VAL A C 1
ATOM 5712 O O . VAL A 1 725 ? 17 9.102 15.305 1 93.25 725 VAL A O 1
ATOM 5715 N N . CYS A 1 726 ? 16.234 7.301 14.203 1 91.31 726 CYS A N 1
ATOM 5716 C CA . CYS A 1 726 ? 17.562 6.75 14.031 1 91.31 726 CYS A CA 1
ATOM 5717 C C . CYS A 1 726 ? 18.422 7.66 13.148 1 91.31 726 CYS A C 1
ATOM 5719 O O . CYS A 1 726 ? 19.578 7.934 13.469 1 91.31 726 CYS A O 1
ATOM 5721 N N . ALA A 1 727 ? 17.828 8.086 12.109 1 92.06 727 ALA A N 1
ATOM 5722 C CA . ALA A 1 727 ? 18.531 9.008 11.219 1 92.06 727 ALA A CA 1
ATOM 5723 C C . ALA A 1 727 ? 18.844 10.328 11.914 1 92.06 727 ALA A C 1
ATOM 5725 O O . ALA A 1 727 ? 19.891 10.922 11.695 1 92.06 727 ALA A O 1
ATOM 5726 N N . THR A 1 728 ? 17.938 10.805 12.727 1 95.31 728 THR A N 1
ATOM 5727 C CA . THR A 1 728 ? 18.125 12.055 13.453 1 95.31 728 THR A CA 1
ATOM 5728 C C . THR A 1 728 ? 19.219 11.898 14.516 1 95.31 728 THR A C 1
ATOM 5730 O O . THR A 1 728 ? 20 12.828 14.742 1 95.31 728 THR A O 1
ATOM 5733 N N . ALA A 1 729 ? 19.234 10.742 15.164 1 94.5 729 ALA A N 1
ATOM 5734 C CA . ALA A 1 729 ? 20.281 10.484 16.141 1 94.5 729 ALA A CA 1
ATOM 5735 C C . ALA A 1 729 ? 21.656 10.477 15.492 1 94.5 729 ALA A C 1
ATOM 5737 O O . ALA A 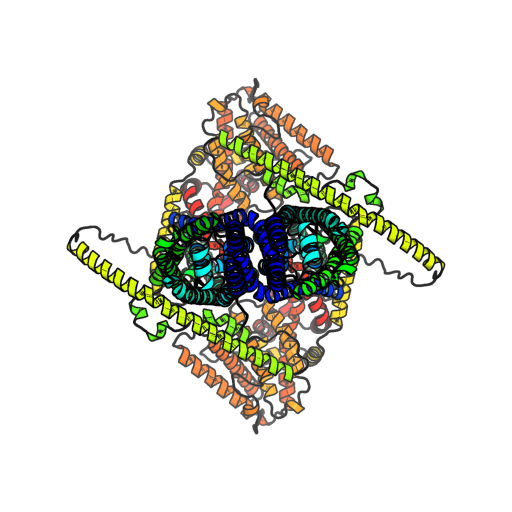1 729 ? 22.625 10.992 16.062 1 94.5 729 ALA A O 1
ATOM 5738 N N . GLN A 1 730 ? 21.703 9.906 14.375 1 93.94 730 GLN A N 1
ATOM 5739 C CA . GLN A 1 730 ? 22.969 9.922 13.633 1 93.94 730 GLN A CA 1
ATOM 5740 C C . GLN A 1 730 ? 23.359 11.352 13.25 1 93.94 730 GLN A C 1
ATOM 5742 O O . GLN A 1 730 ? 24.516 11.734 13.367 1 93.94 730 GLN A O 1
ATOM 5747 N N . LEU A 1 731 ? 22.391 12.078 12.766 1 95.25 731 LEU A N 1
ATOM 5748 C CA . LEU A 1 731 ? 22.641 13.469 12.398 1 95.25 731 LEU A CA 1
ATOM 5749 C C . LEU A 1 731 ? 23.109 14.281 13.602 1 95.25 731 LEU A C 1
ATOM 5751 O O . LEU A 1 731 ? 24.016 15.109 13.484 1 95.25 731 LEU A O 1
ATOM 5755 N N . LEU A 1 732 ? 22.5 14.07 14.742 1 96.19 732 LEU A N 1
ATOM 5756 C CA . LEU A 1 732 ? 22.875 14.766 15.969 1 96.19 732 LEU A CA 1
ATOM 5757 C C . LEU A 1 732 ? 24.312 14.453 16.344 1 96.19 732 LEU A C 1
ATOM 5759 O O . LEU A 1 732 ? 25.094 15.359 16.672 1 96.19 732 LEU A O 1
ATOM 5763 N N . GLY A 1 733 ? 24.672 13.203 16.234 1 95.19 733 GLY A N 1
ATOM 5764 C CA . GLY A 1 733 ? 26.031 12.828 16.562 1 95.19 733 GLY A CA 1
ATOM 5765 C C . GLY A 1 733 ? 27.047 13.422 15.609 1 95.19 733 GLY A C 1
ATOM 5766 O O . GLY A 1 733 ? 28.078 13.953 16.047 1 95.19 733 GLY A O 1
ATOM 5767 N N . GLU A 1 734 ? 26.75 13.422 14.391 1 94.94 734 GLU A N 1
ATOM 5768 C CA . GLU A 1 734 ? 27.656 13.93 13.359 1 94.94 734 GLU A CA 1
ATOM 5769 C C . GLU A 1 734 ? 27.828 15.445 13.469 1 94.94 734 GLU A C 1
ATOM 5771 O O . GLU A 1 734 ? 28.859 15.984 13.078 1 94.94 734 GLU A O 1
ATOM 5776 N N . THR A 1 735 ? 26.812 16.141 13.938 1 95.75 735 THR A N 1
ATOM 5777 C CA . THR A 1 735 ? 26.828 17.594 13.906 1 95.75 735 THR A CA 1
ATOM 5778 C C . THR A 1 735 ? 26.984 18.172 15.312 1 95.75 735 THR A C 1
ATOM 5780 O O . THR A 1 735 ? 26.781 19.375 15.523 1 95.75 735 THR A O 1
ATOM 5783 N N . SER A 1 736 ? 27.297 17.359 16.297 1 94.5 736 SER A N 1
ATOM 5784 C CA . SER A 1 736 ? 27.391 17.812 17.688 1 94.5 736 SER A CA 1
ATOM 5785 C C . SER A 1 736 ? 28.453 18.906 17.828 1 94.5 736 SER A C 1
ATOM 5787 O O . SER A 1 736 ? 28.203 19.938 18.484 1 94.5 736 SER A O 1
ATOM 5789 N N . GLU A 1 737 ? 29.547 18.75 17.219 1 93 737 GLU A N 1
ATOM 5790 C CA . GLU A 1 737 ? 30.625 19.734 17.328 1 93 737 GLU A CA 1
ATOM 5791 C C . GLU A 1 737 ? 30.281 21.016 16.578 1 93 737 GLU A C 1
ATOM 5793 O O . GLU A 1 737 ? 30.656 22.109 17 1 93 737 GLU A O 1
ATOM 5798 N N . ILE A 1 738 ? 29.625 20.906 15.469 1 94.31 738 ILE A N 1
ATOM 5799 C CA . ILE A 1 738 ? 29.203 22.078 14.695 1 94.31 738 ILE A CA 1
ATOM 5800 C C . ILE A 1 738 ? 28.234 22.922 15.508 1 94.31 738 ILE A C 1
ATOM 5802 O O . ILE A 1 738 ? 28.359 24.141 15.555 1 94.31 738 ILE A O 1
ATOM 5806 N N . ILE A 1 739 ? 27.281 22.25 16.172 1 93.94 739 ILE A N 1
ATOM 5807 C CA . ILE A 1 739 ? 26.281 22.938 16.984 1 93.94 739 ILE A CA 1
ATOM 5808 C C . ILE A 1 739 ? 26.969 23.641 18.141 1 93.94 739 ILE A C 1
ATOM 5810 O O . ILE A 1 739 ? 26.609 24.766 18.484 1 93.94 739 ILE A O 1
ATOM 5814 N N . ASN A 1 740 ? 28 23.016 18.656 1 90.19 740 ASN A N 1
ATOM 5815 C CA . ASN A 1 740 ? 28.734 23.609 19.766 1 90.19 740 ASN A CA 1
ATOM 5816 C C . ASN A 1 740 ? 29.531 24.844 19.328 1 90.19 740 ASN A C 1
ATOM 5818 O O . ASN A 1 740 ? 29.609 25.828 20.062 1 90.19 740 ASN A O 1
ATOM 5822 N N . ILE A 1 741 ? 30.031 24.812 18.125 1 88.88 741 ILE A N 1
ATOM 5823 C CA . ILE A 1 741 ? 30.828 25.906 17.594 1 88.88 741 ILE A CA 1
ATOM 5824 C C . ILE A 1 741 ? 29.938 27.094 17.266 1 88.88 741 ILE A C 1
ATOM 5826 O O . ILE A 1 741 ? 30.328 28.25 17.469 1 88.88 741 ILE A O 1
ATOM 5830 N N . LEU A 1 742 ? 28.719 26.859 16.906 1 91.38 742 LEU A N 1
ATOM 5831 C CA . LEU A 1 742 ? 27.859 27.906 16.391 1 91.38 742 LEU A CA 1
ATOM 5832 C C . LEU A 1 742 ? 26.859 28.359 17.438 1 91.38 742 LEU A C 1
ATOM 5834 O O . LEU A 1 742 ? 26.047 29.25 17.188 1 91.38 742 LEU A O 1
ATOM 5838 N N . LYS A 1 743 ? 26.781 27.797 18.578 1 84.19 743 LYS A N 1
ATOM 5839 C CA . LYS A 1 743 ? 25.781 28.031 19.609 1 84.19 743 LYS A CA 1
ATOM 5840 C C . LYS A 1 743 ? 25.672 29.516 19.953 1 84.19 743 LYS A C 1
ATOM 5842 O O . LYS A 1 743 ? 24.578 30.047 20.078 1 84.19 743 LYS A O 1
ATOM 5847 N N . ASP A 1 744 ? 26.719 30.25 20.047 1 81.56 744 ASP A N 1
ATOM 5848 C CA . ASP A 1 744 ? 26.688 31.641 20.531 1 81.56 744 ASP A CA 1
ATOM 5849 C C . ASP A 1 744 ? 26.953 32.625 19.375 1 81.56 744 ASP A C 1
ATOM 5851 O O . ASP A 1 744 ? 27.266 33.781 19.609 1 81.56 744 ASP A O 1
ATOM 5855 N N . CYS A 1 745 ? 26.672 32.156 18.141 1 86.19 745 CYS A N 1
ATOM 5856 C CA . CYS A 1 745 ? 27.031 33.031 17.016 1 86.19 745 CYS A CA 1
ATOM 5857 C C . CYS A 1 745 ? 25.797 33.75 16.453 1 86.19 745 CYS A C 1
ATOM 5859 O O . CYS A 1 745 ? 25.922 34.656 15.641 1 86.19 745 CYS A O 1
ATOM 5861 N N . VAL A 1 746 ? 24.609 33.438 16.906 1 87.62 746 VAL A N 1
ATOM 5862 C CA . VAL A 1 746 ? 23.406 34.031 16.359 1 87.62 746 VAL A CA 1
ATOM 5863 C C . VAL A 1 746 ? 23.203 35.406 16.953 1 87.62 746 VAL A C 1
ATOM 5865 O O . VAL A 1 746 ? 23.281 35.594 18.172 1 87.62 746 VAL A O 1
ATOM 5868 N N . PRO A 1 747 ? 23.047 36.312 16.078 1 85.69 747 PRO A N 1
ATOM 5869 C CA . PRO A 1 747 ? 22.828 37.656 16.578 1 85.69 747 PRO A CA 1
ATOM 5870 C C . PRO A 1 747 ? 21.562 37.781 17.438 1 85.69 747 PRO A C 1
ATOM 5872 O O . PRO A 1 747 ? 20.578 37.094 17.203 1 85.69 747 PRO A O 1
ATOM 5875 N N . ALA A 1 748 ? 21.578 38.719 18.359 1 83.12 748 ALA A N 1
ATOM 5876 C CA . ALA A 1 748 ? 20.516 38.875 19.344 1 83.12 748 ALA A CA 1
ATOM 5877 C C . ALA A 1 748 ? 19.203 39.281 18.656 1 83.12 748 ALA A C 1
ATOM 5879 O O . ALA A 1 748 ? 18.125 38.875 19.094 1 83.12 748 ALA A O 1
ATOM 5880 N N . SER A 1 749 ? 19.359 40 17.578 1 84 749 SER A N 1
ATOM 5881 C CA . SER A 1 749 ? 18.156 40.469 16.875 1 84 749 SER A CA 1
ATOM 5882 C C . SER A 1 749 ? 17.391 39.281 16.266 1 84 749 SER A C 1
ATOM 5884 O O . SER A 1 749 ? 16.172 39.312 16.156 1 84 749 SER A O 1
ATOM 5886 N N . LEU A 1 750 ? 18.109 38.281 15.953 1 87.12 750 LEU A N 1
ATOM 5887 C CA . LEU A 1 750 ? 17.484 37.125 15.305 1 87.12 750 LEU A CA 1
ATOM 5888 C C . LEU A 1 750 ? 16.969 36.125 16.344 1 87.12 750 LEU A C 1
ATOM 5890 O O . LEU A 1 750 ? 16.047 35.344 16.062 1 87.12 750 LEU A O 1
ATOM 5894 N N . ILE A 1 751 ? 17.484 36.156 17.5 1 82.31 751 ILE A N 1
ATOM 5895 C CA . ILE A 1 751 ? 17.062 35.25 18.578 1 82.31 751 ILE A CA 1
ATOM 5896 C C . ILE A 1 751 ? 15.625 35.594 18.984 1 82.31 751 ILE A C 1
ATOM 5898 O O . ILE A 1 751 ? 14.844 34.719 19.328 1 82.31 751 ILE A O 1
ATOM 5902 N N . ASN A 1 752 ? 15.32 36.938 18.812 1 80.75 752 ASN A N 1
ATOM 5903 C CA . ASN A 1 752 ? 14 37.406 19.203 1 80.75 752 ASN A CA 1
ATOM 5904 C C . ASN A 1 752 ? 12.945 37.062 18.156 1 80.75 752 ASN A C 1
ATOM 5906 O O . ASN A 1 752 ? 11.75 37.094 18.438 1 80.75 752 ASN A O 1
ATOM 5910 N N . ASN A 1 753 ? 13.453 36.781 16.969 1 84 753 ASN A N 1
ATOM 5911 C CA . ASN A 1 753 ? 12.547 36.406 15.898 1 84 753 ASN A CA 1
ATOM 5912 C C . ASN A 1 753 ? 12.945 35.062 15.273 1 84 753 ASN A C 1
ATOM 5914 O O . ASN A 1 753 ? 13.453 35.031 14.148 1 84 753 ASN A O 1
ATOM 5918 N N . PRO A 1 754 ? 12.578 34 15.859 1 82.25 754 PRO A N 1
ATOM 5919 C CA . PRO A 1 754 ? 13.023 32.688 15.383 1 82.25 754 PRO A CA 1
ATOM 5920 C C . PRO A 1 754 ? 12.43 32.344 14.023 1 82.25 754 PRO A C 1
ATOM 5922 O O . PRO A 1 754 ? 12.992 31.5 13.305 1 82.25 754 PRO A O 1
ATOM 5925 N N . GLY A 1 755 ? 11.406 32.906 13.57 1 85 755 GLY A N 1
ATOM 5926 C CA . GLY A 1 755 ? 10.805 32.656 12.273 1 85 755 GLY A CA 1
ATOM 5927 C C . GLY A 1 755 ? 11.656 33.156 11.109 1 85 755 GLY A C 1
ATOM 5928 O O . GLY A 1 755 ? 11.5 32.688 9.977 1 85 755 GLY A O 1
ATOM 5929 N N . ASP A 1 756 ? 12.656 34 11.445 1 88.81 756 ASP A N 1
ATOM 5930 C CA . ASP A 1 756 ? 13.461 34.594 10.391 1 88.81 756 ASP A CA 1
ATOM 5931 C C . ASP A 1 756 ? 14.773 33.875 10.203 1 88.81 756 ASP A C 1
ATOM 5933 O O . ASP A 1 756 ? 15.469 34.062 9.195 1 88.81 756 ASP A O 1
ATOM 5937 N N . LEU A 1 757 ? 15.086 32.938 11.016 1 89.25 757 LEU A N 1
ATOM 5938 C CA . LEU A 1 757 ? 16.375 32.281 11.07 1 89.25 757 LEU A CA 1
ATOM 5939 C C . LEU A 1 757 ? 16.609 31.438 9.82 1 89.25 757 LEU A C 1
ATOM 5941 O O . LEU A 1 757 ? 17.719 31.375 9.297 1 89.25 757 LEU A O 1
ATOM 5945 N N . PRO A 1 758 ? 15.547 30.812 9.203 1 91.44 758 PRO A N 1
ATOM 5946 C CA . PRO A 1 758 ? 15.781 29.906 8.078 1 91.44 758 PRO A CA 1
ATOM 5947 C C . PRO A 1 758 ? 16.016 30.656 6.766 1 91.44 758 PRO A C 1
ATOM 5949 O O . PRO A 1 758 ? 16.406 30.047 5.766 1 91.44 758 PRO A O 1
ATOM 5952 N N . TYR A 1 759 ? 15.961 31.984 6.77 1 91.19 759 TYR A N 1
ATOM 5953 C CA . TYR A 1 759 ? 16.016 32.719 5.52 1 91.19 759 TYR A CA 1
ATOM 5954 C C . TYR A 1 759 ? 17.266 33.594 5.449 1 91.19 759 TYR A C 1
ATOM 5956 O O . TYR A 1 759 ? 17.5 34.438 6.316 1 91.19 759 TYR A O 1
ATOM 5964 N N . ILE A 1 760 ? 17.984 33.344 4.398 1 92.12 760 ILE A N 1
ATOM 5965 C CA . ILE A 1 760 ? 19.25 34.062 4.219 1 92.12 760 ILE A CA 1
ATOM 5966 C C . ILE A 1 760 ? 18.969 35.562 4.078 1 92.12 760 ILE A C 1
ATOM 5968 O O . ILE A 1 760 ? 19.719 36.406 4.594 1 92.12 760 ILE A O 1
ATOM 5972 N N . ASP A 1 761 ? 17.875 35.938 3.434 1 88.62 761 ASP A N 1
ATOM 5973 C CA . ASP A 1 761 ? 17.547 37.344 3.203 1 88.62 761 ASP A CA 1
ATOM 5974 C C . ASP A 1 761 ? 17.203 38.031 4.512 1 88.62 761 ASP A C 1
ATOM 5976 O O . ASP A 1 761 ? 17.531 39.219 4.703 1 88.62 761 ASP A O 1
ATOM 5980 N N . LYS A 1 762 ? 16.594 37.344 5.371 1 89.31 762 LYS A N 1
ATOM 5981 C CA . LYS A 1 762 ? 16.266 37.938 6.668 1 89.31 762 LYS A CA 1
ATOM 5982 C C . LYS A 1 762 ? 17.516 38.125 7.523 1 89.31 762 LYS A C 1
ATOM 5984 O O . LYS A 1 762 ? 17.609 39.062 8.305 1 89.31 762 LYS A O 1
ATOM 5989 N N . TRP A 1 763 ? 18.453 37.219 7.395 1 91.44 763 TRP A N 1
ATOM 5990 C CA . TRP A 1 763 ? 19.75 37.375 8.055 1 91.44 763 TRP A CA 1
ATOM 5991 C C . TRP A 1 763 ? 20.438 38.656 7.59 1 91.44 763 TRP A C 1
ATOM 5993 O O . TRP A 1 763 ? 20.938 39.438 8.414 1 91.44 763 TRP A O 1
ATOM 6003 N N . ARG A 1 764 ? 20.391 38.875 6.359 1 88.94 764 ARG A N 1
ATOM 6004 C CA . ARG A 1 764 ? 21.031 40.031 5.781 1 88.94 764 ARG A CA 1
ATOM 6005 C C . ARG A 1 764 ? 20.359 41.312 6.242 1 88.94 764 ARG A C 1
ATOM 6007 O O . ARG A 1 764 ? 21.031 42.312 6.543 1 88.94 764 ARG A O 1
ATOM 6014 N N . ASP A 1 765 ? 19.062 41.281 6.277 1 87.44 765 ASP A N 1
ATOM 6015 C CA . ASP A 1 765 ? 18.297 42.438 6.723 1 87.44 765 ASP A CA 1
ATOM 6016 C C . ASP A 1 765 ? 18.656 42.812 8.164 1 87.44 765 ASP A C 1
ATOM 6018 O O . ASP A 1 765 ? 18.797 44 8.492 1 87.44 765 ASP A O 1
ATOM 6022 N N . HIS A 1 766 ? 18.859 41.844 8.953 1 88.81 766 HIS A N 1
ATOM 6023 C CA . HIS A 1 766 ? 19.156 42.094 10.359 1 88.81 766 HIS A CA 1
ATOM 6024 C C . HIS A 1 766 ? 20.609 42.562 10.539 1 88.81 766 HIS A C 1
ATOM 6026 O O . HIS A 1 766 ? 20.906 43.344 11.453 1 88.81 766 HIS A O 1
ATOM 6032 N N . LEU A 1 767 ? 21.453 42.062 9.656 1 87.5 767 LEU A N 1
ATOM 6033 C CA . LEU A 1 767 ? 22.859 42.406 9.781 1 87.5 767 LEU A CA 1
ATOM 6034 C C . LEU A 1 767 ? 23.125 43.812 9.219 1 87.5 767 LEU A C 1
ATOM 6036 O O . LEU A 1 767 ? 24.031 44.5 9.68 1 87.5 767 LEU A O 1
ATOM 6040 N N . THR A 1 768 ? 22.328 44.156 8.211 1 83.06 768 THR A N 1
ATOM 6041 C CA . THR A 1 768 ? 22.531 45.469 7.582 1 83.06 768 THR A CA 1
ATOM 6042 C C . THR A 1 768 ? 21.75 46.531 8.32 1 83.06 768 THR A C 1
ATOM 6044 O O . THR A 1 768 ? 22.047 47.719 8.188 1 83.06 768 THR A O 1
ATOM 6047 N N . ALA A 1 769 ? 20.688 46.156 8.992 1 76.12 769 ALA A N 1
ATOM 6048 C CA . ALA A 1 769 ? 19.891 47.125 9.711 1 76.12 769 ALA A CA 1
ATOM 6049 C C . ALA A 1 769 ? 20.734 47.844 10.758 1 76.12 769 ALA A C 1
ATOM 6051 O O . ALA A 1 769 ? 21.562 47.25 11.43 1 76.12 769 ALA A O 1
ATOM 6052 N N . PRO A 1 770 ? 20.734 49.281 10.664 1 61.31 770 PRO A N 1
ATOM 6053 C CA . PRO A 1 770 ? 21.484 50.062 11.656 1 61.31 770 PRO A CA 1
ATOM 6054 C C . PRO A 1 770 ? 21.078 49.719 13.094 1 61.31 770 PRO A C 1
ATOM 6056 O O . PRO A 1 770 ? 19.938 49.344 13.336 1 61.31 770 PRO A O 1
ATOM 6059 N N . ALA A 1 771 ? 22.062 49.375 13.961 1 53.59 771 ALA A N 1
ATOM 6060 C CA . ALA A 1 771 ? 21.766 49.188 15.383 1 53.59 771 ALA A CA 1
ATOM 6061 C C . ALA A 1 771 ? 20.797 50.25 15.883 1 53.59 771 ALA A C 1
ATOM 6063 O O . ALA A 1 771 ? 20.938 51.438 15.57 1 53.59 771 ALA A O 1
ATOM 6064 N N . PRO A 1 772 ? 19.641 49.781 16.469 1 44.53 772 PRO A N 1
ATOM 6065 C CA . PRO A 1 772 ? 18.891 50.938 17.047 1 44.53 772 PRO A CA 1
ATOM 6066 C C . PRO A 1 772 ? 19.75 51.812 17.938 1 44.53 772 PRO A C 1
ATOM 6068 O O . PRO A 1 772 ? 20.719 51.344 18.547 1 44.53 772 PRO A O 1
ATOM 6071 N N . MET B 1 1 ? -11.781 -53.031 -10.242 1 25.62 1 MET B N 1
ATOM 6072 C CA . MET B 1 1 ? -10.547 -53.812 -10.273 1 25.62 1 MET B CA 1
ATOM 6073 C C . MET B 1 1 ? -9.672 -53.375 -11.453 1 25.62 1 MET B C 1
ATOM 6075 O O . MET B 1 1 ? -9.859 -53.875 -12.57 1 25.62 1 MET B O 1
ATOM 6079 N N . GLY B 1 2 ? -9.461 -52.125 -11.836 1 39.16 2 GLY B N 1
ATOM 6080 C CA . GLY B 1 2 ? -8.859 -51.656 -13.078 1 39.16 2 GLY B CA 1
ATOM 6081 C C . GLY B 1 2 ? -7.535 -52.312 -13.391 1 39.16 2 GLY B C 1
ATOM 6082 O O . GLY B 1 2 ? -6.625 -52.312 -12.562 1 39.16 2 GLY B O 1
ATOM 6083 N N . PHE B 1 3 ? -7.48 -53.25 -14.18 1 48.28 3 PHE B N 1
ATOM 6084 C CA . PHE B 1 3 ? -6.406 -54.094 -14.68 1 48.28 3 PHE B CA 1
ATOM 6085 C C . PHE B 1 3 ? -5.18 -53.25 -15.039 1 48.28 3 PHE B C 1
ATOM 6087 O O . PHE B 1 3 ? -5.301 -52.219 -15.695 1 48.28 3 PHE B O 1
ATOM 6094 N N . ASN B 1 4 ? -3.996 -53.281 -14.281 1 72.5 4 ASN B N 1
ATOM 6095 C CA . ASN B 1 4 ? -2.697 -52.656 -14.445 1 72.5 4 ASN B CA 1
ATOM 6096 C C . ASN B 1 4 ? -2.119 -52.906 -15.836 1 72.5 4 ASN B C 1
ATOM 6098 O O . ASN B 1 4 ? -1.859 -54.031 -16.203 1 72.5 4 ASN B O 1
ATOM 6102 N N . LYS B 1 5 ? -2.408 -52.062 -16.906 1 79.25 5 LYS B N 1
ATOM 6103 C CA . LYS B 1 5 ? -1.922 -52.094 -18.281 1 79.25 5 LYS B CA 1
ATOM 6104 C C . LYS B 1 5 ? -0.501 -52.656 -18.359 1 79.25 5 LYS B C 1
ATOM 6106 O O . LYS B 1 5 ? -0.159 -53.375 -19.281 1 79.25 5 LYS B O 1
ATOM 6111 N N . THR B 1 6 ? 0.133 -52.406 -17.281 1 82.31 6 THR B N 1
ATOM 6112 C CA . THR B 1 6 ? 1.523 -52.844 -17.266 1 82.31 6 THR B CA 1
ATOM 6113 C C . THR B 1 6 ? 1.609 -54.344 -17.062 1 82.31 6 THR B C 1
ATOM 6115 O O . THR B 1 6 ? 2.359 -55.031 -17.766 1 82.31 6 THR B O 1
ATOM 6118 N N . GLN B 1 7 ? 0.729 -54.875 -16.219 1 81.19 7 GLN B N 1
ATOM 6119 C CA . GLN B 1 7 ? 0.724 -56.312 -15.977 1 81.19 7 GLN B CA 1
ATOM 6120 C C . GLN B 1 7 ? 0.216 -57.062 -17.203 1 81.19 7 GLN B C 1
ATOM 6122 O O . GLN B 1 7 ? 0.752 -58.125 -17.547 1 81.19 7 GLN B O 1
ATOM 6127 N N . ASN B 1 8 ? -0.687 -56.5 -17.875 1 85.75 8 ASN B N 1
ATOM 6128 C CA . ASN B 1 8 ? -1.222 -57.156 -19.062 1 85.75 8 ASN B CA 1
ATOM 6129 C C . ASN B 1 8 ? -0.189 -57.188 -20.188 1 85.75 8 ASN B C 1
ATOM 6131 O O . ASN B 1 8 ? -0.116 -58.188 -20.938 1 85.75 8 ASN B O 1
ATOM 6135 N N . TYR B 1 9 ? 0.558 -56.156 -20.25 1 88.56 9 TYR B N 1
ATOM 6136 C CA . TYR B 1 9 ? 1.601 -56.094 -21.281 1 88.56 9 TYR B CA 1
ATOM 6137 C C . TYR B 1 9 ? 2.676 -57.156 -21 1 88.56 9 TYR B C 1
ATOM 6139 O O . TYR B 1 9 ? 3.148 -57.812 -21.922 1 88.56 9 TYR B O 1
ATOM 6147 N N . ILE B 1 10 ? 2.98 -57.344 -19.734 1 84.69 10 ILE B N 1
ATOM 6148 C CA . ILE B 1 10 ? 3.977 -58.344 -19.359 1 84.69 10 ILE B CA 1
ATOM 6149 C C . ILE B 1 10 ? 3.447 -59.75 -19.672 1 84.69 10 ILE B C 1
ATOM 6151 O O . ILE B 1 10 ? 4.18 -60.594 -20.203 1 84.69 10 ILE B O 1
ATOM 6155 N N . ASP B 1 11 ? 2.191 -59.938 -19.469 1 85.81 11 ASP B N 1
ATOM 6156 C CA . ASP B 1 11 ? 1.576 -61.219 -19.719 1 85.81 11 ASP B CA 1
ATOM 6157 C C . ASP B 1 11 ? 1.565 -61.562 -21.203 1 85.81 11 ASP B C 1
ATOM 6159 O O . ASP B 1 11 ? 1.789 -62.688 -21.594 1 85.81 11 ASP B O 1
ATOM 6163 N N . ILE B 1 12 ? 1.451 -60.531 -22 1 88.88 12 ILE B N 1
ATOM 6164 C CA . ILE B 1 12 ? 1.426 -60.75 -23.453 1 88.88 12 ILE B CA 1
ATOM 6165 C C . ILE B 1 12 ? 2.832 -61.062 -23.953 1 88.88 12 ILE B C 1
ATOM 6167 O O . ILE B 1 12 ? 3.006 -61.906 -24.828 1 88.88 12 ILE B O 1
ATOM 6171 N N . VAL B 1 13 ? 3.812 -60.469 -23.406 1 88.94 13 VAL B N 1
ATOM 6172 C CA . VAL B 1 13 ? 5.191 -60.719 -23.828 1 88.94 13 VAL B CA 1
ATOM 6173 C C . VAL B 1 13 ? 5.637 -62.094 -23.391 1 88.94 13 VAL B C 1
ATOM 6175 O O . VAL B 1 13 ? 6.352 -62.781 -24.125 1 88.94 13 VAL B O 1
ATOM 6178 N N . ILE B 1 14 ? 5.168 -62.531 -22.234 1 85.12 14 ILE B N 1
ATOM 6179 C CA . ILE B 1 14 ? 5.5 -63.844 -21.75 1 85.12 14 ILE B CA 1
ATOM 6180 C C . ILE B 1 14 ? 4.84 -64.938 -22.641 1 85.12 14 ILE B C 1
ATOM 6182 O O . ILE B 1 14 ? 5.449 -65.938 -22.969 1 85.12 14 ILE B O 1
ATOM 6186 N N . ARG B 1 15 ? 3.686 -64.688 -23.156 1 88.38 15 ARG B N 1
ATOM 6187 C CA . ARG B 1 15 ? 2.996 -65.625 -24.078 1 88.38 15 ARG B CA 1
ATOM 6188 C C . ARG B 1 15 ? 3.695 -65.688 -25.422 1 88.38 15 ARG B C 1
ATOM 6190 O O . ARG B 1 15 ? 3.775 -66.688 -26.062 1 88.38 15 ARG B O 1
ATOM 6197 N N . LEU B 1 16 ? 4.215 -64.5 -25.703 1 89.19 16 LEU B N 1
ATOM 6198 C CA . LEU B 1 16 ? 4.961 -64.438 -26.953 1 89.19 16 LEU B CA 1
ATOM 6199 C C . LEU B 1 16 ? 6.27 -65.25 -26.859 1 89.19 16 LEU B C 1
ATOM 6201 O O . LEU B 1 16 ? 6.68 -65.875 -27.812 1 89.19 16 LEU B O 1
ATOM 6205 N N . ALA B 1 17 ? 6.879 -65.125 -25.734 1 86.75 17 ALA B N 1
ATOM 6206 C CA . ALA B 1 17 ? 8.148 -65.812 -25.516 1 86.75 17 ALA B CA 1
ATOM 6207 C C . ALA B 1 17 ? 7.961 -67.375 -25.531 1 86.75 17 ALA B C 1
ATOM 6209 O O . ALA B 1 17 ? 8.906 -68.125 -25.797 1 86.75 17 ALA B O 1
ATOM 6210 N N . ALA B 1 18 ? 6.754 -67.812 -25.344 1 83.44 18 ALA B N 1
ATOM 6211 C CA . ALA B 1 18 ? 6.465 -69.25 -25.312 1 83.44 18 ALA B CA 1
ATOM 6212 C C . ALA B 1 18 ? 6.301 -69.812 -26.719 1 83.44 18 ALA B C 1
ATOM 6214 O O . ALA B 1 18 ? 6.27 -71 -26.922 1 83.44 18 ALA B O 1
ATOM 6215 N N . ILE B 1 19 ? 6.324 -68.875 -27.672 1 84.94 19 ILE B N 1
ATOM 6216 C CA . ILE B 1 19 ? 6.184 -69.312 -29.062 1 84.94 19 ILE B CA 1
ATOM 6217 C C . ILE B 1 19 ? 7.562 -69.562 -29.656 1 84.94 19 ILE B C 1
ATOM 6219 O O . ILE B 1 19 ? 8.414 -68.688 -29.672 1 84.94 19 ILE B O 1
ATOM 6223 N N . ASP B 1 20 ? 7.934 -70.75 -30.094 1 78.62 20 ASP B N 1
ATOM 6224 C CA . ASP B 1 20 ? 9.242 -71.25 -30.531 1 78.62 20 ASP B CA 1
ATOM 6225 C C . ASP B 1 20 ? 9.75 -70.438 -31.719 1 78.62 20 ASP B C 1
ATOM 6227 O O . ASP B 1 20 ? 10.953 -70.188 -31.844 1 78.62 20 ASP B O 1
ATOM 6231 N N . ASP B 1 21 ? 8.922 -69.875 -32.625 1 80.38 21 ASP B N 1
ATOM 6232 C CA . ASP B 1 21 ? 9.359 -69.25 -33.875 1 80.38 21 ASP B CA 1
ATOM 6233 C C . ASP B 1 21 ? 9.719 -67.812 -33.656 1 80.38 21 ASP B C 1
ATOM 6235 O O . ASP B 1 21 ? 10.219 -67.125 -34.562 1 80.38 21 ASP B O 1
ATOM 6239 N N . VAL B 1 22 ? 9.633 -67.312 -32.406 1 84.06 22 VAL B N 1
ATOM 6240 C CA . VAL B 1 22 ? 9.883 -65.875 -32.188 1 84.06 22 VAL B CA 1
ATOM 6241 C C . VAL B 1 22 ? 11.32 -65.688 -31.719 1 84.06 22 VAL B C 1
ATOM 6243 O O . VAL B 1 22 ? 11.758 -66.312 -30.766 1 84.06 22 VAL B O 1
ATOM 6246 N N . LEU B 1 23 ? 12.047 -64.75 -32.406 1 82.06 23 LEU B N 1
ATOM 6247 C CA . LEU B 1 23 ? 13.453 -64.5 -32.156 1 82.06 23 LEU B CA 1
ATOM 6248 C C . LEU B 1 23 ? 13.609 -63.781 -30.812 1 82.06 23 LEU B C 1
ATOM 6250 O O . LEU B 1 23 ? 12.773 -62.938 -30.438 1 82.06 23 LEU B O 1
ATOM 6254 N N . ASN B 1 24 ? 14.656 -64.125 -30.172 1 82.88 24 ASN B N 1
ATOM 6255 C CA . ASN B 1 24 ? 14.977 -63.5 -28.891 1 82.88 24 ASN B CA 1
ATOM 6256 C C . ASN B 1 24 ? 15.195 -62 -29.016 1 82.88 24 ASN B C 1
ATOM 6258 O O . ASN B 1 24 ? 14.898 -61.25 -28.078 1 82.88 24 ASN B O 1
ATOM 6262 N N . ASP B 1 25 ? 15.562 -61.562 -30.172 1 85.5 25 ASP B N 1
ATOM 6263 C CA . ASP B 1 25 ? 15.781 -60.156 -30.391 1 85.5 25 ASP B CA 1
ATOM 6264 C C . ASP B 1 25 ? 14.461 -59.375 -30.391 1 85.5 25 ASP B C 1
ATOM 6266 O O . ASP B 1 25 ? 14.391 -58.25 -29.891 1 85.5 25 ASP B O 1
ATOM 6270 N N . MET B 1 26 ? 13.492 -60 -30.812 1 87.19 26 MET B N 1
ATOM 6271 C CA . MET B 1 26 ? 12.172 -59.406 -30.844 1 87.19 26 MET B CA 1
ATOM 6272 C C . MET B 1 26 ? 11.586 -59.281 -29.438 1 87.19 26 MET B C 1
ATOM 6274 O O . MET B 1 26 ? 10.984 -58.281 -29.094 1 87.19 26 MET B O 1
ATOM 6278 N N . ILE B 1 27 ? 11.836 -60.281 -28.688 1 86.62 27 ILE B N 1
ATOM 6279 C CA . ILE B 1 27 ? 11.344 -60.281 -27.312 1 86.62 27 ILE B CA 1
ATOM 6280 C C . ILE B 1 27 ? 12.055 -59.188 -26.516 1 86.62 27 ILE B C 1
ATOM 6282 O O . ILE B 1 27 ? 11.414 -58.469 -25.766 1 86.62 27 ILE B O 1
ATOM 6286 N N . SER B 1 28 ? 13.305 -59.062 -26.828 1 85.19 28 SER B N 1
ATOM 6287 C CA . SER B 1 28 ? 14.078 -58.031 -26.141 1 85.19 28 SER B CA 1
ATOM 6288 C C . SER B 1 28 ? 13.617 -56.656 -26.547 1 85.19 28 SER B C 1
ATOM 6290 O O . SER B 1 28 ? 13.602 -55.719 -25.719 1 85.19 28 SER B O 1
ATOM 6292 N N . SER B 1 29 ? 13.211 -56.531 -27.688 1 85.81 29 SER B N 1
ATOM 6293 C CA . SER B 1 29 ? 12.727 -55.25 -28.172 1 85.81 29 SER B CA 1
ATOM 6294 C C . SER B 1 29 ? 11.398 -54.875 -27.531 1 85.81 29 SER B C 1
ATOM 6296 O O . SER B 1 29 ? 11.188 -53.719 -27.141 1 85.81 29 SER B O 1
ATOM 6298 N N . PHE B 1 30 ? 10.539 -55.812 -27.359 1 87.19 30 PHE B N 1
ATOM 6299 C CA . PHE B 1 30 ? 9.25 -55.562 -26.719 1 87.19 30 PHE B CA 1
ATOM 6300 C C . PHE B 1 30 ? 9.43 -55.25 -25.25 1 87.19 30 PHE B C 1
ATOM 6302 O O . PHE B 1 30 ? 8.711 -54.406 -24.688 1 87.19 30 PHE B O 1
ATOM 6309 N N . LEU B 1 31 ? 10.406 -55.812 -24.672 1 84.06 31 LEU B N 1
ATOM 6310 C CA . LEU B 1 31 ? 10.656 -55.594 -23.266 1 84.06 31 LEU B CA 1
ATOM 6311 C C . LEU B 1 31 ? 11.203 -54.188 -23.016 1 84.06 31 LEU B C 1
ATOM 6313 O O . LEU B 1 31 ? 10.984 -53.594 -21.953 1 84.06 31 LEU B O 1
ATOM 6317 N N . SER B 1 32 ? 11.781 -53.594 -24.016 1 81.31 32 SER B N 1
ATOM 6318 C CA . SER B 1 32 ? 12.344 -52.25 -23.875 1 81.31 32 SER B CA 1
ATOM 6319 C C . SER B 1 32 ? 11.25 -51.188 -23.781 1 81.31 32 SER B C 1
ATOM 6321 O O . SER B 1 32 ? 11.484 -50.094 -23.281 1 81.31 32 SER B O 1
ATOM 6323 N N . TYR B 1 33 ? 10.039 -51.531 -24.203 1 84.62 33 TYR B N 1
ATOM 6324 C CA . TYR B 1 33 ? 8.945 -50.562 -24.188 1 84.62 33 TYR B CA 1
ATOM 6325 C C . TYR B 1 33 ? 8.148 -50.656 -22.891 1 84.62 33 TYR B C 1
ATOM 6327 O O . TYR B 1 33 ? 7.246 -49.844 -22.656 1 84.62 33 TYR B O 1
ATOM 6335 N N . LEU B 1 34 ? 8.547 -51.656 -22.109 1 81.06 34 LEU B N 1
ATOM 6336 C CA . LEU B 1 34 ? 7.852 -51.844 -20.844 1 81.06 34 LEU B CA 1
ATOM 6337 C C . LEU B 1 34 ? 7.961 -50.594 -19.969 1 81.06 34 LEU B C 1
ATOM 6339 O O . LEU B 1 34 ? 6.992 -50.219 -19.312 1 81.06 34 LEU B O 1
ATOM 6343 N N . GLU B 1 35 ? 9.047 -49.938 -19.969 1 75.38 35 GLU B N 1
ATOM 6344 C CA . GLU B 1 35 ? 9.242 -48.719 -19.172 1 75.38 35 GLU B CA 1
ATOM 6345 C C . GLU B 1 35 ? 8.328 -47.594 -19.641 1 75.38 35 GLU B C 1
ATOM 6347 O O . GLU B 1 35 ? 7.766 -46.875 -18.828 1 75.38 35 GLU B O 1
ATOM 6352 N N . GLY B 1 36 ? 8.195 -47.469 -20.922 1 74.38 36 GLY B N 1
ATOM 6353 C CA . GLY B 1 36 ? 7.324 -46.438 -21.469 1 74.38 36 GLY B CA 1
ATOM 6354 C C . GLY B 1 36 ? 5.859 -46.656 -21.141 1 74.38 36 GLY B C 1
ATOM 6355 O O . GLY B 1 36 ? 5.137 -45.719 -20.859 1 74.38 36 GLY B O 1
ATOM 6356 N N . ILE B 1 37 ? 5.496 -47.906 -21.141 1 78.75 37 ILE B N 1
ATOM 6357 C CA . ILE B 1 37 ? 4.109 -48.219 -20.844 1 78.75 37 ILE B CA 1
ATOM 6358 C C . ILE B 1 37 ? 3.832 -47.969 -19.359 1 78.75 37 ILE B C 1
ATOM 6360 O O . ILE B 1 37 ? 2.775 -47.438 -19 1 78.75 37 ILE B O 1
ATOM 6364 N N . TYR B 1 38 ? 4.695 -48.344 -18.547 1 74.88 38 TYR B N 1
ATOM 6365 C CA . TYR B 1 38 ? 4.551 -48.094 -17.109 1 74.88 38 TYR B CA 1
ATOM 6366 C C . TYR B 1 38 ? 4.434 -46.594 -16.828 1 74.88 38 TYR B C 1
ATOM 6368 O O . TYR B 1 38 ? 3.582 -46.156 -16.047 1 74.88 38 TYR B O 1
ATOM 6376 N N . ARG B 1 39 ? 5.281 -45.844 -17.422 1 73.75 39 ARG B N 1
ATOM 6377 C CA . ARG B 1 39 ? 5.27 -44.375 -17.234 1 73.75 39 ARG B CA 1
ATOM 6378 C C . ARG B 1 39 ? 3.938 -43.781 -17.688 1 73.75 39 ARG B C 1
ATOM 6380 O O . ARG B 1 39 ? 3.404 -42.875 -17.047 1 73.75 39 ARG B O 1
ATOM 6387 N N . SER B 1 40 ? 3.467 -44.219 -18.766 1 73.44 40 SER B N 1
ATOM 6388 C CA . SER B 1 40 ? 2.195 -43.719 -19.281 1 73.44 40 SER B CA 1
ATOM 6389 C C . SER B 1 40 ? 1.052 -44.062 -18.328 1 73.44 40 SER B C 1
ATOM 6391 O O . SER B 1 40 ? 0.139 -43.25 -18.141 1 73.44 40 SER B O 1
ATOM 6393 N N . GLU B 1 41 ? 1.05 -45.25 -17.766 1 75.56 41 GLU B N 1
ATOM 6394 C CA . GLU B 1 41 ? 0.019 -45.656 -16.812 1 75.56 41 GLU B CA 1
ATOM 6395 C C . GLU B 1 41 ? 0.076 -44.781 -15.562 1 75.56 41 GLU B C 1
ATOM 6397 O O . GLU B 1 41 ? -0.959 -44.344 -15.055 1 75.56 41 GLU B O 1
ATOM 6402 N N . GLU B 1 42 ? 1.191 -44.531 -15.086 1 73.62 42 GLU B N 1
ATOM 6403 C CA . GLU B 1 42 ? 1.35 -43.688 -13.906 1 73.62 42 GLU B CA 1
ATOM 6404 C C . GLU B 1 42 ? 0.934 -42.25 -14.195 1 73.62 42 GLU B C 1
ATOM 6406 O O . GLU B 1 42 ? 0.297 -41.594 -13.359 1 73.62 42 GLU B O 1
ATOM 6411 N N . GLU B 1 43 ? 1.312 -41.75 -15.297 1 73.19 43 GLU B N 1
ATOM 6412 C CA . GLU B 1 43 ? 0.966 -40.406 -15.672 1 73.19 43 GLU B CA 1
ATOM 6413 C C . GLU B 1 43 ? -0.543 -40.219 -15.82 1 73.19 43 GLU B C 1
ATOM 6415 O O . GLU B 1 43 ? -1.086 -39.156 -15.531 1 73.19 43 GLU B O 1
ATOM 6420 N N . SER B 1 44 ? -1.155 -41.219 -16.297 1 73.75 44 SER B N 1
ATOM 6421 C CA . SER B 1 44 ? -2.609 -41.156 -16.406 1 73.75 44 SER B CA 1
ATOM 6422 C C . SER B 1 44 ? -3.264 -41.031 -15.039 1 73.75 44 SER B C 1
ATOM 6424 O O . SER B 1 44 ? -4.324 -40.438 -14.898 1 73.75 44 SER B O 1
ATOM 6426 N N . LYS B 1 45 ? -2.637 -41.594 -14.039 1 74.94 45 LYS B N 1
ATOM 6427 C CA . LYS B 1 45 ? -3.131 -41.469 -12.672 1 74.94 45 LYS B CA 1
ATOM 6428 C C . LYS B 1 45 ? -2.9 -40.062 -12.141 1 74.94 45 LYS B C 1
ATOM 6430 O O . LYS B 1 45 ? -3.74 -39.5 -11.422 1 74.94 45 LYS B O 1
ATOM 6435 N N . TYR B 1 46 ? -1.795 -39.469 -12.617 1 76.38 46 TYR B N 1
ATOM 6436 C CA . TYR B 1 46 ? -1.451 -38.125 -12.164 1 76.38 46 TYR B CA 1
ATOM 6437 C C . TYR B 1 46 ? -2.412 -37.094 -12.742 1 76.38 46 TYR B C 1
ATOM 6439 O O . TYR B 1 46 ? -2.576 -36 -12.18 1 76.38 46 TYR B O 1
ATOM 6447 N N . SER B 1 47 ? -3.098 -37.438 -13.812 1 78.81 47 SER B N 1
ATOM 6448 C CA . SER B 1 47 ? -3.914 -36.469 -14.539 1 78.81 47 SER B CA 1
ATOM 6449 C C . SER B 1 47 ? -5.363 -36.5 -14.062 1 78.81 47 SER B C 1
ATOM 6451 O O . SER B 1 47 ? -6.176 -35.656 -14.477 1 78.81 47 SER B O 1
ATOM 6453 N N . LYS B 1 48 ? -5.723 -37.312 -13.102 1 80.19 48 LYS B N 1
ATOM 6454 C CA . LYS B 1 48 ? -7.105 -37.438 -12.648 1 80.19 48 LYS B CA 1
ATOM 6455 C C . LYS B 1 48 ? -7.617 -36.156 -12.016 1 80.19 48 LYS B C 1
ATOM 6457 O O . LYS B 1 48 ? -8.75 -35.75 -12.281 1 80.19 48 LYS B O 1
ATOM 6462 N N . PRO B 1 49 ? -6.816 -35.469 -11.32 1 87.31 49 PRO B N 1
ATOM 6463 C CA . PRO B 1 49 ? -7.32 -34.25 -10.672 1 87.31 49 PRO B CA 1
ATOM 6464 C C . PRO B 1 49 ? -7.348 -33.031 -11.617 1 87.31 49 PRO B C 1
ATOM 6466 O O . PRO B 1 49 ? -7.832 -31.969 -11.242 1 87.31 49 PRO B O 1
ATOM 6469 N N . MET B 1 50 ? -6.988 -33.188 -12.82 1 89 50 MET B N 1
ATOM 6470 C CA . MET B 1 50 ? -6.82 -32.062 -13.734 1 89 50 MET B CA 1
ATOM 6471 C C . MET B 1 50 ? -8.164 -31.438 -14.102 1 89 50 MET B C 1
ATOM 6473 O O . MET B 1 50 ? -8.258 -30.25 -14.391 1 89 50 MET B O 1
ATOM 6477 N N . LEU B 1 51 ? -9.227 -32.312 -14.047 1 89.69 51 LEU B N 1
ATOM 6478 C CA . LEU B 1 51 ? -10.562 -31.781 -14.297 1 89.69 51 LEU B CA 1
ATOM 6479 C C . LEU B 1 51 ? -10.93 -30.719 -13.266 1 89.69 51 LEU B C 1
ATOM 6481 O O . LEU B 1 51 ? -11.461 -29.672 -13.625 1 89.69 51 LEU B O 1
ATOM 6485 N N . TRP B 1 52 ? -10.547 -30.953 -12.008 1 89.06 52 TRP B N 1
ATOM 6486 C CA . TRP B 1 52 ? -10.875 -30.031 -10.93 1 89.06 52 TRP B CA 1
ATOM 6487 C C . TRP B 1 52 ? -9.969 -28.797 -10.977 1 89.06 52 TRP B C 1
ATOM 6489 O O . TRP B 1 52 ? -10.391 -27.703 -10.617 1 89.06 52 TRP B O 1
ATOM 6499 N N . ILE B 1 53 ? -8.789 -28.984 -11.422 1 90.19 53 ILE B N 1
ATOM 6500 C CA . ILE B 1 53 ? -7.895 -27.844 -11.594 1 90.19 53 ILE B CA 1
ATOM 6501 C C . ILE B 1 53 ? -8.422 -26.922 -12.695 1 90.19 53 ILE B C 1
ATOM 6503 O O . ILE B 1 53 ? -8.336 -25.703 -12.586 1 90.19 53 ILE B O 1
ATOM 6507 N N . GLY B 1 54 ? -8.992 -27.578 -13.727 1 92.5 54 GLY B N 1
ATOM 6508 C CA . GLY B 1 54 ? -9.617 -26.766 -14.766 1 92.5 54 GLY B CA 1
ATOM 6509 C C . GLY B 1 54 ? -10.789 -25.953 -14.266 1 92.5 54 GLY B C 1
ATOM 6510 O O . GLY B 1 54 ? -10.945 -24.781 -14.648 1 92.5 54 GLY B O 1
ATOM 6511 N N . MET B 1 55 ? -11.516 -26.531 -13.344 1 93.94 55 MET B N 1
ATOM 6512 C CA . MET B 1 55 ? -12.641 -25.797 -12.773 1 93.94 55 MET B CA 1
ATOM 6513 C C . MET B 1 55 ? -12.156 -24.641 -11.898 1 93.94 55 MET B C 1
ATOM 6515 O O . MET B 1 55 ? -12.789 -23.578 -11.844 1 93.94 55 MET B O 1
ATOM 6519 N N . TYR B 1 56 ? -11.07 -24.859 -11.25 1 93.12 56 TYR B N 1
ATOM 6520 C CA . TYR B 1 56 ? -10.477 -23.797 -10.438 1 93.12 56 TYR B CA 1
ATOM 6521 C C . TYR B 1 56 ? -10.016 -22.641 -11.305 1 93.12 56 TYR B C 1
ATOM 6523 O O . TYR B 1 56 ? -10.18 -21.469 -10.938 1 93.12 56 TYR B O 1
ATOM 6531 N N . ILE B 1 57 ? -9.492 -22.953 -12.453 1 94.62 57 ILE B N 1
ATOM 6532 C CA . ILE B 1 57 ? -9.062 -21.922 -13.398 1 94.62 57 ILE B CA 1
ATOM 6533 C C . ILE B 1 57 ? -10.273 -21.141 -13.898 1 94.62 57 ILE B C 1
ATOM 6535 O O . ILE B 1 57 ? -10.242 -19.906 -13.961 1 94.62 57 ILE B O 1
ATOM 6539 N N . ALA B 1 58 ? -11.344 -21.844 -14.156 1 97.06 58 ALA B N 1
ATOM 6540 C CA . ALA B 1 58 ? -12.562 -21.203 -14.641 1 97.06 58 ALA B CA 1
ATOM 6541 C C . ALA B 1 58 ? -13.172 -20.312 -13.57 1 97.06 58 ALA B C 1
ATOM 6543 O O . ALA B 1 58 ? -13.633 -19.203 -13.867 1 97.06 58 ALA B O 1
ATOM 6544 N N . LEU B 1 59 ? -13.125 -20.812 -12.344 1 96.38 59 LEU B N 1
ATOM 6545 C CA . LEU B 1 59 ? -13.672 -20.016 -11.25 1 96.38 59 LEU B CA 1
ATOM 6546 C C . LEU B 1 59 ? -12.852 -18.75 -11.023 1 96.38 59 LEU B C 1
ATOM 6548 O O . LEU B 1 59 ? -13.406 -17.672 -10.797 1 96.38 59 LEU B O 1
ATOM 6552 N N . ALA B 1 60 ? -11.562 -18.859 -11.039 1 96.38 60 ALA B N 1
ATOM 6553 C CA . ALA B 1 60 ? -10.695 -17.688 -10.906 1 96.38 60 ALA B CA 1
ATOM 6554 C C . ALA B 1 60 ? -10.945 -16.688 -12.031 1 96.38 60 ALA B C 1
ATOM 6556 O O . ALA B 1 60 ? -10.969 -15.477 -11.805 1 96.38 60 ALA B O 1
ATOM 6557 N N . SER B 1 61 ? -11.156 -17.172 -13.266 1 97.75 61 SER B N 1
ATOM 6558 C CA . SER B 1 61 ? -11.461 -16.312 -14.398 1 97.75 61 SER B CA 1
ATOM 6559 C C . SER B 1 61 ? -12.805 -15.609 -14.219 1 97.75 61 SER B C 1
ATOM 6561 O O . SER B 1 61 ? -12.938 -14.43 -14.555 1 97.75 61 SER B O 1
ATOM 6563 N N . LEU B 1 62 ? -13.734 -16.359 -13.633 1 97.81 62 LEU B N 1
ATOM 6564 C CA . LEU B 1 62 ? -15.047 -15.766 -13.391 1 97.81 62 LEU B CA 1
ATOM 6565 C C . LEU B 1 62 ? -14.961 -14.641 -12.367 1 97.81 62 LEU B C 1
ATOM 6567 O O . LEU B 1 62 ? -15.641 -13.625 -12.5 1 97.81 62 LEU B O 1
ATOM 6571 N N . ILE B 1 63 ? -14.117 -14.773 -11.398 1 97 63 ILE B N 1
ATOM 6572 C CA . ILE B 1 63 ? -13.93 -13.734 -10.383 1 97 63 ILE B CA 1
ATOM 6573 C C . ILE B 1 63 ? -13.359 -12.477 -11.023 1 97 63 ILE B C 1
ATOM 6575 O O . ILE B 1 63 ? -13.805 -11.367 -10.727 1 97 63 ILE B O 1
ATOM 6579 N N . CYS B 1 64 ? -12.43 -12.641 -11.93 1 97 64 CYS B N 1
ATOM 6580 C CA . CYS B 1 64 ? -11.859 -11.5 -12.633 1 97 64 CYS B CA 1
ATOM 6581 C C . CYS B 1 64 ? -12.906 -10.836 -13.523 1 97 64 CYS B C 1
ATOM 6583 O O . CYS B 1 64 ? -12.984 -9.602 -13.57 1 97 64 CYS B O 1
ATOM 6585 N N . ILE B 1 65 ? -13.766 -11.656 -14.188 1 98.12 65 ILE B N 1
ATOM 6586 C CA . ILE B 1 65 ? -14.797 -11.133 -15.07 1 98.12 65 ILE B CA 1
ATOM 6587 C C . ILE B 1 65 ? -15.836 -10.359 -14.258 1 98.12 65 ILE B C 1
ATOM 6589 O O . ILE B 1 65 ? -16.25 -9.266 -14.641 1 98.12 65 ILE B O 1
ATOM 6593 N N . LEU B 1 66 ? -16.156 -10.891 -13.125 1 97.25 66 LEU B N 1
ATOM 6594 C CA . LEU B 1 66 ? -17.141 -10.227 -12.281 1 97.25 66 LEU B CA 1
ATOM 6595 C C . LEU B 1 66 ? -16.609 -8.891 -11.781 1 97.25 66 LEU B C 1
ATOM 6597 O O . LEU B 1 66 ? -17.359 -7.918 -11.68 1 97.25 66 LEU B O 1
ATOM 6601 N N . ALA B 1 67 ? -15.375 -8.836 -11.492 1 96.88 67 ALA B N 1
ATOM 6602 C CA . ALA B 1 67 ? -14.773 -7.574 -11.062 1 96.88 67 ALA B CA 1
ATOM 6603 C C . ALA B 1 67 ? -14.773 -6.555 -12.203 1 96.88 67 ALA B C 1
ATOM 6605 O O . ALA B 1 67 ? -15.062 -5.375 -11.984 1 96.88 67 ALA B O 1
ATOM 6606 N N . MET B 1 68 ? -14.508 -6.961 -13.406 1 96.56 68 MET B N 1
ATOM 6607 C CA . MET B 1 68 ? -14.523 -6.07 -14.562 1 96.56 68 MET B CA 1
ATOM 6608 C C . MET B 1 68 ? -15.938 -5.578 -14.852 1 96.56 68 MET B C 1
ATOM 6610 O O . MET B 1 68 ? -16.141 -4.402 -15.156 1 96.56 68 MET B O 1
ATOM 6614 N N . VAL B 1 69 ? -16.875 -6.527 -14.711 1 96.38 69 VAL B N 1
ATOM 6615 C CA . VAL B 1 69 ? -18.266 -6.164 -14.938 1 96.38 69 VAL B CA 1
ATOM 6616 C C . VAL B 1 69 ? -18.734 -5.219 -13.836 1 96.38 69 VAL B C 1
ATOM 6618 O O . VAL B 1 69 ? -19.531 -4.305 -14.094 1 96.38 69 VAL B O 1
ATOM 6621 N N . GLY B 1 70 ? -18.266 -5.457 -12.641 1 95.75 70 GLY B N 1
ATOM 6622 C CA . GLY B 1 70 ? -18.578 -4.535 -11.562 1 95.75 70 GLY B CA 1
ATOM 6623 C C . GLY B 1 70 ? -18.156 -3.107 -11.859 1 95.75 70 GLY B C 1
ATOM 6624 O O . GLY B 1 70 ? -18.891 -2.164 -11.57 1 95.75 70 GLY B O 1
ATOM 6625 N N . ASP B 1 71 ? -17.016 -2.922 -12.461 1 94.69 71 ASP B N 1
ATOM 6626 C CA . ASP B 1 71 ? -16.547 -1.591 -12.836 1 94.69 71 ASP B CA 1
ATOM 6627 C C . ASP B 1 71 ? -17.422 -0.995 -13.945 1 94.69 71 ASP B C 1
ATOM 6629 O O . ASP B 1 71 ? -17.688 0.207 -13.953 1 94.69 71 ASP B O 1
ATOM 6633 N N . LEU B 1 72 ? -17.828 -1.827 -14.891 1 94.25 72 LEU B N 1
ATOM 6634 C CA . LEU B 1 72 ? -18.688 -1.381 -15.977 1 94.25 72 LEU B CA 1
ATOM 6635 C C . LEU B 1 72 ? -20.031 -0.892 -15.445 1 94.25 72 LEU B C 1
ATOM 6637 O O . LEU B 1 72 ? -20.484 0.188 -15.812 1 94.25 72 LEU B O 1
ATOM 6641 N N . LEU B 1 73 ? -20.547 -1.621 -14.57 1 92.62 73 LEU B N 1
ATOM 6642 C CA . LEU B 1 73 ? -21.844 -1.262 -14 1 92.62 73 LEU B CA 1
ATOM 6643 C C . LEU B 1 73 ? -21.719 -0.016 -13.133 1 92.62 73 LEU B C 1
ATOM 6645 O O . LEU B 1 73 ? -22.625 0.835 -13.133 1 92.62 73 LEU B O 1
ATOM 6649 N N . HIS B 1 74 ? -20.656 0.027 -12.438 1 89.75 74 HIS B N 1
ATOM 6650 C CA . HIS B 1 74 ? -20.438 1.207 -11.617 1 89.75 74 HIS B CA 1
ATOM 6651 C C . HIS B 1 74 ? -20.281 2.459 -12.469 1 89.75 74 HIS B C 1
ATOM 6653 O O . HIS B 1 74 ? -20.812 3.518 -12.125 1 89.75 74 HIS B O 1
ATOM 6659 N N . GLY B 1 75 ? -19.562 2.326 -13.562 1 86.56 75 GLY B N 1
ATOM 6660 C CA . GLY B 1 75 ? -19.422 3.453 -14.469 1 86.56 75 GLY B CA 1
ATOM 6661 C C . GLY B 1 75 ? -20.734 3.877 -15.109 1 86.56 75 GLY B C 1
ATOM 6662 O O . GLY B 1 75 ? -21.016 5.07 -15.227 1 86.56 75 GLY B O 1
ATOM 6663 N N . LEU B 1 76 ? -21.578 2.914 -15.383 1 86.44 76 LEU B N 1
ATOM 6664 C CA . LEU B 1 76 ? -22.859 3.207 -16 1 86.44 76 LEU B CA 1
ATOM 6665 C C . LEU B 1 76 ? -23.828 3.82 -15 1 86.44 76 LEU B C 1
ATOM 6667 O O . LEU B 1 76 ? -24.562 4.746 -15.328 1 86.44 76 LEU B O 1
ATOM 6671 N N . ARG B 1 77 ? -23.734 3.398 -13.773 1 81.31 77 ARG B N 1
ATOM 6672 C CA . ARG B 1 77 ? -24.609 3.906 -12.727 1 81.31 77 ARG B CA 1
ATOM 6673 C C . ARG B 1 77 ? -24.234 5.336 -12.344 1 81.31 77 ARG B C 1
ATOM 6675 O O . ARG B 1 77 ? -25.109 6.16 -12.07 1 81.31 77 ARG B O 1
ATOM 6682 N N . THR B 1 78 ? -22.984 5.633 -12.359 1 77.19 78 THR B N 1
ATOM 6683 C CA . THR B 1 78 ? -22.531 6.961 -11.969 1 77.19 78 THR B CA 1
ATOM 6684 C C . THR B 1 78 ? -22.344 7.855 -13.188 1 77.19 78 THR B C 1
ATOM 6686 O O . THR B 1 78 ? -21.938 9.008 -13.07 1 77.19 78 THR B O 1
ATOM 6689 N N . ARG B 1 79 ? -22.656 7.387 -14.445 1 76.75 79 ARG B N 1
ATOM 6690 C CA . ARG B 1 79 ? -22.578 8.109 -15.711 1 76.75 79 ARG B CA 1
ATOM 6691 C C . ARG B 1 79 ? -21.172 8.609 -15.977 1 76.75 79 ARG B C 1
ATOM 6693 O O . ARG B 1 79 ? -20.969 9.773 -16.344 1 76.75 79 ARG B O 1
ATOM 6700 N N . LYS B 1 80 ? -20.25 7.871 -15.516 1 80.69 80 LYS B N 1
ATOM 6701 C CA . LYS B 1 80 ? -18.859 8.125 -15.859 1 80.69 80 LYS B CA 1
ATOM 6702 C C . LYS B 1 80 ? -18.406 7.234 -17.016 1 80.69 80 LYS B C 1
ATOM 6704 O O . LYS B 1 80 ? -17.969 6.102 -16.797 1 80.69 80 LYS B O 1
ATOM 6709 N N . LEU B 1 81 ? -18.375 7.746 -18.172 1 77.94 81 LEU B N 1
ATOM 6710 C CA . LEU B 1 81 ? -18.156 6.953 -19.391 1 77.94 81 LEU B CA 1
ATOM 6711 C C . LEU B 1 81 ? -16.688 6.605 -19.562 1 77.94 81 LEU B C 1
ATOM 6713 O O . LEU B 1 81 ? -16.312 5.891 -20.5 1 77.94 81 LEU B O 1
ATOM 6717 N N . TRP B 1 82 ? -15.867 7.051 -18.641 1 82.5 82 TRP B N 1
ATOM 6718 C CA . TRP B 1 82 ? -14.469 6.637 -18.703 1 82.5 82 TRP B CA 1
ATOM 6719 C C . TRP B 1 82 ? -14.203 5.477 -17.75 1 82.5 82 TRP B C 1
ATOM 6721 O O . TRP B 1 82 ? -13.109 4.906 -17.75 1 82.5 82 TRP B O 1
ATOM 6731 N N . PHE B 1 83 ? -15.133 4.922 -17.031 1 87.06 83 PHE B N 1
ATOM 6732 C CA . PHE B 1 83 ? -15.172 3.684 -16.266 1 87.06 83 PHE B CA 1
ATOM 6733 C C . PHE B 1 83 ? -13.953 3.568 -15.359 1 87.06 83 PHE B C 1
ATOM 6735 O O . PHE B 1 83 ? -13 2.85 -15.68 1 87.06 83 PHE B O 1
ATOM 6742 N N . PRO B 1 84 ? -13.984 4.203 -14.211 1 88.56 84 PRO B N 1
ATOM 6743 C CA . PRO B 1 84 ? -12.898 4.066 -13.242 1 88.56 84 PRO B CA 1
ATOM 6744 C C . PRO B 1 84 ? -12.781 2.654 -12.68 1 88.56 84 PRO B C 1
ATOM 6746 O O . PRO B 1 84 ? -13.75 1.892 -12.711 1 88.56 84 PRO B O 1
ATOM 6749 N N . CYS B 1 85 ? -11.602 2.285 -12.32 1 91.94 85 CYS B N 1
ATOM 6750 C CA . CYS B 1 85 ? -11.352 0.986 -11.703 1 91.94 85 CYS B CA 1
ATOM 6751 C C . CYS B 1 85 ? -11.617 1.035 -10.203 1 91.94 85 CYS B C 1
ATOM 6753 O O . CYS B 1 85 ? -10.797 1.562 -9.445 1 91.94 85 CYS B O 1
ATOM 6755 N N . LYS B 1 86 ? -12.75 0.562 -9.766 1 90.25 86 LYS B N 1
ATOM 6756 C CA . LYS B 1 86 ? -13.078 0.535 -8.344 1 90.25 86 LYS B CA 1
ATOM 6757 C C . LYS B 1 86 ? -12.922 -0.869 -7.77 1 90.25 86 LYS B C 1
ATOM 6759 O O . LYS B 1 86 ? -12.422 -1.034 -6.656 1 90.25 86 LYS B O 1
ATOM 6764 N N . TYR B 1 87 ? -13.266 -1.867 -8.586 1 92.31 87 TYR B N 1
ATOM 6765 C CA . TYR B 1 87 ? -13.273 -3.234 -8.078 1 92.31 87 TYR B CA 1
ATOM 6766 C C . TYR B 1 87 ? -12.086 -4.027 -8.617 1 92.31 87 TYR B C 1
ATOM 6768 O O . TYR B 1 87 ? -11.391 -4.703 -7.859 1 92.31 87 TYR B O 1
ATOM 6776 N N . PHE B 1 88 ? -11.812 -3.906 -9.859 1 95.25 88 PHE B N 1
ATOM 6777 C CA . PHE B 1 88 ? -10.695 -4.621 -10.469 1 95.25 88 PHE B CA 1
ATOM 6778 C C . PHE B 1 88 ? -9.438 -3.768 -10.445 1 95.25 88 PHE B C 1
ATOM 6780 O O . PHE B 1 88 ? -9.117 -3.094 -11.422 1 95.25 88 PHE B O 1
ATOM 6787 N N . THR B 1 89 ? -8.703 -3.822 -9.375 1 94.94 89 THR B N 1
ATOM 6788 C CA . THR B 1 89 ? -7.477 -3.051 -9.18 1 94.94 89 THR B CA 1
ATOM 6789 C C . THR B 1 89 ? -6.273 -3.975 -9.023 1 94.94 89 THR B C 1
ATOM 6791 O O . THR B 1 89 ? -6.414 -5.113 -8.57 1 94.94 89 THR B O 1
ATOM 6794 N N . ILE B 1 90 ? -5.18 -3.473 -9.453 1 94.88 90 ILE B N 1
ATOM 6795 C CA . ILE B 1 90 ? -3.959 -4.27 -9.359 1 94.88 90 ILE B CA 1
ATOM 6796 C C . ILE B 1 90 ? -3.463 -4.277 -7.914 1 94.88 90 ILE B C 1
ATOM 6798 O O . ILE B 1 90 ? -3.137 -3.229 -7.355 1 94.88 90 ILE B O 1
ATOM 6802 N N . ASN B 1 91 ? -3.52 -5.285 -7.27 1 93.75 91 ASN B N 1
ATOM 6803 C CA . ASN B 1 91 ? -2.99 -5.516 -5.93 1 93.75 91 ASN B CA 1
ATOM 6804 C C . ASN B 1 91 ? -2.543 -6.965 -5.746 1 93.75 91 ASN B C 1
ATOM 6806 O O . ASN B 1 91 ? -2.6 -7.758 -6.684 1 93.75 91 ASN B O 1
ATOM 6810 N N . ALA B 1 92 ? -2.051 -7.301 -4.594 1 94.06 92 ALA B N 1
ATOM 6811 C CA . ALA B 1 92 ? -1.522 -8.641 -4.352 1 94.06 92 ALA B CA 1
ATOM 6812 C C . ALA B 1 92 ? -2.609 -9.695 -4.52 1 94.06 92 ALA B C 1
ATOM 6814 O O . ALA B 1 92 ? -2.361 -10.766 -5.082 1 94.06 92 ALA B O 1
ATOM 6815 N N . ALA B 1 93 ? -3.844 -9.391 -4.098 1 94.31 93 ALA B N 1
ATOM 6816 C CA . ALA B 1 93 ? -4.945 -10.344 -4.195 1 94.31 93 ALA B CA 1
ATOM 6817 C C . ALA B 1 93 ? -5.355 -10.562 -5.648 1 94.31 93 ALA B C 1
ATOM 6819 O O . ALA B 1 93 ? -5.508 -11.703 -6.086 1 94.31 93 ALA B O 1
ATOM 6820 N N . SER B 1 94 ? -5.531 -9.492 -6.367 1 95.44 94 SER B N 1
ATOM 6821 C CA . SER B 1 94 ? -5.926 -9.617 -7.766 1 95.44 94 SER B CA 1
ATOM 6822 C C . SER B 1 94 ? -4.84 -10.312 -8.586 1 95.44 94 SER B C 1
ATOM 6824 O O . SER B 1 94 ? -5.137 -11.141 -9.445 1 95.44 94 SER B O 1
ATOM 6826 N N . LEU B 1 95 ? -3.566 -10 -8.312 1 95.81 95 LEU B N 1
ATOM 6827 C CA . LEU B 1 95 ? -2.471 -10.617 -9.055 1 95.81 95 LEU B CA 1
ATOM 6828 C C . LEU B 1 95 ? -2.391 -12.109 -8.758 1 95.81 95 LEU B C 1
ATOM 6830 O O . LEU B 1 95 ? -2.057 -12.898 -9.648 1 95.81 95 LEU B O 1
ATOM 6834 N N . THR B 1 96 ? -2.734 -12.469 -7.586 1 93.81 96 THR B N 1
ATOM 6835 C CA . THR B 1 96 ? -2.748 -13.883 -7.238 1 93.81 96 THR B CA 1
ATOM 6836 C C . THR B 1 96 ? -3.887 -14.602 -7.953 1 93.81 96 THR B C 1
ATOM 6838 O O . THR B 1 96 ? -3.701 -15.703 -8.477 1 93.81 96 THR B O 1
ATOM 6841 N N . VAL B 1 97 ? -5.051 -14.008 -8.023 1 94.38 97 VAL B N 1
ATOM 6842 C CA . VAL B 1 97 ? -6.191 -14.602 -8.711 1 94.38 97 VAL B CA 1
ATOM 6843 C C . VAL B 1 97 ? -5.91 -14.672 -10.211 1 94.38 97 VAL B C 1
ATOM 6845 O O . VAL B 1 97 ? -6.242 -15.664 -10.859 1 94.38 97 VAL B O 1
ATOM 6848 N N . ILE B 1 98 ? -5.246 -13.672 -10.711 1 95.94 98 ILE B N 1
ATOM 6849 C CA . ILE B 1 98 ? -4.879 -13.656 -12.125 1 95.94 98 ILE B CA 1
ATOM 6850 C C . ILE B 1 98 ? -3.879 -14.773 -12.414 1 95.94 98 ILE B C 1
ATOM 6852 O O . ILE B 1 98 ? -3.98 -15.461 -13.43 1 95.94 98 ILE B O 1
ATOM 6856 N N . ALA B 1 99 ? -2.959 -14.953 -11.492 1 93.75 99 ALA B N 1
ATOM 6857 C CA . ALA B 1 99 ? -1.979 -16.016 -11.672 1 93.75 99 ALA B CA 1
ATOM 6858 C C . ALA B 1 99 ? -2.658 -17.391 -11.719 1 93.75 99 ALA B C 1
ATOM 6860 O O . ALA B 1 99 ? -2.256 -18.266 -12.492 1 93.75 99 ALA B O 1
ATOM 6861 N N . VAL B 1 100 ? -3.721 -17.531 -10.961 1 92.44 100 VAL B N 1
ATOM 6862 C CA . VAL B 1 100 ? -4.469 -18.797 -10.977 1 92.44 100 VAL B CA 1
ATOM 6863 C C . VAL B 1 100 ? -5.238 -18.922 -12.289 1 92.44 100 VAL B C 1
ATOM 6865 O O . VAL B 1 100 ? -5.297 -20 -12.875 1 92.44 100 VAL B O 1
ATOM 6868 N N . ALA B 1 101 ? -5.75 -17.859 -12.734 1 95.31 101 ALA B N 1
ATOM 6869 C CA . ALA B 1 101 ? -6.504 -17.875 -13.992 1 95.31 101 ALA B CA 1
ATOM 6870 C C . ALA B 1 101 ? -5.594 -18.172 -15.18 1 95.31 101 ALA B C 1
ATOM 6872 O O . ALA B 1 101 ? -6.055 -18.672 -16.203 1 95.31 101 ALA B O 1
ATOM 6873 N N . MET B 1 102 ? -4.281 -17.922 -15.008 1 94.88 102 MET B N 1
ATOM 6874 C CA . MET B 1 102 ? -3.328 -18.094 -16.094 1 94.88 102 MET B CA 1
ATOM 6875 C C . MET B 1 102 ? -2.539 -19.391 -15.93 1 94.88 102 MET B C 1
ATOM 6877 O O . MET B 1 102 ? -1.47 -19.547 -16.516 1 94.88 102 MET B O 1
ATOM 6881 N N . LYS B 1 103 ? -3.076 -20.281 -15.234 1 90.31 103 LYS B N 1
ATOM 6882 C CA . LYS B 1 103 ? -2.363 -21.531 -14.969 1 90.31 103 LYS B CA 1
ATOM 6883 C C . LYS B 1 103 ? -2.268 -22.391 -16.234 1 90.31 103 LYS B C 1
ATOM 6885 O O . LYS B 1 103 ? -1.309 -23.141 -16.406 1 90.31 103 LYS B O 1
ATOM 6890 N N . LEU B 1 104 ? -3.188 -22.203 -17.188 1 89.69 104 LEU B N 1
ATOM 6891 C CA . LEU B 1 104 ? -3.223 -23.047 -18.375 1 89.69 104 LEU B CA 1
ATOM 6892 C C . LEU B 1 104 ? -1.997 -22.797 -19.25 1 89.69 104 LEU B C 1
ATOM 6894 O O . LEU B 1 104 ? -1.294 -23.734 -19.625 1 89.69 104 LEU B O 1
ATOM 6898 N N . PRO B 1 105 ? -1.662 -21.516 -19.484 1 88.25 105 PRO B N 1
ATOM 6899 C CA . PRO B 1 105 ? -0.459 -21.266 -20.281 1 88.25 105 PRO B CA 1
ATOM 6900 C C . PRO B 1 105 ? 0.827 -21.609 -19.531 1 88.25 105 PRO B C 1
ATOM 6902 O O . PRO B 1 105 ? 1.884 -21.766 -20.156 1 88.25 105 PRO B O 1
ATOM 6905 N N . VAL B 1 106 ? 0.761 -21.781 -18.25 1 85.56 106 VAL B N 1
ATOM 6906 C CA . VAL B 1 106 ? 1.95 -22.047 -17.438 1 85.56 106 VAL B CA 1
ATOM 6907 C C . VAL B 1 106 ? 2.129 -23.562 -17.281 1 85.56 106 VAL B C 1
ATOM 6909 O O . VAL B 1 106 ? 3.203 -24.031 -16.906 1 85.56 106 VAL B O 1
ATOM 6912 N N . ASP B 1 107 ? 1.147 -24.281 -17.719 1 83.62 107 ASP B N 1
ATOM 6913 C CA . ASP B 1 107 ? 1.212 -25.734 -17.656 1 83.62 107 ASP B CA 1
ATOM 6914 C C . ASP B 1 107 ? 1.984 -26.312 -18.844 1 83.62 107 ASP B C 1
ATOM 6916 O O . ASP B 1 107 ? 1.459 -26.375 -19.953 1 83.62 107 ASP B O 1
ATOM 6920 N N . LEU B 1 108 ? 3.178 -26.797 -18.641 1 78.94 108 LEU B N 1
ATOM 6921 C CA . LEU B 1 108 ? 4.074 -27.219 -19.719 1 78.94 108 LEU B CA 1
ATOM 6922 C C . LEU B 1 108 ? 4.051 -28.734 -19.891 1 78.94 108 LEU B C 1
ATOM 6924 O O . LEU B 1 108 ? 4.426 -29.25 -20.938 1 78.94 108 LEU B O 1
ATOM 6928 N N . THR B 1 109 ? 3.564 -29.5 -18.875 1 77.38 109 THR B N 1
ATOM 6929 C CA . THR B 1 109 ? 3.826 -30.938 -18.875 1 77.38 109 THR B CA 1
ATOM 6930 C C . THR B 1 109 ? 2.549 -31.719 -19.156 1 77.38 109 THR B C 1
ATOM 6932 O O . THR B 1 109 ? 2.6 -32.906 -19.469 1 77.38 109 THR B O 1
ATOM 6935 N N . THR B 1 110 ? 1.436 -31.031 -19.125 1 77.5 110 THR B N 1
ATOM 6936 C CA . THR B 1 110 ? 0.185 -31.75 -19.344 1 77.5 110 THR B CA 1
ATOM 6937 C C . THR B 1 110 ? -0.109 -31.875 -20.828 1 77.5 110 THR B C 1
ATOM 6939 O O . THR B 1 110 ? 0.095 -30.922 -21.594 1 77.5 110 THR B O 1
ATOM 6942 N N . SER B 1 111 ? -0.5 -33.031 -21.219 1 74.31 111 SER B N 1
ATOM 6943 C CA . SER B 1 111 ? -0.805 -33.281 -22.609 1 74.31 111 SER B CA 1
ATOM 6944 C C . SER B 1 111 ? -2.062 -32.531 -23.047 1 74.31 111 SER B C 1
ATOM 6946 O O . SER B 1 111 ? -3.137 -32.719 -22.484 1 74.31 111 SER B O 1
ATOM 6948 N N . MET B 1 112 ? -1.887 -31.625 -23.953 1 78.81 112 MET B N 1
ATOM 6949 C CA . MET B 1 112 ? -2.986 -30.844 -24.516 1 78.81 112 MET B CA 1
ATOM 6950 C C . MET B 1 112 ? -2.928 -30.875 -26.047 1 78.81 112 MET B C 1
ATOM 6952 O O . MET B 1 112 ? -2.682 -29.844 -26.672 1 78.81 112 MET B O 1
ATOM 6956 N N . PRO B 1 113 ? -3.229 -32 -26.594 1 70.12 113 PRO B N 1
ATOM 6957 C CA . PRO B 1 113 ? -3.027 -32.156 -28.031 1 70.12 113 PRO B CA 1
ATOM 6958 C C . PRO B 1 113 ? -4.203 -31.625 -28.844 1 70.12 113 PRO B C 1
ATOM 6960 O O . PRO B 1 113 ? -4.059 -31.359 -30.047 1 70.12 113 PRO B O 1
ATOM 6963 N N . GLY B 1 114 ? -5.355 -31.375 -28.297 1 72.94 114 GLY B N 1
ATOM 6964 C CA . GLY B 1 114 ? -6.539 -30.969 -29.031 1 72.94 114 GLY B CA 1
ATOM 6965 C C . GLY B 1 114 ? -6.496 -29.531 -29.484 1 72.94 114 GLY B C 1
ATOM 6966 O O . GLY B 1 114 ? -5.766 -28.719 -28.922 1 72.94 114 GLY B O 1
ATOM 6967 N N . THR B 1 115 ? -7.141 -29.203 -30.562 1 77.06 115 THR B N 1
ATOM 6968 C CA . THR B 1 115 ? -7.258 -27.844 -31.062 1 77.06 115 THR B CA 1
ATOM 6969 C C . THR B 1 115 ? -7.926 -26.953 -30.016 1 77.06 115 THR B C 1
ATOM 6971 O O . THR B 1 115 ? -7.57 -25.766 -29.891 1 77.06 115 THR B O 1
ATOM 6974 N N . VAL B 1 116 ? -8.867 -27.594 -29.312 1 80.88 116 VAL B N 1
ATOM 6975 C CA . VAL B 1 116 ? -9.57 -26.844 -28.281 1 80.88 116 VAL B CA 1
ATOM 6976 C C . VAL B 1 116 ? -8.578 -26.422 -27.188 1 80.88 116 VAL B C 1
ATOM 6978 O O . VAL B 1 116 ? -8.672 -25.312 -26.656 1 80.88 116 VAL B O 1
ATOM 6981 N N . ASP B 1 117 ? -7.621 -27.266 -26.938 1 83.81 117 ASP B N 1
ATOM 6982 C CA . ASP B 1 117 ? -6.609 -26.953 -25.938 1 83.81 117 ASP B CA 1
ATOM 6983 C C . ASP B 1 117 ? -5.738 -25.781 -26.359 1 83.81 117 ASP B C 1
ATOM 6985 O O . ASP B 1 117 ? -5.438 -24.891 -25.562 1 83.81 117 ASP B O 1
ATOM 6989 N N . GLN B 1 118 ? -5.441 -25.734 -27.578 1 83.31 118 GLN B N 1
ATOM 6990 C CA . GLN B 1 118 ? -4.582 -24.672 -28.094 1 83.31 118 GLN B CA 1
ATOM 6991 C C . GLN B 1 118 ? -5.328 -23.328 -28.141 1 83.31 118 GLN B C 1
ATOM 6993 O O . GLN B 1 118 ? -4.762 -22.281 -27.812 1 83.31 118 GLN B O 1
ATOM 6998 N N . VAL B 1 119 ? -6.535 -23.453 -28.562 1 87.5 119 VAL B N 1
ATOM 6999 C CA . VAL B 1 119 ? -7.336 -22.234 -28.641 1 87.5 119 VAL B CA 1
ATOM 7000 C C . VAL B 1 119 ? -7.605 -21.719 -27.234 1 87.5 119 VAL B C 1
ATOM 7002 O O . VAL B 1 119 ? -7.648 -20.5 -27.016 1 87.5 119 VAL B O 1
ATOM 7005 N N . ALA B 1 120 ? -7.738 -22.641 -26.297 1 90.12 120 ALA B N 1
ATOM 7006 C CA . ALA B 1 120 ? -7.941 -22.234 -24.906 1 90.12 120 ALA B CA 1
ATOM 7007 C C . ALA B 1 120 ? -6.699 -21.547 -24.359 1 90.12 120 ALA B C 1
ATOM 7009 O O . ALA B 1 120 ? -6.809 -20.562 -23.609 1 90.12 120 ALA B O 1
ATOM 7010 N N . LYS B 1 121 ? -5.574 -22.016 -24.656 1 89.5 121 LYS B N 1
ATOM 7011 C CA . LYS B 1 121 ? -4.328 -21.406 -24.219 1 89.5 121 LYS B CA 1
ATOM 7012 C C . LYS B 1 121 ? -4.164 -20.016 -24.828 1 89.5 121 LYS B C 1
ATOM 7014 O O . LYS B 1 121 ? -3.754 -19.078 -24.141 1 89.5 121 LYS B O 1
ATOM 7019 N N . LEU B 1 122 ? -4.496 -19.906 -26.094 1 90.38 122 LEU B N 1
ATOM 7020 C CA . LEU B 1 122 ? -4.465 -18.594 -26.734 1 90.38 122 LEU B CA 1
ATOM 7021 C C . LEU B 1 122 ? -5.516 -17.672 -26.141 1 90.38 122 LEU B C 1
ATOM 7023 O O . LEU B 1 122 ? -5.285 -16.469 -26 1 90.38 122 LEU B O 1
ATOM 7027 N N . GLY B 1 123 ? -6.629 -18.312 -25.859 1 93.62 123 GLY B N 1
ATOM 7028 C CA . GLY B 1 123 ? -7.672 -17.531 -25.203 1 93.62 123 GLY B CA 1
ATOM 7029 C C . GLY B 1 123 ? -7.242 -16.969 -23.859 1 93.62 123 GLY B C 1
ATOM 7030 O O . GLY B 1 123 ? -7.613 -15.852 -23.516 1 93.62 123 GLY B O 1
ATOM 7031 N N . SER B 1 124 ? -6.43 -17.688 -23.141 1 95.31 124 SER B N 1
ATOM 7032 C CA . SER B 1 124 ? -5.918 -17.203 -21.875 1 95.31 124 SER B CA 1
ATOM 7033 C C . SER B 1 124 ? -4.988 -16 -22.078 1 95.31 124 SER B C 1
ATOM 7035 O O . SER B 1 124 ? -4.988 -15.07 -21.266 1 95.31 124 SER B O 1
ATOM 7037 N N . LEU B 1 125 ? -4.242 -16.016 -23.156 1 95.69 125 LEU B N 1
ATOM 7038 C CA . LEU B 1 125 ? -3.369 -14.891 -23.438 1 95.69 125 LEU B CA 1
ATOM 7039 C C . LEU B 1 125 ? -4.188 -13.656 -23.812 1 95.69 125 LEU B C 1
ATOM 7041 O O . LEU B 1 125 ? -3.875 -12.547 -23.375 1 95.69 125 LEU B O 1
ATOM 7045 N N . ALA B 1 126 ? -5.207 -13.961 -24.594 1 96.94 126 ALA B N 1
ATOM 7046 C CA . ALA B 1 126 ? -6.098 -12.859 -24.953 1 96.94 126 ALA B CA 1
ATOM 7047 C C . ALA B 1 126 ? -6.785 -12.289 -23.703 1 96.94 126 ALA B C 1
ATOM 7049 O O . ALA B 1 126 ? -6.941 -11.07 -23.578 1 96.94 126 ALA B O 1
ATOM 7050 N N . PHE B 1 127 ? -7.164 -13.164 -22.828 1 97.5 127 PHE B N 1
ATOM 7051 C CA . PHE B 1 127 ? -7.801 -12.758 -21.578 1 97.5 127 PHE B CA 1
ATOM 7052 C C . PHE B 1 127 ? -6.844 -11.93 -20.719 1 97.5 127 PHE B C 1
ATOM 7054 O O . PHE B 1 127 ? -7.246 -10.945 -20.109 1 97.5 127 PHE B O 1
ATOM 7061 N N . MET B 1 128 ? -5.57 -12.289 -20.719 1 98.06 128 MET B N 1
ATOM 7062 C CA . MET B 1 128 ? -4.562 -11.539 -19.969 1 98.06 128 MET B CA 1
ATOM 7063 C C . MET B 1 128 ? -4.414 -10.125 -20.547 1 98.06 128 MET B C 1
ATOM 7065 O O . MET B 1 128 ? -4.309 -9.156 -19.781 1 98.06 128 MET B O 1
ATOM 7069 N N . CYS B 1 129 ? -4.465 -10.031 -21.828 1 97.25 129 CYS B N 1
ATOM 7070 C CA . CYS B 1 129 ? -4.375 -8.727 -22.484 1 97.25 129 CYS B CA 1
ATOM 7071 C C . CYS B 1 129 ? -5.574 -7.855 -22.109 1 97.25 129 CYS B C 1
ATOM 7073 O O . CYS B 1 129 ? -5.418 -6.68 -21.781 1 97.25 129 CYS B O 1
ATOM 7075 N N . SER B 1 130 ? -6.707 -8.492 -22.125 1 97.31 130 SER B N 1
ATOM 7076 C CA . SER B 1 130 ? -7.918 -7.754 -21.781 1 97.31 130 SER B CA 1
ATOM 7077 C C . SER B 1 130 ? -7.887 -7.281 -20.328 1 97.31 130 SER B C 1
ATOM 7079 O O . SER B 1 130 ? -8.266 -6.148 -20.031 1 97.31 130 SER B O 1
ATOM 7081 N N . MET B 1 131 ? -7.426 -8.133 -19.5 1 97.69 131 MET B N 1
ATOM 7082 C CA . MET B 1 131 ? -7.34 -7.766 -18.078 1 97.69 131 MET B CA 1
ATOM 7083 C C . MET B 1 131 ? -6.34 -6.633 -17.875 1 97.69 131 MET B C 1
ATOM 7085 O O . MET B 1 131 ? -6.602 -5.691 -17.125 1 97.69 131 MET B O 1
ATOM 7089 N N . MET B 1 132 ? -5.195 -6.684 -18.562 1 97.56 132 MET B N 1
ATOM 7090 C CA . MET B 1 132 ? -4.168 -5.656 -18.406 1 97.56 132 MET B CA 1
ATOM 7091 C C . MET B 1 132 ? -4.672 -4.305 -18.906 1 97.56 132 MET B C 1
ATOM 7093 O O . MET B 1 132 ? -4.391 -3.271 -18.297 1 97.56 132 MET B O 1
ATOM 7097 N N . ALA B 1 133 ? -5.43 -4.359 -19.969 1 96.88 133 ALA B N 1
ATOM 7098 C CA . ALA B 1 133 ? -6 -3.117 -20.484 1 96.88 133 ALA B CA 1
ATOM 7099 C C . ALA B 1 133 ? -6.996 -2.523 -19.484 1 96.88 133 ALA B C 1
ATOM 7101 O O . ALA B 1 133 ? -7.07 -1.302 -19.328 1 96.88 133 ALA B O 1
ATOM 7102 N N . ASN B 1 134 ? -7.73 -3.396 -18.797 1 96.31 134 ASN B N 1
ATOM 7103 C CA . ASN B 1 134 ? -8.695 -2.945 -17.797 1 96.31 134 ASN B CA 1
ATOM 7104 C C . ASN B 1 134 ? -8.008 -2.424 -16.547 1 96.31 134 ASN B C 1
ATOM 7106 O O . ASN B 1 134 ? -8.539 -1.541 -15.859 1 96.31 134 ASN B O 1
ATOM 7110 N N . LEU B 1 135 ? -6.809 -2.879 -16.266 1 96.94 135 LEU B N 1
ATOM 7111 C CA . LEU B 1 135 ? -6.121 -2.58 -15.008 1 96.94 135 LEU B CA 1
ATOM 7112 C C . LEU B 1 135 ? -5.293 -1.307 -15.133 1 96.94 135 LEU B C 1
ATOM 7114 O O . LEU B 1 135 ? -4.812 -0.771 -14.133 1 96.94 135 LEU B O 1
ATOM 7118 N N . LEU B 1 136 ? -5.145 -0.721 -16.266 1 96.31 136 LEU B N 1
ATOM 7119 C CA . LEU B 1 136 ? -4.211 0.373 -16.516 1 96.31 136 LEU B CA 1
ATOM 7120 C C . LEU B 1 136 ? -4.555 1.585 -15.648 1 96.31 136 LEU B C 1
ATOM 7122 O O . LEU B 1 136 ? -3.693 2.117 -14.945 1 96.31 136 LEU B O 1
ATOM 7126 N N . PRO B 1 137 ? -5.832 1.964 -15.539 1 94.44 137 PRO B N 1
ATOM 7127 C CA . PRO B 1 137 ? -6.137 3.139 -14.719 1 94.44 137 PRO B CA 1
ATOM 7128 C C . PRO B 1 137 ? -5.949 2.879 -13.227 1 94.44 137 PRO B C 1
ATOM 7130 O O . PRO B 1 137 ? -5.805 3.824 -12.445 1 94.44 137 PRO B O 1
ATOM 7133 N N . SER B 1 138 ? -5.941 1.628 -12.812 1 94.94 138 SER B N 1
ATOM 7134 C CA . SER B 1 138 ? -5.809 1.293 -11.398 1 94.94 138 SER B CA 1
ATOM 7135 C C . SER B 1 138 ? -4.418 1.636 -10.875 1 94.94 138 SER B C 1
ATOM 7137 O O . SER B 1 138 ? -4.211 1.744 -9.664 1 94.94 138 SER B O 1
ATOM 7139 N N . LEU B 1 139 ? -3.434 1.872 -11.766 1 95.5 139 LEU B N 1
ATOM 7140 C CA . LEU B 1 139 ? -2.072 2.234 -11.383 1 95.5 139 LEU B CA 1
ATOM 7141 C C . LEU B 1 139 ? -2.045 3.596 -10.695 1 95.5 139 LEU B C 1
ATOM 7143 O O . LEU B 1 139 ? -1.141 3.879 -9.906 1 95.5 139 LEU B O 1
ATOM 7147 N N . ALA B 1 140 ? -3.02 4.363 -10.914 1 94.25 140 ALA B N 1
ATOM 7148 C CA . ALA B 1 140 ? -3.035 5.738 -10.43 1 94.25 140 ALA B CA 1
ATOM 7149 C C . ALA B 1 140 ? -3.594 5.816 -9.016 1 94.25 140 ALA B C 1
ATOM 7151 O O . ALA B 1 140 ? -3.512 6.863 -8.367 1 94.25 140 ALA B O 1
ATOM 7152 N N . THR B 1 141 ? -4.145 4.754 -8.484 1 90.44 141 THR B N 1
ATOM 7153 C CA . THR B 1 141 ? -4.773 4.785 -7.168 1 90.44 141 THR B CA 1
ATOM 7154 C C . THR B 1 141 ? -3.801 4.309 -6.094 1 90.44 141 THR B C 1
ATOM 7156 O O . THR B 1 141 ? -4.141 4.281 -4.906 1 90.44 141 THR B O 1
ATOM 7159 N N . MET B 1 142 ? -2.631 4.031 -6.469 1 90.44 142 MET B N 1
ATOM 7160 C CA . MET B 1 142 ? -1.683 3.42 -5.543 1 90.44 142 MET B CA 1
ATOM 7161 C C . MET B 1 142 ? -0.581 4.402 -5.164 1 90.44 142 MET B C 1
ATOM 7163 O O . MET B 1 142 ? -0.316 5.359 -5.898 1 90.44 142 MET B O 1
ATOM 7167 N N . ASP B 1 143 ? 0.015 4.102 -3.965 1 88.31 143 ASP B N 1
ATOM 7168 C CA . ASP B 1 143 ? 1.191 4.863 -3.551 1 88.31 143 ASP B CA 1
ATOM 7169 C C . ASP B 1 143 ? 2.436 4.406 -4.309 1 88.31 143 ASP B C 1
ATOM 7171 O O . ASP B 1 143 ? 2.412 3.377 -4.988 1 88.31 143 ASP B O 1
ATOM 7175 N N . SER B 1 144 ? 3.465 5.188 -4.234 1 89.38 144 SER B N 1
ATOM 7176 C CA . SER B 1 144 ? 4.668 4.941 -5.02 1 89.38 144 SER B CA 1
ATOM 7177 C C . SER B 1 144 ? 5.273 3.58 -4.691 1 89.38 144 SER B C 1
ATOM 7179 O O . SER B 1 144 ? 5.699 2.85 -5.59 1 89.38 144 SER B O 1
ATOM 7181 N N . LYS B 1 145 ? 5.348 3.139 -3.482 1 87.12 145 LYS B N 1
ATOM 7182 C CA . LYS B 1 145 ? 5.914 1.851 -3.096 1 87.12 145 LYS B CA 1
ATOM 7183 C C . LYS B 1 145 ? 5.039 0.698 -3.584 1 87.12 145 LYS B C 1
ATOM 7185 O O . LYS B 1 145 ? 5.551 -0.293 -4.109 1 87.12 145 LYS B O 1
ATOM 7190 N N . GLU B 1 146 ? 3.74 0.864 -3.34 1 90.75 146 GLU B N 1
ATOM 7191 C CA . GLU B 1 146 ? 2.799 -0.149 -3.807 1 90.75 146 GLU B CA 1
ATOM 7192 C C . GLU B 1 146 ? 2.836 -0.279 -5.324 1 90.75 146 GLU B C 1
ATOM 7194 O O . GLU B 1 146 ? 2.781 -1.388 -5.863 1 90.75 146 GLU B O 1
ATOM 7199 N N . LEU B 1 147 ? 2.961 0.9 -5.949 1 94 147 LEU B N 1
ATOM 7200 C CA . LEU B 1 147 ? 3.035 0.918 -7.406 1 94 147 LEU B CA 1
ATOM 7201 C C . LEU B 1 147 ? 4.266 0.159 -7.898 1 94 147 LEU B C 1
ATOM 7203 O O . LEU B 1 147 ? 4.172 -0.638 -8.836 1 94 147 LEU B O 1
ATOM 7207 N N . PHE B 1 148 ? 5.422 0.323 -7.277 1 93.5 148 PHE B N 1
ATOM 7208 C CA . PHE B 1 148 ? 6.66 -0.342 -7.664 1 93.5 148 PHE B CA 1
ATOM 7209 C C . PHE B 1 148 ? 6.547 -1.85 -7.473 1 93.5 148 PHE B C 1
ATOM 7211 O O . PHE B 1 148 ? 6.883 -2.621 -8.375 1 93.5 148 PHE B O 1
ATOM 7218 N N . THR B 1 149 ? 6.051 -2.338 -6.336 1 93.88 149 THR B N 1
ATOM 7219 C CA . THR B 1 149 ? 5.969 -3.77 -6.059 1 93.88 149 THR B CA 1
ATOM 7220 C C . THR B 1 149 ? 4.934 -4.434 -6.961 1 93.88 149 THR B C 1
ATOM 7222 O O . THR B 1 149 ? 5.133 -5.559 -7.422 1 93.88 149 THR B O 1
ATOM 7225 N N . ASN B 1 150 ? 3.801 -3.74 -7.203 1 95.56 150 ASN B N 1
ATOM 7226 C CA . ASN B 1 150 ? 2.771 -4.297 -8.078 1 95.56 150 ASN B CA 1
ATOM 7227 C C . ASN B 1 150 ? 3.26 -4.414 -9.516 1 95.56 150 ASN B C 1
ATOM 7229 O O . ASN B 1 150 ? 2.973 -5.398 -10.195 1 95.56 150 ASN B O 1
ATOM 7233 N N . ILE B 1 151 ? 4.039 -3.412 -9.984 1 96.19 151 ILE B N 1
ATOM 7234 C CA . ILE B 1 151 ? 4.547 -3.457 -11.352 1 96.19 151 ILE B CA 1
ATOM 7235 C C . ILE B 1 151 ? 5.602 -4.555 -11.477 1 96.19 151 ILE B C 1
ATOM 7237 O O . ILE B 1 151 ? 5.637 -5.285 -12.469 1 96.19 151 ILE B O 1
ATOM 7241 N N . VAL B 1 152 ? 6.418 -4.707 -10.461 1 94.94 152 VAL B N 1
ATOM 7242 C CA . VAL B 1 152 ? 7.418 -5.77 -10.477 1 94.94 152 VAL B CA 1
ATOM 7243 C C . VAL B 1 152 ? 6.723 -7.129 -10.523 1 94.94 152 VAL B C 1
ATOM 7245 O O . VAL B 1 152 ? 7.117 -8.008 -11.289 1 94.94 152 VAL B O 1
ATOM 7248 N N . ALA B 1 153 ? 5.695 -7.238 -9.727 1 96.38 153 ALA B N 1
ATOM 7249 C CA . ALA B 1 153 ? 4.93 -8.484 -9.719 1 96.38 153 ALA B CA 1
ATOM 7250 C C . ALA B 1 153 ? 4.297 -8.742 -11.086 1 96.38 153 ALA B C 1
ATOM 7252 O O . ALA B 1 153 ? 4.332 -9.875 -11.578 1 96.38 153 ALA B O 1
ATOM 7253 N N . LEU B 1 154 ? 3.768 -7.723 -11.688 1 96.69 154 LEU B N 1
ATOM 7254 C CA . LEU B 1 154 ? 3.15 -7.855 -13 1 96.69 154 LEU B CA 1
ATOM 7255 C C . LEU B 1 154 ? 4.188 -8.242 -14.047 1 96.69 154 LEU B C 1
ATOM 7257 O O . LEU B 1 154 ? 3.926 -9.086 -14.906 1 96.69 154 LEU B O 1
ATOM 7261 N N . VAL B 1 155 ? 5.387 -7.656 -13.961 1 96.12 155 VAL B N 1
ATOM 7262 C CA . VAL B 1 155 ? 6.461 -7.949 -14.906 1 96.12 155 VAL B CA 1
ATOM 7263 C C . VAL B 1 155 ? 6.863 -9.422 -14.781 1 96.12 155 VAL B C 1
ATOM 7265 O O . VAL B 1 155 ? 7 -10.117 -15.789 1 96.12 155 VAL B O 1
ATOM 7268 N N . VAL B 1 156 ? 6.934 -9.891 -13.609 1 92.94 156 VAL B N 1
ATOM 7269 C CA . VAL B 1 156 ? 7.328 -11.281 -13.391 1 92.94 156 VAL B CA 1
ATOM 7270 C C . VAL B 1 156 ? 6.246 -12.211 -13.93 1 92.94 156 VAL B C 1
ATOM 7272 O O . VAL B 1 156 ? 6.547 -13.211 -14.594 1 92.94 156 VAL B O 1
ATOM 7275 N N . LEU B 1 157 ? 5.039 -11.867 -13.695 1 94.06 157 LEU B N 1
ATOM 7276 C CA . LEU B 1 157 ? 3.924 -12.695 -14.148 1 94.06 157 LEU B CA 1
ATOM 7277 C C . LEU B 1 157 ? 3.871 -12.75 -15.672 1 94.06 157 LEU B C 1
ATOM 7279 O O . LEU B 1 157 ? 3.818 -13.828 -16.25 1 94.06 157 LEU B O 1
ATOM 7283 N N . VAL B 1 158 ? 3.984 -11.602 -16.328 1 95.69 158 VAL B N 1
ATOM 7284 C CA . VAL B 1 158 ? 3.84 -11.523 -17.781 1 95.69 158 VAL B CA 1
ATOM 7285 C C . VAL B 1 158 ? 5.059 -12.148 -18.453 1 95.69 158 VAL B C 1
ATOM 7287 O O . VAL B 1 158 ? 4.922 -12.891 -19.422 1 95.69 158 VAL B O 1
ATOM 7290 N N . ILE B 1 159 ? 6.203 -11.922 -17.906 1 92.5 159 ILE B N 1
ATOM 7291 C CA . ILE B 1 159 ? 7.406 -12.5 -18.5 1 92.5 159 ILE B CA 1
ATOM 7292 C C . ILE B 1 159 ? 7.379 -14.023 -18.359 1 92.5 159 ILE B C 1
ATOM 7294 O O . ILE B 1 159 ? 7.789 -14.75 -19.266 1 92.5 159 ILE B O 1
ATOM 7298 N N . THR B 1 160 ? 6.879 -14.484 -17.234 1 90.06 160 THR B N 1
ATOM 7299 C CA . THR B 1 160 ? 6.746 -15.93 -17.062 1 90.06 160 THR B CA 1
ATOM 7300 C C . THR B 1 160 ? 5.77 -16.516 -18.078 1 90.06 160 THR B C 1
ATOM 7302 O O . THR B 1 160 ? 6.02 -17.578 -18.641 1 90.06 160 THR B O 1
ATOM 7305 N N . LEU B 1 161 ? 4.707 -15.844 -18.328 1 92.56 161 LEU B N 1
ATOM 7306 C CA . LEU B 1 161 ? 3.721 -16.297 -19.312 1 92.56 161 LEU B CA 1
ATOM 7307 C C . LEU B 1 161 ? 4.32 -16.328 -20.703 1 92.56 161 LEU B C 1
ATOM 7309 O O . LEU B 1 161 ? 4.152 -17.312 -21.438 1 92.56 161 LEU B O 1
ATOM 7313 N N . VAL B 1 162 ? 5.062 -15.297 -21.047 1 92.19 162 VAL B N 1
ATOM 7314 C CA . VAL B 1 162 ? 5.645 -15.172 -22.375 1 92.19 162 VAL B CA 1
ATOM 7315 C C . VAL B 1 162 ? 6.699 -16.266 -22.578 1 92.19 162 VAL B C 1
ATOM 7317 O O . VAL B 1 162 ? 6.719 -16.938 -23.609 1 92.19 162 VAL B O 1
ATOM 7320 N N . VAL B 1 163 ? 7.527 -16.516 -21.594 1 89.06 163 VAL B N 1
ATOM 7321 C CA . VAL B 1 163 ? 8.578 -17.531 -21.703 1 89.06 163 VAL B CA 1
ATOM 7322 C C . VAL B 1 163 ? 7.945 -18.906 -21.812 1 89.06 163 VAL B C 1
ATOM 7324 O O . VAL B 1 163 ? 8.391 -19.734 -22.625 1 89.06 163 VAL B O 1
ATOM 7327 N N . ASN B 1 164 ? 6.871 -19.125 -21.109 1 87.88 164 ASN B N 1
ATOM 7328 C CA . ASN B 1 164 ? 6.215 -20.422 -21.156 1 87.88 164 ASN B CA 1
ATOM 7329 C C . ASN B 1 164 ? 5.566 -20.672 -22.516 1 87.88 164 ASN B C 1
ATOM 7331 O O . ASN B 1 164 ? 5.645 -21.781 -23.047 1 87.88 164 ASN B O 1
ATOM 7335 N N . ILE B 1 165 ? 5 -19.672 -23.062 1 87.38 165 ILE B N 1
ATOM 7336 C CA . ILE B 1 165 ? 4.375 -19.844 -24.375 1 87.38 165 ILE B CA 1
ATOM 7337 C C . ILE B 1 165 ? 5.449 -20.062 -25.438 1 87.38 165 ILE B C 1
ATOM 7339 O O . ILE B 1 165 ? 5.27 -20.859 -26.359 1 87.38 165 ILE B O 1
ATOM 7343 N N . CYS B 1 166 ? 6.555 -19.438 -25.25 1 85.19 166 CYS B N 1
ATOM 7344 C CA . CYS B 1 166 ? 7.656 -19.625 -26.188 1 85.19 166 CYS B CA 1
ATOM 7345 C C . CYS B 1 166 ? 8.219 -21.031 -26.078 1 85.19 166 CYS B C 1
ATOM 7347 O O . CYS B 1 166 ? 8.555 -21.641 -27.094 1 85.19 166 CYS B O 1
ATOM 7349 N N . ILE B 1 167 ? 8.219 -21.547 -24.875 1 85.25 167 ILE B N 1
ATOM 7350 C CA . ILE B 1 167 ? 8.68 -22.906 -24.672 1 85.25 167 ILE B CA 1
ATOM 7351 C C . ILE B 1 167 ? 7.68 -23.891 -25.297 1 85.25 167 ILE B C 1
ATOM 7353 O O . ILE B 1 167 ? 8.07 -24.859 -25.953 1 85.25 167 ILE B O 1
ATOM 7357 N N . GLU B 1 168 ? 6.457 -23.578 -25.188 1 82.81 168 GLU B N 1
ATOM 7358 C CA . GLU B 1 168 ? 5.418 -24.438 -25.734 1 82.81 168 GLU B CA 1
ATOM 7359 C C . GLU B 1 168 ? 5.445 -24.438 -27.266 1 82.81 168 GLU B C 1
ATOM 7361 O O . GLU B 1 168 ? 5.203 -25.469 -27.891 1 82.81 168 GLU B O 1
ATOM 7366 N N . ILE B 1 169 ? 5.734 -23.312 -27.797 1 77.62 169 ILE B N 1
ATOM 7367 C CA . ILE B 1 169 ? 5.844 -23.219 -29.25 1 77.62 169 ILE B CA 1
ATOM 7368 C C . ILE B 1 169 ? 7.074 -24 -29.719 1 77.62 169 ILE B C 1
ATOM 7370 O O . ILE B 1 169 ? 7.016 -24.719 -30.719 1 77.62 169 ILE B O 1
ATOM 7374 N N . ALA B 1 170 ? 8.117 -23.984 -28.922 1 78.06 170 ALA B N 1
ATOM 7375 C CA . ALA B 1 170 ? 9.367 -24.641 -29.312 1 78.06 170 ALA B CA 1
ATOM 7376 C C . ALA B 1 170 ? 9.281 -26.156 -29.141 1 78.06 170 ALA B C 1
ATOM 7378 O O . ALA B 1 170 ? 9.852 -26.906 -29.938 1 78.06 170 ALA B O 1
ATOM 7379 N N . THR B 1 171 ? 8.531 -26.641 -28.062 1 74.94 171 THR B N 1
ATOM 7380 C CA . THR B 1 171 ? 8.445 -28.062 -27.766 1 74.94 171 THR B CA 1
ATOM 7381 C C . THR B 1 171 ? 7.301 -28.703 -28.547 1 74.94 171 THR B C 1
ATOM 7383 O O . THR B 1 171 ? 7.242 -29.922 -28.688 1 74.94 171 THR B O 1
ATOM 7386 N N . GLY B 1 172 ? 6.531 -27.906 -29.094 1 63.09 172 GLY B N 1
ATOM 7387 C CA . GLY B 1 172 ? 5.457 -28.422 -29.938 1 63.09 172 GLY B CA 1
ATOM 7388 C C . GLY B 1 172 ? 4.211 -28.781 -29.156 1 63.09 172 GLY B C 1
ATOM 7389 O O . GLY B 1 172 ? 3.354 -29.516 -29.656 1 63.09 172 GLY B O 1
ATOM 7390 N N . VAL B 1 173 ? 4.25 -28.484 -27.844 1 58.09 173 VAL B N 1
ATOM 7391 C CA . VAL B 1 173 ? 3.041 -28.734 -27.062 1 58.09 173 VAL B CA 1
ATOM 7392 C C . VAL B 1 173 ? 1.862 -27.984 -27.672 1 58.09 173 VAL B C 1
ATOM 7394 O O . VAL B 1 173 ? 0.739 -28.5 -27.703 1 58.09 173 VAL B O 1
ATOM 7397 N N . VAL B 1 174 ? 2.15 -26.812 -28.016 1 53.44 174 VAL B N 1
ATOM 7398 C CA . VAL B 1 174 ? 1.152 -26.016 -28.734 1 53.44 174 VAL B CA 1
ATOM 7399 C C . VAL B 1 174 ? 1.209 -26.328 -30.219 1 53.44 174 VAL B C 1
ATOM 7401 O O . VAL B 1 174 ? 0.494 -25.719 -31.016 1 53.44 174 VAL B O 1
ATOM 7404 N N . LYS B 1 175 ? 2.141 -27.375 -30.531 1 49.09 175 LYS B N 1
ATOM 7405 C CA . LYS B 1 175 ? 2.172 -27.719 -31.953 1 49.09 175 LYS B CA 1
ATOM 7406 C C . LYS B 1 175 ? 0.826 -28.266 -32.438 1 49.09 175 LYS B C 1
ATOM 7408 O O . LYS B 1 175 ? 0.216 -29.078 -31.734 1 49.09 175 LYS B O 1
ATOM 7413 N N . GLY B 1 176 ? 0.186 -27.578 -32.969 1 39.53 176 GLY B N 1
ATOM 7414 C CA . GLY B 1 176 ? -0.858 -28.125 -33.844 1 39.53 176 GLY B CA 1
ATOM 7415 C C . GLY B 1 176 ? -0.557 -29.516 -34.312 1 39.53 176 GLY B C 1
ATOM 7416 O O . GLY B 1 176 ? 0.597 -29.953 -34.312 1 39.53 176 GLY B O 1
ATOM 7417 N N . VAL B 1 177 ? -1.507 -30.344 -34.219 1 39.06 177 VAL B N 1
ATOM 7418 C CA . VAL B 1 177 ? -1.591 -31.688 -34.812 1 39.06 177 VAL B CA 1
ATOM 7419 C C . VAL B 1 177 ? -0.608 -31.797 -35.969 1 39.06 177 VAL B C 1
ATOM 7421 O O . VAL B 1 177 ? -0.894 -31.344 -37.094 1 39.06 177 VAL B O 1
ATOM 7424 N N . VAL B 1 178 ? 0.36 -31.078 -36.031 1 38.06 178 VAL B N 1
ATOM 7425 C CA . VAL B 1 178 ? 1.041 -31.766 -37.125 1 38.06 178 VAL B CA 1
ATOM 7426 C C . VAL B 1 178 ? 0.941 -33.281 -36.938 1 38.06 178 VAL B C 1
ATOM 7428 O O . VAL B 1 178 ? 1.472 -33.812 -35.938 1 38.06 178 VAL B O 1
ATOM 7431 N N . PHE B 1 179 ? -0.145 -33.75 -36.969 1 41.03 179 PHE B N 1
ATOM 7432 C CA . PHE B 1 179 ? -0.231 -35.219 -37.062 1 41.03 179 PHE B CA 1
ATOM 7433 C C . PHE B 1 179 ? 1.08 -35.812 -37.562 1 41.03 179 PHE B C 1
ATOM 7435 O O . PHE B 1 179 ? 1.419 -35.656 -38.75 1 41.03 179 PHE B O 1
ATOM 7442 N N . ASN B 1 180 ? 2.006 -35.656 -36.781 1 45.5 180 ASN B N 1
ATOM 7443 C CA . ASN B 1 180 ? 3.174 -36.5 -37.062 1 45.5 180 ASN B CA 1
ATOM 7444 C C . ASN B 1 180 ? 2.791 -37.781 -37.781 1 45.5 180 ASN B C 1
ATOM 7446 O O . ASN B 1 180 ? 1.723 -38.344 -37.531 1 45.5 180 ASN B O 1
ATOM 7450 N N . GLU B 1 181 ? 3.25 -37.875 -38.938 1 53.25 181 GLU B N 1
ATOM 7451 C CA . GLU B 1 181 ? 3.051 -39.094 -39.719 1 53.25 181 GLU B CA 1
ATOM 7452 C C . GLU B 1 181 ? 2.883 -40.312 -38.812 1 53.25 181 GLU B C 1
ATOM 7454 O O . GLU B 1 181 ? 2.072 -41.188 -39.094 1 53.25 181 GLU B O 1
ATOM 7459 N N . ALA B 1 182 ? 3.414 -40.094 -37.625 1 54.88 182 ALA B N 1
ATOM 7460 C CA . ALA B 1 182 ? 3.336 -41.219 -36.719 1 54.88 182 ALA B CA 1
ATOM 7461 C C . ALA B 1 182 ? 1.969 -41.281 -36.062 1 54.88 182 ALA B C 1
ATOM 7463 O O . ALA B 1 182 ? 1.411 -42.375 -35.875 1 54.88 182 ALA B O 1
ATOM 7464 N N . TYR B 1 183 ? 1.399 -40.094 -35.75 1 58.22 183 TYR B N 1
ATOM 7465 C CA . TYR B 1 183 ? 0.078 -40.062 -35.125 1 58.22 183 TYR B CA 1
ATOM 7466 C C . TYR B 1 183 ? -0.979 -40.594 -36.094 1 58.22 183 TYR B C 1
ATOM 7468 O O . TYR B 1 183 ? -1.814 -41.438 -35.688 1 58.22 183 TYR B O 1
ATOM 7476 N N . VAL B 1 184 ? -0.825 -40 -37.281 1 59.91 184 VAL B N 1
ATOM 7477 C CA . VAL B 1 184 ? -1.76 -40.438 -38.281 1 59.91 184 VAL B CA 1
ATOM 7478 C C . VAL B 1 184 ? -1.646 -41.969 -38.469 1 59.91 184 VAL B C 1
ATOM 7480 O O . VAL B 1 184 ? -2.656 -42.656 -38.625 1 59.91 184 VAL B O 1
ATOM 7483 N N . ARG B 1 185 ? -0.523 -42.5 -38.438 1 64.25 185 ARG B N 1
ATOM 7484 C CA . ARG B 1 185 ? -0.307 -43.906 -38.625 1 64.25 185 ARG B CA 1
ATOM 7485 C C . ARG B 1 185 ? -0.88 -44.719 -37.469 1 64.25 185 ARG B C 1
ATOM 7487 O O . ARG B 1 185 ? -1.527 -45.75 -37.688 1 64.25 185 ARG B O 1
ATOM 7494 N N . VAL B 1 186 ? -0.598 -44.094 -36.312 1 64.38 186 VAL B N 1
ATOM 7495 C CA . VAL B 1 186 ? -1.103 -44.781 -35.125 1 64.38 186 VAL B CA 1
ATOM 7496 C C . VAL B 1 186 ? -2.629 -44.781 -35.125 1 64.38 186 VAL B C 1
ATOM 7498 O O . VAL B 1 186 ? -3.254 -45.812 -34.875 1 64.38 186 VAL B O 1
ATOM 7501 N N . TYR B 1 187 ? -3.129 -43.625 -35.531 1 62.72 187 TYR B N 1
ATOM 7502 C CA . TYR B 1 187 ? -4.582 -43.531 -35.5 1 62.72 187 TYR B CA 1
ATOM 7503 C C . TYR B 1 187 ? -5.195 -44.375 -36.625 1 62.72 187 TYR B C 1
ATOM 7505 O O . TYR B 1 187 ? -6.258 -44.969 -36.469 1 62.72 187 TYR B O 1
ATOM 7513 N N . ARG B 1 188 ? -4.539 -44.344 -37.75 1 64.5 188 ARG B N 1
ATOM 7514 C CA . ARG B 1 188 ? -5.02 -45.156 -38.875 1 64.5 188 ARG B CA 1
ATOM 7515 C C . ARG B 1 188 ? -5.027 -46.625 -38.531 1 64.5 188 ARG B C 1
ATOM 7517 O O . ARG B 1 188 ? -5.91 -47.375 -38.969 1 64.5 188 ARG B O 1
ATOM 7524 N N . ILE B 1 189 ? -4.078 -46.844 -37.719 1 65.75 189 ILE B N 1
ATOM 7525 C CA . ILE B 1 189 ? -3.945 -48.25 -37.406 1 65.75 189 ILE B CA 1
ATOM 7526 C C . ILE B 1 189 ? -4.918 -48.625 -36.281 1 65.75 189 ILE B C 1
ATOM 7528 O O . ILE B 1 189 ? -5.582 -49.656 -36.312 1 65.75 189 ILE B O 1
ATOM 7532 N N . THR B 1 190 ? -4.961 -47.656 -35.312 1 62.66 190 THR B N 1
ATOM 7533 C CA . THR B 1 190 ? -5.734 -48 -34.125 1 62.66 190 THR B CA 1
ATOM 7534 C C . THR B 1 190 ? -7.203 -47.625 -34.312 1 62.66 190 THR B C 1
ATOM 7536 O O . THR B 1 190 ? -8.086 -48.25 -33.719 1 62.66 190 THR B O 1
ATOM 7539 N N . ARG B 1 191 ? -7.512 -46.406 -34.938 1 61.06 191 ARG B N 1
ATOM 7540 C CA . ARG B 1 191 ? -8.883 -45.969 -35.156 1 61.06 191 ARG B CA 1
ATOM 7541 C C . ARG B 1 191 ? -9.117 -45.625 -36.625 1 61.06 191 ARG B C 1
ATOM 7543 O O . ARG B 1 191 ? -9.18 -44.438 -36.969 1 61.06 191 ARG B O 1
ATOM 7550 N N . PRO B 1 192 ? -9.125 -46.594 -37.5 1 55.94 192 PRO B N 1
ATOM 7551 C CA . PRO B 1 192 ? -9.273 -46.312 -38.938 1 55.94 192 PRO B CA 1
ATOM 7552 C C . PRO B 1 192 ? -10.5 -45.438 -39.219 1 55.94 192 PRO B C 1
ATOM 7554 O O . PRO B 1 192 ? -10.578 -44.844 -40.312 1 55.94 192 PRO B O 1
ATOM 7557 N N . ASP B 1 193 ? -11.391 -45.312 -38.406 1 54.16 193 ASP B N 1
ATOM 7558 C CA . ASP B 1 193 ? -12.648 -44.625 -38.688 1 54.16 193 ASP B CA 1
ATOM 7559 C C . ASP B 1 193 ? -12.492 -43.125 -38.469 1 54.16 193 ASP B C 1
ATOM 7561 O O . ASP B 1 193 ? -13.391 -42.344 -38.844 1 54.16 193 ASP B O 1
ATOM 7565 N N . ILE B 1 194 ? -11.516 -42.781 -37.844 1 50 194 ILE B N 1
ATOM 7566 C CA . ILE B 1 194 ? -11.461 -41.375 -37.5 1 50 194 ILE B CA 1
ATOM 7567 C C . ILE B 1 194 ? -10.531 -40.656 -38.469 1 50 194 ILE B C 1
ATOM 7569 O O . ILE B 1 194 ? -9.352 -41 -38.594 1 50 194 ILE B O 1
ATOM 7573 N N . TYR B 1 195 ? -11.062 -39.969 -39.438 1 46.06 195 TYR B N 1
ATOM 7574 C CA . TYR B 1 195 ? -10.328 -39.156 -40.406 1 46.06 195 TYR B CA 1
ATOM 7575 C C . TYR B 1 195 ? -9.586 -38.031 -39.719 1 46.06 195 TYR B C 1
ATOM 7577 O O . TYR B 1 195 ? -10.172 -37.281 -38.938 1 46.06 195 TYR B O 1
ATOM 7585 N N . PRO B 1 196 ? -8.25 -38.125 -39.781 1 48.41 196 PRO B N 1
ATOM 7586 C CA . PRO B 1 196 ? -7.473 -37.062 -39.156 1 48.41 196 PRO B CA 1
ATOM 7587 C C . PRO B 1 196 ? -7.781 -35.688 -39.719 1 48.41 196 PRO B C 1
ATOM 7589 O O . PRO B 1 196 ? -7.934 -35.531 -40.938 1 48.41 196 PRO B O 1
ATOM 7592 N N . MET B 1 197 ? -8.422 -34.875 -39.188 1 47.47 197 MET B N 1
ATOM 7593 C CA . MET B 1 197 ? -8.758 -33.531 -39.625 1 47.47 197 MET B CA 1
ATOM 7594 C C . MET B 1 197 ? -7.535 -32.812 -40.188 1 47.47 197 MET B C 1
ATOM 7596 O O . MET B 1 197 ? -6.418 -33 -39.719 1 47.47 197 MET B O 1
ATOM 7600 N N . PRO B 1 198 ? -7.738 -32.062 -41.312 1 45.12 198 PRO B N 1
ATOM 7601 C CA . PRO B 1 198 ? -6.707 -31.344 -42.062 1 45.12 198 PRO B CA 1
ATOM 7602 C C . PRO B 1 198 ? -5.812 -30.484 -41.188 1 45.12 198 PRO B C 1
ATOM 7604 O O . PRO B 1 198 ? -6.273 -29.922 -40.188 1 45.12 198 PRO B O 1
ATOM 7607 N N . ILE B 1 199 ? -4.422 -30.5 -41.312 1 45.53 199 ILE B N 1
ATOM 7608 C CA . ILE B 1 199 ? -3.135 -29.922 -40.906 1 45.53 199 ILE B CA 1
ATOM 7609 C C . ILE B 1 199 ? -3.234 -28.406 -40.875 1 45.53 199 ILE B C 1
ATOM 7611 O O . ILE B 1 199 ? -2.471 -27.75 -40.156 1 45.53 199 ILE B O 1
ATOM 7615 N N . GLY B 1 200 ? -4.043 -27.75 -41.594 1 46.31 200 GLY B N 1
ATOM 7616 C CA . GLY B 1 200 ? -3.844 -26.375 -42 1 46.31 200 GLY B CA 1
ATOM 7617 C C . GLY B 1 200 ? -4.02 -25.375 -40.875 1 46.31 200 GLY B C 1
ATOM 7618 O O . GLY B 1 200 ? -3.381 -24.328 -40.844 1 46.31 200 GLY B O 1
ATOM 7619 N N . ILE B 1 201 ? -4.727 -25.641 -39.875 1 55 201 ILE B N 1
ATOM 7620 C CA . ILE B 1 201 ? -5.062 -24.562 -38.938 1 55 201 ILE B CA 1
ATOM 7621 C C . ILE B 1 201 ? -3.963 -24.422 -37.906 1 55 201 ILE B C 1
ATOM 7623 O O . ILE B 1 201 ? -3.74 -23.328 -37.375 1 55 201 ILE B O 1
ATOM 7627 N N . SER B 1 202 ? -3.16 -25.484 -37.781 1 59.28 202 SER B N 1
ATOM 7628 C CA . SER B 1 202 ? -2.148 -25.469 -36.719 1 59.28 202 SER B CA 1
ATOM 7629 C C . SER B 1 202 ? -1.026 -24.484 -37.062 1 59.28 202 SER B C 1
ATOM 7631 O O . SER B 1 202 ? -0.48 -23.844 -36.156 1 59.28 202 SER B O 1
ATOM 7633 N N . LYS B 1 203 ? -0.645 -24.406 -38.406 1 62.19 203 LYS B N 1
ATOM 7634 C CA . LYS B 1 203 ? 0.408 -23.469 -38.781 1 62.19 203 LYS B CA 1
ATOM 7635 C C . LYS B 1 203 ? -0.005 -22.031 -38.469 1 62.19 203 LYS B C 1
ATOM 7637 O O . LYS B 1 203 ? 0.834 -21.203 -38.125 1 62.19 203 LYS B O 1
ATOM 7642 N N . TYR B 1 204 ? -1.229 -21.734 -38.5 1 74.06 204 TYR B N 1
ATOM 7643 C CA . TYR B 1 204 ? -1.668 -20.344 -38.281 1 74.06 204 TYR B CA 1
ATOM 7644 C C . TYR B 1 204 ? -1.768 -20.016 -36.812 1 74.06 204 TYR B C 1
ATOM 7646 O O . TYR B 1 204 ? -1.724 -18.844 -36.438 1 74.06 204 TYR B O 1
ATOM 7654 N N . LEU B 1 205 ? -1.744 -21.062 -36.062 1 78.31 205 LEU B N 1
ATOM 7655 C CA . LEU B 1 205 ? -1.886 -20.828 -34.625 1 78.31 205 LEU B CA 1
ATOM 7656 C C . LEU B 1 205 ? -0.583 -20.297 -34.031 1 78.31 205 LEU B C 1
ATOM 7658 O O . LEU B 1 205 ? -0.603 -19.484 -33.125 1 78.31 205 LEU B O 1
ATOM 7662 N N . ASN B 1 206 ? 0.556 -20.688 -34.656 1 80 206 ASN B N 1
ATOM 7663 C CA . ASN B 1 206 ? 1.837 -20.188 -34.156 1 80 206 ASN B CA 1
ATOM 7664 C C . ASN B 1 206 ? 2.01 -18.703 -34.5 1 80 206 ASN B C 1
ATOM 7666 O O . ASN B 1 206 ? 2.547 -17.938 -33.688 1 80 206 ASN B O 1
ATOM 7670 N N . LYS B 1 207 ? 1.527 -18.375 -35.625 1 83.81 207 LYS B N 1
ATOM 7671 C CA . LYS B 1 207 ? 1.615 -16.969 -36 1 83.81 207 LYS B CA 1
ATOM 7672 C C . LYS B 1 207 ? 0.687 -16.109 -35.125 1 83.81 207 LYS B C 1
ATOM 7674 O O . LYS B 1 207 ? 1.042 -15 -34.75 1 83.81 207 LYS B O 1
ATOM 7679 N N . ILE B 1 208 ? -0.442 -16.625 -34.844 1 87.31 208 ILE B N 1
ATOM 7680 C CA . ILE B 1 208 ? -1.397 -15.914 -34 1 87.31 208 ILE B CA 1
ATOM 7681 C C . ILE B 1 208 ? -0.841 -15.789 -32.562 1 87.31 208 ILE B C 1
ATOM 7683 O O . ILE B 1 208 ? -0.995 -14.75 -31.938 1 87.31 208 ILE B O 1
ATOM 7687 N N . ALA B 1 209 ? -0.133 -16.828 -32.125 1 88.75 209 ALA B N 1
ATOM 7688 C CA . ALA B 1 209 ? 0.481 -16.797 -30.797 1 88.75 209 ALA B CA 1
ATOM 7689 C C . ALA B 1 209 ? 1.551 -15.711 -30.719 1 88.75 209 ALA B C 1
ATOM 7691 O O . ALA B 1 209 ? 1.67 -15.023 -29.703 1 88.75 209 ALA B O 1
ATOM 7692 N N . ALA B 1 210 ? 2.316 -15.57 -31.812 1 88.94 210 ALA B N 1
ATOM 7693 C CA . ALA B 1 210 ? 3.357 -14.547 -31.844 1 88.94 210 ALA B CA 1
ATOM 7694 C C . ALA B 1 210 ? 2.752 -13.148 -31.781 1 88.94 210 ALA B C 1
ATOM 7696 O O . ALA B 1 210 ? 3.307 -12.25 -31.141 1 88.94 210 ALA B O 1
ATOM 7697 N N . ILE B 1 211 ? 1.624 -13.016 -32.406 1 91.69 211 ILE B N 1
ATOM 7698 C CA . ILE B 1 211 ? 0.935 -11.727 -32.375 1 91.69 211 ILE B CA 1
ATOM 7699 C C . ILE B 1 211 ? 0.442 -11.43 -30.969 1 91.69 211 ILE B C 1
ATOM 7701 O O . ILE B 1 211 ? 0.61 -10.32 -30.469 1 91.69 211 ILE B O 1
ATOM 7705 N N . TYR B 1 212 ? -0.127 -12.43 -30.344 1 93.81 212 TYR B N 1
ATOM 7706 C CA . TYR B 1 212 ? -0.641 -12.234 -28.984 1 93.81 212 TYR B CA 1
ATOM 7707 C C . TYR B 1 212 ? 0.482 -11.875 -28.016 1 93.81 212 TYR B C 1
ATOM 7709 O O . TYR B 1 212 ? 0.324 -10.984 -27.188 1 93.81 212 TYR B O 1
ATOM 7717 N N . VAL B 1 213 ? 1.647 -12.523 -28.172 1 94.31 213 VAL B N 1
ATOM 7718 C CA . VAL B 1 213 ? 2.793 -12.273 -27.312 1 94.31 213 VAL B CA 1
ATOM 7719 C C . VAL B 1 213 ? 3.305 -10.852 -27.516 1 94.31 213 VAL B C 1
ATOM 7721 O O . VAL B 1 213 ? 3.631 -10.148 -26.562 1 94.31 213 VAL B O 1
ATOM 7724 N N . THR B 1 214 ? 3.354 -10.422 -28.781 1 94.31 214 THR B N 1
ATOM 7725 C CA . THR B 1 214 ? 3.828 -9.078 -29.078 1 94.31 214 THR B CA 1
ATOM 7726 C C . THR B 1 214 ? 2.9 -8.023 -28.469 1 94.31 214 THR B C 1
ATOM 7728 O O . THR B 1 214 ? 3.363 -7.039 -27.906 1 94.31 214 THR B O 1
ATOM 7731 N N . LEU B 1 215 ? 1.597 -8.289 -28.562 1 95.44 215 LEU B N 1
ATOM 7732 C CA . LEU B 1 215 ? 0.632 -7.348 -28 1 95.44 215 LEU B CA 1
ATOM 7733 C C . LEU B 1 215 ? 0.716 -7.328 -26.484 1 95.44 215 LEU B C 1
ATOM 7735 O O . LEU B 1 215 ? 0.596 -6.27 -25.859 1 95.44 215 LEU B O 1
ATOM 7739 N N . LEU B 1 216 ? 0.935 -8.477 -25.906 1 96.5 216 LEU B N 1
ATOM 7740 C CA . LEU B 1 216 ? 1.075 -8.578 -24.469 1 96.5 216 LEU B CA 1
ATOM 7741 C C . LEU B 1 216 ? 2.307 -7.816 -23.984 1 96.5 216 LEU B C 1
ATOM 7743 O O . LEU B 1 216 ? 2.244 -7.102 -22.984 1 96.5 216 LEU B O 1
ATOM 7747 N N . LEU B 1 217 ? 3.396 -7.922 -24.688 1 96.44 217 LEU B N 1
ATOM 7748 C CA . LEU B 1 217 ? 4.629 -7.227 -24.328 1 96.44 217 LEU B CA 1
ATOM 7749 C C . LEU B 1 217 ? 4.473 -5.719 -24.516 1 96.44 217 LEU B C 1
ATOM 7751 O O . LEU B 1 217 ? 5 -4.934 -23.719 1 96.44 217 LEU B O 1
ATOM 7755 N N . MET B 1 218 ? 3.775 -5.336 -25.531 1 96 218 MET B N 1
ATOM 7756 C CA . MET B 1 218 ? 3.504 -3.918 -25.75 1 96 218 MET B CA 1
ATOM 7757 C C . MET B 1 218 ? 2.678 -3.35 -24.594 1 96 218 MET B C 1
ATOM 7759 O O . MET B 1 218 ? 2.957 -2.252 -24.109 1 96 218 MET B O 1
ATOM 7763 N N . LEU B 1 219 ? 1.714 -4.117 -24.188 1 97.25 219 LEU B N 1
ATOM 7764 C CA . LEU B 1 219 ? 0.894 -3.676 -23.078 1 97.25 219 LEU B CA 1
ATOM 7765 C C . LEU B 1 219 ? 1.724 -3.58 -21.797 1 97.25 219 LEU B C 1
ATOM 7767 O O . LEU B 1 219 ? 1.525 -2.668 -20.984 1 97.25 219 LEU B O 1
ATOM 7771 N N . LEU B 1 220 ? 2.631 -4.508 -21.609 1 97.69 220 LEU B N 1
ATOM 7772 C CA . LEU B 1 220 ? 3.508 -4.465 -20.438 1 97.69 220 LEU B CA 1
ATOM 7773 C C . LEU B 1 220 ? 4.363 -3.203 -20.453 1 97.69 220 LEU B C 1
ATOM 7775 O O . LEU B 1 220 ? 4.516 -2.537 -19.422 1 97.69 220 LEU B O 1
ATOM 7779 N N . LEU B 1 221 ? 4.887 -2.855 -21.641 1 96.94 221 LEU B N 1
ATOM 7780 C CA . LEU B 1 221 ? 5.691 -1.645 -21.766 1 96.94 221 LEU B CA 1
ATOM 7781 C C . LEU B 1 221 ? 4.855 -0.404 -21.469 1 96.94 221 LEU B C 1
ATOM 7783 O O . LEU B 1 221 ? 5.34 0.533 -20.828 1 96.94 221 LEU B O 1
ATOM 7787 N N . ILE B 1 222 ? 3.629 -0.453 -21.891 1 97.12 222 ILE B N 1
ATOM 7788 C CA . ILE B 1 222 ? 2.717 0.658 -21.641 1 97.12 222 ILE B CA 1
ATOM 7789 C C . ILE B 1 222 ? 2.484 0.803 -20.125 1 97.12 222 ILE B C 1
ATOM 7791 O O . ILE B 1 222 ? 2.467 1.917 -19.609 1 97.12 222 ILE B O 1
ATOM 7795 N N . HIS B 1 223 ? 2.32 -0.318 -19.438 1 97.5 223 HIS B N 1
ATOM 7796 C CA . HIS B 1 223 ? 2.125 -0.283 -18 1 97.5 223 HIS B CA 1
ATOM 7797 C C . HIS B 1 223 ? 3.336 0.314 -17.281 1 97.5 223 HIS B C 1
ATOM 7799 O O . HIS B 1 223 ? 3.189 1.14 -16.391 1 97.5 223 HIS B O 1
ATOM 7805 N N . ILE B 1 224 ? 4.516 -0.027 -17.734 1 96.44 224 ILE B N 1
ATOM 7806 C CA . ILE B 1 224 ? 5.746 0.449 -17.109 1 96.44 224 ILE B CA 1
ATOM 7807 C C . ILE B 1 224 ? 5.906 1.946 -17.359 1 96.44 224 ILE B C 1
ATOM 7809 O O . ILE B 1 224 ? 6.16 2.715 -16.422 1 96.44 224 ILE B O 1
ATOM 7813 N N . CYS B 1 225 ? 5.66 2.371 -18.531 1 96.19 225 CYS B N 1
ATOM 7814 C CA . CYS B 1 225 ? 5.809 3.775 -18.906 1 96.19 225 CYS B CA 1
ATOM 7815 C C . CYS B 1 225 ? 4.754 4.633 -18.219 1 96.19 225 CYS B C 1
ATOM 7817 O O . CYS B 1 225 ? 5.051 5.734 -17.75 1 96.19 225 CYS B O 1
ATOM 7819 N N . SER B 1 226 ? 3.566 4.105 -18.172 1 95.75 226 SER B N 1
ATOM 7820 C CA . SER B 1 226 ? 2.49 4.855 -17.531 1 95.75 226 SER B CA 1
ATOM 7821 C C . SER B 1 226 ? 2.748 5.023 -16.047 1 95.75 226 SER B C 1
ATOM 7823 O O . SER B 1 226 ? 2.402 6.051 -15.461 1 95.75 226 SER B O 1
ATOM 7825 N N . SER B 1 227 ? 3.338 4.039 -15.375 1 95.75 227 SER B N 1
ATOM 7826 C CA . SER B 1 227 ? 3.625 4.117 -13.945 1 95.75 227 SER B CA 1
ATOM 7827 C C . SER B 1 227 ? 4.586 5.258 -13.641 1 95.75 227 SER B C 1
ATOM 7829 O O . SER B 1 227 ? 4.422 5.965 -12.641 1 95.75 227 SER B O 1
ATOM 7831 N N . LEU B 1 228 ? 5.562 5.52 -14.5 1 94.19 228 LEU B N 1
ATOM 7832 C CA . LEU B 1 228 ? 6.523 6.594 -14.297 1 94.19 228 LEU B CA 1
ATOM 7833 C C . LEU B 1 228 ? 5.871 7.957 -14.508 1 94.19 228 LEU B C 1
ATOM 7835 O O . LEU B 1 228 ? 6.148 8.906 -13.773 1 94.19 228 LEU B O 1
ATOM 7839 N N . ALA B 1 229 ? 4.984 8.023 -15.414 1 93.94 229 ALA B N 1
ATOM 7840 C CA . ALA B 1 229 ? 4.297 9.281 -15.711 1 93.94 229 ALA B CA 1
ATOM 7841 C C . ALA B 1 229 ? 3.307 9.633 -14.602 1 93.94 229 ALA B C 1
ATOM 7843 O O . ALA B 1 229 ? 3.098 10.805 -14.297 1 93.94 229 ALA B O 1
ATOM 7844 N N . ILE B 1 230 ? 2.691 8.625 -14.023 1 94.38 230 ILE B N 1
ATOM 7845 C CA . ILE B 1 230 ? 1.691 8.828 -12.984 1 94.38 230 ILE B CA 1
ATOM 7846 C C . ILE B 1 230 ? 2.35 9.445 -11.75 1 94.38 230 ILE B C 1
ATOM 7848 O O . ILE B 1 230 ? 1.77 10.312 -11.102 1 94.38 230 ILE B O 1
ATOM 7852 N N . LEU B 1 231 ? 3.559 9.039 -11.461 1 92.81 231 LEU B N 1
ATOM 7853 C CA . LEU B 1 231 ? 4.266 9.57 -10.297 1 92.81 231 LEU B CA 1
ATOM 7854 C C . LEU B 1 231 ? 4.457 11.078 -10.414 1 92.81 231 LEU B C 1
ATOM 7856 O O . LEU B 1 231 ? 4.199 11.82 -9.461 1 92.81 231 LEU B O 1
ATOM 7860 N N . LYS B 1 232 ? 4.805 11.555 -11.516 1 89.69 232 LYS B N 1
ATOM 7861 C CA . LYS B 1 232 ? 5.039 12.977 -11.703 1 89.69 232 LYS B CA 1
ATOM 7862 C C . LYS B 1 232 ? 3.723 13.734 -11.852 1 89.69 232 LYS B C 1
ATOM 7864 O O . LYS B 1 232 ? 3.578 14.852 -11.336 1 89.69 232 LYS B O 1
ATOM 7869 N N . SER B 1 233 ? 2.82 13.094 -12.57 1 91.31 233 SER B N 1
ATOM 7870 C CA . SER B 1 233 ? 1.526 13.742 -12.75 1 91.31 233 SER B CA 1
ATOM 7871 C C . SER B 1 233 ? 0.841 13.992 -11.406 1 91.31 233 SER B C 1
ATOM 7873 O O . SER B 1 233 ? 0.197 15.023 -11.219 1 91.31 233 SER B O 1
ATOM 7875 N N . LYS B 1 234 ? 0.947 13.102 -10.508 1 91.5 234 LYS B N 1
ATOM 7876 C CA . LYS B 1 234 ? 0.356 13.266 -9.18 1 91.5 234 LYS B CA 1
ATOM 7877 C C . LYS B 1 234 ? 0.987 14.438 -8.438 1 91.5 234 LYS B C 1
ATOM 7879 O O . LYS B 1 234 ? 0.289 15.203 -7.77 1 91.5 234 LYS B O 1
ATOM 7884 N N . GLN B 1 235 ? 2.268 14.586 -8.633 1 87.12 235 GLN B N 1
ATOM 7885 C CA . GLN B 1 235 ? 2.965 15.68 -7.969 1 87.12 235 GLN B CA 1
ATOM 7886 C C . GLN B 1 235 ? 2.531 17.031 -8.531 1 87.12 235 GLN B C 1
ATOM 7888 O O . GLN B 1 235 ? 2.301 17.969 -7.777 1 87.12 235 GLN B O 1
ATOM 7893 N N . ILE B 1 236 ? 2.357 17.078 -9.789 1 86.25 236 ILE B N 1
ATOM 7894 C CA . ILE B 1 236 ? 1.965 18.328 -10.438 1 86.25 236 ILE B CA 1
ATOM 7895 C C . ILE B 1 236 ? 0.538 18.688 -10.039 1 86.25 236 ILE B C 1
ATOM 7897 O O . ILE B 1 236 ? 0.26 19.844 -9.688 1 86.25 236 ILE B O 1
ATOM 7901 N N . ILE B 1 237 ? -0.285 17.703 -10.031 1 90.94 237 ILE B N 1
ATOM 7902 C CA . ILE B 1 237 ? -1.694 17.938 -9.734 1 90.94 237 ILE B CA 1
ATOM 7903 C C . ILE B 1 237 ? -1.858 18.312 -8.258 1 90.94 237 ILE B C 1
ATOM 7905 O O . ILE B 1 237 ? -2.703 19.141 -7.914 1 90.94 237 ILE B O 1
ATOM 7909 N N . GLU B 1 238 ? -1.044 17.703 -7.438 1 89.62 238 GLU B N 1
ATOM 7910 C CA . GLU B 1 238 ? -1.102 18.047 -6.016 1 89.62 238 GLU B CA 1
ATOM 7911 C C . GLU B 1 238 ? -0.708 19.5 -5.77 1 89.62 238 GLU B C 1
ATOM 7913 O O . GLU B 1 238 ? -1.335 20.188 -4.965 1 89.62 238 GLU B O 1
ATOM 7918 N N . SER B 1 239 ? 0.283 19.922 -6.477 1 84.38 239 SER B N 1
ATOM 7919 C CA . SER B 1 239 ? 0.705 21.312 -6.328 1 84.38 239 SER B CA 1
ATOM 7920 C C . SER B 1 239 ? -0.37 22.281 -6.824 1 84.38 239 SER B C 1
ATOM 7922 O O . SER B 1 239 ? -0.672 23.266 -6.168 1 84.38 239 SER B O 1
ATOM 7924 N N . LYS B 1 240 ? -0.921 21.969 -7.883 1 85.5 240 LYS B N 1
ATOM 7925 C CA . LYS B 1 240 ? -1.979 22.812 -8.43 1 85.5 240 LYS B CA 1
ATOM 7926 C C . LYS B 1 240 ? -3.211 22.797 -7.531 1 85.5 240 LYS B C 1
ATOM 7928 O O . LYS B 1 240 ? -3.871 23.828 -7.367 1 85.5 240 LYS B O 1
ATOM 7933 N N . TYR B 1 241 ? -3.539 21.641 -6.941 1 91.44 241 TYR B N 1
ATOM 7934 C CA . TYR B 1 241 ? -4.676 21.516 -6.035 1 91.44 241 TYR B CA 1
ATOM 7935 C C . TYR B 1 241 ? -4.484 22.391 -4.801 1 91.44 241 TYR B C 1
ATOM 7937 O O . TYR B 1 241 ? -5.414 23.078 -4.367 1 91.44 241 TYR B O 1
ATOM 7945 N N . GLN B 1 242 ? -3.318 22.375 -4.309 1 87.06 242 GLN B N 1
ATOM 7946 C CA . GLN B 1 242 ? -3.053 23.172 -3.113 1 87.06 242 GLN B CA 1
ATOM 7947 C C . GLN B 1 242 ? -3.18 24.656 -3.402 1 87.06 242 GLN B C 1
ATOM 7949 O O . GLN B 1 242 ? -3.707 25.422 -2.584 1 87.06 242 GLN B O 1
ATOM 7954 N N . ASN B 1 243 ? -2.766 25.047 -4.551 1 83.81 243 ASN B N 1
ATOM 7955 C CA . ASN B 1 243 ? -2.877 26.453 -4.941 1 83.81 243 ASN B CA 1
ATOM 7956 C C . ASN B 1 243 ? -4.332 26.875 -5.117 1 83.81 243 ASN B C 1
ATOM 7958 O O . ASN B 1 243 ? -4.742 27.938 -4.641 1 83.81 243 ASN B O 1
ATOM 7962 N N . ASN B 1 244 ? -5.031 26 -5.766 1 88.69 244 ASN B N 1
ATOM 7963 C CA . ASN B 1 244 ? -6.434 26.328 -6.016 1 88.69 244 ASN B CA 1
ATOM 7964 C C . ASN B 1 244 ? -7.262 26.234 -4.738 1 88.69 244 ASN B C 1
ATOM 7966 O O . ASN B 1 244 ? -8.234 26.969 -4.57 1 88.69 244 ASN B O 1
ATOM 7970 N N . ARG B 1 245 ? -6.906 25.344 -3.873 1 88.94 245 ARG B N 1
ATOM 7971 C CA . ARG B 1 245 ? -7.586 25.25 -2.586 1 88.94 245 ARG B CA 1
ATOM 7972 C C . ARG B 1 245 ? -7.391 26.516 -1.763 1 88.94 245 ARG B C 1
ATOM 7974 O O . ARG B 1 245 ? -8.328 27.016 -1.142 1 88.94 245 ARG B O 1
ATOM 7981 N N . ALA B 1 246 ? -6.156 27.016 -1.787 1 85 246 ALA B N 1
ATOM 7982 C CA . ALA B 1 246 ? -5.879 28.266 -1.073 1 85 246 ALA B CA 1
ATOM 7983 C C . ALA B 1 246 ? -6.715 29.406 -1.63 1 85 246 ALA B C 1
ATOM 7985 O O . ALA B 1 246 ? -7.238 30.234 -0.871 1 85 246 ALA B O 1
ATOM 7986 N N . ARG B 1 247 ? -6.938 29.422 -2.836 1 84.31 247 ARG B N 1
ATOM 7987 C CA . ARG B 1 247 ? -7.766 30.438 -3.482 1 84.31 247 ARG B CA 1
ATOM 7988 C C . ARG B 1 247 ? -9.227 30.281 -3.088 1 84.31 247 ARG B C 1
ATOM 7990 O O . ARG B 1 247 ? -9.922 31.266 -2.842 1 84.31 247 ARG B O 1
ATOM 7997 N N . ALA B 1 248 ? -9.602 29.016 -3.041 1 85.62 248 ALA B N 1
ATOM 7998 C CA . ALA B 1 248 ? -10.992 28.734 -2.693 1 85.62 248 ALA B CA 1
ATOM 7999 C C . ALA B 1 248 ? -11.281 29.109 -1.239 1 85.62 248 ALA B C 1
ATOM 8001 O O . ALA B 1 248 ? -12.359 29.609 -0.918 1 85.62 248 ALA B O 1
ATOM 8002 N N . LEU B 1 249 ? -10.336 28.844 -0.362 1 84.75 249 LEU B N 1
ATOM 8003 C CA . LEU B 1 249 ? -10.5 29.156 1.055 1 84.75 249 LEU B CA 1
ATOM 8004 C C . LEU B 1 249 ? -10.508 30.656 1.285 1 84.75 249 LEU B C 1
ATOM 8006 O O . LEU B 1 249 ? -11.25 31.156 2.137 1 84.75 249 LEU B O 1
ATOM 8010 N N . LYS B 1 250 ? -9.758 31.328 0.56 1 77.5 250 LYS B N 1
ATOM 8011 C CA . LYS B 1 250 ? -9.727 32.781 0.672 1 77.5 250 LYS B CA 1
ATOM 8012 C C . LYS B 1 250 ? -11.055 33.406 0.23 1 77.5 250 LYS B C 1
ATOM 8014 O O . LYS B 1 250 ? -11.523 34.375 0.821 1 77.5 250 LYS B O 1
ATOM 8019 N N . ALA B 1 251 ? -11.633 32.75 -0.646 1 71.88 251 ALA B N 1
ATOM 8020 C CA . ALA B 1 251 ? -12.898 33.25 -1.165 1 71.88 251 ALA B CA 1
ATOM 8021 C C . ALA B 1 251 ? -14.047 32.938 -0.197 1 71.88 251 ALA B C 1
ATOM 8023 O O . ALA B 1 251 ? -15.062 33.656 -0.204 1 71.88 251 ALA B O 1
ATOM 8024 N N . GLN B 1 252 ? -13.922 31.891 0.745 1 67.12 252 GLN B N 1
ATOM 8025 C CA . GLN B 1 252 ? -14.961 31.453 1.666 1 67.12 252 GLN B CA 1
ATOM 8026 C C . GLN B 1 252 ? -14.953 32.281 2.947 1 67.12 252 GLN B C 1
ATOM 8028 O O . GLN B 1 252 ? -15.953 32.344 3.664 1 67.12 252 GLN B O 1
ATOM 8033 N N . GLN B 1 253 ? -13.812 32.875 3.453 1 59.97 253 GLN B N 1
ATOM 8034 C CA . GLN B 1 253 ? -13.641 33.469 4.773 1 59.97 253 GLN B CA 1
ATOM 8035 C C . GLN B 1 253 ? -14.719 34.5 5.066 1 59.97 253 GLN B C 1
ATOM 8037 O O . GLN B 1 253 ? -14.977 34.844 6.223 1 59.97 253 GLN B O 1
ATOM 8042 N N . SER B 1 254 ? -15.594 34.906 4.066 1 55.53 254 SER B N 1
ATOM 8043 C CA . SER B 1 254 ? -16.422 36 4.574 1 55.53 254 SER B CA 1
ATOM 8044 C C . SER B 1 254 ? -17.828 35.5 4.902 1 55.53 254 SER B C 1
ATOM 8046 O O . SER B 1 254 ? -18.516 34.906 4.051 1 55.53 254 SER B O 1
ATOM 8048 N N . GLY B 1 255 ? -18.359 35.375 6.316 1 57.75 255 GLY B N 1
ATOM 8049 C CA . GLY B 1 255 ? -19.703 35.438 6.867 1 57.75 255 GLY B CA 1
ATOM 8050 C C . GLY B 1 255 ? -20.312 34.062 7.09 1 57.75 255 GLY B C 1
ATOM 8051 O O . GLY B 1 255 ? -19.594 33.031 7.066 1 57.75 255 GLY B O 1
ATOM 8052 N N . HIS B 1 256 ? -21.578 33.906 7.344 1 65.69 256 HIS B N 1
ATOM 8053 C CA . HIS B 1 256 ? -22.453 32.75 7.566 1 65.69 256 HIS B CA 1
ATOM 8054 C C . HIS B 1 256 ? -22.609 31.922 6.297 1 65.69 256 HIS B C 1
ATOM 8056 O O . HIS B 1 256 ? -22.875 32.469 5.219 1 65.69 256 HIS B O 1
ATOM 8062 N N . LEU B 1 257 ? -22.172 30.562 6.371 1 80 257 LEU B N 1
ATOM 8063 C CA . LEU B 1 257 ? -22.25 29.656 5.23 1 80 257 LEU B CA 1
ATOM 8064 C C . LEU B 1 257 ? -23.688 29.406 4.812 1 80 257 LEU B C 1
ATOM 8066 O O . LEU B 1 257 ? -24.438 28.719 5.512 1 80 257 LEU B O 1
ATOM 8070 N N . THR B 1 258 ? -24.156 30.172 3.805 1 84.56 258 THR B N 1
ATOM 8071 C CA . THR B 1 258 ? -25.484 29.969 3.236 1 84.56 258 THR B CA 1
ATOM 8072 C C . THR B 1 258 ? -25.5 28.734 2.332 1 84.56 258 THR B C 1
ATOM 8074 O O . THR B 1 258 ? -24.453 28.188 1.996 1 84.56 258 THR B O 1
ATOM 8077 N N . LEU B 1 259 ? -26.672 28.234 2.098 1 90.75 259 LEU B N 1
ATOM 8078 C CA . LEU B 1 259 ? -26.844 27.062 1.25 1 90.75 259 LEU B CA 1
ATOM 8079 C C . LEU B 1 259 ? -26.266 27.312 -0.139 1 90.75 259 LEU B C 1
ATOM 8081 O O . LEU B 1 259 ? -25.625 26.438 -0.72 1 90.75 259 LEU B O 1
ATOM 8085 N N . GLN B 1 260 ? -26.438 28.469 -0.68 1 88.25 260 GLN B N 1
ATOM 8086 C CA . GLN B 1 260 ? -25.906 28.797 -2 1 88.25 260 GLN B CA 1
ATOM 8087 C C . GLN B 1 260 ? -24.391 28.844 -1.999 1 88.25 260 GLN B C 1
ATOM 8089 O O . GLN B 1 260 ? -23.75 28.406 -2.963 1 88.25 260 GLN B O 1
ATOM 8094 N N . MET B 1 261 ? -23.922 29.328 -0.907 1 88.44 261 MET B N 1
ATOM 8095 C CA . MET B 1 261 ? -22.469 29.359 -0.783 1 88.44 261 MET B CA 1
ATOM 8096 C C . MET B 1 261 ? -21.891 27.953 -0.68 1 88.44 261 MET B C 1
ATOM 8098 O O . MET B 1 261 ? -20.828 27.672 -1.225 1 88.44 261 MET B O 1
ATOM 8102 N N . LEU B 1 262 ? -22.656 27.125 -0.027 1 92.25 262 LEU B N 1
ATOM 8103 C CA . LEU B 1 262 ? -22.219 25.75 0.124 1 92.25 262 LEU B CA 1
ATOM 8104 C C . LEU B 1 262 ? -22.266 25.016 -1.214 1 92.25 262 LEU B C 1
ATOM 8106 O O . LEU B 1 262 ? -21.375 24.203 -1.514 1 92.25 262 LEU B O 1
ATOM 8110 N N . LYS B 1 263 ? -23.281 25.297 -1.961 1 91.38 263 LYS B N 1
ATOM 8111 C CA . LYS B 1 263 ? -23.375 24.688 -3.283 1 91.38 263 LYS B CA 1
ATOM 8112 C C . LYS B 1 263 ? -22.219 25.109 -4.18 1 91.38 263 LYS B C 1
ATOM 8114 O O . LYS B 1 263 ? -21.656 24.281 -4.906 1 91.38 263 LYS B O 1
ATOM 8119 N N . GLN B 1 264 ? -21.844 26.328 -4.094 1 89.31 264 GLN B N 1
ATOM 8120 C CA . GLN B 1 264 ? -20.703 26.828 -4.871 1 89.31 264 GLN B CA 1
ATOM 8121 C C . GLN B 1 264 ? -19.391 26.219 -4.383 1 89.31 264 GLN B C 1
ATOM 8123 O O . GLN B 1 264 ? -18.531 25.859 -5.188 1 89.31 264 GLN B O 1
ATOM 8128 N N . HIS B 1 265 ? -19.344 26.125 -3.086 1 90.94 265 HIS B N 1
ATOM 8129 C CA . HIS B 1 265 ? -18.156 25.531 -2.49 1 90.94 265 HIS B CA 1
ATOM 8130 C C . HIS B 1 265 ? -18 24.062 -2.906 1 90.94 265 HIS B C 1
ATOM 8132 O O . HIS B 1 265 ? -16.906 23.656 -3.32 1 90.94 265 HIS B O 1
ATOM 8138 N N . VAL B 1 266 ? -19.031 23.359 -2.861 1 93 266 VAL B N 1
ATOM 8139 C CA . VAL B 1 266 ? -19 21.938 -3.223 1 93 266 VAL B CA 1
ATOM 8140 C C . VAL B 1 266 ? -18.719 21.797 -4.715 1 93 266 VAL B C 1
ATOM 8142 O O . VAL B 1 266 ? -18 20.891 -5.129 1 93 266 VAL B O 1
ATOM 8145 N N . SER B 1 267 ? -19.25 22.688 -5.508 1 91.81 267 SER B N 1
ATOM 8146 C CA . SER B 1 267 ? -19.031 22.641 -6.949 1 91.81 267 SER B CA 1
ATOM 8147 C C . SER B 1 267 ? -17.562 22.891 -7.289 1 91.81 267 SER B C 1
ATOM 8149 O O . SER B 1 267 ? -17 22.266 -8.195 1 91.81 267 SER B O 1
ATOM 8151 N N . LYS B 1 268 ? -16.969 23.844 -6.609 1 91.06 268 LYS B N 1
ATOM 8152 C CA . LYS B 1 268 ? -15.547 24.125 -6.824 1 91.06 268 LYS B CA 1
ATOM 8153 C C . LYS B 1 268 ? -14.703 22.875 -6.527 1 91.06 268 LYS B C 1
ATOM 8155 O O . LYS B 1 268 ? -13.844 22.516 -7.328 1 91.06 268 LYS B O 1
ATOM 8160 N N . TYR B 1 269 ? -14.984 22.234 -5.418 1 93.12 269 TYR B N 1
ATOM 8161 C CA . TYR B 1 269 ? -14.227 21.047 -5.035 1 93.12 269 TYR B CA 1
ATOM 8162 C C . TYR B 1 269 ? -14.578 19.875 -5.934 1 93.12 269 TYR B C 1
ATOM 8164 O O . TYR B 1 269 ? -13.742 18.984 -6.168 1 93.12 269 TYR B O 1
ATOM 8172 N N . TRP B 1 270 ? -15.805 19.891 -6.426 1 92.88 270 TRP B N 1
ATOM 8173 C CA . TRP B 1 270 ? -16.219 18.859 -7.371 1 92.88 270 TRP B CA 1
ATOM 8174 C C . TRP B 1 270 ? -15.391 18.938 -8.648 1 92.88 270 TRP B C 1
ATOM 8176 O O . TRP B 1 270 ? -14.938 17.906 -9.156 1 92.88 270 TRP B O 1
ATOM 8186 N N . ILE B 1 271 ? -15.172 20.062 -9.102 1 91.25 271 ILE B N 1
ATOM 8187 C CA . ILE B 1 271 ? -14.383 20.25 -10.312 1 91.25 271 ILE B CA 1
ATOM 8188 C C . ILE B 1 271 ? -12.93 19.891 -10.055 1 91.25 271 ILE B C 1
ATOM 8190 O O . ILE B 1 271 ? -12.305 19.188 -10.844 1 91.25 271 ILE B O 1
ATOM 8194 N N . MET B 1 272 ? -12.406 20.328 -8.906 1 91.94 272 MET B N 1
ATOM 8195 C CA . MET B 1 272 ? -11.016 20.016 -8.57 1 91.94 272 MET B CA 1
ATOM 8196 C C . MET B 1 272 ? -10.828 18.531 -8.344 1 91.94 272 MET B C 1
ATOM 8198 O O . MET B 1 272 ? -9.828 17.953 -8.781 1 91.94 272 MET B O 1
ATOM 8202 N N . GLY B 1 273 ? -11.781 17.953 -7.66 1 90.94 273 GLY B N 1
ATOM 8203 C CA . GLY B 1 273 ? -11.695 16.516 -7.395 1 90.94 273 GLY B CA 1
ATOM 8204 C C . GLY B 1 273 ? -11.852 15.672 -8.641 1 90.94 273 GLY B C 1
ATOM 8205 O O . GLY B 1 273 ? -11.172 14.656 -8.797 1 90.94 273 GLY B O 1
ATOM 8206 N N . GLY B 1 274 ? -12.703 16.047 -9.555 1 88.56 274 GLY B N 1
ATOM 8207 C CA . GLY B 1 274 ? -12.938 15.297 -10.789 1 88.56 274 GLY B CA 1
ATOM 8208 C C . GLY B 1 274 ? -11.789 15.414 -11.773 1 88.56 274 GLY B C 1
ATOM 8209 O O . GLY B 1 274 ? -11.312 14.398 -12.297 1 88.56 274 GLY B O 1
ATOM 8210 N N . THR B 1 275 ? -11.312 16.609 -11.938 1 88.69 275 THR B N 1
ATOM 8211 C CA . THR B 1 275 ? -10.242 16.828 -12.906 1 88.69 275 THR B CA 1
ATOM 8212 C C . THR B 1 275 ? -8.891 16.438 -12.312 1 88.69 275 THR B C 1
ATOM 8214 O O . THR B 1 275 ? -7.961 16.094 -13.047 1 88.69 275 THR B O 1
ATOM 8217 N N . GLY B 1 276 ? -8.828 16.516 -11.023 1 89.44 276 GLY B N 1
ATOM 8218 C CA . GLY B 1 276 ? -7.574 16.172 -10.367 1 89.44 276 GLY B CA 1
ATOM 8219 C C . GLY B 1 276 ? -7.48 14.719 -9.969 1 89.44 276 GLY B C 1
ATOM 8220 O O . GLY B 1 276 ? -6.52 14.305 -9.312 1 89.44 276 GLY B O 1
ATOM 8221 N N . SER B 1 277 ? -8.477 13.969 -10.383 1 90.5 277 SER B N 1
ATOM 8222 C CA . SER B 1 277 ? -8.414 12.539 -10.086 1 90.5 277 SER B CA 1
ATOM 8223 C C . SER B 1 277 ? -7.32 11.852 -10.898 1 90.5 277 SER B C 1
ATOM 8225 O O . SER B 1 277 ? -7.266 11.992 -12.125 1 90.5 277 SER B O 1
ATOM 8227 N N . PRO B 1 278 ? -6.453 11.141 -10.18 1 92.38 278 PRO B N 1
ATOM 8228 C CA . PRO B 1 278 ? -5.355 10.484 -10.906 1 92.38 278 PRO B CA 1
ATOM 8229 C C . PRO B 1 278 ? -5.852 9.477 -11.938 1 92.38 278 PRO B C 1
ATOM 8231 O O . PRO B 1 278 ? -5.227 9.312 -12.992 1 92.38 278 PRO B O 1
ATOM 8234 N N . GLN B 1 279 ? -6.926 8.805 -11.734 1 92.56 279 GLN B N 1
ATOM 8235 C CA . GLN B 1 279 ? -7.461 7.855 -12.703 1 92.56 279 GLN B CA 1
ATOM 8236 C C . GLN B 1 279 ? -7.949 8.57 -13.961 1 92.56 279 GLN B C 1
ATOM 8238 O O . GLN B 1 279 ? -7.77 8.07 -15.078 1 92.56 279 GLN B O 1
ATOM 8243 N N . PHE B 1 280 ? -8.578 9.664 -13.773 1 89.56 280 PHE B N 1
ATOM 8244 C CA . PHE B 1 280 ? -9.086 10.43 -14.914 1 89.56 280 PHE B CA 1
ATOM 8245 C C . PHE B 1 280 ? -7.938 10.922 -15.781 1 89.56 280 PHE B C 1
ATOM 8247 O O . PHE B 1 280 ? -8.016 10.859 -17.016 1 89.56 280 PHE B O 1
ATOM 8254 N N . ILE B 1 281 ? -6.91 11.367 -15.164 1 89 281 ILE B N 1
ATOM 8255 C CA . ILE B 1 281 ? -5.742 11.867 -15.875 1 89 281 ILE B CA 1
ATOM 8256 C C . ILE B 1 281 ? -5.109 10.734 -16.688 1 89 281 ILE B C 1
ATOM 8258 O O . ILE B 1 281 ? -4.695 10.938 -17.828 1 89 281 ILE B O 1
ATOM 8262 N N . THR B 1 282 ? -5.047 9.586 -16.094 1 91.19 282 THR B N 1
ATOM 8263 C CA . THR B 1 282 ? -4.469 8.43 -16.766 1 91.19 282 THR B CA 1
ATOM 8264 C C . THR B 1 282 ? -5.348 8 -17.938 1 91.19 282 THR B C 1
ATOM 8266 O O . THR B 1 282 ? -4.84 7.613 -19 1 91.19 282 THR B O 1
ATOM 8269 N N . VAL B 1 283 ? -6.621 8.039 -17.797 1 90.5 283 VAL B N 1
ATOM 8270 C CA . VAL B 1 283 ? -7.562 7.633 -18.828 1 90.5 283 VAL B CA 1
ATOM 8271 C C . VAL B 1 283 ? -7.461 8.586 -20.031 1 90.5 283 VAL B C 1
ATOM 8273 O O . VAL B 1 283 ? -7.629 8.172 -21.172 1 90.5 283 VAL B O 1
ATOM 8276 N N . CYS B 1 284 ? -7.109 9.82 -19.75 1 84.81 284 CYS B N 1
ATOM 8277 C CA . CYS B 1 284 ? -7.004 10.812 -20.797 1 84.81 284 CYS B CA 1
ATOM 8278 C C . CYS B 1 284 ? -5.637 10.766 -21.469 1 84.81 284 CYS B C 1
ATOM 8280 O O . CYS B 1 284 ? -5.379 11.5 -22.422 1 84.81 284 CYS B O 1
ATOM 8282 N N . SER B 1 285 ? -4.895 9.898 -21.141 1 87.12 285 SER B N 1
ATOM 8283 C CA . SER B 1 285 ? -3.547 9.797 -21.688 1 87.12 285 SER B CA 1
ATOM 8284 C C . SER B 1 285 ? -3.535 8.984 -22.984 1 87.12 285 SER B C 1
ATOM 8286 O O . SER B 1 285 ? -4.473 8.234 -23.266 1 87.12 285 SER B O 1
ATOM 8288 N N . ALA B 1 286 ? -2.471 9.211 -23.734 1 86.69 286 ALA B N 1
ATOM 8289 C CA . ALA B 1 286 ? -2.303 8.516 -25 1 86.69 286 ALA B CA 1
ATOM 8290 C C . ALA B 1 286 ? -2.078 7.02 -24.781 1 86.69 286 ALA B C 1
ATOM 8292 O O . ALA B 1 286 ? -2.486 6.191 -25.609 1 86.69 286 ALA B O 1
ATOM 8293 N N . THR B 1 287 ? -1.527 6.621 -23.688 1 91.06 287 THR B N 1
ATOM 8294 C CA . THR B 1 287 ? -1.219 5.223 -23.422 1 91.06 287 THR B CA 1
ATOM 8295 C C . THR B 1 287 ? -2.494 4.426 -23.156 1 91.06 287 THR B C 1
ATOM 8297 O O . THR B 1 287 ? -2.6 3.264 -23.562 1 91.06 287 THR B O 1
ATOM 8300 N N . THR B 1 288 ? -3.453 5.035 -22.516 1 91.31 288 THR B N 1
ATOM 8301 C CA . THR B 1 288 ? -4.707 4.332 -22.281 1 91.31 288 THR B CA 1
ATOM 8302 C C . THR B 1 288 ? -5.5 4.176 -23.562 1 91.31 288 THR B C 1
ATOM 8304 O O . THR B 1 288 ? -6.156 3.154 -23.781 1 91.31 288 THR B O 1
ATOM 8307 N N . SER B 1 289 ? -5.453 5.141 -24.438 1 90.25 289 SER B N 1
ATOM 8308 C CA . SER B 1 289 ? -6.098 5.016 -25.734 1 90.25 289 SER B CA 1
ATOM 8309 C C . SER B 1 289 ? -5.473 3.893 -26.562 1 90.25 289 SER B C 1
ATOM 8311 O O . SER B 1 289 ? -6.188 3.096 -27.172 1 90.25 289 SER B O 1
ATOM 8313 N N . ALA B 1 290 ? -4.168 3.896 -26.547 1 93.06 290 ALA B N 1
ATOM 8314 C CA . ALA B 1 290 ? -3.471 2.836 -27.266 1 93.06 290 ALA B CA 1
ATOM 8315 C C . ALA B 1 290 ? -3.818 1.464 -26.688 1 93.06 290 ALA B C 1
ATOM 8317 O O . ALA B 1 290 ? -3.984 0.498 -27.438 1 93.06 290 ALA B O 1
ATOM 8318 N N . SER B 1 291 ? -3.912 1.357 -25.391 1 94.5 291 SER B N 1
ATOM 8319 C CA . SER B 1 291 ? -4.262 0.092 -24.75 1 94.5 291 SER B CA 1
ATOM 8320 C C . SER B 1 291 ? -5.664 -0.36 -25.156 1 94.5 291 SER B C 1
ATOM 8322 O O . SER B 1 291 ? -5.914 -1.558 -25.312 1 94.5 291 SER B O 1
ATOM 8324 N N . GLY B 1 292 ? -6.566 0.601 -25.359 1 94.19 292 GLY B N 1
ATOM 8325 C CA . GLY B 1 292 ? -7.895 0.267 -25.859 1 94.19 292 GLY B CA 1
ATOM 8326 C C . GLY B 1 292 ? -7.887 -0.294 -27.266 1 94.19 292 GLY B C 1
ATOM 8327 O O . GLY B 1 292 ? -8.594 -1.266 -27.547 1 94.19 292 GLY B O 1
ATOM 8328 N N . VAL B 1 293 ? -7.07 0.252 -28.094 1 93.56 293 VAL B N 1
ATOM 8329 C CA . VAL B 1 293 ? -6.957 -0.224 -29.469 1 93.56 293 VAL B CA 1
ATOM 8330 C C . VAL B 1 293 ? -6.355 -1.627 -29.484 1 93.56 293 VAL B C 1
ATOM 8332 O O . VAL B 1 293 ? -6.836 -2.51 -30.188 1 93.56 293 VAL B O 1
ATOM 8335 N N . ILE B 1 294 ? -5.371 -1.811 -28.656 1 94.75 294 ILE B N 1
ATOM 8336 C CA . ILE B 1 294 ? -4.719 -3.113 -28.562 1 94.75 294 ILE B CA 1
ATOM 8337 C C . ILE B 1 294 ? -5.707 -4.156 -28.062 1 94.75 294 ILE B C 1
ATOM 8339 O O . ILE B 1 294 ? -5.734 -5.289 -28.562 1 94.75 294 ILE B O 1
ATOM 8343 N N . CYS B 1 295 ? -6.477 -3.742 -27.125 1 95.12 295 CYS B N 1
ATOM 8344 C CA . CYS B 1 295 ? -7.477 -4.648 -26.562 1 95.12 295 CYS B CA 1
ATOM 8345 C C . CYS B 1 295 ? -8.5 -5.043 -27.625 1 95.12 295 CYS B C 1
ATOM 8347 O O . CYS B 1 295 ? -8.883 -6.211 -27.719 1 95.12 295 CYS B O 1
ATOM 8349 N N . VAL B 1 296 ? -8.914 -4.172 -28.516 1 94 296 VAL B N 1
ATOM 8350 C CA . VAL B 1 296 ? -9.875 -4.461 -29.578 1 94 296 VAL B CA 1
ATOM 8351 C C . VAL B 1 296 ? -9.234 -5.371 -30.625 1 94 296 VAL B C 1
ATOM 8353 O O . VAL B 1 296 ? -9.867 -6.316 -31.094 1 94 296 VAL B O 1
ATOM 8356 N N . LEU B 1 297 ? -8.016 -5.082 -30.922 1 93.44 297 LEU B N 1
ATOM 8357 C CA . LEU B 1 297 ? -7.309 -5.902 -31.891 1 93.44 297 LEU B CA 1
ATOM 8358 C C . LEU B 1 297 ? -7.195 -7.344 -31.406 1 93.44 297 LEU B C 1
ATOM 8360 O O . LEU B 1 297 ? -7.414 -8.281 -32.188 1 93.44 297 LEU B O 1
ATOM 8364 N N . ILE B 1 298 ? -6.938 -7.516 -30.141 1 95.19 298 ILE B N 1
ATOM 8365 C CA . ILE B 1 298 ? -6.777 -8.852 -29.578 1 95.19 298 ILE B CA 1
ATOM 8366 C C . ILE B 1 298 ? -8.133 -9.555 -29.531 1 95.19 298 ILE B C 1
ATOM 8368 O O . ILE B 1 298 ? -8.227 -10.758 -29.781 1 95.19 298 ILE B O 1
ATOM 8372 N N . THR B 1 299 ? -9.141 -8.82 -29.234 1 96.12 299 THR B N 1
ATOM 8373 C CA . THR B 1 299 ? -10.477 -9.398 -29.156 1 96.12 299 THR B CA 1
ATOM 8374 C C . THR B 1 299 ? -10.953 -9.844 -30.547 1 96.12 299 THR B C 1
ATOM 8376 O O . THR B 1 299 ? -11.469 -10.953 -30.688 1 96.12 299 THR B O 1
ATOM 8379 N N . LEU B 1 300 ? -10.734 -9.055 -31.547 1 93.62 300 LEU B N 1
ATOM 8380 C CA . LEU B 1 300 ? -11.133 -9.406 -32.906 1 93.62 300 LEU B CA 1
ATOM 8381 C C . LEU B 1 300 ? -10.352 -10.617 -33.406 1 93.62 300 LEU B C 1
ATOM 8383 O O . LEU B 1 300 ? -10.93 -11.539 -34 1 93.62 300 LEU B O 1
ATOM 8387 N N . SER B 1 301 ? -9.07 -10.57 -33.094 1 92.62 301 SER B N 1
ATOM 8388 C CA . SER B 1 301 ? -8.242 -11.711 -33.5 1 92.62 301 SER B CA 1
ATOM 8389 C C . SER B 1 301 ? -8.695 -12.992 -32.812 1 92.62 301 SER B C 1
ATOM 8391 O O . SER B 1 301 ? -8.703 -14.062 -33.406 1 92.62 301 SER B O 1
ATOM 8393 N N . HIS B 1 302 ? -9.078 -12.875 -31.594 1 93.81 302 HIS B N 1
ATOM 8394 C CA . HIS B 1 302 ? -9.484 -14.047 -30.828 1 93.81 302 HIS B CA 1
ATOM 8395 C C . HIS B 1 302 ? -10.836 -14.57 -31.312 1 93.81 302 HIS B C 1
ATOM 8397 O O . HIS B 1 302 ? -11.047 -15.781 -31.406 1 93.81 302 HIS B O 1
ATOM 8403 N N . ILE B 1 303 ? -11.766 -13.68 -31.656 1 93.31 303 ILE B N 1
ATOM 8404 C CA . ILE B 1 303 ? -13.07 -14.086 -32.156 1 93.31 303 ILE B CA 1
ATOM 8405 C C . ILE B 1 303 ? -12.914 -14.805 -33.5 1 93.31 303 ILE B C 1
ATOM 8407 O O . ILE B 1 303 ? -13.523 -15.852 -33.719 1 93.31 303 ILE B O 1
ATOM 8411 N N . VAL B 1 304 ? -12.07 -14.328 -34.312 1 89.5 304 VAL B N 1
ATOM 8412 C CA . VAL B 1 304 ? -11.82 -14.945 -35.625 1 89.5 304 VAL B CA 1
ATOM 8413 C C . VAL B 1 304 ? -11.195 -16.328 -35.438 1 89.5 304 VAL B C 1
ATOM 8415 O O . VAL B 1 304 ? -11.578 -17.281 -36.094 1 89.5 304 VAL B O 1
ATOM 8418 N N . THR B 1 305 ? -10.289 -16.391 -34.469 1 88.69 305 THR B N 1
ATOM 8419 C CA . THR B 1 305 ? -9.633 -17.656 -34.188 1 88.69 305 THR B CA 1
ATOM 8420 C C . THR B 1 305 ? -10.633 -18.688 -33.656 1 88.69 305 THR B C 1
ATOM 8422 O O . THR B 1 305 ? -10.609 -19.844 -34.062 1 88.69 305 THR B O 1
ATOM 8425 N N . VAL B 1 306 ? -11.531 -18.25 -32.812 1 88.25 306 VAL B N 1
ATOM 8426 C CA . VAL B 1 306 ? -12.523 -19.156 -32.25 1 88.25 306 VAL B CA 1
ATOM 8427 C C . VAL B 1 306 ? -13.523 -19.578 -33.312 1 88.25 306 VAL B C 1
ATOM 8429 O O . VAL B 1 306 ? -13.922 -20.734 -33.375 1 88.25 306 VAL B O 1
ATOM 8432 N N . LEU B 1 307 ? -13.883 -18.703 -34.219 1 86.81 307 LEU B N 1
ATOM 8433 C CA . LEU B 1 307 ? -14.844 -19 -35.25 1 86.81 307 LEU B CA 1
ATOM 8434 C C . LEU B 1 307 ? -14.234 -19.938 -36.312 1 86.81 307 LEU B C 1
ATOM 8436 O O . LEU B 1 307 ? -14.914 -20.812 -36.812 1 86.81 307 LEU B O 1
ATOM 8440 N N . LEU B 1 308 ? -13 -19.797 -36.531 1 80.94 308 LEU B N 1
ATOM 8441 C CA . LEU B 1 308 ? -12.312 -20.641 -37.5 1 80.94 308 LEU B CA 1
ATOM 8442 C C . LEU B 1 308 ? -12.109 -22.047 -36.938 1 80.94 308 LEU B C 1
ATOM 8444 O O . LEU B 1 308 ? -12.031 -23.016 -37.719 1 80.94 308 LEU B O 1
ATOM 8448 N N . THR B 1 309 ? -12.062 -22.172 -35.625 1 78.38 309 THR B N 1
ATOM 8449 C CA . THR B 1 309 ? -11.805 -23.469 -35.031 1 78.38 309 THR B CA 1
ATOM 8450 C C . THR B 1 309 ? -13.102 -24.125 -34.562 1 78.38 309 THR B C 1
ATOM 8452 O O . THR B 1 309 ? -13.086 -25.25 -34.062 1 78.38 309 THR B O 1
ATOM 8455 N N . ARG B 1 310 ? -14.258 -23.609 -34.75 1 78.12 310 ARG B N 1
ATOM 8456 C CA . ARG B 1 310 ? -15.562 -24.062 -34.281 1 78.12 310 ARG B CA 1
ATOM 8457 C C . ARG B 1 310 ? -15.867 -25.469 -34.812 1 78.12 310 ARG B C 1
ATOM 8459 O O . ARG B 1 310 ? -16.328 -26.328 -34.062 1 78.12 310 ARG B O 1
ATOM 8466 N N . PRO B 1 311 ? -15.5 -25.797 -36.031 1 70 311 PRO B N 1
ATOM 8467 C CA . PRO B 1 311 ? -15.828 -27.141 -36.5 1 70 311 PRO B CA 1
ATOM 8468 C C . PRO B 1 311 ? -15.016 -28.234 -35.812 1 70 311 PRO B C 1
ATOM 8470 O O . PRO B 1 311 ? -15.492 -29.359 -35.688 1 70 311 PRO B O 1
ATOM 8473 N N . GLU B 1 312 ? -14 -27.844 -35.281 1 67.25 312 GLU B N 1
ATOM 8474 C CA . GLU B 1 312 ? -13.125 -28.812 -34.625 1 67.25 312 GLU B CA 1
ATOM 8475 C C . GLU B 1 312 ? -13.5 -28.984 -33.156 1 67.25 312 GLU B C 1
ATOM 8477 O O . GLU B 1 312 ? -13.094 -29.969 -32.531 1 67.25 312 GLU B O 1
ATOM 8482 N N . LEU B 1 313 ? -14.18 -28.031 -32.562 1 68.62 313 LEU B N 1
ATOM 8483 C CA . LEU B 1 313 ? -14.57 -28.078 -31.172 1 68.62 313 LEU B CA 1
ATOM 8484 C C . LEU B 1 313 ? -15.492 -29.266 -30.906 1 68.62 313 LEU B C 1
ATOM 8486 O O . LEU B 1 313 ? -15.5 -29.812 -29.797 1 68.62 313 LEU B O 1
ATOM 8490 N N . L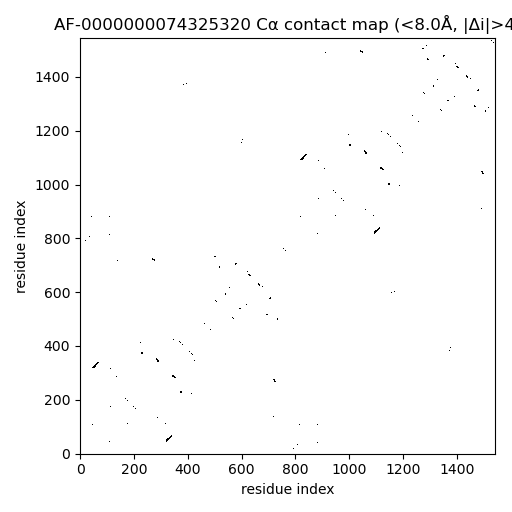YS B 1 314 ? -16.234 -29.781 -31.906 1 57.22 314 LYS B N 1
ATOM 8491 C CA . LYS B 1 314 ? -17.203 -30.859 -31.766 1 57.22 314 LYS B CA 1
ATOM 8492 C C . LYS B 1 314 ? -16.547 -32.219 -31.984 1 57.22 314 LYS B C 1
ATOM 8494 O O . LYS B 1 314 ? -17.141 -33.25 -31.719 1 57.22 314 LYS B O 1
ATOM 8499 N N . SER B 1 315 ? -15.312 -32.125 -32.469 1 55.31 315 SER B N 1
ATOM 8500 C CA . SER B 1 315 ? -14.727 -33.438 -32.781 1 55.31 315 SER B CA 1
ATOM 8501 C C . SER B 1 315 ? -14.133 -34.094 -31.562 1 55.31 315 SER B C 1
ATOM 8503 O O . SER B 1 315 ? -13.508 -33.438 -30.734 1 55.31 315 SER B O 1
ATOM 8505 N N . LYS B 1 316 ? -14.742 -35.156 -30.984 1 52.22 316 LYS B N 1
ATOM 8506 C CA . LYS B 1 316 ? -14.516 -36 -29.828 1 52.22 316 LYS B CA 1
ATOM 8507 C C . LYS B 1 316 ? -13.078 -36.531 -29.812 1 52.22 316 LYS B C 1
ATOM 8509 O O . LYS B 1 316 ? -12.773 -37.469 -29.078 1 52.22 316 LYS B O 1
ATOM 8514 N N . TYR B 1 317 ? -12.203 -36.031 -30.719 1 47.69 317 TYR B N 1
ATOM 8515 C CA . TYR B 1 317 ? -11.023 -36.844 -30.984 1 47.69 317 TYR B CA 1
ATOM 8516 C C . TYR B 1 317 ? -10.102 -36.875 -29.766 1 47.69 317 TYR B C 1
ATOM 8518 O O . TYR B 1 317 ? -9.523 -37.938 -29.469 1 47.69 317 TYR B O 1
ATOM 8526 N N . CYS B 1 318 ? -9.375 -35.875 -29.281 1 54.41 318 CYS B N 1
ATOM 8527 C CA . CYS B 1 318 ? -8.234 -36 -28.391 1 54.41 318 CYS B CA 1
ATOM 8528 C C . CYS B 1 318 ? -8.594 -35.531 -26.984 1 54.41 318 CYS B C 1
ATOM 8530 O O . CYS B 1 318 ? -9.094 -34.438 -26.797 1 54.41 318 CYS B O 1
ATOM 8532 N N . GLU B 1 319 ? -8.734 -36.625 -26.188 1 64.12 319 GLU B N 1
ATOM 8533 C CA . GLU B 1 319 ? -9.172 -36.406 -24.812 1 64.12 319 GLU B CA 1
ATOM 8534 C C . GLU B 1 319 ? -8.125 -35.625 -24.031 1 64.12 319 GLU B C 1
ATOM 8536 O O . GLU B 1 319 ? -6.969 -36.031 -23.938 1 64.12 319 GLU B O 1
ATOM 8541 N N . SER B 1 320 ? -8.164 -34.344 -23.891 1 76.69 320 SER B N 1
ATOM 8542 C CA . SER B 1 320 ? -7.375 -33.5 -22.984 1 76.69 320 SER B CA 1
ATOM 8543 C C . SER B 1 320 ? -7.43 -34.031 -21.547 1 76.69 320 SER B C 1
ATOM 8545 O O . SER B 1 320 ? -8.414 -34.656 -21.156 1 76.69 320 SER B O 1
ATOM 8547 N N . ASP B 1 321 ? -6.32 -34.031 -20.891 1 80.25 321 ASP B N 1
ATOM 8548 C CA . ASP B 1 321 ? -6.316 -34.406 -19.484 1 80.25 321 ASP B CA 1
ATOM 8549 C C . ASP B 1 321 ? -7.285 -33.531 -18.688 1 80.25 321 ASP B C 1
ATOM 8551 O O . ASP B 1 321 ? -7.797 -33.969 -17.641 1 80.25 321 ASP B O 1
ATOM 8555 N N . TYR B 1 322 ? -7.527 -32.312 -19.234 1 88.38 322 TYR B N 1
ATOM 8556 C CA . TYR B 1 322 ? -8.469 -31.406 -18.578 1 88.38 322 TYR B CA 1
ATOM 8557 C C . TYR B 1 322 ? -9.906 -31.812 -18.875 1 88.38 322 TYR B C 1
ATOM 8559 O O . TYR B 1 322 ? -10.844 -31.328 -18.234 1 88.38 322 TYR B O 1
ATOM 8567 N N . GLN B 1 323 ? -10.102 -32.719 -19.797 1 86.69 323 GLN B N 1
ATOM 8568 C CA . GLN B 1 323 ? -11.414 -33.25 -20.172 1 86.69 323 GLN B CA 1
ATOM 8569 C C . GLN B 1 323 ? -12.367 -32.125 -20.531 1 86.69 323 GLN B C 1
ATOM 8571 O O . GLN B 1 323 ? -12.008 -31.219 -21.297 1 86.69 323 GLN B O 1
ATOM 8576 N N . TRP B 1 324 ? -13.609 -32.031 -19.969 1 87.19 324 TRP B N 1
ATOM 8577 C CA . TRP B 1 324 ? -14.609 -31.047 -20.375 1 87.19 324 TRP B CA 1
ATOM 8578 C C . TRP B 1 324 ? -14.352 -29.703 -19.734 1 87.19 324 TRP B C 1
ATOM 8580 O O . TRP B 1 324 ? -14.922 -28.688 -20.141 1 87.19 324 TRP B O 1
ATOM 8590 N N . SER B 1 325 ? -13.516 -29.641 -18.703 1 91.75 325 SER B N 1
ATOM 8591 C CA . SER B 1 325 ? -13.211 -28.375 -18.078 1 91.75 325 SER B CA 1
ATOM 8592 C C . SER B 1 325 ? -12.492 -27.422 -19.031 1 91.75 325 SER B C 1
ATOM 8594 O O . SER B 1 325 ? -12.516 -26.203 -18.859 1 91.75 325 SER B O 1
ATOM 8596 N N . MET B 1 326 ? -11.891 -27.984 -20.094 1 91 326 MET B N 1
ATOM 8597 C CA . MET B 1 326 ? -11.219 -27.156 -21.094 1 91 326 MET B CA 1
ATOM 8598 C C . MET B 1 326 ? -12.219 -26.297 -21.859 1 91 326 MET B C 1
ATOM 8600 O O . MET B 1 326 ? -11.93 -25.141 -22.156 1 91 326 MET B O 1
ATOM 8604 N N . LEU B 1 327 ? -13.336 -26.859 -22.141 1 90.19 327 LEU B N 1
ATOM 8605 C CA . LEU B 1 327 ? -14.375 -26.109 -22.828 1 90.19 327 LEU B CA 1
ATOM 8606 C C . LEU B 1 327 ? -14.945 -25.016 -21.938 1 90.19 327 LEU B C 1
ATOM 8608 O O . LEU B 1 327 ? -15.25 -23.922 -22.406 1 90.19 327 LEU B O 1
ATOM 8612 N N . VAL B 1 328 ? -15.023 -25.328 -20.641 1 93.94 328 VAL B N 1
ATOM 8613 C CA . VAL B 1 328 ? -15.539 -24.344 -19.688 1 93.94 328 VAL B CA 1
ATOM 8614 C C . VAL B 1 328 ? -14.578 -23.172 -19.578 1 93.94 328 VAL B C 1
ATOM 8616 O O . VAL B 1 328 ? -15 -22.016 -19.547 1 93.94 328 VAL B O 1
ATOM 8619 N N . ILE B 1 329 ? -13.273 -23.469 -19.578 1 95.5 329 ILE B N 1
ATOM 8620 C CA . ILE B 1 329 ? -12.266 -22.422 -19.516 1 95.5 329 ILE B CA 1
ATOM 8621 C C . ILE B 1 329 ? -12.336 -21.562 -20.781 1 95.5 329 ILE B C 1
ATOM 8623 O O . ILE B 1 329 ? -12.336 -20.328 -20.719 1 95.5 329 ILE B O 1
ATOM 8627 N N . LEU B 1 330 ? -12.477 -22.219 -21.969 1 93.56 330 LEU B N 1
ATOM 8628 C CA . LEU B 1 330 ? -12.516 -21.516 -23.234 1 93.56 330 LEU B CA 1
ATOM 8629 C C . LEU B 1 330 ? -13.719 -20.578 -23.312 1 93.56 330 LEU B C 1
ATOM 8631 O O . LEU B 1 330 ? -13.578 -19.406 -23.672 1 93.56 330 LEU B O 1
ATOM 8635 N N . VAL B 1 331 ? -14.859 -21.047 -22.891 1 94 331 VAL B N 1
ATOM 8636 C CA . VAL B 1 331 ? -16.078 -20.25 -22.969 1 94 331 VAL B CA 1
ATOM 8637 C C . VAL B 1 331 ? -16.016 -19.094 -21.969 1 94 331 VAL B C 1
ATOM 8639 O O . VAL B 1 331 ? -16.328 -17.953 -22.297 1 94 331 VAL B O 1
ATOM 8642 N N . THR B 1 332 ? -15.555 -19.375 -20.734 1 96.88 332 THR B N 1
ATOM 8643 C CA . THR B 1 332 ? -15.492 -18.359 -19.688 1 96.88 332 THR B CA 1
ATOM 8644 C C . THR B 1 332 ? -14.523 -17.25 -20.078 1 96.88 332 THR B C 1
ATOM 8646 O O . THR B 1 332 ? -14.852 -16.062 -19.984 1 96.88 332 THR B O 1
ATOM 8649 N N . GLN B 1 333 ? -13.406 -17.641 -20.562 1 97.19 333 GLN B N 1
ATOM 8650 C CA . GLN B 1 333 ? -12.406 -16.625 -20.891 1 97.19 333 GLN B CA 1
ATOM 8651 C C . GLN B 1 333 ? -12.758 -15.891 -22.172 1 97.19 333 GLN B C 1
ATOM 8653 O O . GLN B 1 333 ? -12.422 -14.719 -22.344 1 97.19 333 GLN B O 1
ATOM 8658 N N . CYS B 1 334 ? -13.477 -16.516 -23.062 1 96.06 334 CYS B N 1
ATOM 8659 C CA . CYS B 1 334 ? -13.961 -15.812 -24.25 1 96.06 334 CYS B CA 1
ATOM 8660 C C . CYS B 1 334 ? -14.961 -14.727 -23.875 1 96.06 334 CYS B C 1
ATOM 8662 O O . CYS B 1 334 ? -14.883 -13.609 -24.375 1 96.06 334 CYS B O 1
ATOM 8664 N N . ILE B 1 335 ? -15.812 -15.078 -22.953 1 96.38 335 ILE B N 1
ATOM 8665 C CA . ILE B 1 335 ? -16.75 -14.086 -22.438 1 96.38 335 ILE B CA 1
ATOM 8666 C C . ILE B 1 335 ? -15.992 -12.953 -21.75 1 96.38 335 ILE B C 1
ATOM 8668 O O . ILE B 1 335 ? -16.328 -11.781 -21.922 1 96.38 335 ILE B O 1
ATOM 8672 N N . GLY B 1 336 ? -15.008 -13.336 -21 1 97.5 336 GLY B N 1
ATOM 8673 C CA . GLY B 1 336 ? -14.195 -12.344 -20.328 1 97.5 336 GLY B CA 1
ATOM 8674 C C . GLY B 1 336 ? -13.492 -11.391 -21.266 1 97.5 336 GLY B C 1
ATOM 8675 O O . GLY B 1 336 ? -13.406 -10.195 -21 1 97.5 336 GLY B O 1
ATOM 8676 N N . VAL B 1 337 ? -13.016 -11.867 -22.391 1 97.56 337 VAL B N 1
ATOM 8677 C CA . VAL B 1 337 ? -12.328 -11.055 -23.375 1 97.56 337 VAL B CA 1
ATOM 8678 C C . VAL B 1 337 ? -13.312 -10.07 -24.016 1 97.56 337 VAL B C 1
ATOM 8680 O O . VAL B 1 337 ? -13.016 -8.883 -24.156 1 97.56 337 VAL B O 1
ATOM 8683 N N . VAL B 1 338 ? -14.5 -10.508 -24.312 1 96.38 338 VAL B N 1
ATOM 8684 C CA . VAL B 1 338 ? -15.492 -9.672 -24.984 1 96.38 338 VAL B CA 1
ATOM 8685 C C . VAL B 1 338 ? -16.016 -8.617 -24.016 1 96.38 338 VAL B C 1
ATOM 8687 O O . VAL B 1 338 ? -15.984 -7.418 -24.328 1 96.38 338 VAL B O 1
ATOM 8690 N N . VAL B 1 339 ? -16.312 -9.031 -22.828 1 95.62 339 VAL B N 1
ATOM 8691 C CA . VAL B 1 339 ? -16.844 -8.109 -21.828 1 95.62 339 VAL B CA 1
ATOM 8692 C C . VAL B 1 339 ? -15.742 -7.16 -21.359 1 95.62 339 VAL B C 1
ATOM 8694 O O . VAL B 1 339 ? -15.992 -5.977 -21.125 1 95.62 339 VAL B O 1
ATOM 8697 N N . GLY B 1 340 ? -14.586 -7.699 -21.266 1 96.19 340 GLY B N 1
ATOM 8698 C CA . GLY B 1 340 ? -13.461 -6.91 -20.797 1 96.19 340 GLY B CA 1
ATOM 8699 C C . GLY B 1 340 ? -13.016 -5.852 -21.781 1 96.19 340 GLY B C 1
ATOM 8700 O O . GLY B 1 340 ? -12.312 -4.906 -21.422 1 96.19 340 GLY B O 1
ATOM 8701 N N . THR B 1 341 ? -13.422 -5.871 -22.984 1 96 341 THR B N 1
ATOM 8702 C CA . THR B 1 341 ? -13 -4.93 -24.016 1 96 341 THR B CA 1
ATOM 8703 C C . THR B 1 341 ? -13.898 -3.693 -24.016 1 96 341 THR B C 1
ATOM 8705 O O . THR B 1 341 ? -13.508 -2.639 -24.516 1 96 341 THR B O 1
ATOM 8708 N N . ILE B 1 342 ? -14.953 -3.742 -23.375 1 94.31 342 ILE B N 1
ATOM 8709 C CA . ILE B 1 342 ? -15.93 -2.66 -23.422 1 94.31 342 ILE B CA 1
ATOM 8710 C C . ILE B 1 342 ? -15.367 -1.428 -22.703 1 94.31 342 ILE B C 1
ATOM 8712 O O . ILE B 1 342 ? -15.383 -0.325 -23.266 1 94.31 342 ILE B O 1
ATOM 8716 N N . ALA B 1 343 ? -14.844 -1.611 -21.531 1 94.75 343 ALA B N 1
ATOM 8717 C CA . ALA B 1 343 ? -14.352 -0.484 -20.734 1 94.75 343 ALA B CA 1
ATOM 8718 C C . ALA B 1 343 ? -13.141 0.164 -21.406 1 94.75 343 ALA B C 1
ATOM 8720 O O . ALA B 1 343 ? -13.117 1.38 -21.609 1 94.75 343 ALA B O 1
ATOM 8721 N N . PRO B 1 344 ? -12.172 -0.605 -21.859 1 94.12 344 PRO B N 1
ATOM 8722 C CA . PRO B 1 344 ? -11.023 0.02 -22.516 1 94.12 344 PRO B CA 1
ATOM 8723 C C . PRO B 1 344 ? -11.398 0.714 -23.828 1 94.12 344 PRO B C 1
ATOM 8725 O O . PRO B 1 344 ? -10.828 1.751 -24.156 1 94.12 344 PRO B O 1
ATOM 8728 N N . LEU B 1 345 ? -12.328 0.174 -24.547 1 91.94 345 LEU B N 1
ATOM 8729 C CA . LEU B 1 345 ? -12.789 0.805 -25.781 1 91.94 345 LEU B CA 1
ATOM 8730 C C . LEU B 1 345 ? -13.484 2.131 -25.484 1 91.94 345 LEU B C 1
ATOM 8732 O O . LEU B 1 345 ? -13.25 3.125 -26.172 1 91.94 345 LEU B O 1
ATOM 8736 N N . SER B 1 346 ? -14.25 2.131 -24.5 1 89.75 346 SER B N 1
ATOM 8737 C CA . SER B 1 346 ? -14.938 3.359 -24.109 1 89.75 346 SER B CA 1
ATOM 8738 C C . SER B 1 346 ? -13.945 4.414 -23.625 1 89.75 346 SER B C 1
ATOM 8740 O O . SER B 1 346 ? -14.125 5.605 -23.891 1 89.75 346 SER B O 1
ATOM 8742 N N . ARG B 1 347 ? -12.992 3.99 -22.922 1 90.25 347 ARG B N 1
ATOM 8743 C CA . ARG B 1 347 ? -11.953 4.906 -22.469 1 90.25 347 ARG B CA 1
ATOM 8744 C C . ARG B 1 347 ? -11.195 5.516 -23.641 1 90.25 347 ARG B C 1
ATOM 8746 O O . ARG B 1 347 ? -10.812 6.684 -23.594 1 90.25 347 ARG B O 1
ATOM 8753 N N . CYS B 1 348 ? -10.922 4.672 -24.578 1 88.38 348 CYS B N 1
ATOM 8754 C CA . CYS B 1 348 ? -10.242 5.137 -25.781 1 88.38 348 CYS B CA 1
ATOM 8755 C C . CYS B 1 348 ? -11.031 6.25 -26.453 1 88.38 348 CYS B C 1
ATOM 8757 O O . CYS B 1 348 ? -10.477 7.293 -26.797 1 88.38 348 CYS B O 1
ATOM 8759 N N . PHE B 1 349 ? -12.32 6.117 -26.531 1 80.38 349 PHE B N 1
ATOM 8760 C CA . PHE B 1 349 ? -13.164 7.117 -27.172 1 80.38 349 PHE B CA 1
ATOM 8761 C C . PHE B 1 349 ? -13.305 8.352 -26.297 1 80.38 349 PHE B C 1
ATOM 8763 O O . PHE B 1 349 ? -13.375 9.477 -26.797 1 80.38 349 PHE B O 1
ATOM 8770 N N . ALA B 1 350 ? -13.305 8.086 -25 1 76.56 350 ALA B N 1
ATOM 8771 C CA . ALA B 1 350 ? -13.383 9.211 -24.078 1 76.56 350 ALA B CA 1
ATOM 8772 C C . ALA B 1 350 ? -12.117 10.062 -24.141 1 76.56 350 ALA B C 1
ATOM 8774 O O . ALA B 1 350 ? -12.188 11.297 -24.141 1 76.56 350 ALA B O 1
ATOM 8775 N N . ALA B 1 351 ? -11.031 9.445 -24.203 1 76.38 351 ALA B N 1
ATOM 8776 C CA . ALA B 1 351 ? -9.758 10.156 -24.281 1 76.38 351 ALA B CA 1
ATOM 8777 C C . ALA B 1 351 ? -9.656 10.969 -25.562 1 76.38 351 ALA B C 1
ATOM 8779 O O . ALA B 1 351 ? -9.172 12.102 -25.562 1 76.38 351 ALA B O 1
ATOM 8780 N N . LEU B 1 352 ? -10.148 10.453 -26.625 1 72.19 352 LEU B N 1
ATOM 8781 C CA . LEU B 1 352 ? -10.102 11.125 -27.922 1 72.19 352 LEU B CA 1
ATOM 8782 C C . LEU B 1 352 ? -11.094 12.281 -27.969 1 72.19 352 LEU B C 1
ATOM 8784 O O . LEU B 1 352 ? -10.812 13.32 -28.578 1 72.19 352 LEU B O 1
ATOM 8788 N N . SER B 1 353 ? -12.164 12.055 -27.297 1 67.06 353 SER B N 1
ATOM 8789 C CA . SER B 1 353 ? -13.18 13.109 -27.297 1 67.06 353 SER B CA 1
ATOM 8790 C C . SER B 1 353 ? -12.711 14.312 -26.484 1 67.06 353 SER B C 1
ATOM 8792 O O . SER B 1 353 ? -13.07 15.453 -26.781 1 67.06 353 SER B O 1
ATOM 8794 N N . PHE B 1 354 ? -11.859 13.977 -25.484 1 61.62 354 PHE B N 1
ATOM 8795 C CA . PHE B 1 354 ? -11.383 15.055 -24.625 1 61.62 354 PHE B CA 1
ATOM 8796 C C . PHE B 1 354 ? -10.219 15.789 -25.281 1 61.62 354 PHE B C 1
ATOM 8798 O O . PHE B 1 354 ? -10.039 16.984 -25.062 1 61.62 354 PHE B O 1
ATOM 8805 N N . LYS B 1 355 ? -9.328 15.148 -25.953 1 57.5 355 LYS B N 1
ATOM 8806 C CA . LYS B 1 355 ? -8.117 15.742 -26.516 1 57.5 355 LYS B CA 1
ATOM 8807 C C . LYS B 1 355 ? -8.398 16.391 -27.875 1 57.5 355 LYS B C 1
ATOM 8809 O O . LYS B 1 355 ? -7.742 17.359 -28.25 1 57.5 355 LYS B O 1
ATOM 8814 N N . MET B 1 356 ? -9.047 15.742 -28.891 1 51.72 356 MET B N 1
ATOM 8815 C CA . MET B 1 356 ? -8.852 16.031 -30.312 1 51.72 356 MET B CA 1
ATOM 8816 C C . MET B 1 356 ? -9.898 17.016 -30.812 1 51.72 356 MET B C 1
ATOM 8818 O O . MET B 1 356 ? -11.094 16.734 -30.766 1 51.72 356 MET B O 1
ATOM 8822 N N . SER B 1 357 ? -9.641 18.266 -30.5 1 50.03 357 SER B N 1
ATOM 8823 C CA . SER B 1 357 ? -10.273 19.078 -31.531 1 50.03 357 SER B CA 1
ATOM 8824 C C . SER B 1 357 ? -9.734 18.703 -32.906 1 50.03 357 SER B C 1
ATOM 8826 O O . SER B 1 357 ? -8.539 18.453 -33.062 1 50.03 357 SER B O 1
ATOM 8828 N N . ILE B 1 358 ? -10.539 18.188 -33.719 1 50.16 358 ILE B N 1
ATOM 8829 C CA . ILE B 1 358 ? -10.219 17.812 -35.094 1 50.16 358 ILE B CA 1
ATOM 8830 C C . ILE B 1 358 ? -9.133 18.734 -35.656 1 50.16 358 ILE B C 1
ATOM 8832 O O . ILE B 1 358 ? -8.211 18.281 -36.344 1 50.16 358 ILE B O 1
ATOM 8836 N N . LYS B 1 359 ? -9.242 19.906 -35.312 1 50.12 359 LYS B N 1
ATOM 8837 C CA . LYS B 1 359 ? -8.344 20.906 -35.875 1 50.12 359 LYS B CA 1
ATOM 8838 C C . LYS B 1 359 ? -6.918 20.719 -35.375 1 50.12 359 LYS B C 1
ATOM 8840 O O . LYS B 1 359 ? -5.957 20.953 -36.094 1 50.12 359 LYS B O 1
ATOM 8845 N N . GLN B 1 360 ? -6.809 20.359 -34.094 1 52.22 360 GLN B N 1
ATOM 8846 C CA . GLN B 1 360 ? -5.469 20.266 -33.531 1 52.22 360 GLN B CA 1
ATOM 8847 C C . GLN B 1 360 ? -4.73 19.047 -34.062 1 52.22 360 GLN B C 1
ATOM 8849 O O . GLN B 1 360 ? -3.502 19.047 -34.156 1 52.22 360 GLN B O 1
ATOM 8854 N N . ILE B 1 361 ? -5.516 18.047 -34.312 1 53.5 361 ILE B N 1
ATOM 8855 C CA . ILE B 1 361 ? -4.891 16.859 -34.875 1 53.5 361 ILE B CA 1
ATOM 8856 C C . ILE B 1 361 ? -4.25 17.172 -36.219 1 53.5 361 ILE B C 1
ATOM 8858 O O . ILE B 1 361 ? -3.191 16.641 -36.562 1 53.5 361 ILE B O 1
ATOM 8862 N N . TRP B 1 362 ? -5.074 18.078 -36.875 1 49.06 362 TRP B N 1
ATOM 8863 C CA . TRP B 1 362 ? -4.531 18.406 -38.188 1 49.06 362 TRP B CA 1
ATOM 8864 C C . TRP B 1 362 ? -3.262 19.234 -38.062 1 49.06 362 TRP B C 1
ATOM 8866 O O . TRP B 1 362 ? -2.494 19.359 -39 1 49.06 362 TRP B O 1
ATOM 8876 N N . ASN B 1 363 ? -3.277 19.984 -37.094 1 49.59 363 ASN B N 1
ATOM 8877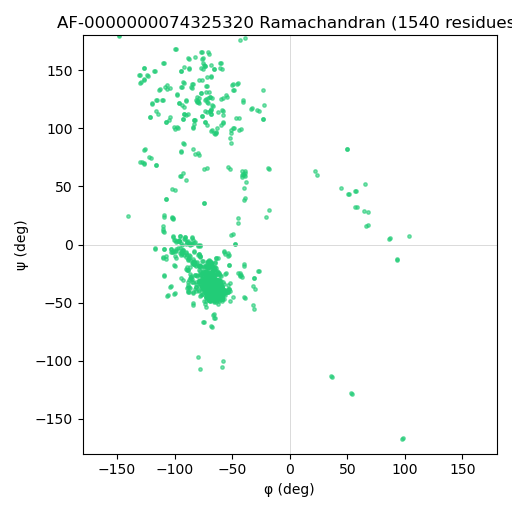 C CA . ASN B 1 363 ? -2.014 20.688 -36.969 1 49.59 363 ASN B CA 1
ATOM 8878 C C . ASN B 1 363 ? -0.889 19.781 -36.5 1 49.59 363 ASN B C 1
ATOM 8880 O O . ASN B 1 363 ? -0.758 19.516 -35.312 1 49.59 363 ASN B O 1
ATOM 8884 N N . HIS B 1 364 ? -0.485 18.766 -37.344 1 52.03 364 HIS B N 1
ATOM 8885 C CA . HIS B 1 364 ? 0.249 17.516 -37.5 1 52.03 364 HIS B CA 1
ATOM 8886 C C . HIS B 1 364 ? 1.432 17.438 -36.562 1 52.03 364 HIS B C 1
ATOM 8888 O O . HIS B 1 364 ? 1.64 16.406 -35.906 1 52.03 364 HIS B O 1
ATOM 8894 N N . ILE B 1 365 ? 2.375 18.453 -36.594 1 52.44 365 ILE B N 1
ATOM 8895 C CA . ILE B 1 365 ? 3.732 18.25 -36.094 1 52.44 365 ILE B CA 1
ATOM 8896 C C . ILE B 1 365 ? 3.736 18.234 -34.562 1 52.44 365 ILE B C 1
ATOM 8898 O O . ILE B 1 365 ? 4.488 17.484 -33.969 1 52.44 365 ILE B O 1
ATOM 8902 N N . ASN B 1 366 ? 2.773 18.828 -34 1 60.16 366 ASN B N 1
ATOM 8903 C CA . ASN B 1 366 ? 2.879 19.016 -32.562 1 60.16 366 ASN B CA 1
ATOM 8904 C C . ASN B 1 366 ? 2.168 17.906 -31.781 1 60.16 366 ASN B C 1
ATOM 8906 O O . ASN B 1 366 ? 2.307 17.812 -30.562 1 60.16 366 ASN B O 1
ATOM 8910 N N . VAL B 1 367 ? 1.55 17.031 -32.625 1 66.19 367 VAL B N 1
ATOM 8911 C CA . VAL B 1 367 ? 0.776 15.984 -31.969 1 66.19 367 VAL B CA 1
ATOM 8912 C C . VAL B 1 367 ? 1.715 14.898 -31.453 1 66.19 367 VAL B C 1
ATOM 8914 O O . VAL B 1 367 ? 1.419 14.234 -30.453 1 66.19 367 VAL B O 1
ATOM 8917 N N . PHE B 1 368 ? 2.846 14.797 -32.094 1 75.81 368 PHE B N 1
ATOM 8918 C CA . PHE B 1 368 ? 3.744 13.711 -31.719 1 75.81 368 PHE B CA 1
ATOM 8919 C C . PHE B 1 368 ? 4.785 14.195 -30.703 1 75.81 368 PHE B C 1
ATOM 8921 O O . PHE B 1 368 ? 5.672 13.438 -30.312 1 75.81 368 PHE B O 1
ATOM 8928 N N . LYS B 1 369 ? 4.535 15.422 -30.281 1 78.44 369 LYS B N 1
ATOM 8929 C CA . LYS B 1 369 ? 5.449 15.922 -29.25 1 78.44 369 LYS B CA 1
ATOM 8930 C C . LYS B 1 369 ? 5.121 15.336 -27.891 1 78.44 369 LYS B C 1
ATOM 8932 O O . LYS B 1 369 ? 3.947 15.219 -27.516 1 78.44 369 LYS B O 1
ATOM 8937 N N . THR B 1 370 ? 6.145 14.836 -27.266 1 85.75 370 THR B N 1
ATOM 8938 C CA . THR B 1 370 ? 5.973 14.227 -25.953 1 85.75 370 THR B CA 1
ATOM 8939 C C . THR B 1 370 ? 5.922 15.297 -24.859 1 85.75 370 THR B C 1
ATOM 8941 O O . THR B 1 370 ? 6.812 16.141 -24.781 1 85.75 370 THR B O 1
ATOM 8944 N N . GLU B 1 371 ? 4.871 15.305 -24.125 1 83.69 371 GLU B N 1
ATOM 8945 C CA . GLU B 1 371 ? 4.742 16.234 -23.016 1 83.69 371 GLU B CA 1
ATOM 8946 C C . GLU B 1 371 ? 5.855 16.031 -21.984 1 83.69 371 GLU B C 1
ATOM 8948 O O . GLU B 1 371 ? 6.34 14.906 -21.812 1 83.69 371 GLU B O 1
ATOM 8953 N N . SER B 1 372 ? 6.176 17.016 -21.219 1 82.94 372 SER B N 1
ATOM 8954 C CA . SER B 1 372 ? 7.332 17 -20.344 1 82.94 372 SER B CA 1
ATOM 8955 C C . SER B 1 372 ? 7.109 16.078 -19.141 1 82.94 372 SER B C 1
ATOM 8957 O O . SER B 1 372 ? 8.055 15.508 -18.609 1 82.94 372 SER B O 1
ATOM 8959 N N . TYR B 1 373 ? 5.832 15.891 -18.766 1 86.5 373 TYR B N 1
ATOM 8960 C CA . TYR B 1 373 ? 5.586 15.125 -17.547 1 86.5 373 TYR B CA 1
ATOM 8961 C C . TYR B 1 373 ? 5.902 13.648 -17.766 1 86.5 373 TYR B C 1
ATOM 8963 O O . TYR B 1 373 ? 6.109 12.898 -16.812 1 86.5 373 TYR B O 1
ATOM 8971 N N . TRP B 1 374 ? 5.98 13.188 -19.078 1 90.38 374 TRP B N 1
ATOM 8972 C CA . TRP B 1 374 ? 6.312 11.797 -19.391 1 90.38 374 TRP B CA 1
ATOM 8973 C C . TRP B 1 374 ? 7.77 11.5 -19.047 1 90.38 374 TRP B C 1
ATOM 8975 O O . TRP B 1 374 ? 8.109 10.367 -18.703 1 90.38 374 TRP B O 1
ATOM 8985 N N . ILE B 1 375 ? 8.594 12.5 -19.156 1 91.56 375 ILE B N 1
ATOM 8986 C CA . ILE B 1 375 ? 10.031 12.25 -19.078 1 91.56 375 ILE B CA 1
ATOM 8987 C C . ILE B 1 375 ? 10.602 12.969 -17.859 1 91.56 375 ILE B C 1
ATOM 8989 O O . ILE B 1 375 ? 11.766 12.766 -17.5 1 91.56 375 ILE B O 1
ATOM 8993 N N . GLN B 1 376 ? 9.867 13.695 -17.172 1 87.44 376 GLN B N 1
ATOM 8994 C CA . GLN B 1 376 ? 10.383 14.594 -16.141 1 87.44 376 GLN B CA 1
ATOM 8995 C C . GLN B 1 376 ? 11 13.812 -14.984 1 87.44 376 GLN B C 1
ATOM 8997 O O . GLN B 1 376 ? 12.031 14.211 -14.445 1 87.44 376 GLN B O 1
ATOM 9002 N N . LYS B 1 377 ? 10.398 12.719 -14.609 1 88.75 377 LYS B N 1
ATOM 9003 C CA . LYS B 1 377 ? 10.945 11.945 -13.492 1 88.75 377 LYS B CA 1
ATOM 9004 C C . LYS B 1 377 ? 12.312 11.367 -13.836 1 88.75 377 LYS B C 1
ATOM 9006 O O . LYS B 1 377 ? 13.219 11.375 -13.008 1 88.75 377 LYS B O 1
ATOM 9011 N N . LEU B 1 378 ? 12.406 10.875 -15.016 1 92.19 378 LEU B N 1
ATOM 9012 C CA . LEU B 1 378 ? 13.68 10.32 -15.469 1 92.19 378 LEU B CA 1
ATOM 9013 C C . LEU B 1 378 ? 14.719 11.422 -15.641 1 92.19 378 LEU B C 1
ATOM 9015 O O . LEU B 1 378 ? 15.891 11.227 -15.328 1 92.19 378 LEU B O 1
ATOM 9019 N N . SER B 1 379 ? 14.234 12.555 -16.047 1 88.25 379 SER B N 1
ATOM 9020 C CA . SER B 1 379 ? 15.133 13.695 -16.188 1 88.25 379 SER B CA 1
ATOM 9021 C C . SER B 1 379 ? 15.609 14.195 -14.828 1 88.25 379 SER B C 1
ATOM 9023 O O . SER B 1 379 ? 16.766 14.602 -14.672 1 88.25 379 SER B O 1
ATOM 9025 N N . ASP B 1 380 ? 14.695 14.125 -13.891 1 84.56 380 ASP B N 1
ATOM 9026 C CA . ASP B 1 380 ? 15.07 14.516 -12.531 1 84.56 380 ASP B CA 1
ATOM 9027 C C . ASP B 1 380 ? 16.109 13.562 -11.961 1 84.56 380 ASP B C 1
ATOM 9029 O O . ASP B 1 380 ? 17.047 13.992 -11.281 1 84.56 380 ASP B O 1
ATOM 9033 N N . TRP B 1 381 ? 15.953 12.344 -12.242 1 87.06 381 TRP B N 1
ATOM 9034 C CA . TRP B 1 381 ? 16.906 11.352 -11.758 1 87.06 381 TRP B CA 1
ATOM 9035 C C . TRP B 1 381 ? 18.25 11.516 -12.445 1 87.06 381 TRP B C 1
ATOM 9037 O O . TRP B 1 381 ? 19.297 11.266 -11.836 1 87.06 381 TRP B O 1
ATOM 9047 N N . LYS B 1 382 ? 18.172 11.891 -13.656 1 86.31 382 LYS B N 1
ATOM 9048 C CA . LYS B 1 382 ? 19.391 12.109 -14.43 1 86.31 382 LYS B CA 1
ATOM 9049 C C . LYS B 1 382 ? 20.219 13.25 -13.859 1 86.31 382 LYS B C 1
ATOM 9051 O O . LYS B 1 382 ? 21.438 13.18 -13.805 1 86.31 382 LYS B O 1
ATOM 9056 N N . GLN B 1 383 ? 19.5 14.25 -13.281 1 79.88 383 GLN B N 1
ATOM 9057 C CA . GLN B 1 383 ? 20.156 15.461 -12.797 1 79.88 383 GLN B CA 1
ATOM 9058 C C . GLN B 1 383 ? 20.5 15.344 -11.32 1 79.88 383 GLN B C 1
ATOM 9060 O O . GLN B 1 383 ? 21.188 16.203 -10.766 1 79.88 383 GLN B O 1
ATOM 9065 N N . SER B 1 384 ? 20.047 14.266 -10.711 1 79.31 384 SER B N 1
ATOM 9066 C CA . SER B 1 384 ? 20.344 14.086 -9.297 1 79.31 384 SER B CA 1
ATOM 9067 C C . SER B 1 384 ? 21.594 13.227 -9.094 1 79.31 384 SER B C 1
ATOM 9069 O O . SER B 1 384 ? 21.953 12.445 -9.969 1 79.31 384 SER B O 1
ATOM 9071 N N . SER B 1 385 ? 22.266 13.555 -7.977 1 77.94 385 SER B N 1
ATOM 9072 C CA . SER B 1 385 ? 23.469 12.773 -7.676 1 77.94 385 SER B CA 1
ATOM 9073 C C . SER B 1 385 ? 23.125 11.523 -6.871 1 77.94 385 SER B C 1
ATOM 9075 O O . SER B 1 385 ? 22.094 11.477 -6.195 1 77.94 385 SER B O 1
ATOM 9077 N N . ILE B 1 386 ? 23.906 10.555 -7.031 1 76.56 386 ILE B N 1
ATOM 9078 C CA . ILE B 1 386 ? 23.75 9.336 -6.246 1 76.56 386 ILE B CA 1
ATOM 9079 C C . ILE B 1 386 ? 24.203 9.586 -4.812 1 76.56 386 ILE B C 1
ATOM 9081 O O . ILE B 1 386 ? 25.297 10.094 -4.586 1 76.56 386 ILE B O 1
ATOM 9085 N N . PRO B 1 387 ? 23.297 9.312 -3.873 1 69.44 387 PRO B N 1
ATOM 9086 C CA . PRO B 1 387 ? 23.641 9.609 -2.479 1 69.44 387 PRO B CA 1
ATOM 9087 C C . PRO B 1 387 ? 24.641 8.617 -1.894 1 69.44 387 PRO B C 1
ATOM 9089 O O . PRO B 1 387 ? 24.375 8.023 -0.844 1 69.44 387 PRO B O 1
ATOM 9092 N N . ILE B 1 388 ? 25.625 8.117 -2.693 1 66.25 388 ILE B N 1
ATOM 9093 C CA . ILE B 1 388 ? 26.625 7.211 -2.158 1 66.25 388 ILE B CA 1
ATOM 9094 C C . ILE B 1 388 ? 27.984 7.91 -2.125 1 66.25 388 ILE B C 1
ATOM 9096 O O . ILE B 1 388 ? 28.391 8.539 -3.107 1 66.25 388 ILE B O 1
ATOM 9100 N N . PRO B 1 389 ? 28.578 7.93 -0.89 1 69.94 389 PRO B N 1
ATOM 9101 C CA . PRO B 1 389 ? 29.906 8.531 -0.816 1 69.94 389 PRO B CA 1
ATOM 9102 C C . PRO B 1 389 ? 30.969 7.707 -1.538 1 69.94 389 PRO B C 1
ATOM 9104 O O . PRO B 1 389 ? 31.047 6.492 -1.348 1 69.94 389 PRO B O 1
ATOM 9107 N N . PHE B 1 390 ? 31.469 8.258 -2.6 1 69.69 390 PHE B N 1
ATOM 9108 C CA . PHE B 1 390 ? 32.531 7.562 -3.303 1 69.69 390 PHE B CA 1
ATOM 9109 C C . PHE B 1 390 ? 33.906 8.016 -2.795 1 69.69 390 PHE B C 1
ATOM 9111 O O . PHE B 1 390 ? 34.094 9.188 -2.453 1 69.69 390 PHE B O 1
ATOM 9118 N N . ARG B 1 391 ? 34.938 7.004 -2.617 1 64.75 391 ARG B N 1
ATOM 9119 C CA . ARG B 1 391 ? 36.312 7.297 -2.145 1 64.75 391 ARG B CA 1
ATOM 9120 C C . ARG B 1 391 ? 37.125 7.945 -3.242 1 64.75 391 ARG B C 1
ATOM 9122 O O . ARG B 1 391 ? 37.875 8.891 -2.982 1 64.75 391 ARG B O 1
ATOM 9129 N N . SER B 1 392 ? 36.781 7.414 -4.422 1 79.88 392 SER B N 1
ATOM 9130 C CA . SER B 1 392 ? 37.594 7.906 -5.527 1 79.88 392 SER B CA 1
ATOM 9131 C C . SER B 1 392 ? 36.781 8.742 -6.496 1 79.88 392 SER B C 1
ATOM 9133 O O . SER B 1 392 ? 35.625 8.391 -6.816 1 79.88 392 SER B O 1
ATOM 9135 N N . HIS B 1 393 ? 37.344 9.922 -6.855 1 79.12 393 HIS B N 1
ATOM 9136 C CA . HIS B 1 393 ? 36.688 10.82 -7.801 1 79.12 393 HIS B CA 1
ATOM 9137 C C . HIS B 1 393 ? 36.5 10.148 -9.156 1 79.12 393 HIS B C 1
ATOM 9139 O O . HIS B 1 393 ? 35.469 10.344 -9.805 1 79.12 393 HIS B O 1
ATOM 9145 N N . LYS B 1 394 ? 37.438 9.344 -9.453 1 81.69 394 LYS B N 1
ATOM 9146 C CA . LYS B 1 394 ? 37.344 8.68 -10.75 1 81.69 394 LYS B CA 1
ATOM 9147 C C . LYS B 1 394 ? 36.156 7.715 -10.781 1 81.69 394 LYS B C 1
ATOM 9149 O O . LYS B 1 394 ? 35.438 7.645 -11.773 1 81.69 394 LYS B O 1
ATOM 9154 N N . CYS B 1 395 ? 36 7.016 -9.711 1 83.94 395 CYS B N 1
ATOM 9155 C CA . CYS B 1 395 ? 34.875 6.082 -9.625 1 83.94 395 CYS B CA 1
ATOM 9156 C C . CYS B 1 395 ? 33.562 6.824 -9.617 1 83.94 395 CYS B C 1
ATOM 9158 O O . CYS B 1 395 ? 32.594 6.363 -10.211 1 83.94 395 CYS B O 1
ATOM 9160 N N . LYS B 1 396 ? 33.594 7.941 -9.047 1 83.75 396 LYS B N 1
ATOM 9161 C CA . LYS B 1 396 ? 32.375 8.75 -9 1 83.75 396 LYS B CA 1
ATOM 9162 C C . LYS B 1 396 ? 31.984 9.25 -10.391 1 83.75 396 LYS B C 1
ATOM 9164 O O . LYS B 1 396 ? 30.812 9.227 -10.758 1 83.75 396 LYS B O 1
ATOM 9169 N N . VAL B 1 397 ? 32.938 9.617 -11.117 1 86.12 397 VAL B N 1
ATOM 9170 C CA . VAL B 1 397 ? 32.688 10.133 -12.453 1 86.12 397 VAL B CA 1
ATOM 9171 C C . VAL B 1 397 ? 32.156 9.016 -13.359 1 86.12 397 VAL B C 1
ATOM 9173 O O . VAL B 1 397 ? 31.234 9.211 -14.141 1 86.12 397 VAL B O 1
ATOM 9176 N N . VAL B 1 398 ? 32.656 7.82 -13.164 1 89.19 398 VAL B N 1
ATOM 9177 C CA . VAL B 1 398 ? 32.281 6.699 -14.008 1 89.19 398 VAL B CA 1
ATOM 9178 C C . VAL B 1 398 ? 30.844 6.277 -13.68 1 89.19 398 VAL B C 1
ATOM 9180 O O . VAL B 1 398 ? 30.047 6.02 -14.586 1 89.19 398 VAL B O 1
ATOM 9183 N N . ILE B 1 399 ? 30.547 6.191 -12.422 1 89.25 399 ILE B N 1
ATOM 9184 C CA . ILE B 1 399 ? 29.219 5.754 -12 1 89.25 399 ILE B CA 1
ATOM 9185 C C . ILE B 1 399 ? 28.172 6.785 -12.422 1 89.25 399 ILE B C 1
ATOM 9187 O O . ILE B 1 399 ? 27.094 6.43 -12.875 1 89.25 399 ILE B O 1
ATOM 9191 N N . GLU B 1 400 ? 28.578 7.988 -12.328 1 87.5 400 GLU B N 1
ATOM 9192 C CA . GLU B 1 400 ? 27.641 9.039 -12.727 1 87.5 400 GLU B CA 1
ATOM 9193 C C . GLU B 1 400 ? 27.438 9.055 -14.242 1 87.5 400 GLU B C 1
ATOM 9195 O O . GLU B 1 400 ? 26.344 9.305 -14.727 1 87.5 400 GLU B O 1
ATOM 9200 N N . ASN B 1 401 ? 28.469 8.742 -14.945 1 88 401 ASN B N 1
ATOM 9201 C CA . ASN B 1 401 ? 28.344 8.672 -16.406 1 88 401 ASN B CA 1
ATOM 9202 C C . ASN B 1 401 ? 27.484 7.477 -16.828 1 88 401 ASN B C 1
ATOM 9204 O O . ASN B 1 401 ? 26.688 7.586 -17.766 1 88 401 ASN B O 1
ATOM 9208 N N . LEU B 1 402 ? 27.75 6.418 -16.109 1 91.81 402 LEU B N 1
ATOM 9209 C CA . LEU B 1 402 ? 26.938 5.246 -16.406 1 91.81 402 LEU B CA 1
ATOM 9210 C C . LEU B 1 402 ? 25.469 5.512 -16.109 1 91.81 402 LEU B C 1
ATOM 9212 O O . LEU B 1 402 ? 24.594 5.137 -16.891 1 91.81 402 LEU B O 1
ATOM 9216 N N . LYS B 1 403 ? 25.25 6.098 -15.055 1 90.62 403 LYS B N 1
ATOM 9217 C CA . LYS B 1 403 ? 23.891 6.477 -14.711 1 90.62 403 LYS B CA 1
ATOM 9218 C C . LYS B 1 403 ? 23.297 7.41 -15.758 1 90.62 403 LYS B C 1
ATOM 9220 O O . LYS B 1 403 ? 22.141 7.227 -16.188 1 90.62 403 LYS B O 1
ATOM 9225 N N . PHE B 1 404 ? 24.047 8.305 -16.203 1 90.06 404 PHE B N 1
ATOM 9226 C CA . PHE B 1 404 ? 23.609 9.273 -17.203 1 90.06 404 PHE B CA 1
ATOM 9227 C C . PHE B 1 404 ? 23.266 8.586 -18.516 1 90.06 404 PHE B C 1
ATOM 9229 O O . PHE B 1 404 ? 22.219 8.859 -19.109 1 90.06 404 PHE B O 1
ATOM 9236 N N . LEU B 1 405 ? 24.062 7.629 -18.844 1 92.69 405 LEU B N 1
ATOM 9237 C CA . LEU B 1 405 ? 23.844 6.926 -20.109 1 92.69 405 LEU B CA 1
ATOM 9238 C C . LEU B 1 405 ? 22.609 6.035 -20.031 1 92.69 405 LEU B C 1
ATOM 9240 O O . LEU B 1 405 ? 21.812 5.973 -20.969 1 92.69 405 LEU B O 1
ATOM 9244 N N . ILE B 1 406 ? 22.438 5.406 -18.953 1 94.69 406 ILE B N 1
ATOM 9245 C CA . ILE B 1 406 ? 21.297 4.527 -18.766 1 94.69 406 ILE B CA 1
ATOM 9246 C C . ILE B 1 406 ? 20.016 5.355 -18.75 1 94.69 406 ILE B C 1
ATOM 9248 O O . ILE B 1 406 ? 19.016 4.969 -19.375 1 94.69 406 ILE B O 1
ATOM 9252 N N . LEU B 1 407 ? 20.094 6.453 -18.172 1 94.12 407 LEU B N 1
ATOM 9253 C CA . LEU B 1 407 ? 18.891 7.273 -18.047 1 94.12 407 LEU B CA 1
ATOM 9254 C C . LEU B 1 407 ? 18.562 7.945 -19.375 1 94.12 407 LEU B C 1
ATOM 9256 O O . LEU B 1 407 ? 17.391 8.125 -19.719 1 94.12 407 LEU B O 1
ATOM 9260 N N . ILE B 1 408 ? 19.547 8.234 -20.172 1 93.81 408 ILE B N 1
ATOM 9261 C CA . ILE B 1 408 ? 19.297 8.773 -21.516 1 93.81 408 ILE B CA 1
ATOM 9262 C C . ILE B 1 408 ? 18.625 7.715 -22.375 1 93.81 408 ILE B C 1
ATOM 9264 O O . ILE B 1 408 ? 17.688 8.016 -23.125 1 93.81 408 ILE B O 1
ATOM 9268 N N . PHE B 1 409 ? 19.125 6.527 -22.188 1 94.19 409 PHE B N 1
ATOM 9269 C CA . PHE B 1 409 ? 18.547 5.426 -22.938 1 94.19 409 PHE B CA 1
ATOM 9270 C C . PHE B 1 409 ? 17.094 5.191 -22.516 1 94.19 409 PHE B C 1
ATOM 9272 O O . PHE B 1 409 ? 16.219 5.02 -23.359 1 94.19 409 PHE B O 1
ATOM 9279 N N . LEU B 1 410 ? 16.844 5.273 -21.234 1 95.06 410 LEU B N 1
ATOM 9280 C CA . LEU B 1 410 ? 15.492 5.062 -20.719 1 95.06 410 LEU B CA 1
ATOM 9281 C C . LEU B 1 410 ? 14.57 6.199 -21.125 1 95.06 410 LEU B C 1
ATOM 9283 O O . LEU B 1 410 ? 13.383 5.977 -21.391 1 95.06 410 LEU B O 1
ATOM 9287 N N . ILE B 1 411 ? 15.047 7.375 -21.156 1 95.81 411 ILE B N 1
ATOM 9288 C CA . ILE B 1 411 ? 14.266 8.523 -21.625 1 95.81 411 ILE B CA 1
ATOM 9289 C C . ILE B 1 411 ? 13.891 8.336 -23.094 1 95.81 411 ILE B C 1
ATOM 9291 O O . ILE B 1 411 ? 12.758 8.609 -23.484 1 95.81 411 ILE B O 1
ATOM 9295 N N . GLY B 1 412 ? 14.867 7.816 -23.844 1 94.56 412 GLY B N 1
ATOM 9296 C CA . GLY B 1 412 ? 14.578 7.527 -25.25 1 94.56 412 GLY B CA 1
ATOM 9297 C C . GLY B 1 412 ? 13.5 6.477 -25.438 1 94.56 412 GLY B C 1
ATOM 9298 O O . GLY B 1 412 ? 12.617 6.629 -26.281 1 94.56 412 GLY B O 1
ATOM 9299 N N . VAL B 1 413 ? 13.562 5.496 -24.672 1 94.44 413 VAL B N 1
ATOM 9300 C CA . VAL B 1 413 ? 12.57 4.43 -24.734 1 94.44 413 VAL B CA 1
ATOM 9301 C C . VAL B 1 413 ? 11.203 4.969 -24.344 1 94.44 413 VAL B C 1
ATOM 9303 O O . VAL B 1 413 ? 10.195 4.656 -25 1 94.44 413 VAL B O 1
ATOM 9306 N N . GLN B 1 414 ? 11.164 5.766 -23.312 1 95.44 414 GLN B N 1
ATOM 9307 C CA . GLN B 1 414 ? 9.914 6.371 -22.859 1 95.44 414 GLN B CA 1
ATOM 9308 C C . GLN B 1 414 ? 9.297 7.234 -23.953 1 95.44 414 GLN B C 1
ATOM 9310 O O . GLN B 1 414 ? 8.094 7.164 -24.203 1 95.44 414 GLN B O 1
ATOM 9315 N N . LYS B 1 415 ? 10.078 7.984 -24.609 1 94.19 415 LYS B N 1
ATOM 9316 C CA . LYS B 1 415 ? 9.594 8.82 -25.703 1 94.19 415 LYS B CA 1
ATOM 9317 C C . LYS B 1 415 ? 9.078 7.977 -26.859 1 94.19 415 LYS B C 1
ATOM 9319 O O . LYS B 1 415 ? 8.031 8.266 -27.438 1 94.19 415 LYS B O 1
ATOM 9324 N N . ALA B 1 416 ? 9.812 6.977 -27.109 1 94.38 416 ALA B N 1
ATOM 9325 C CA . ALA B 1 416 ? 9.445 6.102 -28.219 1 94.38 416 ALA B CA 1
ATOM 9326 C C . ALA B 1 416 ? 8.109 5.414 -27.953 1 94.38 416 ALA B C 1
ATOM 9328 O O . ALA B 1 416 ? 7.273 5.285 -28.844 1 94.38 416 ALA B O 1
ATOM 9329 N N . VAL B 1 417 ? 7.875 4.977 -26.766 1 94.31 417 VAL B N 1
ATOM 9330 C CA . VAL B 1 417 ? 6.641 4.285 -26.422 1 94.31 417 VAL B CA 1
ATOM 9331 C C . VAL B 1 417 ? 5.465 5.254 -26.516 1 94.31 417 VAL B C 1
ATOM 9333 O O . VAL B 1 417 ? 4.41 4.914 -27.047 1 94.31 417 VAL B O 1
ATOM 9336 N N . VAL B 1 418 ? 5.664 6.449 -26 1 93.19 418 VAL B N 1
ATOM 9337 C CA . VAL B 1 418 ? 4.594 7.438 -26 1 93.19 418 VAL B CA 1
ATOM 9338 C C . VAL B 1 418 ? 4.246 7.816 -27.438 1 93.19 418 VAL B C 1
ATOM 9340 O O . VAL B 1 418 ? 3.068 7.891 -27.797 1 93.19 418 VAL B O 1
ATOM 9343 N N . VAL B 1 419 ? 5.223 7.965 -28.312 1 92 419 VAL B N 1
ATOM 9344 C CA . VAL B 1 419 ? 4.992 8.32 -29.703 1 92 419 VAL B CA 1
ATOM 9345 C C . VAL B 1 419 ? 4.277 7.168 -30.422 1 92 419 VAL B C 1
ATOM 9347 O O . VAL B 1 419 ? 3.348 7.395 -31.203 1 92 419 VAL B O 1
ATOM 9350 N N . THR B 1 420 ? 4.734 6.008 -30.109 1 93.19 420 THR B N 1
ATOM 9351 C CA . THR B 1 420 ? 4.086 4.84 -30.703 1 93.19 420 THR B CA 1
ATOM 9352 C C . THR B 1 420 ? 2.629 4.75 -30.281 1 93.19 420 THR B C 1
ATOM 9354 O O . THR B 1 420 ? 1.753 4.43 -31.078 1 93.19 420 THR B O 1
ATOM 9357 N N . CYS B 1 421 ? 2.383 5.039 -29.047 1 92.31 421 CYS B N 1
ATOM 9358 C CA . CYS B 1 421 ? 1.017 4.996 -28.547 1 92.31 421 CYS B CA 1
ATOM 9359 C C . CYS B 1 421 ? 0.16 6.074 -29.188 1 92.31 421 CYS B C 1
ATOM 9361 O O . CYS B 1 421 ? -1.011 5.84 -29.5 1 92.31 421 CYS B O 1
ATOM 9363 N N . LYS B 1 422 ? 0.7 7.223 -29.406 1 88.38 422 LYS B N 1
ATOM 9364 C CA . LYS B 1 422 ? -0.023 8.289 -30.094 1 88.38 422 LYS B CA 1
ATOM 9365 C C . LYS B 1 422 ? -0.334 7.887 -31.547 1 88.38 422 LYS B C 1
ATOM 9367 O O . LYS B 1 422 ? -1.411 8.195 -32.062 1 88.38 422 LYS B O 1
ATOM 9372 N N . MET B 1 423 ? 0.576 7.133 -32.156 1 88.06 423 MET B N 1
ATOM 9373 C CA . MET B 1 423 ? 0.353 6.648 -33.531 1 88.06 423 MET B CA 1
ATOM 9374 C C . MET B 1 423 ? -0.768 5.613 -33.562 1 88.06 423 MET B C 1
ATOM 9376 O O . MET B 1 423 ? -1.613 5.637 -34.438 1 88.06 423 MET B O 1
ATOM 9380 N N . ILE B 1 424 ? -0.741 4.812 -32.562 1 88.88 424 ILE B N 1
ATOM 9381 C CA . ILE B 1 424 ? -1.761 3.77 -32.469 1 88.88 424 ILE B CA 1
ATOM 9382 C C . ILE B 1 424 ? -3.125 4.402 -32.219 1 88.88 424 ILE B C 1
ATOM 9384 O O . ILE B 1 424 ? -4.141 3.949 -32.75 1 88.88 424 ILE B O 1
ATOM 9388 N N . SER B 1 425 ? -3.119 5.395 -31.469 1 83.75 425 SER B N 1
ATOM 9389 C CA . SER B 1 425 ? -4.367 6.043 -31.078 1 83.75 425 SER B CA 1
ATOM 9390 C C . SER B 1 425 ? -4.984 6.797 -32.25 1 83.75 425 SER B C 1
ATOM 9392 O O . SER B 1 425 ? -6.16 7.172 -32.188 1 83.75 425 SER B O 1
ATOM 9394 N N . LEU B 1 426 ? -4.215 7.008 -33.281 1 79.94 426 LEU B N 1
ATOM 9395 C CA . LEU B 1 426 ? -4.73 7.699 -34.469 1 79.94 426 LEU B CA 1
ATOM 9396 C C . LEU B 1 426 ? -5.645 6.785 -35.281 1 79.94 426 LEU B C 1
ATOM 9398 O O . LEU B 1 426 ? -6.504 7.258 -36.031 1 79.94 426 LEU B O 1
ATOM 9402 N N . ILE B 1 427 ? -5.523 5.559 -35.031 1 77.94 427 ILE B N 1
ATOM 9403 C CA . ILE B 1 427 ? -6.305 4.59 -35.812 1 77.94 427 ILE B CA 1
ATOM 9404 C C . ILE B 1 427 ? -7.789 4.77 -35.5 1 77.94 427 ILE B C 1
ATOM 9406 O O . ILE B 1 427 ? -8.594 5.02 -36.406 1 77.94 427 ILE B O 1
ATOM 9410 N N . PRO B 1 428 ? -8.172 4.598 -34.25 1 74.19 428 PRO B N 1
ATOM 9411 C CA . PRO B 1 428 ? -9.594 4.809 -33.969 1 74.19 428 PRO B CA 1
ATOM 9412 C C . PRO B 1 428 ? -10.047 6.242 -34.25 1 74.19 428 PRO B C 1
ATOM 9414 O O . PRO B 1 428 ? -11.227 6.484 -34.5 1 74.19 428 PRO B O 1
ATOM 9417 N N . PHE B 1 429 ? -9.078 7.09 -34.188 1 69.62 429 PHE B N 1
ATOM 9418 C CA . PHE B 1 429 ? -9.398 8.484 -34.469 1 69.62 429 PHE B CA 1
ATOM 9419 C C . PHE B 1 429 ? -9.961 8.648 -35.875 1 69.62 429 PHE B C 1
ATOM 9421 O O . PHE B 1 429 ? -10.969 9.336 -36.062 1 69.62 429 PHE B O 1
ATOM 9428 N N . PHE B 1 430 ? -9.328 8.008 -36.75 1 69.19 430 PHE B N 1
ATOM 9429 C CA . PHE B 1 430 ? -9.805 8.078 -38.125 1 69.19 430 PHE B CA 1
ATOM 9430 C C . PHE B 1 430 ? -11.172 7.422 -38.25 1 69.19 430 PHE B C 1
ATOM 9432 O O . PHE B 1 430 ? -12.031 7.918 -38.969 1 69.19 430 PHE B O 1
ATOM 9439 N N . PHE B 1 431 ? -11.32 6.48 -37.469 1 68.81 431 PHE B N 1
ATOM 9440 C CA . PHE B 1 431 ? -12.609 5.805 -37.469 1 68.81 431 PHE B CA 1
ATOM 9441 C C . PHE B 1 431 ? -13.688 6.688 -36.875 1 68.81 431 PHE B C 1
ATOM 9443 O O . PHE B 1 431 ? -14.805 6.766 -37.375 1 68.81 431 PHE B O 1
ATOM 9450 N N . MET B 1 432 ? -13.328 7.293 -35.844 1 65.75 432 MET B N 1
ATOM 9451 C CA . MET B 1 432 ? -14.281 8.172 -35.188 1 65.75 432 MET B CA 1
ATOM 9452 C C . MET B 1 432 ? -14.664 9.352 -36.062 1 65.75 432 MET B C 1
ATOM 9454 O O . MET B 1 432 ? -15.828 9.75 -36.094 1 65.75 432 MET B O 1
ATOM 9458 N N . ILE B 1 433 ? -13.664 9.867 -36.719 1 63.84 433 ILE B N 1
ATOM 9459 C CA . ILE B 1 433 ? -13.945 10.961 -37.656 1 63.84 433 ILE B CA 1
ATOM 9460 C C . ILE B 1 433 ? -14.945 10.492 -38.719 1 63.84 433 ILE B C 1
ATOM 9462 O O . ILE B 1 433 ? -15.883 11.219 -39.031 1 63.84 433 ILE B O 1
ATOM 9466 N N . CYS B 1 434 ? -14.727 9.281 -39.031 1 63.69 434 CYS B N 1
ATOM 9467 C CA . CYS B 1 434 ? -15.617 8.727 -40.031 1 63.69 434 CYS B CA 1
ATOM 9468 C C . CYS B 1 434 ? -17.016 8.539 -39.5 1 63.69 434 CYS B C 1
ATOM 9470 O O . CYS B 1 434 ? -18 8.867 -40.156 1 63.69 434 CYS B O 1
ATOM 9472 N N . VAL B 1 435 ? -17 8.141 -38.25 1 62.59 435 VAL B N 1
ATOM 9473 C CA . VAL B 1 435 ? -18.297 7.891 -37.625 1 62.59 435 VAL B CA 1
ATOM 9474 C C . VAL B 1 435 ? -19 9.219 -37.344 1 62.59 435 VAL B C 1
ATOM 9476 O O . VAL B 1 435 ? -20.203 9.352 -37.594 1 62.59 435 VAL B O 1
ATOM 9479 N N . LEU B 1 436 ? -18.25 10.125 -36.812 1 60.44 436 LEU B N 1
ATOM 9480 C CA . LEU B 1 436 ? -18.828 11.438 -36.531 1 60.44 436 LEU B CA 1
ATOM 9481 C C . LEU B 1 436 ? -19.281 12.102 -37.844 1 60.44 436 LEU B C 1
ATOM 9483 O O . LEU B 1 436 ? -20.328 12.75 -37.875 1 60.44 436 LEU B O 1
ATOM 9487 N N . TYR B 1 437 ? -18.453 11.922 -38.812 1 60.84 437 TYR B N 1
ATOM 9488 C CA . TYR B 1 437 ? -18.859 12.438 -40.125 1 60.84 437 TYR B CA 1
ATOM 9489 C C . TYR B 1 437 ? -20.141 11.766 -40.594 1 60.84 437 TYR B C 1
ATOM 9491 O O . TYR B 1 437 ? -21.047 12.438 -41.094 1 60.84 437 TYR B O 1
ATOM 9499 N N . CYS B 1 438 ? -20.156 10.523 -40.281 1 61.5 438 CYS B N 1
ATOM 9500 C CA . CYS B 1 438 ? -21.359 9.789 -40.656 1 61.5 438 CYS B CA 1
ATOM 9501 C C . CYS B 1 438 ? -22.562 10.242 -39.812 1 61.5 438 CYS B C 1
ATOM 9503 O O . CYS B 1 438 ? -23.656 10.406 -40.375 1 61.5 438 CYS B O 1
ATOM 9505 N N . LEU B 1 439 ? -22.297 10.422 -38.625 1 59.19 439 LEU B N 1
ATOM 9506 C CA . LEU B 1 439 ? -23.375 10.875 -37.75 1 59.19 439 LEU B CA 1
ATOM 9507 C C . LEU B 1 439 ? -23.812 12.289 -38.094 1 59.19 439 LEU B C 1
ATOM 9509 O O . LEU B 1 439 ? -25 12.609 -38.062 1 59.19 439 LEU B O 1
ATOM 9513 N N . ARG B 1 440 ? -22.953 13.188 -38.344 1 59.28 440 ARG B N 1
ATOM 9514 C CA . ARG B 1 440 ? -23.281 14.523 -38.812 1 59.28 440 ARG B CA 1
ATOM 9515 C C . ARG B 1 440 ? -24.047 14.469 -40.125 1 59.28 440 ARG B C 1
ATOM 9517 O O . ARG B 1 440 ? -24.984 15.25 -40.344 1 59.28 440 ARG B O 1
ATOM 9524 N N . CYS B 1 441 ? -23.562 13.57 -40.906 1 60.19 441 CYS B N 1
ATOM 9525 C CA . CYS B 1 441 ? -24.281 13.375 -42.156 1 60.19 441 CYS B CA 1
ATOM 9526 C C . CYS B 1 441 ? -25.703 12.898 -41.875 1 60.19 441 CYS B C 1
ATOM 9528 O O . CYS B 1 441 ? -26.641 13.352 -42.531 1 60.19 441 CYS B O 1
ATOM 9530 N N . LEU B 1 442 ? -25.719 12.094 -40.875 1 58.84 442 LEU B N 1
ATOM 9531 C CA . LEU B 1 442 ? -27.047 11.602 -40.531 1 58.84 442 LEU B CA 1
ATOM 9532 C C . LEU B 1 442 ? -27.875 12.688 -39.875 1 58.84 442 LEU B C 1
ATOM 9534 O O . LEU B 1 442 ? -29.078 12.805 -40.156 1 58.84 442 LEU B O 1
ATOM 9538 N N . LYS B 1 443 ? -27.312 13.297 -38.969 1 58.69 443 LYS B N 1
ATOM 9539 C CA . LYS B 1 443 ? -28.031 14.406 -38.344 1 58.69 443 LYS B CA 1
ATOM 9540 C C . LYS B 1 443 ? -28.391 15.477 -39.344 1 58.69 443 LYS B C 1
ATOM 9542 O O . LYS B 1 443 ? -29.453 16.078 -39.281 1 58.69 443 LYS B O 1
ATOM 9547 N N . ARG B 1 444 ? -27.453 15.836 -40.125 1 57.25 444 ARG B N 1
ATOM 9548 C CA . ARG B 1 444 ? -27.797 16.766 -41.219 1 57.25 444 ARG B CA 1
ATOM 9549 C C . ARG B 1 444 ? -28.984 16.25 -42.031 1 57.25 444 ARG B C 1
ATOM 9551 O O . ARG B 1 444 ? -29.828 17.031 -42.469 1 57.25 444 ARG B O 1
ATOM 9558 N N . ILE B 1 445 ? -28.953 15.039 -42.062 1 56.72 445 ILE B N 1
ATOM 9559 C CA . ILE B 1 445 ? -30.094 14.453 -42.75 1 56.72 445 ILE B CA 1
ATOM 9560 C C . ILE B 1 445 ? -31.344 14.602 -41.875 1 56.72 445 ILE B C 1
ATOM 9562 O O . ILE B 1 445 ? -32.438 14.914 -42.406 1 56.72 445 ILE B O 1
ATOM 9566 N N . ASP B 1 446 ? -31.031 14.375 -40.594 1 51.91 446 ASP B N 1
ATOM 9567 C CA . ASP B 1 446 ? -32.156 14.492 -39.688 1 51.91 446 ASP B CA 1
ATOM 9568 C C . ASP B 1 446 ? -32.562 15.953 -39.469 1 51.91 446 ASP B C 1
ATOM 9570 O O . ASP B 1 446 ? -33.75 16.266 -39.406 1 51.91 446 ASP B O 1
ATOM 9574 N N . VAL B 1 447 ? -31.578 16.797 -39.125 1 53.53 447 VAL B N 1
ATOM 9575 C CA . VAL B 1 447 ? -31.938 18.203 -39 1 53.53 447 VAL B CA 1
ATOM 9576 C C . VAL B 1 447 ? -32.625 18.688 -40.281 1 53.53 447 VAL B C 1
ATOM 9578 O O . VAL B 1 447 ? -33.469 19.594 -40.219 1 53.53 447 VAL B O 1
ATOM 9581 N N . LYS B 1 448 ? -32.25 18.297 -41.5 1 49.06 448 LYS B N 1
ATOM 9582 C CA . LYS B 1 448 ? -33.031 18.656 -42.656 1 49.06 448 LYS B CA 1
ATOM 9583 C C . LYS B 1 448 ? -34.5 18.188 -42.5 1 49.06 448 LYS B C 1
ATOM 9585 O O . LYS B 1 448 ? -35.406 18.844 -43 1 49.06 448 LYS B O 1
ATOM 9590 N N . CYS B 1 449 ? -34.625 17 -41.969 1 40.09 449 CYS B N 1
ATOM 9591 C CA . CYS B 1 449 ? -36 16.594 -41.719 1 40.09 449 CYS B CA 1
ATOM 9592 C C . CYS B 1 449 ? -36.562 17.312 -40.5 1 40.09 449 CYS B C 1
ATOM 9594 O O . CYS B 1 449 ? -37.75 17.672 -40.469 1 40.09 449 CYS B O 1
ATOM 9596 N N . CYS B 1 450 ? -36.094 17.094 -39.219 1 39.47 450 CYS B N 1
ATOM 9597 C CA . CYS B 1 450 ? -36.812 17.672 -38.094 1 39.47 450 CYS B CA 1
ATOM 9598 C C . CYS B 1 450 ? -36.219 19.031 -37.75 1 39.47 450 CYS B C 1
ATOM 9600 O O . CYS B 1 450 ? -35.156 19.125 -37.156 1 39.47 450 CYS B O 1
ATOM 9602 N N . ALA B 1 451 ? -36.188 20.047 -38.562 1 42.25 451 ALA B N 1
ATOM 9603 C CA . ALA B 1 451 ? -35.875 21.469 -38.406 1 42.25 451 ALA B CA 1
ATOM 9604 C C . ALA B 1 451 ? -36.469 22.031 -37.125 1 42.25 451 ALA B C 1
ATOM 9606 O O . ALA B 1 451 ? -36.344 23.219 -36.844 1 42.25 451 ALA B O 1
ATOM 9607 N N . SER B 1 452 ? -37.656 21.344 -36.688 1 35.88 452 SER B N 1
ATOM 9608 C CA . SER B 1 452 ? -38.344 22.281 -35.781 1 35.88 452 SER B CA 1
ATOM 9609 C C . SER B 1 452 ? -37.438 22.656 -34.594 1 35.88 452 SER B C 1
ATOM 9611 O O . SER B 1 452 ? -37.25 23.828 -34.281 1 35.88 452 SER B O 1
ATOM 9613 N N . GLY B 1 453 ? -37.75 22.062 -33.344 1 33.22 453 GLY B N 1
ATOM 9614 C CA . GLY B 1 453 ? -37.969 22.781 -32.094 1 33.22 453 GLY B CA 1
ATOM 9615 C C . GLY B 1 453 ? -36.688 23.203 -31.406 1 33.22 453 GLY B C 1
ATOM 9616 O O . GLY B 1 453 ? -36.531 24.375 -31.062 1 33.22 453 GLY B O 1
ATOM 9617 N N . ALA B 1 454 ? -36.219 22.391 -30.406 1 37.59 454 ALA B N 1
ATOM 9618 C CA . ALA B 1 454 ? -35.781 22.859 -29.094 1 37.59 454 ALA B CA 1
ATOM 9619 C C . ALA B 1 454 ? -34.375 23.438 -29.141 1 37.59 454 ALA B C 1
ATOM 9621 O O . ALA B 1 454 ? -33.406 22.734 -29.453 1 37.59 454 ALA B O 1
ATOM 9622 N N . ASP B 1 455 ? -34.25 24.609 -29.625 1 36.31 455 ASP B N 1
ATOM 9623 C CA . ASP B 1 455 ? -33.125 25.453 -29.234 1 36.31 455 ASP B CA 1
ATOM 9624 C C . ASP B 1 455 ? -32.812 25.312 -27.734 1 36.31 455 ASP B C 1
ATOM 9626 O O . ASP B 1 455 ? -33.562 25.844 -26.906 1 36.31 455 ASP B O 1
ATOM 9630 N N . ASP B 1 456 ? -32.688 24.188 -27.125 1 36.31 456 ASP B N 1
ATOM 9631 C CA . ASP B 1 456 ? -32.25 24.219 -25.734 1 36.31 456 ASP B CA 1
ATOM 9632 C C . ASP B 1 456 ? -31.172 25.297 -25.531 1 36.31 456 ASP B C 1
ATOM 9634 O O . ASP B 1 456 ? -30.031 25.125 -25.953 1 36.31 456 ASP B O 1
ATOM 9638 N N . THR B 1 457 ? -31.578 26.578 -25.797 1 36.31 457 THR B N 1
ATOM 9639 C CA . THR B 1 457 ? -30.859 27.734 -25.297 1 36.31 457 THR B CA 1
ATOM 9640 C C . THR B 1 457 ? -30.359 27.5 -23.891 1 36.31 457 THR B C 1
ATOM 9642 O O . THR B 1 457 ? -31.062 27.766 -22.906 1 36.31 457 THR B O 1
ATOM 9645 N N . HIS B 1 458 ? -29.875 26.359 -23.547 1 38.31 458 HIS B N 1
ATOM 9646 C CA . HIS B 1 458 ? -29.281 26.359 -22.219 1 38.31 458 HIS B CA 1
ATOM 9647 C C . HIS B 1 458 ? -28.422 27.609 -22 1 38.31 458 HIS B C 1
ATOM 9649 O O . HIS B 1 458 ? -27.672 28.016 -22.891 1 38.31 458 HIS B O 1
ATOM 9655 N N . GLU B 1 459 ? -28.906 28.594 -21.375 1 39.84 459 GLU B N 1
ATOM 9656 C CA . GLU B 1 459 ? -28.219 29.75 -20.797 1 39.84 459 GLU B CA 1
ATOM 9657 C C . GLU B 1 459 ? -26.75 29.438 -20.516 1 39.84 459 GLU B C 1
ATOM 9659 O O . GLU B 1 459 ? -26.438 28.391 -19.938 1 39.84 459 GLU B O 1
ATOM 9664 N N . PRO B 1 460 ? -25.906 30 -21.297 1 44.53 460 PRO B N 1
ATOM 9665 C CA . PRO B 1 460 ? -24.469 29.891 -21.031 1 44.53 460 PRO B CA 1
ATOM 9666 C C . PRO B 1 460 ? -24.125 30.047 -19.547 1 44.53 460 PRO B C 1
ATOM 9668 O O . PRO B 1 460 ? -24.312 31.125 -18.984 1 44.53 460 PRO B O 1
ATOM 9671 N N . GLU B 1 461 ? -24.594 29.297 -18.641 1 49.47 461 GLU B N 1
ATOM 9672 C CA . GLU B 1 461 ? -24.172 29.422 -17.25 1 49.47 461 GLU B CA 1
ATOM 9673 C C . GLU B 1 461 ? -22.703 29.828 -17.172 1 49.47 461 GLU B C 1
ATOM 9675 O O . GLU B 1 461 ? -21.891 29.438 -18.016 1 49.47 461 GLU B O 1
ATOM 9680 N N . ASN B 1 462 ? -22.438 30.969 -16.641 1 53.38 462 ASN B N 1
ATOM 9681 C CA . ASN B 1 462 ? -21.172 31.625 -16.344 1 53.38 462 ASN B CA 1
ATOM 9682 C C . ASN B 1 462 ? -20.141 30.641 -15.797 1 53.38 462 ASN B C 1
ATOM 9684 O O . ASN B 1 462 ? -19.984 30.5 -14.586 1 53.38 462 ASN B O 1
ATOM 9688 N N . TYR B 1 463 ? -19.844 29.688 -16.609 1 64.12 463 TYR B N 1
ATOM 9689 C CA . TYR B 1 463 ? -18.812 28.688 -16.344 1 64.12 463 TYR B CA 1
ATOM 9690 C C . TYR B 1 463 ? -17.469 29.344 -16.094 1 64.12 463 TYR B C 1
ATOM 9692 O O . TYR B 1 463 ? -16.531 28.688 -15.625 1 64.12 463 TYR B O 1
ATOM 9700 N N . ASN B 1 464 ? -17.391 30.688 -16.281 1 67.81 464 ASN B N 1
ATOM 9701 C CA . ASN B 1 464 ? -16.109 31.375 -16.234 1 67.81 464 ASN B CA 1
ATOM 9702 C C . ASN B 1 464 ? -15.539 31.391 -14.828 1 67.81 464 ASN B C 1
ATOM 9704 O O . ASN B 1 464 ? -14.32 31.328 -14.641 1 67.81 464 ASN B O 1
ATOM 9708 N N . ASP B 1 465 ? -16.5 31.297 -13.875 1 76.25 465 ASP B N 1
ATOM 9709 C CA . ASP B 1 465 ? -15.992 31.406 -12.508 1 76.25 465 ASP B CA 1
ATOM 9710 C C . ASP B 1 465 ? -15.352 30.094 -12.055 1 76.25 465 ASP B C 1
ATOM 9712 O O . ASP B 1 465 ? -14.477 30.109 -11.188 1 76.25 465 ASP B O 1
ATOM 9716 N N . PHE B 1 466 ? -15.711 29 -12.797 1 85.56 466 PHE B N 1
ATOM 9717 C CA . PHE B 1 466 ? -15.234 27.703 -12.32 1 85.56 466 PHE B CA 1
ATOM 9718 C C . PHE B 1 466 ? -14.031 27.234 -13.141 1 85.56 466 PHE B C 1
ATOM 9720 O O . PHE B 1 466 ? -13.367 26.266 -12.773 1 85.56 466 PHE B O 1
ATOM 9727 N N . SER B 1 467 ? -13.68 27.906 -14.172 1 82.56 467 SER B N 1
ATOM 9728 C CA . SER B 1 467 ? -12.617 27.5 -15.094 1 82.56 467 SER B CA 1
ATOM 9729 C C . SER B 1 467 ? -11.25 27.547 -14.414 1 82.56 467 SER B C 1
ATOM 9731 O O . SER B 1 467 ? -10.352 26.781 -14.773 1 82.56 467 SER B O 1
ATOM 9733 N N . GLN B 1 468 ? -11.227 28.375 -13.438 1 81.88 468 GLN B N 1
ATOM 9734 C CA . GLN B 1 468 ? -9.945 28.547 -12.758 1 81.88 468 GLN B CA 1
ATOM 9735 C C . GLN B 1 468 ? -9.656 27.344 -11.844 1 81.88 468 GLN B C 1
ATOM 9737 O O . GLN B 1 468 ? -8.508 27.125 -11.453 1 81.88 468 GLN B O 1
ATOM 9742 N N . TYR B 1 469 ? -10.664 26.562 -11.594 1 87.69 469 TYR B N 1
ATOM 9743 C CA . TYR B 1 469 ? -10.484 25.484 -10.633 1 87.69 469 TYR B CA 1
ATOM 9744 C C . TYR B 1 469 ? -10.289 24.156 -11.352 1 87.69 469 TYR B C 1
ATOM 9746 O O . TYR B 1 469 ? -10.219 23.094 -10.711 1 87.69 469 TYR B O 1
ATOM 9754 N N . VAL B 1 470 ? -10.164 24.219 -12.68 1 86.88 470 VAL B N 1
ATOM 9755 C CA . VAL B 1 470 ? -9.875 23.016 -13.453 1 86.88 470 VAL B CA 1
ATOM 9756 C C . VAL B 1 470 ? -8.383 22.688 -13.359 1 86.88 470 VAL B C 1
ATOM 9758 O O . VAL B 1 470 ? -7.535 23.547 -13.625 1 86.88 470 VAL B O 1
ATOM 9761 N N . LEU B 1 471 ? -8.125 21.438 -12.859 1 86.88 471 LEU B N 1
ATOM 9762 C CA . LEU B 1 471 ? -6.742 21 -12.742 1 86.88 471 LEU B CA 1
ATOM 9763 C C . LEU B 1 471 ? -6.297 20.266 -14 1 86.88 471 LEU B C 1
ATOM 9765 O O . LEU B 1 471 ? -6.93 19.281 -14.406 1 86.88 471 LEU B O 1
ATOM 9769 N N . GLN B 1 472 ? -5.434 20.766 -14.742 1 77.38 472 GLN B N 1
ATOM 9770 C CA . GLN B 1 472 ? -4.922 20.125 -15.953 1 77.38 472 GLN B CA 1
ATOM 9771 C C . GLN B 1 472 ? -3.398 20.047 -15.938 1 77.38 472 GLN B C 1
ATOM 9773 O O . GLN B 1 472 ? -2.736 20.875 -15.305 1 77.38 472 GLN B O 1
ATOM 9778 N N . LEU B 1 473 ? -2.959 18.984 -16.422 1 75.44 473 LEU B N 1
ATOM 9779 C CA . LEU B 1 473 ? -1.511 18.844 -16.516 1 75.44 473 LEU B CA 1
ATOM 9780 C C . LEU B 1 473 ? -0.931 19.859 -17.484 1 75.44 473 LEU B C 1
ATOM 9782 O O . LEU B 1 473 ? 0.028 20.562 -17.172 1 75.44 473 LEU B O 1
ATOM 9786 N N . HIS B 1 474 ? -1.301 19.797 -18.812 1 65.31 474 HIS B N 1
ATOM 9787 C CA . HIS B 1 474 ? -0.799 20.734 -19.812 1 65.31 474 HIS B CA 1
ATOM 9788 C C . HIS B 1 474 ? -1.888 21.703 -20.25 1 65.31 474 HIS B C 1
ATOM 9790 O O . HIS B 1 474 ? -3.078 21.391 -20.156 1 65.31 474 HIS B O 1
ATOM 9796 N N . GLU B 1 475 ? -1.584 23.047 -20.375 1 54.41 475 GLU B N 1
ATOM 9797 C CA . GLU B 1 475 ? -2.373 24.234 -20.703 1 54.41 475 GLU B CA 1
ATOM 9798 C C . GLU B 1 475 ? -3.291 23.984 -21.891 1 54.41 475 GLU B C 1
ATOM 9800 O O . GLU B 1 475 ? -3.746 24.922 -22.531 1 54.41 475 GLU B O 1
ATOM 9805 N N . GLU B 1 476 ? -3.648 22.812 -22.219 1 51.44 476 GLU B N 1
ATOM 9806 C CA . GLU B 1 476 ? -4.477 22.859 -23.422 1 51.44 476 GLU B CA 1
ATOM 9807 C C . GLU B 1 476 ? -5.859 23.438 -23.109 1 51.44 476 GLU B C 1
ATOM 9809 O O . GLU B 1 476 ? -6.594 22.875 -22.281 1 51.44 476 GLU B O 1
ATOM 9814 N N . GLN B 1 477 ? -6.152 24.531 -23.375 1 48.47 477 GLN B N 1
ATOM 9815 C CA . GLN B 1 477 ? -7.289 25.406 -23.109 1 48.47 477 GLN B CA 1
ATOM 9816 C C . GLN B 1 477 ? -8.609 24.719 -23.438 1 48.47 477 GLN B C 1
ATOM 9818 O O . GLN B 1 477 ? -9.594 24.875 -22.719 1 48.47 477 GLN B O 1
ATOM 9823 N N . GLU B 1 478 ? -8.664 24.062 -24.594 1 49.75 478 GLU B N 1
ATOM 9824 C CA . GLU B 1 478 ? -9.992 23.703 -25.078 1 49.75 478 GLU B CA 1
ATOM 9825 C C . GLU B 1 478 ? -10.578 22.547 -24.266 1 49.75 478 GLU B C 1
ATOM 9827 O O . GLU B 1 478 ? -11.797 22.484 -24.062 1 49.75 478 GLU B O 1
ATOM 9832 N N . LEU B 1 479 ? -9.758 21.547 -23.797 1 54.75 479 LEU B N 1
ATOM 9833 C CA . LEU B 1 479 ? -10.188 20.406 -23 1 54.75 479 LEU B CA 1
ATOM 9834 C C . LEU B 1 479 ? -10.898 20.859 -21.734 1 54.75 479 LEU B C 1
ATOM 9836 O O . LEU B 1 479 ? -11.773 20.156 -21.219 1 54.75 479 LEU B O 1
ATOM 9840 N N . HIS B 1 480 ? -10.82 22.125 -21.562 1 64.06 480 HIS B N 1
ATOM 9841 C CA . HIS B 1 480 ? -11.188 22.75 -20.297 1 64.06 480 HIS B CA 1
ATOM 9842 C C . HIS B 1 480 ? -12.695 23 -20.219 1 64.06 480 HIS B C 1
ATOM 9844 O O . HIS B 1 480 ? -13.328 22.656 -19.219 1 64.06 480 HIS B O 1
ATOM 9850 N N . GLU B 1 481 ? -13.289 23.281 -21.438 1 68.19 481 GLU B N 1
ATOM 9851 C CA . GLU B 1 481 ? -14.664 23.75 -21.297 1 68.19 481 GLU B CA 1
ATOM 9852 C C . GLU B 1 481 ? -15.656 22.594 -21.297 1 68.19 481 GLU B C 1
ATOM 9854 O O . GLU B 1 481 ? -16.594 22.578 -20.5 1 68.19 481 GLU B O 1
ATOM 9859 N N . ARG B 1 482 ? -15.375 21.547 -22.141 1 70.94 482 ARG B N 1
ATOM 9860 C CA . ARG B 1 482 ? -16.297 20.406 -22.203 1 70.94 482 ARG B CA 1
ATOM 9861 C C . ARG B 1 482 ? -16.25 19.594 -20.922 1 70.94 482 ARG B C 1
ATOM 9863 O O . ARG B 1 482 ? -17.281 19.141 -20.422 1 70.94 482 ARG B O 1
ATOM 9870 N N . THR B 1 483 ? -15.055 19.438 -20.422 1 74.94 483 THR B N 1
ATOM 9871 C CA . THR B 1 483 ? -14.898 18.672 -19.188 1 74.94 483 THR B CA 1
ATOM 9872 C C . THR B 1 483 ? -15.57 19.406 -18.031 1 74.94 483 THR B C 1
ATOM 9874 O O . THR B 1 483 ? -16.234 18.781 -17.203 1 74.94 483 THR B O 1
ATOM 9877 N N . LEU B 1 484 ? -15.43 20.672 -18.125 1 82.69 484 LEU B N 1
ATOM 9878 C CA . LEU B 1 484 ? -16.031 21.484 -17.078 1 82.69 484 LEU B CA 1
ATOM 9879 C C . LEU B 1 484 ? -17.562 21.375 -17.125 1 82.69 484 LEU B C 1
ATOM 9881 O O . LEU B 1 484 ? -18.203 21.188 -16.094 1 82.69 484 LEU B O 1
ATOM 9885 N N . LYS B 1 485 ? -18.078 21.422 -18.328 1 79.44 485 LYS B N 1
ATOM 9886 C CA . LYS B 1 485 ? -19.531 21.359 -18.484 1 79.44 485 LYS B CA 1
ATOM 9887 C C . LYS B 1 485 ? -20.078 20.016 -18.047 1 79.44 485 LYS B C 1
ATOM 9889 O O . LYS B 1 485 ? -21.094 19.938 -17.359 1 79.44 485 LYS B O 1
ATOM 9894 N N . SER B 1 486 ? -19.391 19.016 -18.406 1 78.44 486 SER B N 1
ATOM 9895 C CA . SER B 1 486 ? -19.828 17.672 -18.062 1 78.44 486 SER B CA 1
ATOM 9896 C C . SER B 1 486 ? -19.75 17.422 -16.562 1 78.44 486 SER B C 1
ATOM 9898 O O . SER B 1 486 ? -20.656 16.812 -15.984 1 78.44 486 SER B O 1
ATOM 9900 N N . LEU B 1 487 ? -18.719 17.922 -15.992 1 83.81 487 LEU B N 1
ATOM 9901 C CA . LEU B 1 487 ? -18.547 17.719 -14.562 1 83.81 487 LEU B CA 1
ATOM 9902 C C . LEU B 1 487 ? -19.547 18.531 -13.758 1 83.81 487 LEU B C 1
ATOM 9904 O O . LEU B 1 487 ? -20.109 18.047 -12.773 1 83.81 487 LEU B O 1
ATOM 9908 N N . LEU B 1 488 ? -19.781 19.719 -14.219 1 86.38 488 LEU B N 1
ATOM 9909 C CA . LEU B 1 488 ? -20.75 20.547 -13.516 1 86.38 488 LEU B CA 1
ATOM 9910 C C . LEU B 1 488 ? -22.156 19.984 -13.625 1 86.38 488 LEU B C 1
ATOM 9912 O O . LEU B 1 488 ? -22.922 20 -12.656 1 86.38 488 LEU B O 1
ATOM 9916 N N . LYS B 1 489 ? -22.453 19.453 -14.773 1 84.06 489 LYS B N 1
ATOM 9917 C CA . LYS B 1 489 ? -23.766 18.844 -14.961 1 84.06 489 LYS B CA 1
ATOM 9918 C C . LYS B 1 489 ? -23.906 17.594 -14.102 1 84.06 489 LYS B C 1
ATOM 9920 O O . LYS B 1 489 ? -24.969 17.359 -13.508 1 84.06 489 LYS B O 1
ATOM 9925 N N . SER B 1 490 ? -22.938 16.859 -14.062 1 84.81 490 SER B N 1
ATOM 9926 C CA . SER B 1 490 ? -22.984 15.641 -13.258 1 84.81 490 SER B CA 1
ATOM 9927 C C . SER B 1 490 ? -23.094 15.969 -11.773 1 84.81 490 SER B C 1
ATOM 9929 O O . SER B 1 490 ? -23.812 15.297 -11.031 1 84.81 490 SER B O 1
ATOM 9931 N N . GLY B 1 491 ? -22.344 16.938 -11.328 1 87.5 491 GLY B N 1
ATOM 9932 C CA . GLY B 1 491 ? -22.438 17.359 -9.938 1 87.5 491 GLY B CA 1
ATOM 9933 C C . GLY B 1 491 ? -23.797 17.906 -9.562 1 87.5 491 GLY B C 1
ATOM 9934 O O . GLY B 1 491 ? -24.344 17.547 -8.508 1 87.5 491 GLY B O 1
ATOM 9935 N N . LYS B 1 492 ? -24.312 18.688 -10.461 1 88.25 492 LYS B N 1
ATOM 9936 C CA . LYS B 1 492 ? -25.641 19.266 -10.227 1 88.25 492 LYS B CA 1
ATOM 9937 C C . LYS B 1 492 ? -26.719 18.172 -10.219 1 88.25 492 LYS B C 1
ATOM 9939 O O . LYS B 1 492 ? -27.625 18.203 -9.391 1 88.25 492 LYS B O 1
ATOM 9944 N N . SER B 1 493 ? -26.547 17.297 -11.078 1 87.94 493 SER B N 1
ATOM 9945 C CA . SER B 1 493 ? -27.516 16.203 -11.141 1 87.94 493 SER B CA 1
ATOM 9946 C C . SER B 1 493 ? -27.469 15.352 -9.875 1 87.94 493 SER B C 1
ATOM 9948 O O . SER B 1 493 ? -28.5 14.875 -9.406 1 87.94 493 SER B O 1
ATOM 9950 N N . LEU B 1 494 ? -26.312 15.156 -9.367 1 90.25 494 LEU B N 1
ATOM 9951 C CA . LEU B 1 494 ? -26.188 14.367 -8.141 1 90.25 494 LEU B CA 1
ATOM 9952 C C . LEU B 1 494 ? -26.828 15.086 -6.961 1 90.25 494 LEU B C 1
ATOM 9954 O O . LEU B 1 494 ? -27.516 14.453 -6.156 1 90.25 494 LEU B O 1
ATOM 9958 N N . ILE B 1 495 ? -26.625 16.344 -6.887 1 92.38 495 ILE B N 1
ATOM 9959 C CA . ILE B 1 495 ? -27.203 17.125 -5.801 1 92.38 495 ILE B CA 1
ATOM 9960 C C . ILE B 1 495 ? -28.734 17.125 -5.926 1 92.38 495 ILE B C 1
ATOM 9962 O O . ILE B 1 495 ? -29.438 16.969 -4.938 1 92.38 495 ILE B O 1
ATOM 9966 N N . GLN B 1 496 ? -29.219 17.234 -7.145 1 91.19 496 GLN B N 1
ATOM 9967 C CA . GLN B 1 496 ? -30.656 17.25 -7.379 1 91.19 496 GLN B CA 1
ATOM 9968 C C . GLN B 1 496 ? -31.297 15.906 -7.047 1 91.19 496 GLN B C 1
ATOM 9970 O O . GLN B 1 496 ? -32.375 15.859 -6.457 1 91.19 496 GLN B O 1
ATOM 9975 N N . LYS B 1 497 ? -30.641 14.961 -7.426 1 90.31 497 LYS B N 1
ATOM 9976 C CA . LYS B 1 497 ? -31.156 13.625 -7.09 1 90.31 497 LYS B CA 1
ATOM 9977 C C . LYS B 1 497 ? -31.156 13.406 -5.578 1 90.31 497 LYS B C 1
ATOM 9979 O O . LYS B 1 497 ? -32.062 12.789 -5.039 1 90.31 497 LYS B O 1
ATOM 9984 N N . ALA B 1 498 ? -30.125 13.875 -4.945 1 93.06 498 ALA B N 1
ATOM 9985 C CA . ALA B 1 498 ? -30.016 13.727 -3.496 1 93.06 498 ALA B CA 1
ATOM 9986 C C . ALA B 1 498 ? -31.062 14.57 -2.781 1 93.06 498 ALA B C 1
ATOM 9988 O O . ALA B 1 498 ? -31.516 14.211 -1.69 1 93.06 498 ALA B O 1
ATOM 9989 N N . GLU B 1 499 ? -31.406 15.688 -3.385 1 92.69 499 GLU B N 1
ATOM 9990 C CA . GLU B 1 499 ? -32.438 16.547 -2.812 1 92.69 499 GLU B CA 1
ATOM 9991 C C . GLU B 1 499 ? -33.781 15.844 -2.758 1 92.69 499 GLU B C 1
ATOM 9993 O O . GLU B 1 499 ? -34.625 16.141 -1.897 1 92.69 499 GLU B O 1
ATOM 9998 N N . LYS B 1 500 ? -33.875 14.875 -3.605 1 90.81 500 LYS B N 1
ATOM 9999 C CA . LYS B 1 500 ? -35.125 14.117 -3.627 1 90.81 500 LYS B CA 1
ATOM 10000 C C . LYS B 1 500 ? -35.125 13.023 -2.564 1 90.81 500 LYS B C 1
ATOM 10002 O O . LYS B 1 500 ? -36.188 12.5 -2.197 1 90.81 500 LYS B O 1
ATOM 10007 N N . GLN B 1 501 ? -34.031 12.727 -2.068 1 90.69 501 GLN B N 1
ATOM 10008 C CA . GLN B 1 501 ? -33.906 11.695 -1.044 1 90.69 501 GLN B CA 1
ATOM 10009 C C . GLN B 1 501 ? -33.75 12.312 0.344 1 90.69 501 GLN B C 1
ATOM 10011 O O . GLN B 1 501 ? -32.938 11.859 1.152 1 90.69 501 GLN B O 1
ATOM 10016 N N . GLN B 1 502 ? -34.562 13.234 0.674 1 90.81 502 GLN B N 1
ATOM 10017 C CA . GLN B 1 502 ? -34.5 13.906 1.97 1 90.81 502 GLN B CA 1
ATOM 10018 C C . GLN B 1 502 ? -35.062 13.023 3.074 1 90.81 502 GLN B C 1
ATOM 10020 O O . GLN B 1 502 ? -36 12.234 2.834 1 90.81 502 GLN B O 1
ATOM 10025 N N . PRO B 1 503 ? -34.438 13.07 4.191 1 92.19 503 PRO B N 1
ATOM 10026 C CA . PRO B 1 503 ? -35 12.32 5.316 1 92.19 503 PRO B CA 1
ATOM 10027 C C . PRO B 1 503 ? -36.312 12.906 5.805 1 92.19 503 PRO B C 1
ATOM 10029 O O . PRO B 1 503 ? -36.344 13.75 6.703 1 92.19 503 PRO B O 1
ATOM 10032 N N . THR B 1 504 ? -37.438 12.383 5.402 1 91 504 THR B N 1
ATOM 10033 C CA . THR B 1 504 ? -38.75 12.93 5.637 1 91 504 THR B CA 1
ATOM 10034 C C . THR B 1 504 ? -39.156 12.781 7.105 1 91 504 THR B C 1
ATOM 10036 O O . THR B 1 504 ? -39.812 13.664 7.668 1 91 504 THR B O 1
ATOM 10039 N N . ASN B 1 505 ? -38.75 11.719 7.672 1 91.38 505 ASN B N 1
ATOM 10040 C CA . ASN B 1 505 ? -39.094 11.5 9.07 1 91.38 505 ASN B CA 1
ATOM 10041 C C . ASN B 1 505 ? -38.375 12.453 9.992 1 91.38 505 ASN B C 1
ATOM 10043 O O . ASN B 1 505 ? -38.906 12.922 10.992 1 91.38 505 ASN B O 1
ATOM 10047 N N . LEU B 1 506 ? -37.188 12.688 9.664 1 94.75 506 LEU B N 1
ATOM 10048 C CA . LEU B 1 506 ? -36.406 13.641 10.445 1 94.75 506 LEU B CA 1
ATOM 10049 C C . LEU B 1 506 ? -37 15.039 10.336 1 94.75 506 LEU B C 1
ATOM 10051 O O . LEU B 1 506 ? -37.031 15.781 11.32 1 94.75 506 LEU B O 1
ATOM 10055 N N . MET B 1 507 ? -37.5 15.359 9.203 1 93.12 507 MET B N 1
ATOM 10056 C CA . MET B 1 507 ? -38.094 16.672 9 1 93.12 507 MET B CA 1
ATOM 10057 C C . MET B 1 507 ? -39.344 16.844 9.859 1 93.12 507 MET B C 1
ATOM 10059 O O . MET B 1 507 ? -39.594 17.922 10.391 1 93.12 507 MET B O 1
ATOM 10063 N N . LYS B 1 508 ? -40.031 15.734 10.031 1 91.19 508 LYS B N 1
ATOM 10064 C CA . LYS B 1 508 ? -41.219 15.758 10.898 1 91.19 508 LYS B CA 1
ATOM 10065 C C . LYS B 1 508 ? -40.812 15.984 12.359 1 91.19 508 LYS B C 1
ATOM 10067 O O . LYS B 1 508 ? -41.5 16.688 13.094 1 91.19 508 LYS B O 1
ATOM 10072 N N . LEU B 1 509 ? -39.75 15.43 12.695 1 93.25 509 LEU B N 1
ATOM 10073 C CA . LEU B 1 509 ? -39.25 15.594 14.055 1 93.25 509 LEU B CA 1
ATOM 10074 C C . LEU B 1 509 ? -38.781 17.016 14.289 1 93.25 509 LEU B C 1
ATOM 10076 O O . LEU B 1 509 ? -39.031 17.594 15.352 1 93.25 509 LEU B O 1
ATOM 10080 N N . LEU B 1 510 ? -38.156 17.641 13.312 1 93.69 510 LEU B N 1
ATOM 10081 C CA . LEU B 1 510 ? -37.594 18.969 13.445 1 93.69 510 LEU B CA 1
ATOM 10082 C C . LEU B 1 510 ? -38.688 20.031 13.492 1 93.69 510 LEU B C 1
ATOM 10084 O O . LEU B 1 510 ? -38.469 21.141 13.992 1 93.69 510 LEU B O 1
ATOM 10088 N N . ALA B 1 511 ? -39.844 19.641 12.922 1 88.88 511 ALA B N 1
ATOM 10089 C CA . ALA B 1 511 ? -40.969 20.562 12.961 1 88.88 511 ALA B CA 1
ATOM 10090 C C . ALA B 1 511 ? -41.5 20.734 14.383 1 88.88 511 ALA B C 1
ATOM 10092 O O . ALA B 1 511 ? -42.125 21.734 14.695 1 88.88 511 ALA B O 1
ATOM 10093 N N . LYS B 1 512 ? -41.156 19.875 15.273 1 86.12 512 LYS B N 1
ATOM 10094 C CA . LYS B 1 512 ? -41.625 19.906 16.656 1 86.12 512 LYS B CA 1
ATOM 10095 C C . LYS B 1 512 ? -40.656 20.719 17.531 1 86.12 512 LYS B C 1
ATOM 10097 O O . LYS B 1 512 ? -40.875 20.812 18.75 1 86.12 512 LYS B O 1
ATOM 10102 N N . LYS B 1 513 ? -39.688 21.297 16.922 1 85.12 513 LYS B N 1
ATOM 10103 C CA . LYS B 1 513 ? -38.719 22.062 17.703 1 85.12 513 LYS B CA 1
ATOM 10104 C C . LYS B 1 513 ? -39.344 23.328 18.297 1 85.12 513 LYS B C 1
ATOM 10106 O O . LYS B 1 513 ? -40.25 23.891 17.703 1 85.12 513 LYS B O 1
ATOM 10111 N N . SER B 1 514 ? -38.75 23.734 19.359 1 84 514 SER B N 1
ATOM 10112 C CA . SER B 1 514 ? -39.25 24.938 20.016 1 84 514 SER B CA 1
ATOM 10113 C C . SER B 1 514 ? -38.531 26.172 19.5 1 84 514 SER B C 1
ATOM 10115 O O . SER B 1 514 ? -37.469 26.078 18.906 1 84 514 SER B O 1
ATOM 10117 N N . SER B 1 515 ? -39.094 27.438 19.484 1 80.62 515 SER B N 1
ATOM 10118 C CA . SER B 1 515 ? -38.562 28.688 18.969 1 80.62 515 SER B CA 1
ATOM 10119 C C . SER B 1 515 ? -37.281 29.094 19.719 1 80.62 515 SER B C 1
ATOM 10121 O O . SER B 1 515 ? -36.344 29.625 19.141 1 80.62 515 SER B O 1
ATOM 10123 N N . GLY B 1 516 ? -36.906 28.484 20.844 1 80.56 516 GLY B N 1
ATOM 10124 C CA . GLY B 1 516 ? -35.781 28.875 21.656 1 80.56 516 GLY B CA 1
ATOM 10125 C C . GLY B 1 516 ? -35 27.703 22.203 1 80.56 516 GLY B C 1
ATOM 10126 O O . GLY B 1 516 ? -34.25 27.859 23.172 1 80.56 516 GLY B O 1
ATOM 10127 N N . PHE B 1 517 ? -35.062 26.703 21.625 1 91.25 517 PHE B N 1
ATOM 10128 C CA . PHE B 1 517 ? -34.344 25.5 22.062 1 91.25 517 PHE B CA 1
ATOM 10129 C C . PHE B 1 517 ? -34.5 25.312 23.562 1 91.25 517 PHE B C 1
ATOM 10131 O O . PHE B 1 517 ? -33.5 25.109 24.266 1 91.25 517 PHE B O 1
ATOM 10138 N N . GLU B 1 518 ? -35.625 25.391 23.984 1 89 518 GLU B N 1
ATOM 10139 C CA . GLU B 1 518 ? -35.938 25.266 25.422 1 89 518 GLU B CA 1
ATOM 10140 C C . GLU B 1 518 ? -35.562 23.875 25.938 1 89 518 GLU B C 1
ATOM 10142 O O . GLU B 1 518 ? -35.125 23.734 27.078 1 89 518 GLU B O 1
ATOM 10147 N N . GLY B 1 519 ? -35.719 22.969 25.062 1 89.81 519 GLY B N 1
ATOM 10148 C CA . GLY B 1 519 ? -35.344 21.609 25.453 1 89.81 519 GLY B CA 1
ATOM 10149 C C . GLY B 1 519 ? -33.875 21.438 25.766 1 89.81 519 GLY B C 1
ATOM 10150 O O . GLY B 1 519 ? -33.531 20.625 26.625 1 89.81 519 GLY B O 1
ATOM 10151 N N . LEU B 1 520 ? -33.062 22.141 25.109 1 90.69 520 LEU B N 1
ATOM 10152 C CA . LEU B 1 520 ? -31.625 22.062 25.328 1 90.69 520 LEU B CA 1
ATOM 10153 C C . LEU B 1 520 ? -31.25 22.672 26.688 1 90.69 520 LEU B C 1
ATOM 10155 O O . LEU B 1 520 ? -30.281 22.234 27.312 1 90.69 520 LEU B O 1
ATOM 10159 N N . LYS B 1 521 ? -32.031 23.562 27.078 1 86 521 LYS B N 1
ATOM 10160 C CA . LYS B 1 521 ? -31.812 24.219 28.375 1 86 521 LYS B CA 1
ATOM 10161 C C . LYS B 1 521 ? -32.25 23.312 29.516 1 86 521 LYS B C 1
ATOM 10163 O O . LYS B 1 521 ? -31.578 23.25 30.547 1 86 521 LYS B O 1
ATOM 10168 N N . LYS B 1 522 ? -33.281 22.578 29.266 1 86.06 522 LYS B N 1
ATOM 10169 C CA . LYS B 1 522 ? -34 21.906 30.359 1 86.06 522 LYS B CA 1
ATOM 10170 C C . LYS B 1 522 ? -33.562 20.438 30.469 1 86.06 522 LYS B C 1
ATOM 10172 O O . LYS B 1 522 ? -33.844 19.781 31.469 1 86.06 522 LYS B O 1
ATOM 10177 N N . PHE B 1 523 ? -32.844 19.938 29.5 1 86.69 523 PHE B N 1
ATOM 10178 C CA . PHE B 1 5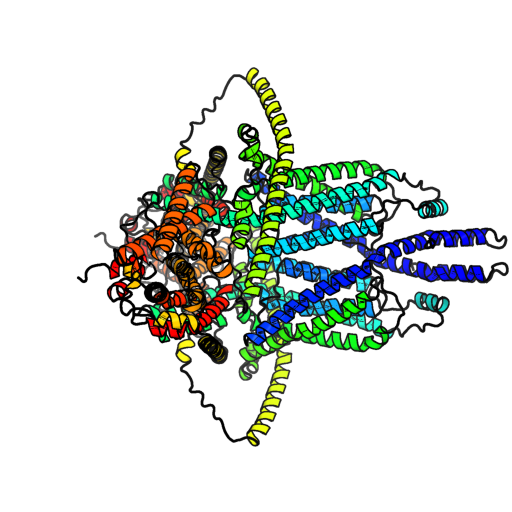23 ? -32.719 18.484 29.469 1 86.69 523 PHE B CA 1
ATOM 10179 C C . PHE B 1 523 ? -31.797 18.016 30.594 1 86.69 523 PHE B C 1
ATOM 10181 O O . PHE B 1 523 ? -31.891 16.859 31.031 1 86.69 523 PHE B O 1
ATOM 10188 N N . ASP B 1 524 ? -30.781 18.781 31.016 1 84.06 524 ASP B N 1
ATOM 10189 C CA . ASP B 1 524 ? -29.859 18.375 32.062 1 84.06 524 ASP B CA 1
ATOM 10190 C C . ASP B 1 524 ? -29.703 19.453 33.125 1 84.06 524 ASP B C 1
ATOM 10192 O O . ASP B 1 524 ? -29.969 20.625 32.844 1 84.06 524 ASP B O 1
ATOM 10196 N N . ASN B 1 525 ? -29.516 18.938 34.344 1 78.12 525 ASN B N 1
ATOM 10197 C CA . ASN B 1 525 ? -29.266 19.844 35.469 1 78.12 525 ASN B CA 1
ATOM 10198 C C . ASN B 1 525 ? -27.906 19.562 36.125 1 78.12 525 ASN B C 1
ATOM 10200 O O . ASN B 1 525 ? -27.656 18.438 36.562 1 78.12 525 ASN B O 1
ATOM 10204 N N . ASN B 1 526 ? -27.047 20.5 36.156 1 71.94 526 ASN B N 1
ATOM 10205 C CA . ASN B 1 526 ? -25.688 20.344 36.656 1 71.94 526 ASN B CA 1
ATOM 10206 C C . ASN B 1 526 ? -25.672 20 38.156 1 71.94 526 ASN B C 1
ATOM 10208 O O . ASN B 1 526 ? -24.672 19.5 38.656 1 71.94 526 ASN B O 1
ATOM 10212 N N . ASP B 1 527 ? -26.75 20.125 38.719 1 71.38 527 ASP B N 1
ATOM 10213 C CA . ASP B 1 527 ? -26.797 19.906 40.156 1 71.38 527 ASP B CA 1
ATOM 10214 C C . ASP B 1 527 ? -26.922 18.406 40.469 1 71.38 527 ASP B C 1
ATOM 10216 O O . ASP B 1 527 ? -26.672 17.984 41.594 1 71.38 527 ASP B O 1
ATOM 10220 N N . HIS B 1 528 ? -27.312 17.688 39.438 1 71.12 528 HIS B N 1
ATOM 10221 C CA . HIS B 1 528 ? -27.547 16.266 39.688 1 71.12 528 HIS B CA 1
ATOM 10222 C C . HIS B 1 528 ? -26.328 15.438 39.344 1 71.12 528 HIS B C 1
ATOM 10224 O O . HIS B 1 528 ? -26.188 14.945 38.219 1 71.12 528 HIS B O 1
ATOM 10230 N N . GLU B 1 529 ? -25.141 15.672 39.969 1 66.81 529 GLU B N 1
ATOM 10231 C CA . GLU B 1 529 ? -23.938 14.914 39.656 1 66.81 529 GLU B CA 1
ATOM 10232 C C . GLU B 1 529 ? -23.734 13.758 40.625 1 66.81 529 GLU B C 1
ATOM 10234 O O . GLU B 1 529 ? -23.953 13.914 41.844 1 66.81 529 GLU B O 1
ATOM 10239 N N . LEU B 1 530 ? -23.688 12.57 39.906 1 62.78 530 LEU B N 1
ATOM 10240 C CA . LEU B 1 530 ? -23.234 11.477 40.781 1 62.78 530 LEU B CA 1
ATOM 10241 C C . LEU B 1 530 ? -21.734 11.602 41.062 1 62.78 530 LEU B C 1
ATOM 10243 O O . LEU B 1 530 ? -20.938 11.852 40.125 1 62.78 530 LEU B O 1
ATOM 10247 N N . THR B 1 531 ? -21.234 11.828 42.188 1 53.53 531 THR B N 1
ATOM 10248 C CA . THR B 1 531 ? -19.922 12.125 42.719 1 53.53 531 THR B CA 1
ATOM 10249 C C . THR B 1 531 ? -18.859 11.242 42.094 1 53.53 531 THR B C 1
ATOM 10251 O O . THR B 1 531 ? -17.672 11.562 42.125 1 53.53 531 THR B O 1
ATOM 10254 N N . VAL B 1 532 ? -19.141 10.164 41.625 1 53.22 532 VAL B N 1
ATOM 10255 C CA . VAL B 1 532 ? -18.094 9.188 41.344 1 53.22 532 VAL B CA 1
ATOM 10256 C C . VAL B 1 532 ? -17.438 9.516 40 1 53.22 532 VAL B C 1
ATOM 10258 O O . VAL B 1 532 ? -16.312 9.094 39.75 1 53.22 532 VAL B O 1
ATOM 10261 N N . LEU B 1 533 ? -18.078 10.258 39.219 1 57.25 533 LEU B N 1
ATOM 10262 C CA . LEU B 1 533 ? -17.5 10.422 37.906 1 57.25 533 LEU B CA 1
ATOM 10263 C C . LEU B 1 533 ? -17.047 11.867 37.688 1 57.25 533 LEU B C 1
ATOM 10265 O O . LEU B 1 533 ? -17.703 12.805 38.125 1 57.25 533 LEU B O 1
ATOM 10269 N N . SER B 1 534 ? -15.742 12.078 37.594 1 52.44 534 SER B N 1
ATOM 10270 C CA . SER B 1 534 ? -15.203 13.391 37.25 1 52.44 534 SER B CA 1
ATOM 10271 C C . SER B 1 534 ? -16.047 14.078 36.188 1 52.44 534 SER B C 1
ATOM 10273 O O . SER B 1 534 ? -16.922 13.453 35.594 1 52.44 534 SER B O 1
ATOM 10275 N N . LYS B 1 535 ? -15.594 15.414 35.844 1 54.06 535 LYS B N 1
ATOM 10276 C CA . LYS B 1 535 ? -16.297 16.359 34.969 1 54.06 535 LYS B CA 1
ATOM 10277 C C . LYS B 1 535 ? -16.703 15.688 33.656 1 54.06 535 LYS B C 1
ATOM 10279 O O . LYS B 1 535 ? -15.859 15.172 32.906 1 54.06 535 LYS B O 1
ATOM 10284 N N . GLU B 1 536 ? -18.016 15.242 33.469 1 60.62 536 GLU B N 1
ATOM 10285 C CA . GLU B 1 536 ? -18.5 14.414 32.375 1 60.62 536 GLU B CA 1
ATOM 10286 C C . GLU B 1 536 ? -18.938 15.258 31.188 1 60.62 536 GLU B C 1
ATOM 10288 O O . GLU B 1 536 ? -19.672 16.234 31.359 1 60.62 536 GLU B O 1
ATOM 10293 N N . TYR B 1 537 ? -18.328 15.242 30.141 1 67.25 537 TYR B N 1
ATOM 10294 C CA . TYR B 1 537 ? -18.656 15.836 28.844 1 67.25 537 TYR B CA 1
ATOM 10295 C C . TYR B 1 537 ? -19.812 15.117 28.172 1 67.25 537 TYR B C 1
ATOM 10297 O O . TYR B 1 537 ? -19.953 13.898 28.312 1 67.25 537 TYR B O 1
ATOM 10305 N N . HIS B 1 538 ? -20.906 16.016 27.797 1 81.38 538 HIS B N 1
ATOM 10306 C CA . HIS B 1 538 ? -21.984 15.453 27 1 81.38 538 HIS B CA 1
ATOM 10307 C C . HIS B 1 538 ? -21.625 15.461 25.516 1 81.38 538 HIS B C 1
ATOM 10309 O O . HIS B 1 538 ? -20.938 16.359 25.047 1 81.38 538 HIS B O 1
ATOM 10315 N N . CYS B 1 539 ? -21.984 14.367 24.984 1 91.12 539 CYS B N 1
ATOM 10316 C CA . CYS B 1 539 ? -22.031 14.398 23.531 1 91.12 539 CYS B CA 1
ATOM 10317 C C . CYS B 1 539 ? -23.453 14.602 23.031 1 91.12 539 CYS B C 1
ATOM 10319 O O . CYS B 1 539 ? -24.406 14.609 23.812 1 91.12 539 CYS B O 1
ATOM 10321 N N . TRP B 1 540 ? -23.703 14.883 21.797 1 94.5 540 TRP B N 1
ATOM 10322 C CA . TRP B 1 540 ? -25.031 15.148 21.234 1 94.5 540 TRP B CA 1
ATOM 10323 C C . TRP B 1 540 ? -25.875 13.875 21.219 1 94.5 540 TRP B C 1
ATOM 10325 O O . TRP B 1 540 ? -27.062 13.906 21.516 1 94.5 540 TRP B O 1
ATOM 10335 N N . SER B 1 541 ? -25.266 12.75 20.938 1 95 541 SER B N 1
ATOM 10336 C CA . SER B 1 541 ? -25.984 11.523 20.625 1 95 541 SER B CA 1
ATOM 10337 C C . SER B 1 541 ? -26.5 10.852 21.891 1 95 541 SER B C 1
ATOM 10339 O O . SER B 1 541 ? -27.594 10.273 21.891 1 95 541 SER B O 1
ATOM 10341 N N . LEU B 1 542 ? -25.797 10.992 22.953 1 94.56 542 LEU B N 1
ATOM 10342 C CA . LEU B 1 542 ? -26.125 10.219 24.156 1 94.56 542 LEU B CA 1
ATOM 10343 C C . LEU B 1 542 ? -27.438 10.695 24.766 1 94.56 542 LEU B C 1
ATOM 10345 O O . LEU B 1 542 ? -28.312 9.883 25.062 1 94.56 542 LEU B O 1
ATOM 10349 N N . PRO B 1 543 ? -27.656 12 24.953 1 94.81 543 PRO B N 1
ATOM 10350 C CA . PRO B 1 543 ? -28.953 12.453 25.469 1 94.81 543 PRO B CA 1
ATOM 10351 C C . PRO B 1 543 ? -30.109 12.094 24.562 1 94.81 543 PRO B C 1
ATOM 10353 O O . PRO B 1 543 ? -31.219 11.797 25.031 1 94.81 543 PRO B O 1
ATOM 10356 N N . VAL B 1 544 ? -29.859 12.109 23.234 1 95.94 544 VAL B N 1
ATOM 10357 C CA . VAL B 1 544 ? -30.906 11.773 22.281 1 95.94 544 VAL B CA 1
ATOM 10358 C C . VAL B 1 544 ? -31.312 10.312 22.453 1 95.94 544 VAL B C 1
ATOM 10360 O O . VAL B 1 544 ? -32.5 10 22.5 1 95.94 544 VAL B O 1
ATOM 10363 N N . VAL B 1 545 ? -30.344 9.484 22.625 1 95.75 545 VAL B N 1
ATOM 10364 C CA . VAL B 1 545 ? -30.625 8.055 22.766 1 95.75 545 VAL B CA 1
ATOM 10365 C C . VAL B 1 545 ? -31.281 7.781 24.109 1 95.75 545 VAL B C 1
ATOM 10367 O O . VAL B 1 545 ? -32.219 6.984 24.203 1 95.75 545 VAL B O 1
ATOM 10370 N N . THR B 1 546 ? -30.844 8.398 25.141 1 95.69 546 THR B N 1
ATOM 10371 C CA . THR B 1 546 ? -31.375 8.188 26.484 1 95.69 546 THR B CA 1
ATOM 10372 C C . THR B 1 546 ? -32.812 8.656 26.578 1 95.69 546 THR B C 1
ATOM 10374 O O . THR B 1 546 ? -33.656 7.949 27.125 1 95.69 546 THR B O 1
ATOM 10377 N N . LEU B 1 547 ? -33.125 9.836 26.094 1 95.88 547 LEU B N 1
ATOM 10378 C CA . LEU B 1 547 ? -34.469 10.359 26.094 1 95.88 547 LEU B CA 1
ATOM 10379 C C . LEU B 1 547 ? -35.406 9.469 25.266 1 95.88 547 LEU B C 1
ATOM 10381 O O . LEU B 1 547 ? -36.562 9.242 25.656 1 95.88 547 LEU B O 1
ATOM 10385 N N . THR B 1 548 ? -34.875 8.953 24.109 1 95.5 548 THR B N 1
ATOM 10386 C CA . THR B 1 548 ? -35.656 8.055 23.266 1 95.5 548 THR B CA 1
ATOM 10387 C C . THR B 1 548 ? -35.969 6.754 24.016 1 95.5 548 THR B C 1
ATOM 10389 O O . THR B 1 548 ? -37.062 6.188 23.844 1 95.5 548 THR B O 1
ATOM 10392 N N . THR B 1 549 ? -35 6.32 24.766 1 95.19 549 THR B N 1
ATOM 10393 C CA . THR B 1 549 ? -35.188 5.105 25.547 1 95.19 549 THR B CA 1
ATOM 10394 C C . THR B 1 549 ? -36.344 5.273 26.531 1 95.19 549 THR B C 1
ATOM 10396 O O . THR B 1 549 ? -37.156 4.363 26.688 1 95.19 549 THR B O 1
ATOM 10399 N N . ILE B 1 550 ? -36.5 6.418 27.141 1 93.25 550 ILE B N 1
ATOM 10400 C CA . ILE B 1 550 ? -37.594 6.723 28.078 1 93.25 550 ILE B CA 1
ATOM 10401 C C . ILE B 1 550 ? -38.906 6.75 27.328 1 93.25 550 ILE B C 1
ATOM 10403 O O . ILE B 1 550 ? -39.906 6.211 27.812 1 93.25 550 ILE B O 1
ATOM 10407 N N . VAL B 1 551 ? -38.906 7.285 26.156 1 92.88 551 VAL B N 1
ATOM 10408 C CA . VAL B 1 551 ? -40.125 7.41 25.359 1 92.88 551 VAL B CA 1
ATOM 10409 C C . VAL B 1 551 ? -40.625 6.027 24.953 1 92.88 551 VAL B C 1
ATOM 10411 O O . VAL B 1 551 ? -41.812 5.746 25.016 1 92.88 551 VAL B O 1
ATOM 10414 N N . VAL B 1 552 ? -39.719 5.172 24.5 1 91.56 552 VAL B N 1
ATOM 10415 C CA . VAL B 1 552 ? -40.062 3.846 24.016 1 91.56 552 VAL B CA 1
ATOM 10416 C C . VAL B 1 552 ? -40.594 2.994 25.172 1 91.56 552 VAL B C 1
ATOM 10418 O O . VAL B 1 552 ? -41.344 2.043 24.969 1 91.56 552 VAL B O 1
ATOM 10421 N N . SER B 1 553 ? -40.281 3.373 26.422 1 91.25 553 SER B N 1
ATOM 10422 C CA . SER B 1 553 ? -40.656 2.596 27.594 1 91.25 553 SER B CA 1
ATOM 10423 C C . SER B 1 553 ? -42.031 3.029 28.125 1 91.25 553 SER B C 1
ATOM 10425 O O . SER B 1 553 ? -42.562 2.447 29.078 1 91.25 553 SER B O 1
ATOM 10427 N N . LEU B 1 554 ? -42.625 3.955 27.484 1 89.31 554 LEU B N 1
ATOM 10428 C CA . LEU B 1 554 ? -43.969 4.371 27.875 1 89.31 554 LEU B CA 1
ATOM 10429 C C . LEU B 1 554 ? -45 3.311 27.5 1 89.31 554 LEU B C 1
ATOM 10431 O O . LEU B 1 554 ? -44.906 2.686 26.438 1 89.31 554 LEU B O 1
ATOM 10435 N N . PRO B 1 555 ? -45.938 2.996 28.359 1 83.81 555 PRO B N 1
ATOM 10436 C CA . PRO B 1 555 ? -46.875 1.896 28.156 1 83.81 555 PRO B CA 1
ATOM 10437 C C . PRO B 1 555 ? -47.656 2.012 26.844 1 83.81 555 PRO B C 1
ATOM 10439 O O . PRO B 1 555 ? -47.844 1.011 26.141 1 83.81 555 PRO B O 1
ATOM 10442 N N . ASN B 1 556 ? -48.125 3.148 26.344 1 81.88 556 ASN B N 1
ATOM 10443 C CA . ASN B 1 556 ? -48.875 3.293 25.109 1 81.88 556 ASN B CA 1
ATOM 10444 C C . ASN B 1 556 ? -48.062 3.943 24 1 81.88 556 ASN B C 1
ATOM 10446 O O . ASN B 1 556 ? -48.562 4.742 23.219 1 81.88 556 ASN B O 1
ATOM 10450 N N . PHE B 1 557 ? -46.812 3.518 24.016 1 81.88 557 PHE B N 1
ATOM 10451 C CA . PHE B 1 557 ? -45.906 4.137 23.062 1 81.88 557 PHE B CA 1
ATOM 10452 C C . PHE B 1 557 ? -46.312 3.807 21.625 1 81.88 557 PHE B C 1
ATOM 10454 O O . PHE B 1 557 ? -46.25 4.664 20.75 1 81.88 557 PHE B O 1
ATOM 10461 N N . LYS B 1 558 ? -46.688 2.562 21.281 1 74.88 558 LYS B N 1
ATOM 10462 C CA . LYS B 1 558 ? -47 2.109 19.938 1 74.88 558 LYS B CA 1
ATOM 10463 C C . LYS B 1 558 ? -48.219 2.855 19.375 1 74.88 558 LYS B C 1
ATOM 10465 O O . LYS B 1 558 ? -48.312 3.084 18.172 1 74.88 558 LYS B O 1
ATOM 10470 N N . LYS B 1 559 ? -49 3.307 20.281 1 73.44 559 LYS B N 1
ATOM 10471 C CA . LYS B 1 559 ? -50.188 4.016 19.875 1 73.44 559 LYS B CA 1
ATOM 10472 C C . LYS B 1 559 ? -49.938 5.508 19.688 1 73.44 559 LYS B C 1
ATOM 10474 O O . LYS B 1 559 ? -50.469 6.141 18.797 1 73.44 559 LYS B O 1
ATOM 10479 N N . ILE B 1 560 ? -49.062 6 20.453 1 70.19 560 ILE B N 1
ATOM 10480 C CA . ILE B 1 560 ? -48.844 7.441 20.531 1 70.19 560 ILE B CA 1
ATOM 10481 C C . ILE B 1 560 ? -47.75 7.859 19.547 1 70.19 560 ILE B C 1
ATOM 10483 O O . ILE B 1 560 ? -47.812 8.953 18.984 1 70.19 560 ILE B O 1
ATOM 10487 N N . ALA B 1 561 ? -46.906 7.066 19.312 1 69.88 561 ALA B N 1
ATOM 10488 C CA . ALA B 1 561 ? -45.688 7.539 18.641 1 69.88 561 ALA B CA 1
ATOM 10489 C C . ALA B 1 561 ? -45.469 6.82 17.312 1 69.88 561 ALA B C 1
ATOM 10491 O O . ALA B 1 561 ? -44.656 5.918 17.219 1 69.88 561 ALA B O 1
ATOM 10492 N N . ASP B 1 562 ? -46.344 7.305 16.422 1 74.75 562 ASP B N 1
ATOM 10493 C CA . ASP B 1 562 ? -46.219 6.727 15.086 1 74.75 562 ASP B CA 1
ATOM 10494 C C . ASP B 1 562 ? -44.938 7.207 14.383 1 74.75 562 ASP B C 1
ATOM 10496 O O . ASP B 1 562 ? -44.719 8.414 14.25 1 74.75 562 ASP B O 1
ATOM 10500 N N . ASN B 1 563 ? -44.062 6.434 13.969 1 84.25 563 ASN B N 1
ATOM 10501 C CA . ASN B 1 563 ? -42.875 6.672 13.172 1 84.25 563 ASN B CA 1
ATOM 10502 C C . ASN B 1 563 ? -41.844 7.477 13.945 1 84.25 563 ASN B C 1
ATOM 10504 O O . ASN B 1 563 ? -40.969 8.125 13.352 1 84.25 563 ASN B O 1
ATOM 10508 N N . PHE B 1 564 ? -42 7.551 15.328 1 91.38 564 PHE B N 1
ATOM 10509 C CA . PHE B 1 564 ? -41.062 8.312 16.141 1 91.38 564 PHE B CA 1
ATOM 10510 C C . PHE B 1 564 ? -39.688 7.668 16.141 1 91.38 564 PHE B C 1
ATOM 10512 O O . PHE B 1 564 ? -38.688 8.352 15.984 1 91.38 564 PHE B O 1
ATOM 10519 N N . LEU B 1 565 ? -39.656 6.441 16.203 1 89 565 LEU B N 1
ATOM 10520 C CA . LEU B 1 565 ? -38.375 5.727 16.25 1 89 565 LEU B CA 1
ATOM 10521 C C . LEU B 1 565 ? -37.625 5.852 14.93 1 89 565 LEU B C 1
ATOM 10523 O O . LEU B 1 565 ? -36.406 5.945 14.906 1 89 565 LEU B O 1
ATOM 10527 N N . GLU B 1 566 ? -38.344 5.902 13.867 1 88.5 566 GLU B N 1
ATOM 10528 C CA . GLU B 1 566 ? -37.75 6.086 12.555 1 88.5 566 GLU B CA 1
ATOM 10529 C C . GLU B 1 566 ? -37.188 7.5 12.391 1 88.5 566 GLU B C 1
ATOM 10531 O O . GLU B 1 566 ? -36.156 7.691 11.773 1 88.5 566 GLU B O 1
ATOM 10536 N N . SER B 1 567 ? -37.938 8.383 12.961 1 92.94 567 SER B N 1
ATOM 10537 C CA . SER B 1 567 ? -37.5 9.766 12.906 1 92.94 567 SER B CA 1
ATOM 10538 C C . SER B 1 567 ? -36.219 9.961 13.695 1 92.94 567 SER B C 1
ATOM 10540 O O . SER B 1 567 ? -35.281 10.641 13.242 1 92.94 567 SER B O 1
ATOM 10542 N N . VAL B 1 568 ? -36.188 9.305 14.805 1 94.38 568 VAL B N 1
ATOM 10543 C CA . VAL B 1 568 ? -35 9.438 15.648 1 94.38 568 VAL B CA 1
ATOM 10544 C C . VAL B 1 568 ? -33.844 8.688 15.016 1 94.38 568 VAL B C 1
ATOM 10546 O O . VAL B 1 568 ? -32.688 9.125 15.109 1 94.38 568 VAL B O 1
ATOM 10549 N N . SER B 1 569 ? -34.125 7.602 14.43 1 90.81 569 SER B N 1
ATOM 10550 C CA . SER B 1 569 ? -33.094 6.836 13.75 1 90.81 569 SER B CA 1
ATOM 10551 C C . SER B 1 569 ? -32.438 7.645 12.633 1 90.81 569 SER B C 1
ATOM 10553 O O . SER B 1 569 ? -31.234 7.621 12.453 1 90.81 569 SER B O 1
ATOM 10555 N N . GLU B 1 570 ? -33.25 8.336 11.859 1 92.25 570 GLU B N 1
ATOM 10556 C CA . GLU B 1 570 ? -32.719 9.195 10.797 1 92.25 570 GLU B CA 1
ATOM 10557 C C . GLU B 1 570 ? -31.922 10.359 11.375 1 92.25 570 GLU B C 1
ATOM 10559 O O . GLU B 1 570 ? -30.875 10.727 10.828 1 92.25 570 GLU B O 1
ATOM 10564 N N . ALA B 1 571 ? -32.406 10.836 12.469 1 94.88 571 ALA B N 1
ATOM 10565 C CA . ALA B 1 571 ? -31.703 11.93 13.117 1 94.88 571 ALA B CA 1
ATOM 10566 C C . ALA B 1 571 ? -30.344 11.461 13.641 1 94.88 571 ALA B C 1
ATOM 10568 O O . ALA B 1 571 ? -29.344 12.18 13.531 1 94.88 571 ALA B O 1
ATOM 10569 N N . PHE B 1 572 ? -30.375 10.305 14.133 1 93.88 572 PHE B N 1
ATOM 10570 C CA . PHE B 1 572 ? -29.172 9.75 14.758 1 93.88 572 PHE B CA 1
ATOM 10571 C C . PHE B 1 572 ? -28.047 9.602 13.734 1 93.88 572 PHE B C 1
ATOM 10573 O O . PHE B 1 572 ? -26.875 9.789 14.062 1 93.88 572 PHE B O 1
ATOM 10580 N N . ILE B 1 573 ? -28.344 9.367 12.508 1 92.06 573 ILE B N 1
ATOM 10581 C CA . ILE B 1 573 ? -27.359 9.211 11.445 1 92.06 573 ILE B CA 1
ATOM 10582 C C . ILE B 1 573 ? -26.609 10.531 11.234 1 92.06 573 ILE B C 1
ATOM 10584 O O . ILE B 1 573 ? -25.391 10.547 11.156 1 92.06 573 ILE B O 1
ATOM 10588 N N . TYR B 1 574 ? -27.328 11.57 11.258 1 94.81 574 TYR B N 1
ATOM 10589 C CA . TYR B 1 574 ? -26.734 12.867 10.984 1 94.81 574 TYR B CA 1
ATOM 10590 C C . TYR B 1 574 ? -26.047 13.43 12.234 1 94.81 574 TYR B C 1
ATOM 10592 O O . TYR B 1 574 ? -25.031 14.109 12.141 1 94.81 574 TYR B O 1
ATOM 10600 N N . VAL B 1 575 ? -26.609 13.148 13.383 1 95.62 575 VAL B N 1
ATOM 10601 C CA . VAL B 1 575 ? -25.984 13.594 14.633 1 95.62 575 VAL B CA 1
ATOM 10602 C C . VAL B 1 575 ? -24.625 12.938 14.797 1 95.62 575 VAL B C 1
ATOM 10604 O O . VAL B 1 575 ? -23.641 13.594 15.164 1 95.62 575 VAL B O 1
ATOM 10607 N N . LYS B 1 576 ? -24.625 11.719 14.492 1 92.69 576 LYS B N 1
ATOM 10608 C CA . LYS B 1 576 ? -23.359 10.992 14.562 1 92.69 576 LYS B CA 1
ATOM 10609 C C . LYS B 1 576 ? -22.328 11.562 13.586 1 92.69 576 LYS B C 1
ATOM 10611 O O . LYS B 1 576 ? -21.141 11.664 13.914 1 92.69 576 LYS B O 1
ATOM 10616 N N . LEU B 1 577 ? -22.766 11.891 12.445 1 93.38 577 LEU B N 1
ATOM 10617 C CA . LEU B 1 577 ? -21.891 12.461 11.43 1 93.38 577 LEU B CA 1
ATOM 10618 C C . LEU B 1 577 ? -21.266 13.758 11.914 1 93.38 577 LEU B C 1
ATOM 10620 O O . LEU B 1 577 ? -20.062 13.984 11.719 1 93.38 577 LEU B O 1
ATOM 10624 N N . VAL B 1 578 ? -22.094 14.578 12.562 1 94.56 578 VAL B N 1
ATOM 10625 C CA . VAL B 1 578 ? -21.625 15.867 13.062 1 94.56 578 VAL B CA 1
ATOM 10626 C C . VAL B 1 578 ? -20.609 15.641 14.188 1 94.56 578 VAL B C 1
ATOM 10628 O O . VAL B 1 578 ? -19.547 16.266 14.203 1 94.56 578 VAL B O 1
ATOM 10631 N N . GLU B 1 579 ? -20.891 14.695 15.031 1 93.5 579 GLU B N 1
ATOM 10632 C CA . GLU B 1 579 ? -20.031 14.414 16.172 1 93.5 579 GLU B CA 1
ATOM 10633 C C . GLU B 1 579 ? -18.688 13.844 15.703 1 93.5 579 GLU B C 1
ATOM 10635 O O . GLU B 1 579 ? -17.641 14.219 16.219 1 93.5 579 GLU B O 1
ATOM 10640 N N . GLU B 1 580 ? -18.734 13 14.828 1 90.25 580 GLU B N 1
ATOM 10641 C CA . GLU B 1 580 ? -17.531 12.344 14.344 1 90.25 580 GLU B CA 1
ATOM 10642 C C . GLU B 1 580 ? -16.641 13.32 13.586 1 90.25 580 GLU B C 1
ATOM 10644 O O . GLU B 1 580 ? -15.414 13.156 13.555 1 90.25 580 GLU B O 1
ATOM 10649 N N . SER B 1 581 ? -17.234 14.328 12.984 1 90.88 581 SER B N 1
ATOM 10650 C CA . SER B 1 581 ? -16.484 15.258 12.148 1 90.88 581 SER B CA 1
ATOM 10651 C C . SER B 1 581 ? -15.914 16.406 12.977 1 90.88 581 SER B C 1
ATOM 10653 O O . SER B 1 581 ? -14.797 16.875 12.734 1 90.88 581 SER B O 1
ATOM 10655 N N . LEU B 1 582 ? -16.641 16.859 13.961 1 89.62 582 LEU B N 1
ATOM 10656 C CA . LEU B 1 582 ? -16.25 18.094 14.641 1 89.62 582 LEU B CA 1
ATOM 10657 C C . LEU B 1 582 ? -15.734 17.797 16.047 1 89.62 582 LEU B C 1
ATOM 10659 O O . LEU B 1 582 ? -14.945 18.562 16.594 1 89.62 582 LEU B O 1
ATOM 10663 N N . ASN B 1 583 ? -16.172 16.719 16.625 1 82.5 583 ASN B N 1
ATOM 10664 C CA . ASN B 1 583 ? -15.773 16.375 18 1 82.5 583 ASN B CA 1
ATOM 10665 C C . ASN B 1 583 ? -14.969 15.07 18.031 1 82.5 583 ASN B C 1
ATOM 10667 O O . ASN B 1 583 ? -15.367 14.109 18.688 1 82.5 583 ASN B O 1
ATOM 10671 N N . ALA B 1 584 ? -13.781 15.102 17.484 1 73 584 ALA B N 1
ATOM 10672 C CA . ALA B 1 584 ? -13.055 13.844 17.328 1 73 584 ALA B CA 1
ATOM 10673 C C . ALA B 1 584 ? -11.992 13.695 18.422 1 73 584 ALA B C 1
ATOM 10675 O O . ALA B 1 584 ? -11.094 12.859 18.297 1 73 584 ALA B O 1
ATOM 10676 N N . THR B 1 585 ? -12.141 14.359 19.531 1 73.88 585 THR B N 1
ATOM 10677 C CA . THR B 1 585 ? -11.188 14.164 20.609 1 73.88 585 THR B CA 1
ATOM 10678 C C . THR B 1 585 ? -11.438 12.836 21.312 1 73.88 585 THR B C 1
ATOM 10680 O O . THR B 1 585 ? -12.539 12.281 21.234 1 73.88 585 THR B O 1
ATOM 10683 N N . SER B 1 586 ? -10.492 12.273 21.953 1 69.88 586 SER B N 1
ATOM 10684 C CA . SER B 1 586 ? -10.539 10.938 22.531 1 69.88 586 SER B CA 1
ATOM 10685 C C . SER B 1 586 ? -11.648 10.82 23.562 1 69.88 586 SER B C 1
ATOM 10687 O O . SER B 1 586 ? -12.328 9.797 23.656 1 69.88 586 SER B O 1
ATOM 10689 N N . ASP B 1 587 ? -11.859 11.891 24.297 1 71.56 587 ASP B N 1
ATOM 10690 C CA . ASP B 1 587 ? -12.867 11.852 25.344 1 71.56 587 ASP B CA 1
ATOM 10691 C C . ASP B 1 587 ? -14.273 11.75 24.766 1 71.56 587 ASP B C 1
ATOM 10693 O O . ASP B 1 587 ? -15.133 11.039 25.297 1 71.56 587 ASP B O 1
ATOM 10697 N N . TYR B 1 588 ? -14.398 12.328 23.703 1 83.62 588 TYR B N 1
ATOM 10698 C CA . TYR B 1 588 ? -15.719 12.328 23.078 1 83.62 588 TYR B CA 1
ATOM 10699 C C . TYR B 1 588 ? -15.961 11.039 22.312 1 83.62 588 TYR B C 1
ATOM 10701 O O . TYR B 1 588 ? -17.094 10.562 22.219 1 83.62 588 TYR B O 1
ATOM 10709 N N . VAL B 1 589 ? -14.875 10.484 21.906 1 82.69 589 VAL B N 1
ATOM 10710 C CA . VAL B 1 589 ? -15.008 9.289 21.078 1 82.69 589 VAL B CA 1
ATOM 10711 C C . VAL B 1 589 ? -15.539 8.133 21.922 1 82.69 589 VAL B C 1
ATOM 10713 O O . VAL B 1 589 ? -16.359 7.34 21.453 1 82.69 589 VAL B O 1
ATOM 10716 N N . SER B 1 590 ? -15.18 8.047 23.141 1 80.62 590 SER B N 1
ATOM 10717 C CA . SER B 1 590 ? -15.633 6.969 24.016 1 80.62 590 SER B CA 1
ATOM 10718 C C . SER B 1 590 ? -17.125 7.102 24.328 1 80.62 590 SER B C 1
ATOM 10720 O O . SER B 1 590 ? -17.844 6.109 24.359 1 80.62 590 SER B O 1
ATOM 10722 N N . ILE B 1 591 ? -17.578 8.312 24.516 1 88.25 591 ILE B N 1
ATOM 10723 C CA . ILE B 1 591 ? -18.984 8.562 24.844 1 88.25 591 ILE B CA 1
ATOM 10724 C C . ILE B 1 591 ? -19.844 8.312 23.594 1 88.25 591 ILE B C 1
ATOM 10726 O O . ILE B 1 591 ? -20.938 7.762 23.703 1 88.25 591 ILE B O 1
ATOM 10730 N N . GLN B 1 592 ? -19.297 8.672 22.484 1 90.69 592 GLN B N 1
ATOM 10731 C CA . GLN B 1 592 ? -20.016 8.477 21.234 1 90.69 592 GLN B CA 1
ATOM 10732 C C . GLN B 1 592 ? -20.172 6.992 20.922 1 90.69 592 GLN B C 1
ATOM 10734 O O . GLN B 1 592 ? -21.219 6.566 20.438 1 90.69 592 GLN B O 1
ATOM 10739 N N . LYS B 1 593 ? -19.141 6.301 21.234 1 86.5 593 LYS B N 1
ATOM 10740 C CA . LYS B 1 593 ? -19.219 4.859 21.031 1 86.5 593 LYS B CA 1
ATOM 10741 C C . LYS B 1 593 ? -20.266 4.234 21.953 1 86.5 593 LYS B C 1
ATOM 10743 O O . LYS B 1 593 ? -20.984 3.303 21.562 1 86.5 593 LYS B O 1
ATOM 10748 N N . ALA B 1 594 ? -20.312 4.707 23.109 1 89.25 594 ALA B N 1
ATOM 10749 C CA . ALA B 1 594 ? -21.312 4.227 24.062 1 89.25 594 ALA B CA 1
ATOM 10750 C C . ALA B 1 594 ? -22.719 4.523 23.547 1 89.25 594 ALA B C 1
ATOM 10752 O O . ALA B 1 594 ? -23.609 3.678 23.656 1 89.25 594 ALA B O 1
ATOM 10753 N N . ALA B 1 595 ? -22.859 5.691 23.016 1 92.62 595 ALA B N 1
ATOM 10754 C CA . ALA B 1 595 ? -24.172 6.082 22.484 1 92.62 595 ALA B CA 1
ATOM 10755 C C . ALA B 1 595 ? -24.562 5.195 21.297 1 92.62 595 ALA B C 1
ATOM 10757 O O . ALA B 1 595 ? -25.734 4.801 21.188 1 92.62 595 ALA B O 1
ATOM 10758 N N . LYS B 1 596 ? -23.609 4.863 20.453 1 89.94 596 LYS B N 1
ATOM 10759 C CA . LYS B 1 596 ? -23.875 4.027 19.281 1 89.94 596 LYS B CA 1
ATOM 10760 C C . LYS B 1 596 ? -24.281 2.617 19.703 1 89.94 596 LYS B C 1
ATOM 10762 O O . LYS B 1 596 ? -25.203 2.041 19.125 1 89.94 596 LYS B O 1
ATOM 10767 N N . THR B 1 597 ? -23.656 2.129 20.688 1 88.81 597 THR B N 1
ATOM 10768 C CA . THR B 1 597 ? -23.953 0.786 21.172 1 88.81 597 THR B CA 1
ATOM 10769 C C . THR B 1 597 ? -25.328 0.749 21.844 1 88.81 597 THR B C 1
ATOM 10771 O O . THR B 1 597 ? -26.094 -0.203 21.656 1 88.81 597 THR B O 1
ATOM 10774 N N . LEU B 1 598 ? -25.578 1.744 22.547 1 92.81 598 LEU B N 1
ATOM 10775 C CA . LEU B 1 598 ? -26.875 1.826 23.234 1 92.81 598 LEU B CA 1
ATOM 10776 C C . LEU B 1 598 ? -28 1.928 22.219 1 92.81 598 LEU B C 1
ATOM 10778 O O . LEU B 1 598 ? -29.062 1.323 22.406 1 92.81 598 LEU B O 1
ATOM 10782 N N . TRP B 1 599 ? -27.766 2.691 21.203 1 92.69 599 TRP B N 1
ATOM 10783 C CA . TRP B 1 599 ? -28.797 2.865 20.188 1 92.69 599 TRP B CA 1
ATOM 10784 C C . TRP B 1 599 ? -29.109 1.542 19.5 1 92.69 599 TRP B C 1
ATOM 10786 O O . TRP B 1 599 ? -30.266 1.249 19.188 1 92.69 599 TRP B O 1
ATOM 10796 N N . LEU B 1 600 ? -28.109 0.806 19.266 1 88.44 600 LEU B N 1
ATOM 10797 C CA . LEU B 1 600 ? -28.312 -0.5 18.641 1 88.44 600 LEU B CA 1
ATOM 10798 C C . LEU B 1 600 ? -29.188 -1.388 19.531 1 88.44 600 LEU B C 1
ATOM 10800 O O . LEU B 1 600 ? -30.047 -2.102 19.031 1 88.44 600 LEU B O 1
ATOM 10804 N N . GLU B 1 601 ? -29 -1.259 20.781 1 90.31 601 GLU B N 1
ATOM 10805 C CA . GLU B 1 601 ? -29.766 -2.059 21.719 1 90.31 601 GLU B CA 1
ATOM 10806 C C . GLU B 1 601 ? -31.219 -1.597 21.781 1 90.31 601 GLU B C 1
ATOM 10808 O O . GLU B 1 601 ? -32.125 -2.42 21.844 1 90.31 601 GLU B O 1
ATOM 10813 N N . VAL B 1 602 ? -31.375 -0.321 21.688 1 91.12 602 VAL B N 1
ATOM 10814 C CA . VAL B 1 602 ? -32.688 0.254 21.828 1 91.12 602 VAL B CA 1
ATOM 10815 C C . VAL B 1 602 ? -33.469 0.061 20.516 1 91.12 602 VAL B C 1
ATOM 10817 O O . VAL B 1 602 ? -34.625 -0.363 20.531 1 91.12 602 VAL B O 1
ATOM 10820 N N . ASP B 1 603 ? -32.875 0.293 19.391 1 86.88 603 ASP B N 1
ATOM 10821 C CA . ASP B 1 603 ? -33.5 0.292 18.094 1 86.88 603 ASP B CA 1
ATOM 10822 C C . ASP B 1 603 ? -33.812 -1.133 17.625 1 86.88 603 ASP B C 1
ATOM 10824 O O . ASP B 1 603 ? -34.875 -1.413 17.094 1 86.88 603 ASP B O 1
ATOM 10828 N N . ILE B 1 604 ? -32.875 -2.027 17.922 1 85.06 604 ILE B N 1
ATOM 10829 C CA . ILE B 1 604 ? -33 -3.354 17.328 1 85.06 604 ILE B CA 1
ATOM 10830 C C . ILE B 1 604 ? -33.594 -4.324 18.344 1 85.06 604 ILE B C 1
ATOM 10832 O O . ILE B 1 604 ? -34.5 -5.086 18.031 1 85.06 604 ILE B O 1
ATOM 10836 N N . TYR B 1 605 ? -33.188 -4.266 19.578 1 86.25 605 TYR B N 1
ATOM 10837 C CA . TYR B 1 605 ? -33.531 -5.309 20.547 1 86.25 605 TYR B CA 1
ATOM 10838 C C . TYR B 1 605 ? -34.562 -4.797 21.547 1 86.25 605 TYR B C 1
ATOM 10840 O O . TYR B 1 605 ? -35.094 -5.57 22.328 1 86.25 605 TYR B O 1
ATOM 10848 N N . HIS B 1 606 ? -34.781 -3.516 21.562 1 88.06 606 HIS B N 1
ATOM 10849 C CA . HIS B 1 606 ? -35.688 -2.9 22.531 1 88.06 606 HIS B CA 1
ATOM 10850 C C . HIS B 1 606 ? -35.25 -3.217 23.969 1 88.06 606 HIS B C 1
ATOM 10852 O O . HIS B 1 606 ? -36.062 -3.652 24.781 1 88.06 606 HIS B O 1
ATOM 10858 N N . LYS B 1 607 ? -33.969 -3.047 24.125 1 90.5 607 LYS B N 1
ATOM 10859 C CA . LYS B 1 607 ? -33.344 -3.242 25.422 1 90.5 607 LYS B CA 1
ATOM 10860 C C . LYS B 1 607 ? -32.531 -2.021 25.828 1 90.5 607 LYS B C 1
ATOM 10862 O O . LYS B 1 607 ? -32.125 -1.22 24.984 1 90.5 607 LYS B O 1
ATOM 10867 N N . TRP B 1 608 ? -32.406 -1.808 27.094 1 94.25 608 TRP B N 1
ATOM 10868 C CA . TRP B 1 608 ? -31.516 -0.805 27.656 1 94.25 608 TRP B CA 1
ATOM 10869 C C . TRP B 1 608 ? -30.5 -1.451 28.594 1 94.25 608 TRP B C 1
ATOM 10871 O O . TRP B 1 608 ? -30.844 -1.896 29.688 1 94.25 608 TRP B O 1
ATOM 10881 N N . LEU B 1 609 ? -29.234 -1.507 28.234 1 92.12 609 LEU B N 1
ATOM 10882 C CA . LEU B 1 609 ? -28.125 -2.105 28.969 1 92.12 609 LEU B CA 1
ATOM 10883 C C . LEU B 1 609 ? -28.469 -3.531 29.391 1 92.12 609 LEU B C 1
ATOM 10885 O O . LEU B 1 609 ? -28.297 -3.893 30.562 1 92.12 609 LEU B O 1
ATOM 10889 N N . GLY B 1 610 ? -29.078 -4.266 28.438 1 87.44 610 GLY B N 1
ATOM 10890 C CA . GLY B 1 610 ? -29.375 -5.672 28.672 1 87.44 610 GLY B CA 1
ATOM 10891 C C . GLY B 1 610 ? -30.766 -5.906 29.219 1 87.44 610 GLY B C 1
ATOM 10892 O O . GLY B 1 610 ? -31.266 -7.027 29.188 1 87.44 610 GLY B O 1
ATOM 10893 N N . HIS B 1 611 ? -31.453 -4.84 29.672 1 91.56 611 HIS B N 1
ATOM 10894 C CA . HIS B 1 611 ? -32.812 -4.953 30.234 1 91.56 611 HIS B CA 1
ATOM 10895 C C . HIS B 1 611 ? -33.875 -4.711 29.172 1 91.56 611 HIS B C 1
ATOM 10897 O O . HIS B 1 611 ? -33.781 -3.75 28.406 1 91.56 611 HIS B O 1
ATOM 10903 N N . LYS B 1 612 ? -34.875 -5.516 29.141 1 91.06 612 LYS B N 1
ATOM 10904 C CA . LYS B 1 612 ? -35.969 -5.336 28.203 1 91.06 612 LYS B CA 1
ATOM 10905 C C . LYS B 1 612 ? -36.812 -4.121 28.562 1 91.06 612 LYS B C 1
ATOM 10907 O O . LYS B 1 612 ? -37.188 -3.945 29.734 1 91.06 612 LYS B O 1
ATOM 10912 N N . LEU B 1 613 ? -37.062 -3.338 27.656 1 91.44 613 LEU B N 1
ATOM 10913 C CA . LEU B 1 613 ? -37.812 -2.105 27.891 1 91.44 613 LEU B CA 1
ATOM 10914 C C . LEU B 1 613 ? -39.25 -2.404 28.297 1 91.44 613 LEU B C 1
ATOM 10916 O O . LEU B 1 613 ? -39.875 -1.64 29.047 1 91.44 613 LEU B O 1
ATOM 10920 N N . ASN B 1 614 ? -39.75 -3.592 27.844 1 86.06 614 ASN B N 1
ATOM 10921 C CA . ASN B 1 614 ? -41.094 -3.992 28.188 1 86.06 614 ASN B CA 1
ATOM 10922 C C . ASN B 1 614 ? -41.219 -4.281 29.688 1 86.06 614 ASN B C 1
ATOM 10924 O O . ASN B 1 614 ? -42.312 -4.148 30.25 1 86.06 614 ASN B O 1
ATOM 10928 N N . ASP B 1 615 ? -40.156 -4.594 30.297 1 86.12 615 ASP B N 1
ATOM 10929 C CA . ASP B 1 615 ? -40.188 -4.867 31.734 1 86.12 615 ASP B CA 1
ATOM 10930 C C . ASP B 1 615 ? -40.344 -3.58 32.531 1 86.12 615 ASP B C 1
ATOM 10932 O O . ASP B 1 615 ? -40.875 -3.604 33.656 1 86.12 615 ASP B O 1
ATOM 10936 N N . PHE B 1 616 ? -39.906 -2.473 32.031 1 85.69 616 PHE B N 1
ATOM 10937 C CA . PHE B 1 616 ? -40.062 -1.179 32.688 1 85.69 616 PHE B CA 1
ATOM 10938 C C . PHE B 1 616 ? -41.469 -0.629 32.5 1 85.69 616 PHE B C 1
ATOM 10940 O O . PHE B 1 616 ? -41.969 0.118 33.344 1 85.69 616 PHE B O 1
ATOM 10947 N N . ALA B 1 617 ? -42.125 -0.972 31.359 1 74.75 617 ALA B N 1
ATOM 10948 C CA . ALA B 1 617 ? -43.375 -0.378 30.938 1 74.75 617 ALA B CA 1
ATOM 10949 C C . ALA B 1 617 ? -44.562 -1.109 31.562 1 74.75 617 ALA B C 1
ATOM 10951 O O . ALA B 1 617 ? -45.625 -0.518 31.781 1 74.75 617 ALA B O 1
ATOM 10952 N N . SER B 1 618 ? -44.469 -2.379 31.875 1 76.06 618 SER B N 1
ATOM 10953 C CA . SER B 1 618 ? -45.625 -3.191 32.219 1 76.06 618 SER B CA 1
ATOM 10954 C C . SER B 1 618 ? -46.219 -2.736 33.562 1 76.06 618 SER B C 1
ATOM 10956 O O . SER B 1 618 ? -45.594 -2.812 34.594 1 76.06 618 SER B O 1
ATOM 10958 N N . LYS B 1 619 ? -47.5 -2.244 33.531 1 63.56 619 LYS B N 1
ATOM 10959 C CA . LYS B 1 619 ? -48.469 -1.998 34.594 1 63.56 619 LYS B CA 1
ATOM 10960 C C . LYS B 1 619 ? -47.969 -0.909 35.531 1 63.56 619 LYS B C 1
ATOM 10962 O O . LYS B 1 619 ? -48.188 -0.972 36.75 1 63.56 619 LYS B O 1
ATOM 10967 N N . LYS B 1 620 ? -47.094 0.091 35 1 75.44 620 LYS B N 1
ATOM 10968 C CA . LYS B 1 620 ? -46.594 1.104 35.906 1 75.44 620 LYS B CA 1
ATOM 10969 C C . LYS B 1 620 ? -46.938 2.51 35.438 1 75.44 620 LYS B C 1
ATOM 10971 O O . LYS B 1 620 ? -47.219 2.713 34.25 1 75.44 620 LYS B O 1
ATOM 10976 N N . ASN B 1 621 ? -47.188 3.371 36.406 1 81.88 621 ASN B N 1
ATOM 10977 C CA . ASN B 1 621 ? -47.375 4.785 36.094 1 81.88 621 ASN B CA 1
ATOM 10978 C C . ASN B 1 621 ? -46.062 5.453 35.688 1 81.88 621 ASN B C 1
ATOM 10980 O O . ASN B 1 621 ? -44.969 4.848 35.812 1 81.88 621 ASN B O 1
ATOM 10984 N N . ILE B 1 622 ? -46.125 6.602 35.125 1 89 622 ILE B N 1
ATOM 10985 C CA . ILE B 1 622 ? -45 7.336 34.594 1 89 622 ILE B CA 1
ATOM 10986 C C . ILE B 1 622 ? -43.938 7.555 35.688 1 89 622 ILE B C 1
ATOM 10988 O O . ILE B 1 622 ? -42.75 7.398 35.438 1 89 622 ILE B O 1
ATOM 10992 N N . ARG B 1 623 ? -44.406 7.855 36.812 1 89 623 ARG B N 1
ATOM 10993 C CA . ARG B 1 623 ? -43.5 8.102 37.938 1 89 623 ARG B CA 1
ATOM 10994 C C . ARG B 1 623 ? -42.719 6.836 38.312 1 89 623 ARG B C 1
ATOM 10996 O O . ARG B 1 623 ? -41.5 6.891 38.531 1 89 623 ARG B O 1
ATOM 11003 N N . GLN B 1 624 ? -43.344 5.816 38.344 1 90.06 624 GLN B N 1
ATOM 11004 C CA . GLN B 1 624 ? -42.719 4.551 38.688 1 90.06 624 GLN B CA 1
ATOM 11005 C C . GLN B 1 624 ? -41.688 4.125 37.656 1 90.06 624 GLN B C 1
ATOM 11007 O O . GLN B 1 624 ? -40.656 3.57 38 1 90.06 624 GLN B O 1
ATOM 11012 N N . ILE B 1 625 ? -42.031 4.391 36.406 1 91.31 625 ILE B N 1
ATOM 11013 C CA . ILE B 1 625 ? -41.125 4.055 35.312 1 91.31 625 ILE B CA 1
ATOM 11014 C C . ILE B 1 625 ? -39.844 4.863 35.469 1 91.31 625 ILE B C 1
ATOM 11016 O O . ILE B 1 625 ? -38.719 4.305 35.406 1 91.31 625 ILE B O 1
ATOM 11020 N N . LEU B 1 626 ? -39.938 6.168 35.719 1 93 626 LEU B N 1
ATOM 11021 C CA . LEU B 1 626 ? -38.781 7.051 35.844 1 93 626 LEU B CA 1
ATOM 11022 C C . LEU B 1 626 ? -37.969 6.715 37.094 1 93 626 LEU B C 1
ATOM 11024 O O . LEU B 1 626 ? -36.75 6.73 37.062 1 93 626 LEU B O 1
ATOM 11028 N N . GLU B 1 627 ? -38.688 6.367 38.125 1 92.19 627 GLU B N 1
ATOM 11029 C CA . GLU B 1 627 ? -38 5.996 39.375 1 92.19 627 GLU B CA 1
ATOM 11030 C C . GLU B 1 627 ? -37.25 4.676 39.219 1 92.19 627 GLU B C 1
ATOM 11032 O O . GLU B 1 627 ? -36.156 4.512 39.781 1 92.19 627 GLU B O 1
ATOM 11037 N N . GLU B 1 628 ? -37.812 3.795 38.5 1 93.25 628 GLU B N 1
ATOM 11038 C CA . GLU B 1 628 ? -37.156 2.514 38.281 1 93.25 628 GLU B CA 1
ATOM 11039 C C . GLU B 1 628 ? -35.906 2.686 37.438 1 93.25 628 GLU B C 1
ATOM 11041 O O . GLU B 1 628 ? -34.875 2.055 37.719 1 93.25 628 GLU B O 1
ATOM 11046 N N . PHE B 1 629 ? -36.062 3.467 36.406 1 94.62 629 PHE B N 1
ATOM 11047 C CA . PHE B 1 629 ? -34.875 3.768 35.594 1 94.62 629 PHE B CA 1
ATOM 11048 C C . PHE B 1 629 ? -33.812 4.422 36.469 1 94.62 629 PHE B C 1
ATOM 11050 O O . PHE B 1 629 ? -32.625 4.066 36.344 1 94.62 629 PHE B O 1
ATOM 11057 N N . ASN B 1 630 ? -34.188 5.375 37.188 1 93.44 630 ASN B N 1
ATOM 11058 C CA . ASN B 1 630 ? -33.281 6.105 38.031 1 93.44 630 ASN B CA 1
ATOM 11059 C C . ASN B 1 630 ? -32.594 5.184 39.031 1 93.44 630 ASN B C 1
ATOM 11061 O O . ASN B 1 630 ? -31.359 5.266 39.25 1 93.44 630 ASN B O 1
ATOM 11065 N N . LYS B 1 631 ? -33.344 4.301 39.625 1 92.81 631 LYS B N 1
ATOM 11066 C CA . LYS B 1 631 ? -32.812 3.357 40.625 1 92.81 631 LYS B CA 1
ATOM 11067 C C . LYS B 1 631 ? -31.875 2.355 39.938 1 92.81 631 LYS B C 1
ATOM 11069 O O . LYS B 1 631 ? -30.812 2.059 40.469 1 92.81 631 LYS B O 1
ATOM 11074 N N . THR B 1 632 ? -32.281 1.832 38.844 1 93.12 632 THR B N 1
ATOM 11075 C CA . THR B 1 632 ? -31.469 0.874 38.125 1 93.12 632 THR B CA 1
ATOM 11076 C C . THR B 1 632 ? -30.172 1.526 37.656 1 93.12 632 THR B C 1
ATOM 11078 O O . THR B 1 632 ? -29.094 0.912 37.719 1 93.12 632 THR B O 1
ATOM 11081 N N . ALA B 1 633 ? -30.25 2.725 37.094 1 93.31 633 ALA B N 1
ATOM 11082 C CA . ALA B 1 633 ? -29.062 3.463 36.656 1 93.31 633 ALA B CA 1
ATOM 11083 C C . ALA B 1 633 ? -28.109 3.719 37.812 1 93.31 633 ALA B C 1
ATOM 11085 O O . ALA B 1 633 ? -26.891 3.545 37.656 1 93.31 633 ALA B O 1
ATOM 11086 N N . LYS B 1 634 ? -28.641 4.109 38.875 1 90.25 634 LYS B N 1
ATOM 11087 C CA . LYS B 1 634 ? -27.828 4.348 40.062 1 90.25 634 LYS B CA 1
ATOM 11088 C C . LYS B 1 634 ? -27.141 3.068 40.531 1 90.25 634 LYS B C 1
ATOM 11090 O O . LYS B 1 634 ? -25.969 3.1 40.906 1 90.25 634 LYS B O 1
ATOM 11095 N N . ASN B 1 635 ? -27.812 2.037 40.469 1 89.69 635 ASN B N 1
ATOM 11096 C CA . ASN B 1 635 ? -27.25 0.752 40.875 1 89.69 635 ASN B CA 1
ATOM 11097 C C . ASN B 1 635 ? -26.109 0.33 39.938 1 89.69 635 ASN B C 1
ATOM 11099 O O . ASN B 1 635 ? -25.094 -0.215 40.406 1 89.69 635 ASN B O 1
ATOM 11103 N N . ILE B 1 636 ? -26.297 0.53 38.719 1 88.62 636 ILE B N 1
ATOM 11104 C CA . ILE B 1 636 ? -25.266 0.165 37.75 1 88.62 636 ILE B CA 1
ATOM 11105 C C . ILE B 1 636 ? -24.016 1.007 38 1 88.62 636 ILE B C 1
ATOM 11107 O O . ILE B 1 636 ? -22.891 0.49 37.969 1 88.62 636 ILE B O 1
ATOM 11111 N N . VAL B 1 637 ? -24.141 2.293 38.188 1 85.69 637 VAL B N 1
ATOM 11112 C CA . VAL B 1 637 ? -23.016 3.199 38.406 1 85.69 637 VAL B CA 1
ATOM 11113 C C . VAL B 1 637 ? -22.312 2.848 39.719 1 85.69 637 VAL B C 1
ATOM 11115 O O . VAL B 1 637 ? -21.078 2.861 39.781 1 85.69 637 VAL B O 1
ATOM 11118 N N . THR B 1 638 ? -23.016 2.521 40.688 1 81.38 638 THR B N 1
ATOM 11119 C CA . THR B 1 638 ? -22.453 2.221 42 1 81.38 638 THR B CA 1
ATOM 11120 C C . THR B 1 638 ? -21.797 0.843 42 1 81.38 638 THR B C 1
ATOM 11122 O O . THR B 1 638 ? -20.75 0.648 42.625 1 81.38 638 THR B O 1
ATOM 11125 N N . GLU B 1 639 ? -22.391 -0.066 41.438 1 76.25 639 GLU B N 1
ATOM 11126 C CA . GLU B 1 639 ? -21.828 -1.412 41.375 1 76.25 639 GLU B CA 1
ATOM 11127 C C . GLU B 1 639 ? -20.5 -1.429 40.625 1 76.25 639 GLU B C 1
ATOM 11129 O O . GLU B 1 639 ? -19.547 -2.078 41.031 1 76.25 639 GLU B O 1
ATOM 11134 N N . VAL B 1 640 ? -20.531 -0.806 39.5 1 67.62 640 VAL B N 1
ATOM 11135 C CA . VAL B 1 640 ? -19.328 -0.814 38.656 1 67.62 640 VAL B CA 1
ATOM 11136 C C . VAL B 1 640 ? -18.25 0.061 39.312 1 67.62 640 VAL B C 1
ATOM 11138 O O . VAL B 1 640 ? -17.062 -0.249 39.219 1 67.62 640 VAL B O 1
ATOM 11141 N N . GLY B 1 641 ? -18.672 1.241 39.75 1 58.03 641 GLY B N 1
ATOM 11142 C CA . GLY B 1 641 ? -17.719 2.084 40.438 1 58.03 641 GLY B CA 1
ATOM 11143 C C . GLY B 1 641 ? -17.016 1.37 41.594 1 58.03 641 GLY B C 1
ATOM 11144 O O . GLY B 1 641 ? -15.844 1.618 41.875 1 58.03 641 GLY B O 1
ATOM 11145 N N . SER B 1 642 ? -17.719 0.583 42.281 1 57.91 642 SER B N 1
ATOM 11146 C CA . SER B 1 642 ? -17.156 -0.163 43.375 1 57.91 642 SER B CA 1
ATOM 11147 C C . SER B 1 642 ? -16.25 -1.285 42.906 1 57.91 642 SER B C 1
ATOM 11149 O O . SER B 1 642 ? -15.281 -1.652 43.562 1 57.91 642 SER B O 1
ATOM 11151 N N . THR B 1 643 ? -16.672 -1.825 41.875 1 51.19 643 THR B N 1
ATOM 11152 C CA . THR B 1 643 ? -15.828 -2.904 41.375 1 51.19 643 THR B CA 1
ATOM 11153 C C . THR B 1 643 ? -14.555 -2.348 40.75 1 51.19 643 THR B C 1
ATOM 11155 O O . THR B 1 643 ? -13.656 -3.107 40.375 1 51.19 643 THR B O 1
ATOM 11158 N N . GLU B 1 644 ? -14.562 -1.117 40.406 1 48.62 644 GLU B N 1
ATOM 11159 C CA . GLU B 1 644 ? -13.508 -0.463 39.625 1 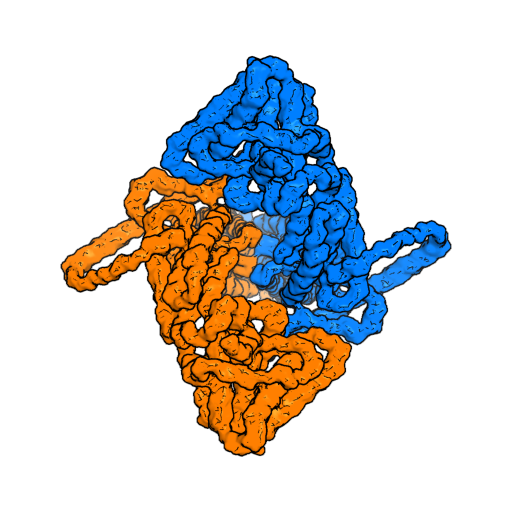48.62 644 GLU B CA 1
ATOM 11160 C C . GLU B 1 644 ? -12.211 -0.365 40.438 1 48.62 644 GLU B C 1
ATOM 11162 O O . GLU B 1 644 ? -11.219 0.188 39.969 1 48.62 644 GLU B O 1
ATOM 11167 N N . SER B 1 645 ? -12.32 -0.561 41.75 1 40.56 645 SER B N 1
ATOM 11168 C CA . SER B 1 645 ? -10.938 -0.554 42.219 1 40.56 645 SER B CA 1
ATOM 11169 C C . SER B 1 645 ? -10.008 -1.269 41.25 1 40.56 645 SER B C 1
ATOM 11171 O O . SER B 1 645 ? -8.781 -1.175 41.375 1 40.56 645 SER B O 1
ATOM 11173 N N . GLU B 1 646 ? -10.453 -2.389 40.812 1 38.84 646 GLU B N 1
ATOM 11174 C CA . GLU B 1 646 ? -9.453 -3.041 39.969 1 38.84 646 GLU B CA 1
ATOM 11175 C C . GLU B 1 646 ? -9.484 -2.486 38.562 1 38.84 646 GLU B C 1
ATOM 11177 O O . GLU B 1 646 ? -10.547 -2.432 37.938 1 38.84 646 GLU B O 1
ATOM 11182 N N . GLY B 1 647 ? -8.953 -1.324 38.188 1 41.69 647 GLY B N 1
ATOM 11183 C CA . GLY B 1 647 ? -8.625 -0.647 36.938 1 41.69 647 GLY B CA 1
ATOM 11184 C C . GLY B 1 647 ? -9.414 -1.166 35.75 1 41.69 647 GLY B C 1
ATOM 11185 O O . GLY B 1 647 ? -9.102 -2.227 35.188 1 41.69 647 GLY B O 1
ATOM 11186 N N . PRO B 1 648 ? -10.719 -1.063 35.656 1 44.72 648 PRO B N 1
ATOM 11187 C CA . PRO B 1 648 ? -11.5 -1.685 34.562 1 44.72 648 PRO B CA 1
ATOM 11188 C C . PRO B 1 648 ? -10.969 -1.346 33.188 1 44.72 648 PRO B C 1
ATOM 11190 O O . PRO B 1 648 ? -11.156 -0.225 32.688 1 44.72 648 PRO B O 1
ATOM 11193 N N . ASN B 1 649 ? -9.93 -1.67 32.781 1 48.25 649 ASN B N 1
ATOM 11194 C CA . ASN B 1 649 ? -9.336 -1.567 31.453 1 48.25 649 ASN B CA 1
ATOM 11195 C C . ASN B 1 649 ? -10.289 -2.045 30.359 1 48.25 649 ASN B C 1
ATOM 11197 O O . ASN B 1 649 ? -9.906 -2.168 29.203 1 48.25 649 ASN B O 1
ATOM 11201 N N . ASP B 1 650 ? -11.609 -2.51 30.75 1 58.09 650 ASP B N 1
ATOM 11202 C CA . ASP B 1 650 ? -12.453 -3.049 29.688 1 58.09 650 ASP B CA 1
ATOM 11203 C C . ASP B 1 650 ? -13.352 -1.966 29.094 1 58.09 650 ASP B C 1
ATOM 11205 O O . ASP B 1 650 ? -14.133 -1.339 29.812 1 58.09 650 ASP B O 1
ATOM 11209 N N . ASP B 1 651 ? -13.219 -1.466 28 1 66.19 651 ASP B N 1
ATOM 11210 C CA . ASP B 1 651 ? -13.953 -0.499 27.188 1 66.19 651 ASP B CA 1
ATOM 11211 C C . ASP B 1 651 ? -15.461 -0.709 27.312 1 66.19 651 ASP B C 1
ATOM 11213 O O . ASP B 1 651 ? -16.234 0.255 27.328 1 66.19 651 ASP B O 1
ATOM 11217 N N . SER B 1 652 ? -15.93 -1.875 27.781 1 70.44 652 SER B N 1
ATOM 11218 C CA . SER B 1 652 ? -17.359 -2.158 27.844 1 70.44 652 SER B CA 1
ATOM 11219 C C . SER B 1 652 ? -17.969 -1.652 29.141 1 70.44 652 SER B C 1
ATOM 11221 O O . SER B 1 652 ? -19.094 -1.14 29.156 1 70.44 652 SER B O 1
ATOM 11223 N N . ILE B 1 653 ? -17.297 -1.735 30.219 1 69.38 653 ILE B N 1
ATOM 11224 C CA . ILE B 1 653 ? -17.781 -1.293 31.516 1 69.38 653 ILE B CA 1
ATOM 11225 C C . ILE B 1 653 ? -17.859 0.232 31.547 1 69.38 653 ILE B C 1
ATOM 11227 O O . ILE B 1 653 ? -18.828 0.806 32.031 1 69.38 653 ILE B O 1
ATOM 11231 N N . CYS B 1 654 ? -16.891 0.756 30.938 1 74.06 654 CYS B N 1
ATOM 11232 C CA . CYS B 1 654 ? -16.875 2.213 30.891 1 74.06 654 CYS B CA 1
ATOM 11233 C C . CYS B 1 654 ? -18.047 2.746 30.078 1 74.06 654 CYS B C 1
ATOM 11235 O O . CYS B 1 654 ? -18.672 3.738 30.453 1 74.06 654 CYS B O 1
ATOM 11237 N N . ARG B 1 655 ? -18.453 1.983 29.188 1 83.06 655 ARG B N 1
ATOM 11238 C CA . ARG B 1 655 ? -19.578 2.389 28.328 1 83.06 655 ARG B CA 1
ATOM 11239 C C . ARG B 1 655 ? -20.906 2.275 29.078 1 83.06 655 ARG B C 1
ATOM 11241 O O . ARG B 1 655 ? -21.766 3.148 28.953 1 83.06 655 ARG B O 1
ATOM 11248 N N . SER B 1 656 ? -20.969 1.295 29.828 1 86.06 656 SER B N 1
ATOM 11249 C CA . SER B 1 656 ? -22.203 1.101 30.594 1 86.06 656 SER B CA 1
ATOM 11250 C C . SER B 1 656 ? -22.359 2.162 31.672 1 86.06 656 SER B C 1
ATOM 11252 O O . SER B 1 656 ? -23.469 2.613 31.953 1 86.06 656 SER B O 1
ATOM 11254 N N . ILE B 1 657 ? -21.281 2.604 32.188 1 86.06 657 ILE B N 1
ATOM 11255 C CA . ILE B 1 657 ? -21.312 3.605 33.25 1 86.06 657 ILE B CA 1
ATOM 11256 C C . ILE B 1 657 ? -21.75 4.953 32.656 1 86.06 657 ILE B C 1
ATOM 11258 O O . ILE B 1 657 ? -22.547 5.668 33.281 1 86.06 657 ILE B O 1
ATOM 11262 N N . VAL B 1 658 ? -21.25 5.195 31.516 1 88.5 658 VAL B N 1
ATOM 11263 C CA . VAL B 1 658 ? -21.547 6.477 30.875 1 88.5 658 VAL B CA 1
ATOM 11264 C C . VAL B 1 658 ? -23.031 6.531 30.5 1 88.5 658 VAL B C 1
ATOM 11266 O O . VAL B 1 658 ? -23.688 7.551 30.719 1 88.5 658 VAL B O 1
ATOM 11269 N N . CYS B 1 659 ? -23.547 5.465 30.031 1 92.25 659 CYS B N 1
ATOM 11270 C CA . CYS B 1 659 ? -24.953 5.398 29.641 1 92.25 659 CYS B CA 1
ATOM 11271 C C . CYS B 1 659 ? -25.859 5.449 30.859 1 92.25 659 CYS B C 1
ATOM 11273 O O . CYS B 1 659 ? -26.875 6.141 30.844 1 92.25 659 CYS B O 1
ATOM 11275 N N . ALA B 1 660 ? -25.453 4.746 31.922 1 92.12 660 ALA B N 1
ATOM 11276 C CA . ALA B 1 660 ? -26.234 4.73 33.156 1 92.12 660 ALA B CA 1
ATOM 11277 C C . ALA B 1 660 ? -26.25 6.102 33.812 1 92.12 660 ALA B C 1
ATOM 11279 O O . ALA B 1 660 ? -27.266 6.531 34.344 1 92.12 660 ALA B O 1
ATOM 11280 N N . ASN B 1 661 ? -25.141 6.695 33.781 1 89.81 661 ASN B N 1
ATOM 11281 C CA . ASN B 1 661 ? -25.062 8.039 34.344 1 89.81 661 ASN B CA 1
ATOM 11282 C C . ASN B 1 661 ? -25.969 9.016 33.594 1 89.81 661 ASN B C 1
ATOM 11284 O O . ASN B 1 661 ? -26.594 9.875 34.219 1 89.81 661 ASN B O 1
ATOM 11288 N N . SER B 1 662 ? -25.953 8.922 32.312 1 91.38 662 SER B N 1
ATOM 11289 C CA . SER B 1 662 ? -26.828 9.781 31.516 1 91.38 662 SER B CA 1
ATOM 11290 C C . SER B 1 662 ? -28.297 9.531 31.844 1 91.38 662 SER B C 1
ATOM 11292 O O . SER B 1 662 ? -29.078 10.469 31.984 1 91.38 662 SER B O 1
ATOM 11294 N N . MET B 1 663 ? -28.672 8.312 32.031 1 93.88 663 MET B N 1
ATOM 11295 C CA . MET B 1 663 ? -30.047 7.949 32.375 1 93.88 663 MET B CA 1
ATOM 11296 C C . MET B 1 663 ? -30.422 8.477 33.75 1 93.88 663 MET B C 1
ATOM 11298 O O . MET B 1 663 ? -31.516 8.984 33.969 1 93.88 663 MET B O 1
ATOM 11302 N N . PHE B 1 664 ? -29.562 8.398 34.656 1 92.44 664 PHE B N 1
ATOM 11303 C CA . PHE B 1 664 ? -29.797 8.875 36 1 92.44 664 PHE B CA 1
ATOM 11304 C C . PHE B 1 664 ? -30.047 10.375 36.031 1 92.44 664 PHE B C 1
ATOM 11306 O O . PHE B 1 664 ? -31.016 10.844 36.594 1 92.44 664 PHE B O 1
ATOM 11313 N N . ARG B 1 665 ? -29.156 11.078 35.406 1 90.88 665 ARG B N 1
ATOM 11314 C CA . ARG B 1 665 ? -29.234 12.531 35.375 1 90.88 665 ARG B CA 1
ATOM 11315 C C . ARG B 1 665 ? -30.516 13.008 34.688 1 90.88 665 ARG B C 1
ATOM 11317 O O . ARG B 1 665 ? -31.203 13.891 35.188 1 90.88 665 ARG B O 1
ATOM 11324 N N . LEU B 1 666 ? -30.859 12.422 33.594 1 92.81 666 LEU B N 1
ATOM 11325 C CA . LEU B 1 666 ? -31.984 12.875 32.812 1 92.81 666 LEU B CA 1
ATOM 11326 C C . LEU B 1 666 ? -33.312 12.523 33.5 1 92.81 666 LEU B C 1
ATOM 11328 O O . LEU B 1 666 ? -34.25 13.328 33.5 1 92.81 666 LEU B O 1
ATOM 11332 N N . THR B 1 667 ? -33.375 11.367 34.031 1 92.75 667 THR B N 1
ATOM 11333 C CA . THR B 1 667 ? -34.594 10.977 34.719 1 92.75 667 THR B CA 1
ATOM 11334 C C . THR B 1 667 ? -34.844 11.844 35.969 1 92.75 667 THR B C 1
ATOM 11336 O O . THR B 1 667 ? -35.969 12.234 36.25 1 92.75 667 THR B O 1
ATOM 11339 N N . LYS B 1 668 ? -33.75 12.133 36.625 1 91.56 668 LYS B N 1
ATOM 11340 C CA . LYS B 1 668 ? -33.844 13 37.812 1 91.56 668 LYS B CA 1
ATOM 11341 C C . LYS B 1 668 ? -34.281 14.414 37.406 1 91.56 668 LYS B C 1
ATOM 11343 O O . LYS B 1 668 ? -35.094 15.047 38.094 1 91.56 668 LYS B O 1
ATOM 11348 N N . THR B 1 669 ? -33.75 14.906 36.344 1 92 669 THR B N 1
ATOM 11349 C CA . THR B 1 669 ? -34.094 16.234 35.875 1 92 669 THR B CA 1
ATOM 11350 C C . THR B 1 669 ? -35.531 16.297 35.438 1 92 669 THR B C 1
ATOM 11352 O O . THR B 1 669 ? -36.219 17.281 35.719 1 92 669 THR B O 1
ATOM 11355 N N . ILE B 1 670 ? -36.062 15.242 34.781 1 91.44 670 ILE B N 1
ATOM 11356 C CA . ILE B 1 670 ? -37.469 15.188 34.344 1 91.44 670 ILE B CA 1
ATOM 11357 C C . ILE B 1 670 ? -38.375 15.141 35.562 1 91.44 670 ILE B C 1
ATOM 11359 O O . ILE B 1 670 ? -39.406 15.836 35.594 1 91.44 670 ILE B O 1
ATOM 11363 N N . MET B 1 671 ? -37.969 14.406 36.562 1 90.62 671 MET B N 1
ATOM 11364 C CA . MET B 1 671 ? -38.781 14.289 37.781 1 90.62 671 MET B CA 1
ATOM 11365 C C . MET B 1 671 ? -38.812 15.609 38.531 1 90.62 671 MET B C 1
ATOM 11367 O O . MET B 1 671 ? -39.844 16 39.094 1 90.62 671 MET B O 1
ATOM 11371 N N . ASP B 1 672 ? -37.688 16.266 38.5 1 89.19 672 ASP B N 1
ATOM 11372 C CA . ASP B 1 672 ? -37.594 17.547 39.219 1 89.19 672 ASP B CA 1
ATOM 11373 C C . ASP B 1 672 ? -38.406 18.625 38.5 1 89.19 672 ASP B C 1
ATOM 11375 O O . ASP B 1 672 ? -38.938 19.547 39.125 1 89.19 672 ASP B O 1
ATOM 11379 N N . SER B 1 673 ? -38.5 18.531 37.219 1 86.75 673 SER B N 1
ATOM 11380 C CA . SER B 1 673 ? -39.219 19.547 36.469 1 86.75 673 SER B CA 1
ATOM 11381 C C . SER B 1 673 ? -40.719 19.453 36.719 1 86.75 673 SER B C 1
ATOM 11383 O O . SER B 1 673 ? -41.438 20.469 36.625 1 86.75 673 SER B O 1
ATOM 11385 N N . TYR B 1 674 ? -41.25 18.266 36.969 1 84.56 674 TYR B N 1
ATOM 11386 C CA . TYR B 1 674 ? -42.688 18.109 37.188 1 84.56 674 TYR B CA 1
ATOM 11387 C C . TYR B 1 674 ? -43.031 18.078 38.688 1 84.56 674 TYR B C 1
ATOM 11389 O O . TYR B 1 674 ? -44.188 18.188 39.062 1 84.56 674 TYR B O 1
ATOM 11397 N N . LYS B 1 675 ? -42 18.141 39.5 1 74.56 675 LYS B N 1
ATOM 11398 C CA . LYS B 1 675 ? -42.125 18.125 40.938 1 74.56 675 LYS B CA 1
ATOM 11399 C C . LYS B 1 675 ? -43.25 17.219 41.406 1 74.56 675 LYS B C 1
ATOM 11401 O O . LYS B 1 675 ? -43.344 16.062 41 1 74.56 675 LYS B O 1
ATOM 11406 N N . ASP B 1 676 ? -44.438 17.906 42.062 1 66.94 676 ASP B N 1
ATOM 11407 C CA . ASP B 1 676 ? -45.531 17.188 42.688 1 66.94 676 ASP B CA 1
ATOM 11408 C C . ASP B 1 676 ? -46.656 16.859 41.688 1 66.94 676 ASP B C 1
ATOM 11410 O O . ASP B 1 676 ? -47.531 16.078 41.969 1 66.94 676 ASP B O 1
ATOM 11414 N N . ASN B 1 677 ? -46.469 17.234 40.344 1 78.44 677 ASN B N 1
ATOM 11415 C CA . ASN B 1 677 ? -47.562 17.078 39.375 1 78.44 677 ASN B CA 1
ATOM 11416 C C . ASN B 1 677 ? -47.25 15.969 38.375 1 78.44 677 ASN B C 1
ATOM 11418 O O . ASN B 1 677 ? -47.875 15.883 37.312 1 78.44 677 ASN B O 1
ATOM 11422 N N . ILE B 1 678 ? -46.281 15.109 38.656 1 81.5 678 ILE B N 1
ATOM 11423 C CA . ILE B 1 678 ? -45.875 14.086 37.688 1 81.5 678 ILE B CA 1
ATOM 11424 C C . ILE B 1 678 ? -46.969 13.047 37.531 1 81.5 678 ILE B C 1
ATOM 11426 O O . ILE B 1 678 ? -47.156 12.484 36.469 1 81.5 678 ILE B O 1
ATOM 11430 N N . ASP B 1 679 ? -47.781 12.93 38.562 1 78.38 679 ASP B N 1
ATOM 11431 C CA . ASP B 1 679 ? -48.875 11.938 38.562 1 78.38 679 ASP B CA 1
ATOM 11432 C C . ASP B 1 679 ? -50.031 12.391 37.719 1 78.38 679 ASP B C 1
ATOM 11434 O O . ASP B 1 679 ? -50.844 11.57 37.25 1 78.38 679 ASP B O 1
ATOM 11438 N N . GLN B 1 680 ? -50.062 13.695 37.469 1 80.69 680 GLN B N 1
ATOM 11439 C CA . GLN B 1 680 ? -51.156 14.242 36.688 1 80.69 680 GLN B CA 1
ATOM 11440 C C . GLN B 1 680 ? -50.781 14.359 35.219 1 80.69 680 GLN B C 1
ATOM 11442 O O . GLN B 1 680 ? -51.656 14.586 34.375 1 80.69 680 GLN B O 1
ATOM 11447 N N . VAL B 1 681 ? -49.531 14.094 34.938 1 85.56 681 VAL B N 1
ATOM 11448 C CA . VAL B 1 681 ? -49.062 14.258 33.562 1 85.56 681 VAL B CA 1
ATOM 11449 C C . VAL B 1 681 ? -49.469 13.039 32.75 1 85.56 681 VAL B C 1
ATOM 11451 O O . VAL B 1 681 ? -49.25 11.898 33.156 1 85.56 681 VAL B O 1
ATOM 11454 N N . SER B 1 682 ? -50.188 13.312 31.672 1 85.69 682 SER B N 1
ATOM 11455 C CA . SER B 1 682 ? -50.594 12.234 30.766 1 85.69 682 SER B CA 1
ATOM 11456 C C . SER B 1 682 ? -49.406 11.742 29.953 1 85.69 682 SER B C 1
ATOM 11458 O O . SER B 1 682 ? -48.406 12.453 29.797 1 85.69 682 SER B O 1
ATOM 11460 N N . GLU B 1 683 ? -49.469 10.562 29.547 1 88 683 GLU B N 1
ATOM 11461 C CA . GLU B 1 683 ? -48.406 9.977 28.703 1 88 683 GLU B CA 1
ATOM 11462 C C . GLU B 1 683 ? -48.219 10.781 27.422 1 88 683 GLU B C 1
ATOM 11464 O O . GLU B 1 683 ? -47.094 10.922 26.938 1 88 683 GLU B O 1
ATOM 11469 N N . GLU B 1 684 ? -49.281 11.336 26.938 1 89.19 684 GLU B N 1
ATOM 11470 C CA . GLU B 1 684 ? -49.25 12.125 25.719 1 89.19 684 GLU B CA 1
ATOM 11471 C C . GLU B 1 684 ? -48.5 13.445 25.938 1 89.19 684 GLU B C 1
ATOM 11473 O O . GLU B 1 684 ? -47.75 13.906 25.078 1 89.19 684 GLU B O 1
ATOM 11478 N N . ASP B 1 685 ? -48.688 13.961 27.094 1 89.12 685 ASP B N 1
ATOM 11479 C CA . ASP B 1 685 ? -48 15.227 27.406 1 89.12 685 ASP B CA 1
ATOM 11480 C C . ASP B 1 685 ? -46.5 15.023 27.625 1 89.12 685 ASP B C 1
ATOM 11482 O O . ASP B 1 685 ? -45.719 15.844 27.188 1 89.12 685 ASP B O 1
ATOM 11486 N N . LEU B 1 686 ? -46.25 13.977 28.312 1 90.38 686 LEU B N 1
ATOM 11487 C CA . LEU B 1 686 ? -44.812 13.68 28.516 1 90.38 686 LEU B CA 1
ATOM 11488 C C . LEU B 1 686 ? -44.125 13.375 27.203 1 90.38 686 LEU B C 1
ATOM 11490 O O . LEU B 1 686 ? -43 13.805 26.984 1 90.38 686 LEU B O 1
ATOM 11494 N N . PHE B 1 687 ? -44.812 12.625 26.328 1 92.31 687 PHE B N 1
ATOM 11495 C CA . PHE B 1 687 ? -44.281 12.305 25.016 1 92.31 687 PHE B CA 1
ATOM 11496 C C . PHE B 1 687 ? -44.031 13.57 24.203 1 92.31 687 PHE B C 1
ATOM 11498 O O . PHE B 1 687 ? -42.969 13.703 23.562 1 92.31 687 PHE B O 1
ATOM 11505 N N . ALA B 1 688 ? -44.938 14.445 24.234 1 91.31 688 ALA B N 1
ATOM 11506 C CA . ALA B 1 688 ? -44.781 15.703 23.5 1 91.31 688 ALA B CA 1
ATOM 11507 C C . ALA B 1 688 ? -43.625 16.516 24.016 1 91.31 688 ALA B C 1
ATOM 11509 O O . ALA B 1 688 ? -42.875 17.109 23.234 1 91.31 688 ALA B O 1
ATOM 11510 N N . GLU B 1 689 ? -43.438 16.547 25.297 1 91 689 GLU B N 1
ATOM 11511 C CA . GLU B 1 689 ? -42.344 17.312 25.891 1 91 689 GLU B CA 1
ATOM 11512 C C . GLU B 1 689 ? -40.969 16.672 25.547 1 91 689 GLU B C 1
ATOM 11514 O O . GLU B 1 689 ? -40.031 17.359 25.188 1 91 689 GLU B O 1
ATOM 11519 N N . LEU B 1 690 ? -40.938 15.398 25.734 1 93.56 690 LEU B N 1
ATOM 11520 C CA . LEU B 1 690 ? -39.688 14.703 25.453 1 93.56 690 LEU B CA 1
ATOM 11521 C C . LEU B 1 690 ? -39.344 14.758 23.969 1 93.56 690 LEU B C 1
ATOM 11523 O O . LEU B 1 690 ? -38.188 14.883 23.594 1 93.56 690 LEU B O 1
ATOM 11527 N N . SER B 1 691 ? -40.344 14.625 23.125 1 93.75 691 SER B N 1
ATOM 11528 C CA . SER B 1 691 ? -40.125 14.727 21.672 1 93.75 691 SER B CA 1
ATOM 11529 C C . SER B 1 691 ? -39.625 16.109 21.297 1 93.75 691 SER B C 1
ATOM 11531 O O . SER B 1 691 ? -38.75 16.234 20.422 1 93.75 691 SER B O 1
ATOM 11533 N N . SER B 1 692 ? -40.125 17.078 21.938 1 94.06 692 SER B N 1
ATOM 11534 C CA . SER B 1 692 ? -39.656 18.438 21.703 1 94.06 692 SER B CA 1
ATOM 11535 C C . SER B 1 692 ? -38.219 18.609 22.172 1 94.06 692 SER B C 1
ATOM 11537 O O . SER B 1 692 ? -37.406 19.297 21.516 1 94.06 692 SER B O 1
ATOM 11539 N N . MET B 1 693 ? -37.906 18.062 23.281 1 94.69 693 MET B N 1
ATOM 11540 C CA . MET B 1 693 ? -36.562 18.125 23.797 1 94.69 693 MET B CA 1
ATOM 11541 C C . MET B 1 693 ? -35.562 17.453 22.844 1 94.69 693 MET B C 1
ATOM 11543 O O . MET B 1 693 ? -34.5 17.984 22.562 1 94.69 693 MET B O 1
ATOM 11547 N N . ILE B 1 694 ? -35.938 16.266 22.344 1 95.88 694 ILE B N 1
ATOM 11548 C CA . ILE B 1 694 ? -35.094 15.523 21.406 1 95.88 694 ILE B CA 1
ATOM 11549 C C . ILE B 1 694 ? -34.938 16.328 20.125 1 95.88 694 ILE B C 1
ATOM 11551 O O . ILE B 1 694 ? -33.844 16.406 19.578 1 95.88 694 ILE B O 1
ATOM 11555 N N . SER B 1 695 ? -36 16.891 19.672 1 95.81 695 SER B N 1
ATOM 11556 C CA . SER B 1 695 ? -35.969 17.703 18.453 1 95.81 695 SER B CA 1
ATOM 11557 C C . SER B 1 695 ? -35.062 18.922 18.625 1 95.81 695 SER B C 1
ATOM 11559 O O . SER B 1 695 ? -34.281 19.25 17.719 1 95.81 695 SER B O 1
ATOM 11561 N N . ASP B 1 696 ? -35.125 19.547 19.797 1 95.81 696 ASP B N 1
ATOM 11562 C CA . ASP B 1 696 ? -34.281 20.719 20.062 1 95.81 696 ASP B CA 1
ATOM 11563 C C . ASP B 1 696 ? -32.812 20.328 20.078 1 95.81 696 ASP B C 1
ATOM 11565 O O . ASP B 1 696 ? -31.969 21.047 19.516 1 95.81 696 ASP B O 1
ATOM 11569 N N . ILE B 1 697 ? -32.5 19.25 20.672 1 95.56 697 ILE B N 1
ATOM 11570 C CA . ILE B 1 697 ? -31.125 18.781 20.734 1 95.56 697 ILE B CA 1
ATOM 11571 C C . ILE B 1 697 ? -30.625 18.438 19.344 1 95.56 697 ILE B C 1
ATOM 11573 O O . ILE B 1 697 ? -29.547 18.844 18.938 1 95.56 697 ILE B O 1
ATOM 11577 N N . ALA B 1 698 ? -31.422 17.703 18.609 1 96.19 698 ALA B N 1
ATOM 11578 C CA . ALA B 1 698 ? -31.062 17.297 17.25 1 96.19 698 ALA B CA 1
ATOM 11579 C C . ALA B 1 698 ? -30.922 18.531 16.344 1 96.19 698 ALA B C 1
ATOM 11581 O O . ALA B 1 698 ? -29.969 18.625 15.562 1 96.19 698 ALA B O 1
ATOM 11582 N N . ALA B 1 699 ? -31.844 19.422 16.469 1 95.56 699 ALA B N 1
ATOM 11583 C CA . ALA B 1 699 ? -31.812 20.625 15.648 1 95.56 699 ALA B CA 1
ATOM 11584 C C . ALA B 1 699 ? -30.578 21.453 15.93 1 95.56 699 ALA B C 1
ATOM 11586 O O . ALA B 1 699 ? -29.922 21.938 15 1 95.56 699 ALA B O 1
ATOM 11587 N N . ALA B 1 700 ? -30.281 21.672 17.203 1 94.88 700 ALA B N 1
ATOM 11588 C CA . ALA B 1 700 ? -29.094 22.422 17.578 1 94.88 700 ALA B CA 1
ATOM 11589 C C . ALA B 1 700 ? -27.828 21.766 17.031 1 94.88 700 ALA B C 1
ATOM 11591 O O . ALA B 1 700 ? -26.922 22.438 16.547 1 94.88 700 ALA B O 1
ATOM 11592 N N . CYS B 1 701 ? -27.734 20.484 17.094 1 95.81 701 CYS B N 1
ATOM 11593 C CA . CYS B 1 701 ? -26.609 19.734 16.578 1 95.81 701 CYS B CA 1
ATOM 11594 C C . CYS B 1 701 ? -26.484 19.891 15.062 1 95.81 701 CYS B C 1
ATOM 11596 O O . CYS B 1 701 ? -25.391 20.078 14.531 1 95.81 701 CYS B O 1
ATOM 11598 N N . LEU B 1 702 ? -27.656 19.875 14.383 1 96.12 702 LEU B N 1
ATOM 11599 C CA . LEU B 1 702 ? -27.672 19.859 12.922 1 96.12 702 LEU B CA 1
ATOM 11600 C C . LEU B 1 702 ? -27.391 21.25 12.359 1 96.12 702 LEU B C 1
ATOM 11602 O O . LEU B 1 702 ? -27.172 21.391 11.156 1 96.12 702 LEU B O 1
ATOM 11606 N N . THR B 1 703 ? -27.375 22.266 13.195 1 93.62 703 THR B N 1
ATOM 11607 C CA . THR B 1 703 ? -26.953 23.594 12.75 1 93.62 703 THR B CA 1
ATOM 11608 C C . THR B 1 703 ? -25.484 23.594 12.352 1 93.62 703 THR B C 1
ATOM 11610 O O . THR B 1 703 ? -25.016 24.5 11.656 1 93.62 703 THR B O 1
ATOM 11613 N N . ASN B 1 704 ? -24.781 22.578 12.734 1 93.94 704 ASN B N 1
ATOM 11614 C CA . ASN B 1 704 ? -23.359 22.438 12.414 1 93.94 704 ASN B CA 1
ATOM 11615 C C . ASN B 1 704 ? -23.141 21.781 11.062 1 93.94 704 ASN B C 1
ATOM 11617 O O . ASN B 1 704 ? -22.016 21.641 10.602 1 93.94 704 ASN B O 1
ATOM 11621 N N . LEU B 1 705 ? -24.172 21.391 10.32 1 94.62 705 LEU B N 1
ATOM 11622 C CA . LEU B 1 705 ? -24.078 20.641 9.07 1 94.62 705 LEU B CA 1
ATOM 11623 C C . LEU B 1 705 ? -23.312 21.422 8.016 1 94.62 705 LEU B C 1
ATOM 11625 O O . LEU B 1 705 ? -22.484 20.859 7.305 1 94.62 705 LEU B O 1
ATOM 11629 N N . PRO B 1 706 ? -23.562 22.766 7.898 1 92.44 706 PRO B N 1
ATOM 11630 C CA . PRO B 1 706 ? -22.797 23.516 6.887 1 92.44 706 PRO B CA 1
ATOM 11631 C C . PRO B 1 706 ? -21.297 23.438 7.109 1 92.44 706 PRO B C 1
ATOM 11633 O O . PRO B 1 706 ? -20.531 23.281 6.152 1 92.44 706 PRO B O 1
ATOM 11636 N N . GLN B 1 707 ? -20.922 23.5 8.367 1 91.25 707 GLN B N 1
ATOM 11637 C CA . GLN B 1 707 ? -19.5 23.406 8.672 1 91.25 707 GLN B CA 1
ATOM 11638 C C . GLN B 1 707 ? -18.953 22.016 8.352 1 91.25 707 GLN B C 1
ATOM 11640 O O . GLN B 1 707 ? -17.828 21.875 7.887 1 91.25 707 GLN B O 1
ATOM 11645 N N . VAL B 1 708 ? -19.75 21.016 8.633 1 93.75 708 VAL B N 1
ATOM 11646 C CA . VAL B 1 708 ? -19.359 19.641 8.352 1 93.75 708 VAL B CA 1
ATOM 11647 C C . VAL B 1 708 ? -19.188 19.438 6.848 1 93.75 708 VAL B C 1
ATOM 11649 O O . VAL B 1 708 ? -18.203 18.828 6.402 1 93.75 708 VAL B O 1
ATOM 11652 N N . ILE B 1 709 ? -20.078 19.953 6.062 1 94.06 709 ILE B N 1
ATOM 11653 C CA . ILE B 1 709 ? -20.031 19.812 4.609 1 94.06 709 ILE B CA 1
ATOM 11654 C C . ILE B 1 709 ? -18.812 20.531 4.062 1 94.06 709 ILE B C 1
ATOM 11656 O O . ILE B 1 709 ? -18.109 20.016 3.188 1 94.06 709 ILE B O 1
ATOM 11660 N N . ALA B 1 710 ? -18.484 21.719 4.609 1 90.69 710 ALA B N 1
ATOM 11661 C CA . ALA B 1 710 ? -17.328 22.469 4.16 1 90.69 710 ALA B CA 1
ATOM 11662 C C . ALA B 1 710 ? -16.031 21.734 4.484 1 90.69 710 ALA B C 1
ATOM 11664 O O . ALA B 1 710 ? -15.094 21.734 3.678 1 90.69 710 ALA B O 1
ATOM 11665 N N . LEU B 1 711 ? -16.062 21.125 5.59 1 89.62 711 LEU B N 1
ATOM 11666 C CA . LEU B 1 711 ? -14.859 20.406 6.02 1 89.62 711 LEU B CA 1
ATOM 11667 C C . LEU B 1 711 ? -14.68 19.109 5.223 1 89.62 711 LEU B C 1
ATOM 11669 O O . LEU B 1 711 ? -13.555 18.734 4.898 1 89.62 711 LEU B O 1
ATOM 11673 N N . LYS B 1 712 ? -15.695 18.438 4.895 1 92.06 712 LYS B N 1
ATOM 11674 C CA . LYS B 1 712 ? -15.633 17.125 4.262 1 92.06 712 LYS B CA 1
ATOM 11675 C C . LYS B 1 712 ? -15.336 17.234 2.77 1 92.06 712 LYS B C 1
ATOM 11677 O O . LYS B 1 712 ? -15.016 16.25 2.113 1 92.06 712 LYS B O 1
ATOM 11682 N N . CYS B 1 713 ? -15.344 18.422 2.227 1 90.62 713 CYS B N 1
ATOM 11683 C CA . CYS B 1 713 ? -15.047 18.641 0.815 1 90.62 713 CYS B CA 1
ATOM 11684 C C . CYS B 1 713 ? -13.562 18.438 0.531 1 90.62 713 CYS B C 1
ATOM 11686 O O . CYS B 1 713 ? -13.18 18.125 -0.599 1 90.62 713 CYS B O 1
ATOM 11688 N N . HIS B 1 714 ? -12.789 18.609 1.553 1 89.06 714 HIS B N 1
ATOM 11689 C CA . HIS B 1 714 ? -11.344 18.516 1.344 1 89.06 714 HIS B CA 1
ATOM 11690 C C . HIS B 1 714 ? -10.797 17.219 1.912 1 89.06 714 HIS B C 1
ATOM 11692 O O . HIS B 1 714 ? -11.266 16.734 2.947 1 89.06 714 HIS B O 1
ATOM 11698 N N . SER B 1 715 ? -9.992 16.609 1.116 1 88.44 715 SER B N 1
ATOM 11699 C CA . SER B 1 715 ? -9.203 15.469 1.574 1 88.44 715 SER B CA 1
ATOM 11700 C C . SER B 1 715 ? -7.73 15.641 1.222 1 88.44 715 SER B C 1
ATOM 11702 O O . SER B 1 715 ? -7.398 16.141 0.148 1 88.44 715 SER B O 1
ATOM 11704 N N . SER B 1 716 ? -6.891 15.266 2.131 1 83.56 716 SER B N 1
ATOM 11705 C CA . SER B 1 716 ? -5.453 15.391 1.917 1 83.56 716 SER B CA 1
ATOM 11706 C C . SER B 1 716 ? -4.938 14.32 0.968 1 83.56 716 SER B C 1
ATOM 11708 O O . SER B 1 716 ? -3.902 14.492 0.322 1 83.56 716 SER B O 1
ATOM 11710 N N . GLU B 1 717 ? -5.641 13.281 0.88 1 86.94 717 GLU B N 1
ATOM 11711 C CA . GLU B 1 717 ? -5.215 12.203 -0.006 1 86.94 717 GLU B CA 1
ATOM 11712 C C . GLU B 1 717 ? -5.793 12.375 -1.406 1 86.94 717 GLU B C 1
ATOM 11714 O O . GLU B 1 717 ? -7.016 12.398 -1.579 1 86.94 717 GLU B O 1
ATOM 11719 N N . ILE B 1 718 ? -4.934 12.422 -2.357 1 89.25 718 ILE B N 1
ATOM 11720 C CA . ILE B 1 718 ? -5.32 12.703 -3.734 1 89.25 718 ILE B CA 1
ATOM 11721 C C . ILE B 1 718 ? -6.234 11.594 -4.254 1 89.25 718 ILE B C 1
ATOM 11723 O O . ILE B 1 718 ? -7.152 11.859 -5.035 1 89.25 718 ILE B O 1
ATOM 11727 N N . GLU B 1 719 ? -6.09 10.367 -3.803 1 86.56 719 GLU B N 1
ATOM 11728 C CA . GLU B 1 719 ? -6.836 9.219 -4.316 1 86.56 719 GLU B CA 1
ATOM 11729 C C . GLU B 1 719 ? -8.258 9.195 -3.762 1 86.56 719 GLU B C 1
ATOM 11731 O O . GLU B 1 719 ? -9.148 8.578 -4.352 1 86.56 719 GLU B O 1
ATOM 11736 N N . LYS B 1 720 ? -8.523 9.906 -2.697 1 87.75 720 LYS B N 1
ATOM 11737 C CA . LYS B 1 720 ? -9.82 9.844 -2.033 1 87.75 720 LYS B CA 1
ATOM 11738 C C . LYS B 1 720 ? -10.617 11.133 -2.24 1 87.75 720 LYS B C 1
ATOM 11740 O O . LYS B 1 720 ? -11.781 11.219 -1.854 1 87.75 720 LYS B O 1
ATOM 11745 N N . ARG B 1 721 ? -10.086 12.109 -2.863 1 91.38 721 ARG B N 1
ATOM 11746 C CA . ARG B 1 721 ? -10.703 13.422 -2.992 1 91.38 721 ARG B CA 1
ATOM 11747 C C . ARG B 1 721 ? -12.008 13.336 -3.783 1 91.38 721 ARG B C 1
ATOM 11749 O O . ARG B 1 721 ? -13.023 13.898 -3.379 1 91.38 721 ARG B O 1
ATOM 11756 N N . GLU B 1 722 ? -11.945 12.586 -4.871 1 89.62 722 GLU B N 1
ATOM 11757 C CA . GLU B 1 722 ? -13.133 12.477 -5.711 1 89.62 722 GLU B CA 1
ATOM 11758 C C . GLU B 1 722 ? -14.281 11.789 -4.969 1 89.62 722 GLU B C 1
ATOM 11760 O O . GLU B 1 722 ? -15.422 12.242 -5.027 1 89.62 722 GLU B O 1
ATOM 11765 N N . ALA B 1 723 ? -13.953 10.789 -4.324 1 87.94 723 ALA B N 1
ATOM 11766 C CA . ALA B 1 723 ? -14.977 10.055 -3.588 1 87.94 723 ALA B CA 1
ATOM 11767 C C . ALA B 1 723 ? -15.523 10.883 -2.428 1 87.94 723 ALA B C 1
ATOM 11769 O O . ALA B 1 723 ? -16.719 10.828 -2.121 1 87.94 723 ALA B O 1
ATOM 11770 N N . ASN B 1 724 ? -14.664 11.594 -1.802 1 91.88 724 ASN B N 1
ATOM 11771 C CA . ASN B 1 724 ? -15.086 12.43 -0.684 1 91.88 724 ASN B CA 1
ATOM 11772 C C . ASN B 1 724 ? -16.031 13.539 -1.138 1 91.88 724 ASN B C 1
ATOM 11774 O O . ASN B 1 724 ? -17.031 13.82 -0.474 1 91.88 724 ASN B O 1
ATOM 11778 N N . VAL B 1 725 ? -15.711 14.172 -2.199 1 93.31 725 VAL B N 1
ATOM 11779 C CA . VAL B 1 725 ? -16.547 15.266 -2.68 1 93.31 725 VAL B CA 1
ATOM 11780 C C . VAL B 1 725 ? -17.891 14.719 -3.164 1 93.31 725 VAL B C 1
ATOM 11782 O O . VAL B 1 725 ? -18.922 15.367 -3.018 1 93.31 725 VAL B O 1
ATOM 11785 N N . CYS B 1 726 ? -17.859 13.531 -3.746 1 91.19 726 CYS B N 1
ATOM 11786 C CA . CYS B 1 726 ? -19.109 12.891 -4.168 1 91.19 726 CYS B CA 1
ATOM 11787 C C . CYS B 1 726 ? -20.016 12.609 -2.975 1 91.19 726 CYS B C 1
ATOM 11789 O O . CYS B 1 726 ? -21.219 12.875 -3.023 1 91.19 726 CYS B O 1
ATOM 11791 N N . ALA B 1 727 ? -19.422 12.094 -1.965 1 92.06 727 ALA B N 1
ATOM 11792 C CA . ALA B 1 727 ? -20.172 11.828 -0.748 1 92.06 727 ALA B CA 1
ATOM 11793 C C . ALA B 1 727 ? -20.703 13.117 -0.128 1 92.06 727 ALA B C 1
ATOM 11795 O O . ALA B 1 727 ? -21.797 13.156 0.41 1 92.06 727 ALA B O 1
ATOM 11796 N N . THR B 1 728 ? -19.922 14.164 -0.168 1 95.44 728 THR B N 1
ATOM 11797 C CA . THR B 1 728 ? -20.312 15.453 0.383 1 95.44 728 THR B CA 1
ATOM 11798 C C . THR B 1 728 ? -21.438 16.062 -0.44 1 95.44 728 THR B C 1
ATOM 11800 O O . THR B 1 728 ? -22.359 16.688 0.112 1 95.44 728 THR B O 1
ATOM 11803 N N . ALA B 1 729 ? -21.344 15.914 -1.759 1 94.5 729 ALA B N 1
ATOM 11804 C CA . ALA B 1 729 ? -22.406 16.406 -2.627 1 94.5 729 ALA B CA 1
ATOM 11805 C C . ALA B 1 729 ? -23.734 15.703 -2.336 1 94.5 729 ALA B C 1
ATOM 11807 O O . ALA B 1 729 ? -24.781 16.328 -2.32 1 94.5 729 ALA B O 1
ATOM 11808 N N . GLN B 1 730 ? -23.625 14.469 -2.133 1 94 730 GLN B N 1
ATOM 11809 C CA . GLN B 1 730 ? -24.828 13.719 -1.758 1 94 730 GLN B CA 1
ATOM 11810 C C . GLN B 1 730 ? -25.375 14.195 -0.416 1 94 730 GLN B C 1
ATOM 11812 O O . GLN B 1 730 ? -26.594 14.367 -0.26 1 94 730 GLN B O 1
ATOM 11817 N N . LEU B 1 731 ? -24.484 14.359 0.519 1 95.31 731 LEU B N 1
ATOM 11818 C CA . LEU B 1 731 ? -24.891 14.852 1.834 1 95.31 731 LEU B CA 1
ATOM 11819 C C . LEU B 1 731 ? -25.547 16.219 1.73 1 95.31 731 LEU B C 1
ATOM 11821 O O . LEU B 1 731 ? -26.547 16.5 2.396 1 95.31 731 LEU B O 1
ATOM 11825 N N . LEU B 1 732 ? -24.984 17.094 0.923 1 96.25 732 LEU B N 1
ATOM 11826 C CA . LEU B 1 732 ? -25.531 18.438 0.718 1 96.25 732 LEU B CA 1
ATOM 11827 C C . LEU B 1 732 ? -26.953 18.359 0.152 1 96.25 732 LEU B C 1
ATOM 11829 O O . LEU B 1 732 ? -27.844 19.062 0.626 1 96.25 732 LEU B O 1
ATOM 11833 N N . GLY B 1 733 ? -27.109 17.5 -0.802 1 95.25 733 GLY B N 1
ATOM 11834 C CA . GLY B 1 733 ? -28.438 17.359 -1.385 1 95.25 733 GLY B CA 1
ATOM 11835 C C . GLY B 1 733 ? -29.453 16.812 -0.407 1 95.25 733 GLY B C 1
ATOM 11836 O O . GLY B 1 733 ? -30.578 17.328 -0.316 1 95.25 733 GLY B O 1
ATOM 11837 N N . GLU B 1 734 ? -29.078 15.883 0.342 1 95 734 GLU B N 1
ATOM 11838 C CA . GLU B 1 734 ? -29.969 15.234 1.297 1 95 734 GLU B CA 1
ATOM 11839 C C . GLU B 1 734 ? -30.344 16.188 2.434 1 95 734 GLU B C 1
ATOM 11841 O O . GLU B 1 734 ? -31.422 16.047 3.033 1 95 734 GLU B O 1
ATOM 11846 N N . THR B 1 735 ? -29.469 17.109 2.773 1 95.69 735 THR B N 1
ATOM 11847 C CA . THR B 1 735 ? -29.688 17.938 3.957 1 95.69 735 THR B CA 1
ATOM 11848 C C . THR B 1 735 ? -30 19.375 3.564 1 95.69 735 THR B C 1
ATOM 11850 O O . THR B 1 735 ? -29.984 20.281 4.41 1 95.69 735 THR B O 1
ATOM 11853 N N . SER B 1 736 ? -30.266 19.641 2.324 1 94.5 736 SER B N 1
ATOM 11854 C CA . SER B 1 736 ? -30.531 21 1.851 1 94.5 736 SER B CA 1
ATOM 11855 C C . SER B 1 736 ? -31.719 21.625 2.576 1 94.5 736 SER B C 1
ATOM 11857 O O . SER B 1 736 ? -31.641 22.781 3.02 1 94.5 736 SER B O 1
ATOM 11859 N N . GLU B 1 737 ? -32.75 20.906 2.744 1 93.06 737 GLU B N 1
ATOM 11860 C CA . GLU B 1 737 ? -33.938 21.438 3.398 1 93.06 737 GLU B CA 1
ATOM 11861 C C . GLU B 1 737 ? -33.719 21.625 4.895 1 93.06 737 GLU B C 1
ATOM 11863 O O . GLU B 1 737 ? -34.25 22.547 5.496 1 93.06 737 GLU B O 1
ATOM 11868 N N . ILE B 1 738 ? -33 20.75 5.508 1 94.25 738 ILE B N 1
ATOM 11869 C CA . ILE B 1 738 ? -32.688 20.859 6.926 1 94.25 738 ILE B CA 1
ATOM 11870 C C . ILE B 1 738 ? -31.875 22.141 7.18 1 94.25 738 ILE B C 1
ATOM 11872 O O . ILE B 1 738 ? -32.156 22.875 8.133 1 94.25 738 ILE B O 1
ATOM 11876 N N . ILE B 1 739 ? -30.891 22.406 6.316 1 94.06 739 ILE B N 1
ATOM 11877 C CA . ILE B 1 739 ? -30.047 23.578 6.445 1 94.06 739 ILE B CA 1
ATOM 11878 C C . ILE B 1 739 ? -30.891 24.844 6.281 1 94.06 739 ILE B C 1
ATOM 11880 O O . ILE B 1 739 ? -30.703 25.828 7.004 1 94.06 739 ILE B O 1
ATOM 11884 N N . ASN B 1 740 ? -31.859 24.781 5.402 1 90.25 740 ASN B N 1
ATOM 11885 C CA . ASN B 1 740 ? -32.75 25.922 5.172 1 90.25 740 ASN B CA 1
ATOM 11886 C C . ASN B 1 740 ? -33.656 26.172 6.367 1 90.25 740 ASN B C 1
ATOM 11888 O O . ASN B 1 740 ? -33.906 27.328 6.719 1 90.25 740 ASN B O 1
ATOM 11892 N N . ILE B 1 741 ? -34.062 25.125 7 1 88.94 741 ILE B N 1
ATOM 11893 C CA . ILE B 1 741 ? -34.969 25.234 8.141 1 88.94 741 ILE B CA 1
ATOM 11894 C C . ILE B 1 741 ? -34.219 25.781 9.344 1 88.94 741 ILE B C 1
ATOM 11896 O O . ILE B 1 741 ? -34.75 26.562 10.133 1 88.94 741 ILE B O 1
ATOM 11900 N N . LEU B 1 742 ? -32.969 25.5 9.469 1 91.44 742 LEU B N 1
ATOM 11901 C CA . LEU B 1 742 ? -32.219 25.812 10.68 1 91.44 742 LEU B CA 1
ATOM 11902 C C . LEU B 1 742 ? -31.344 27.047 10.484 1 91.44 742 LEU B C 1
ATOM 11904 O O . LEU B 1 742 ? -30.641 27.469 11.406 1 91.44 742 LEU B O 1
ATOM 11908 N N . LYS B 1 743 ? -31.266 27.641 9.367 1 84.5 743 LYS B N 1
ATOM 11909 C CA . LYS B 1 743 ? -30.375 28.734 9.008 1 84.5 743 LYS B CA 1
ATOM 11910 C C . LYS B 1 743 ? -30.484 29.891 9.992 1 84.5 743 LYS B C 1
ATOM 11912 O O . LYS B 1 743 ? -29.469 30.453 10.422 1 84.5 743 LYS B O 1
ATOM 11917 N N . ASP B 1 744 ? -31.625 30.266 10.445 1 81.44 744 ASP B N 1
ATOM 11918 C CA . ASP B 1 744 ? -31.797 31.453 11.273 1 81.44 744 ASP B CA 1
ATOM 11919 C C . ASP B 1 744 ? -32.125 31.062 12.719 1 81.44 744 ASP B C 1
ATOM 11921 O O . ASP B 1 744 ? -32.594 31.906 13.5 1 81.44 744 ASP B O 1
ATOM 11925 N N . CYS B 1 745 ? -31.703 29.844 13.133 1 86.06 745 CYS B N 1
ATOM 11926 C CA . CYS B 1 745 ? -32.094 29.406 14.461 1 86.06 745 CYS B CA 1
ATOM 11927 C C . CYS B 1 745 ? -30.938 29.531 15.445 1 86.06 745 CYS B C 1
ATOM 11929 O O . CYS B 1 745 ? -31.125 29.391 16.656 1 86.06 745 CYS B O 1
ATOM 11931 N N . VAL B 1 746 ? -29.75 29.859 15.016 1 87.44 746 VAL B N 1
ATOM 11932 C CA . VAL B 1 746 ? -28.594 29.938 15.906 1 87.44 746 VAL B CA 1
ATOM 11933 C C . VAL B 1 746 ? -28.625 31.25 16.688 1 87.44 746 VAL B C 1
ATOM 11935 O O . VAL B 1 746 ? -28.812 32.312 16.109 1 87.44 746 VAL B O 1
ATOM 11938 N N . PRO B 1 747 ? -28.547 31.094 17.922 1 85.5 747 PRO B N 1
ATOM 11939 C CA . PRO B 1 747 ? -28.531 32.312 18.734 1 85.5 747 PRO B CA 1
ATOM 11940 C C . PRO B 1 747 ? -27.375 33.25 18.391 1 85.5 747 PRO B C 1
ATOM 11942 O O . PRO B 1 747 ? -26.297 32.781 18.031 1 85.5 747 PRO B O 1
ATOM 11945 N N . ALA B 1 748 ? -27.562 34.531 18.594 1 83.12 748 ALA B N 1
ATOM 11946 C CA . ALA B 1 748 ? -26.594 35.562 18.234 1 83.12 748 ALA B CA 1
ATOM 11947 C C . ALA B 1 748 ? -25.297 35.406 19.031 1 83.12 748 ALA B C 1
ATOM 11949 O O . ALA B 1 748 ? -24.219 35.688 18.516 1 83.12 748 ALA B O 1
ATOM 11950 N N . SER B 1 749 ? -25.469 34.969 20.234 1 84.06 749 SER B N 1
ATOM 11951 C CA . SER B 1 749 ? -24.297 34.812 21.094 1 84.06 749 SER B CA 1
ATOM 11952 C C . SER B 1 749 ? -23.344 33.75 20.562 1 84.06 749 SER B C 1
ATOM 11954 O O . SER B 1 749 ? -22.125 33.844 20.734 1 84.06 749 SER B O 1
ATOM 11956 N N . LEU B 1 750 ? -23.891 32.812 19.891 1 87.12 750 LEU B N 1
ATOM 11957 C CA . LEU B 1 750 ? -23.078 31.688 19.391 1 87.12 750 LEU B CA 1
ATOM 11958 C C . LEU B 1 750 ? -22.516 32 18.016 1 87.12 750 LEU B C 1
ATOM 11960 O O . LEU B 1 750 ? -21.484 31.453 17.625 1 87.12 750 LEU B O 1
ATOM 11964 N N . ILE B 1 751 ? -23.094 32.875 17.312 1 82.31 751 ILE B N 1
ATOM 11965 C CA . ILE B 1 751 ? -22.625 33.281 15.992 1 82.31 751 ILE B CA 1
ATOM 11966 C C . ILE B 1 751 ? -21.281 34 16.125 1 82.31 751 ILE B C 1
ATOM 11968 O O . ILE B 1 751 ? -20.422 33.875 15.25 1 82.31 751 ILE B O 1
ATOM 11972 N N . ASN B 1 752 ? -21.141 34.656 17.312 1 80.88 752 ASN B N 1
ATOM 11973 C CA . ASN B 1 752 ? -19.906 35.438 17.531 1 80.88 752 ASN B CA 1
ATOM 11974 C C . ASN B 1 752 ? -18.766 34.531 17.969 1 80.88 752 ASN B C 1
ATOM 11976 O O . ASN B 1 752 ? -17.594 34.906 17.859 1 80.88 752 ASN B O 1
ATOM 11980 N N . ASN B 1 753 ? -19.141 33.344 18.391 1 84 753 ASN B N 1
ATOM 11981 C CA . ASN B 1 753 ? -18.125 32.375 18.781 1 84 753 ASN B CA 1
ATOM 11982 C C . ASN B 1 753 ? -18.297 31.062 18.062 1 84 753 ASN B C 1
ATOM 11984 O O . ASN B 1 753 ? -18.719 30.062 18.672 1 84 753 ASN B O 1
ATOM 11988 N N . PRO B 1 754 ? -17.844 30.969 16.891 1 82.38 754 PRO B N 1
ATOM 11989 C CA . PRO B 1 754 ? -18.078 29.766 16.094 1 82.38 754 PRO B CA 1
ATOM 11990 C C . PRO B 1 754 ? -17.359 28.531 16.641 1 82.38 754 PRO B C 1
ATOM 11992 O O . PRO B 1 754 ? -17.766 27.406 16.375 1 82.38 754 PRO B O 1
ATOM 11995 N N . GLY B 1 755 ? -16.406 28.641 17.438 1 85.06 755 GLY B N 1
ATOM 11996 C CA . GLY B 1 755 ? -15.688 27.531 18.047 1 85.06 755 GLY B CA 1
ATOM 11997 C C . GLY B 1 755 ? -16.5 26.766 19.062 1 85.06 755 GLY B C 1
ATOM 11998 O O . GLY B 1 755 ? -16.219 25.609 19.375 1 85.06 755 GLY B O 1
ATOM 11999 N N . ASP B 1 756 ? -17.625 27.406 19.5 1 88.69 756 ASP B N 1
ATOM 12000 C CA . ASP B 1 756 ? -18.422 26.797 20.578 1 88.69 756 ASP B CA 1
ATOM 12001 C C . ASP B 1 756 ? -19.625 26.047 20 1 88.69 756 ASP B C 1
ATOM 12003 O O . ASP B 1 756 ? -20.266 25.266 20.703 1 88.69 756 ASP B O 1
ATOM 12007 N N . LEU B 1 757 ? -19.859 26.125 18.766 1 89.19 757 LEU B N 1
ATOM 12008 C CA . LEU B 1 757 ? -21.062 25.609 18.109 1 89.19 757 LEU B CA 1
ATOM 12009 C C . LEU B 1 757 ? -21.094 24.094 18.172 1 89.19 757 LEU B C 1
ATOM 12011 O O . LEU B 1 757 ? -22.156 23.484 18.359 1 89.19 757 LEU B O 1
ATOM 12015 N N . PRO B 1 758 ? -19.938 23.359 18.094 1 91.25 758 PRO B N 1
ATOM 12016 C CA . PRO B 1 758 ? -19.969 21.906 18.031 1 91.25 758 PRO B CA 1
ATOM 12017 C C . PRO B 1 758 ? -20.219 21.25 19.391 1 91.25 758 PRO B C 1
ATOM 12019 O O . PRO B 1 758 ? -20.453 20.047 19.469 1 91.25 758 PRO B O 1
ATOM 12022 N N . TYR B 1 759 ? -20.344 22.047 20.453 1 90.94 759 TYR B N 1
ATOM 12023 C CA . TYR B 1 759 ? -20.406 21.469 21.797 1 90.94 759 TYR B CA 1
ATOM 12024 C C . TYR B 1 759 ? -21.766 21.75 22.438 1 90.94 759 TYR B C 1
ATOM 12026 O O . TYR B 1 759 ? -22.156 22.906 22.578 1 90.94 759 TYR B O 1
ATOM 12034 N N . ILE B 1 760 ? -22.375 20.672 22.828 1 91.94 760 ILE B N 1
ATOM 12035 C CA . ILE B 1 760 ? -23.703 20.781 23.422 1 91.94 760 ILE B CA 1
ATOM 12036 C C . ILE B 1 760 ? -23.609 21.578 24.719 1 91.94 760 ILE B C 1
ATOM 12038 O O . ILE B 1 760 ? -24.5 22.391 25.031 1 91.94 760 ILE B O 1
ATOM 12042 N N . ASP B 1 761 ? -22.531 21.438 25.484 1 88.31 761 ASP B N 1
ATOM 12043 C CA . ASP B 1 761 ? -22.391 22.109 26.766 1 88.31 761 ASP B CA 1
ATOM 12044 C C . ASP B 1 761 ? -22.219 23.609 26.578 1 88.31 761 ASP B C 1
ATOM 12046 O O . ASP B 1 761 ? -22.719 24.406 27.375 1 88.31 761 ASP B O 1
ATOM 12050 N N . LYS B 1 762 ? -21.594 23.984 25.547 1 89.06 762 LYS B N 1
ATOM 12051 C CA . LYS B 1 762 ? -21.422 25.406 25.266 1 89.06 762 LYS B CA 1
ATOM 12052 C C . LYS B 1 762 ? -22.734 26.031 24.828 1 89.06 762 LYS B C 1
ATOM 12054 O O . LYS B 1 762 ? -23 27.203 25.125 1 89.06 762 LYS B O 1
ATOM 12059 N N . TRP B 1 763 ? -23.547 25.297 24.125 1 91.25 763 TRP B N 1
ATOM 12060 C CA . TRP B 1 763 ? -24.891 25.734 23.766 1 91.25 763 TRP B CA 1
ATOM 12061 C C . TRP B 1 763 ? -25.719 26.031 25.016 1 91.25 763 TRP B C 1
ATOM 12063 O O . TRP B 1 763 ? -26.359 27.062 25.125 1 91.25 763 TRP B O 1
ATOM 12073 N N . ARG B 1 764 ? -25.594 25.156 25.922 1 88.88 764 ARG B N 1
ATOM 12074 C CA . ARG B 1 764 ? -26.359 25.281 27.156 1 88.88 764 ARG B CA 1
ATOM 12075 C C . ARG B 1 764 ? -25.891 26.5 27.953 1 88.88 764 ARG B C 1
ATOM 12077 O O . ARG B 1 764 ? -26.703 27.234 28.516 1 88.88 764 ARG B O 1
ATOM 12084 N N . ASP B 1 765 ? -24.594 26.672 27.984 1 87.12 765 ASP B N 1
ATOM 12085 C CA . ASP B 1 765 ? -24.031 27.812 28.719 1 87.12 765 ASP B CA 1
ATOM 12086 C C . ASP B 1 765 ? -24.516 29.125 28.125 1 87.12 765 ASP B C 1
ATOM 12088 O O . ASP B 1 765 ? -24.828 30.062 28.875 1 87.12 765 ASP B O 1
ATOM 12092 N N . HIS B 1 766 ? -24.656 29.188 26.891 1 88.69 766 HIS B N 1
ATOM 12093 C CA . HIS B 1 766 ? -25.078 30.422 26.219 1 88.69 766 HIS B CA 1
ATOM 12094 C C . HIS B 1 766 ? -26.578 30.641 26.375 1 88.69 766 HIS B C 1
ATOM 12096 O O . HIS B 1 766 ? -27.031 31.797 26.422 1 88.69 766 HIS B O 1
ATOM 12102 N N . LEU B 1 767 ? -27.281 29.531 26.453 1 87.19 767 LEU B N 1
ATOM 12103 C CA . LEU B 1 767 ? -28.734 29.656 26.562 1 87.19 767 LEU B CA 1
ATOM 12104 C C . LEU B 1 767 ? -29.141 30 28 1 87.19 767 LEU B C 1
ATOM 12106 O O . LEU B 1 767 ? -30.156 30.656 28.219 1 87.19 767 LEU B O 1
ATOM 12110 N N . THR B 1 768 ? -28.344 29.5 28.922 1 83.12 768 THR B N 1
ATOM 12111 C CA . THR B 1 768 ? -28.656 29.734 30.312 1 83.12 768 THR B CA 1
ATOM 12112 C C . THR B 1 768 ? -28.078 31.062 30.797 1 83.12 768 THR B C 1
ATOM 12114 O O . THR B 1 768 ? -28.531 31.625 31.797 1 83.12 768 THR B O 1
ATOM 12117 N N . ALA B 1 769 ? -27 31.484 30.172 1 75.88 769 ALA B N 1
ATOM 12118 C CA . ALA B 1 769 ? -26.391 32.75 30.578 1 75.88 769 ALA B CA 1
ATOM 12119 C C . ALA B 1 769 ? -27.391 33.906 30.469 1 75.88 769 ALA B C 1
ATOM 12121 O O . ALA B 1 769 ? -28.156 33.969 29.5 1 75.88 769 ALA B O 1
ATOM 12122 N N . PRO B 1 770 ? -27.578 34.688 31.625 1 61.38 770 PRO B N 1
ATOM 12123 C CA . PRO B 1 770 ? -28.469 35.844 31.578 1 61.38 770 PRO B CA 1
ATOM 12124 C C . PRO B 1 770 ? -28.094 36.812 30.484 1 61.38 770 PRO B C 1
ATOM 12126 O O . PRO B 1 770 ? -26.922 36.938 30.109 1 61.38 770 PRO B O 1
ATOM 12129 N N . ALA B 1 771 ? -29.094 37.188 29.625 1 54.12 771 ALA B N 1
ATOM 12130 C CA . ALA B 1 771 ? -28.859 38.25 28.641 1 54.12 771 ALA B CA 1
ATOM 12131 C C . ALA B 1 771 ? -28.047 39.406 29.234 1 54.12 771 ALA B C 1
ATOM 12133 O O . ALA B 1 771 ? -28.297 39.844 30.359 1 54.12 771 ALA B O 1
ATOM 12134 N N . PRO B 1 772 ? -26.859 39.719 28.578 1 44.59 772 PRO B N 1
ATOM 12135 C CA . PRO B 1 772 ? -26.297 40.938 29.172 1 44.59 772 PRO B CA 1
ATOM 12136 C C . PRO B 1 772 ? -27.297 42.062 29.281 1 44.59 772 PRO B C 1
ATOM 12138 O O . PRO B 1 772 ? -28.234 42.156 28.469 1 44.59 772 PRO B O 1
#

Foldseek 3Di:
DPPQQLVVLVVVLVVVVPDPPDDPVVSVVSVVCSVVSNVVSVVLVVLQCLLVLLVLLLVLLLVLLVQLVVQVVVCVVLVPLLRARDRLEQAPVNLVSLLSNLVLLLDQPFQDQAPLSLLLNLLNLLLLLLSLLSHLLNLLLDDLVRSVVSLVSVVVSLVSSLVSNVVCVVVCSLQHCPVPPVNVVVCCVVPVPAPDPDRPLRVCSVVLSVLSSVLSVLSSLLSVLLSQLSVLLLVQLLVLQVVVVVVLVVVLPDAFCDLVNLLVLLLLLLQSLVQLASSLQSLLALSLLLSLLSLVVSLVSSVVSCVVCVVRVPPPPDQGSNGCSSVSSSVSSNVSSVSSSSSSNSSNVVSCVLPDPVVVVVVPPCLLDDDCSSLVSLVVQLPDADPDDDPDPVVRVVVNVVSNVVSVVVSVSSSVSRSVSSVSSVVVVVVVVVVVVVVVVVVVVVCVVVVDDDPCVVPPPCLVVSLSSRRDDDPPPPSRPVSSVVSSVSLVVLLQVLLVVADPLLVVLLVLADQQLVLLQQQFDPVPDDPLDPPAFDALLLSLLLLVLLLLLAQCNCVQPPCVLVNSVVLNVLSLLLCVQQPVDPRSVLQSVLSVVQNCCCNPVCAGPNHHSPVLHPPDASLSSLVVLLVVLVVLLVVLSVVCVPPCPDSVSVSSNSSSRSSNRRSVSVCVVCPPCSRVDDSNNSSSSSSNSSSSSSLLQCLCVSVSLSSQCDDPDSNCNNVSSSVSSSVSSRCVVSNVVNVPRDDPVCSVPVSQSNGSVSVNCVSPPPDD/DPPQQLVVLVVVLVVVVPDPPDDPVVSVVSVVCSVVSNVVSVVLVVLQCLLVLLVLLLVLLLVLLVQLVVQVVVCVVLVPLLRARDRLEQAPVNLVSLLSNLVLLLDQPFQDQAPLSLLLNLLNLLLLLLSLLSHLLNLLLDDLVRSVVSLVSVVVSLVSSLVSNVVCVVVCSLQHCPVPVVNCVVCCVVPVPDPDPDRPLRVVSVVLSVVSSVLSVLSSLLSVLLSQLSVLLLVQLLVLLVVVVVVLVVVLPDAFCDLVNLLVLLLLLLQSLVQLASSLQSLLALSLLLSLLSLVVSLVSSVVSCVVCVVRVPPPPDQGSNGCSSVSSSVSSNVSSVSSSSSSNSSNVVSCVLPDPVVVVVVPPCLLDDDCSSLVSLVVQLPDADPDDDPDPVVRVVVNVVSNVVSVVVSVSSSVSRSVSSVSSVVVVVVVVVVVVVVVVVVVVVCVPVVDDDPVVVPPPCLVVSLSSRRDDDPPPPSRPVSSVVSSVSLVVLLQVLLVVALPLLVVLLVLADLQLVLLQQQFDPVPDDPLDPPAFDALLLSLLLLVLLLLLAQCNCPQPPCVLVNSVVLNVLSLLLCVQQPVDPRSVLQSVLSVVQNCCCNPVCAGPNHHSPVLHPPDASLSSLVVLLVVLVCLLVVLSVVCVPPCPDSVSVSSNSSSRSSNRRSVSVCVVCPPCSRVDDSNNSSSSSSNSSSSSSLLQCLCVSVSLSRQCDDPDSNCNNVSSSVSSSVSSRCVVSNVVNVPSDDPVCSVPVSQSNGSVSVNCVSPPPDD

Secondary structure (DSSP, 8-state):
----HHHHHHHHHHHHHT-TTS-HHHHHHHHTTHHHHHHHHHHHHHTTTHHHHHHHHHHHHHHHHHHHHHHHHHHHHTT-TT---SSS--SHHHHHHHHHHTHHHH--SS---SHHHHHHHHHHHHHHHHHHHHHGGGGGGS-HHHHHHHHHHHHHHHHHHHHHHHHHHHHTSSS-----HHHHHHHHHH-TTS----SHHHHHHHHHHHHHHHHHHHHHHHHHHHHHHHHHHHHHHHHHHHHHHHHHHHHH-SSS--HHHHHHHHHHHHHHHHHT-HHHHHHTSHHHHHHHHHHHHHHHHHHHHHHHHHHHHT---S--TTTTHHHHHHHHHHHHHHHHHHHHHHHHHHHHHHH--HHHHHSGGGGGPPPGGGTHHHHHHHHSPPS---S-HHHHHHHHHHHHHHHHHHHHHHHHHHHHHHHHHHHHHHHHHHHHHHHHHHHHHHHHH---S---------GGGTGGG---SS--STHHHHHHHHHHHHHHHHHHHHHTT--HHHHHHHTT--TT-HHHHHS--TT---TTS-S-PPPSHHHHHHHHHHHHTSTTHHHH-TTHHHHHHHHHHHHHHHHHHH--SHHHHHHHHHHHHHHHIIIII-EETTEEHHHHHTT--HHHHHHHHHHHHHHHHHHHHHHTTS----HHHHHHHHHHHHHHHHHHHHHHHHGGGGGG--HHHHHHHHHHHHHHHHHHHHTTHHHHHHHHT--SSTTTHHHHHHHHHHHHHHTHHHHHHHTT-S-HHHHT-GGGTT-HHHHHHHHHS---/----HHHHHHHHHHHHHT-TTS-HHHHHHHHHTHHHHHHHHHHHHHTTTHHHHHHHHHHHHHHHHHHHHHHHHHHHHHT-TT---SSS--SHHHHHHHHHHTHHHH--SS---SHHHHHHHHHHHHHHHHHHHHHGGGGGGS-HHHHHHHHHHHHHHHHHHHHHHHHHHHHTSS------HHHHHHHHHH-TTS----SHHHHHHHHHHHHHHHHHHHHHHHHHHHHHHHHHHHHHHHHHHHHHHHHHHHHH-SSS--HHHHHHHHHHHHHHHHHT-HHHHHHTSHHHHHHHHHHHHHHHHHHHHHHHHHHHHT---S--TTTTHHHHHHHHHHHHHHHHHHHHHHHHHHHHHHH--HHHHHS-GGGGPPPGGGTHHHHHHHHSPPS---S-HHHHHHHHHHHHHHHHHHHHHHHHHHHHHHHHHHHHHHHHHHHHHHHHHHHHHHHHH---S---------GGGTGGG---SS--STHHHHHHHHHHHHHHHHHHHHHTT--HHHHHHHTT--TT-HHHHHS--TT---TTS-S-PPPSHHHHHHHHHHHHTSTTHHHH-TTHHHHHHHHHHHHHHHHHHH--SHHHHHHHHHHHHHHHIIIII-EETTEEHHHHHTT--HHHHHHHHHHHHHHHHHHHHHHTTS----HHHHHHHHHHHHHHHHHHHHHHHHGGGGGG--HHHHHHHHHHHHHHHHHHHHTTHHHHHHHHT--SSTTTHHHHHHHHHHHHHHTHHHHHHHTT-S-HHHHS-GGGTT-HHHHHHHHHS---

pLDDT: mean 82.45, std 14.76, range [25.41, 98.12]

Solvent-accessible surface area (backbone atoms only — not comparable to full-atom values): 81802 Å² total; per-residue (Å²): 133,82,77,58,69,52,58,54,50,52,53,51,51,55,56,48,68,70,38,84,90,57,56,70,66,57,54,52,54,56,50,64,47,48,63,40,40,43,51,34,57,52,46,56,50,40,32,63,59,33,36,58,52,28,46,50,26,33,50,34,42,47,52,55,36,50,25,49,49,50,18,51,50,49,16,61,72,68,70,36,74,58,40,65,51,78,64,39,42,79,42,35,34,47,52,46,40,48,51,47,37,45,42,64,48,61,52,64,56,61,67,40,67,28,69,61,45,42,51,29,38,51,38,46,53,41,28,50,39,18,49,51,41,50,29,54,42,24,60,43,68,47,53,73,68,58,41,52,31,43,50,50,27,49,49,51,52,51,51,51,45,50,53,35,46,52,48,27,58,72,54,38,56,60,36,33,55,62,60,43,72,61,49,49,48,47,36,50,67,69,40,64,83,59,75,78,72,84,61,71,64,37,70,52,46,58,57,51,49,52,50,52,49,52,53,42,51,51,51,50,51,45,53,55,50,47,54,55,21,44,59,42,47,52,52,53,44,50,52,51,47,52,54,46,46,53,53,52,52,65,69,56,72,74,78,82,81,43,72,69,54,46,54,52,50,49,48,48,39,39,41,31,20,54,45,46,22,46,41,52,51,45,37,53,29,51,58,39,22,22,36,13,51,51,29,49,52,44,43,53,52,47,51,51,53,52,63,72,44,49,77,57,65,73,54,85,72,59,80,34,53,31,49,71,26,47,58,51,33,36,53,52,36,50,50,34,25,60,60,34,33,51,53,25,42,36,19,23,52,45,21,47,66,49,66,53,50,71,66,54,58,65,50,53,77,65,63,65,55,76,62,63,54,67,44,41,58,55,50,50,55,52,57,47,79,74,96,61,91,62,94,43,69,68,59,44,50,49,54,51,48,50,49,40,51,51,37,50,52,50,46,50,51,48,50,50,52,54,40,50,19,46,58,51,36,45,54,58,46,56,49,45,52,48,47,49,50,48,46,49,50,44,40,52,51,40,44,70,65,62,63,71,79,82,73,75,71,67,72,80,66,77,55,71,79,56,56,75,40,56,49,67,92,66,88,63,63,72,49,50,54,61,52,47,51,52,48,50,50,52,53,50,50,44,25,54,56,21,46,70,58,43,60,62,46,33,52,59,41,50,67,49,37,53,90,82,37,54,29,52,57,60,51,57,49,88,83,60,63,68,82,84,57,70,97,76,81,70,60,73,56,41,60,45,46,47,55,47,52,55,51,67,28,39,74,62,27,82,76,68,46,75,63,46,68,56,14,48,53,53,41,47,56,54,48,47,51,46,40,61,69,69,45,69,48,72,75,47,45,54,52,50,50,30,30,52,40,47,40,50,31,41,75,69,68,43,21,58,96,87,38,53,34,64,72,54,18,63,94,51,56,72,59,55,35,44,49,48,48,28,53,52,18,48,48,50,39,50,53,49,59,64,56,36,74,60,70,70,82,50,74,64,60,58,28,51,34,55,53,21,48,50,40,27,34,35,37,50,31,55,48,61,73,39,54,92,50,48,85,72,55,47,69,68,56,52,48,53,52,52,49,20,26,43,17,17,43,51,48,57,54,54,59,47,46,62,59,48,48,64,55,44,40,60,54,92,47,66,75,48,20,40,60,35,25,52,51,33,37,36,49,49,16,31,39,46,65,58,50,64,70,41,64,84,65,67,54,70,76,47,68,78,38,65,88,41,64,85,35,57,63,50,50,32,51,62,69,66,45,75,79,129,131,83,77,56,68,53,57,54,50,52,53,52,50,54,57,47,68,70,38,84,90,58,56,68,66,57,54,53,54,57,50,64,46,49,60,40,41,43,52,36,56,52,46,56,47,39,33,61,60,33,36,59,51,28,46,50,25,34,50,33,41,48,53,54,38,50,25,48,48,50,18,51,50,49,14,61,74,68,69,38,71,58,40,65,52,79,64,39,42,79,41,34,34,48,51,46,39,48,52,48,36,44,42,64,49,62,52,63,57,60,66,40,67,26,70,59,45,43,51,28,38,50,36,46,53,42,28,49,40,18,50,51,41,50,29,54,41,24,61,43,67,48,52,74,68,57,41,51,31,41,49,51,26,49,49,52,53,51,51,50,45,51,53,35,48,51,48,28,58,73,55,37,54,60,37,33,56,61,59,43,71,60,50,49,48,47,36,48,66,68,41,65,81,59,75,79,73,83,58,70,63,34,68,53,47,57,56,51,49,51,49,52,49,51,53,43,50,51,50,50,51,45,51,56,51,49,54,54,23,44,59,42,47,50,53,53,46,49,53,52,47,53,53,46,48,53,53,52,51,64,69,55,72,74,76,81,82,44,71,68,55,47,52,51,51,51,48,48,39,40,41,31,21,55,46,46,22,47,40,52,51,44,37,52,29,50,58,40,22,23,35,14,51,52,30,48,54,45,42,53,53,48,51,52,52,52,62,71,44,48,77,57,65,73,55,85,74,61,82,33,52,32,50,71,27,45,56,50,34,35,53,52,35,49,50,34,26,60,62,34,33,50,54,24,42,37,18,22,53,44,23,45,65,51,66,52,51,71,66,55,58,63,52,54,78,65,64,64,54,76,61,63,56,66,45,42,58,56,51,50,55,52,57,46,80,74,94,61,91,62,93,43,70,67,59,43,50,49,55,51,48,50,48,39,50,52,39,52,50,50,45,50,51,47,50,50,51,52,40,50,18,45,58,51,37,45,54,60,45,54,50,44,50,49,46,50,49,48,46,49,52,45,41,53,51,39,44,70,65,62,63,73,78,83,71,77,70,67,70,80,66,77,56,70,78,56,58,76,39,57,48,66,90,64,86,62,65,72,49,48,57,61,52,46,52,52,48,50,50,52,51,50,48,44,25,54,56,21,46,70,59,42,60,62,47,30,52,59,40,50,68,51,36,53,101,69,38,55,28,51,58,59,52,59,50,87,83,59,62,69,82,84,57,69,96,76,81,70,61,72,55,41,62,45,46,48,55,47,53,56,48,67,27,39,74,62,28,83,77,68,47,75,63,46,68,57,14,48,53,55,42,48,56,53,47,47,51,48,39,62,70,71,47,69,48,72,74,46,46,53,52,50,50,30,29,51,39,50,40,50,31,40,75,69,68,43,22,59,97,87,38,53,34,64,72,54,17,64,96,51,56,69,58,55,34,41,48,47,48,28,51,52,18,47,48,52,38,51,53,49,59,63,57,36,75,60,72,69,82,50,74,64,60,57,28,52,36,55,53,22,49,53,41,27,35,35,37,50,33,55,48,58,73,40,55,93,50,47,83,73,56,47,72,68,57,52,46,53,51,51,49,22,25,43,19,16,45,51,49,59,56,54,60,46,46,62,60,47,47,64,54,45,42,60,55,91,46,66,76,47,20,42,59,36,24,51,52,34,38,36,50,48,17,32,39,46,65,59,49,64,72,40,65,85,66,66,55,70,77,48,68,78,36,65,87,43,64,85,36,58,64,49,50,32,51,62,68,64,46,74,78,130